Protein AF-A0A1G5I834-F1 (afdb_monomer_lite)

Structure (mmCIF, N/CA/C/O backbone):
data_AF-A0A1G5I834-F1
#
_entry.id   AF-A0A1G5I834-F1
#
loop_
_atom_site.group_PDB
_atom_site.id
_atom_site.type_symbol
_atom_site.label_atom_id
_atom_site.label_alt_id
_atom_site.label_comp_id
_atom_site.label_asym_id
_atom_site.label_entity_id
_atom_site.label_seq_id
_atom_site.pdbx_PDB_ins_code
_atom_site.Cartn_x
_atom_site.Cartn_y
_atom_site.Cartn_z
_atom_site.occupancy
_atom_site.B_iso_or_equiv
_atom_site.auth_seq_id
_atom_site.auth_comp_id
_atom_site.auth_asym_id
_atom_site.auth_atom_id
_atom_site.pdbx_PDB_model_num
ATOM 1 N N . MET A 1 1 ? -66.384 -10.050 40.646 1.00 33.97 1 MET A N 1
ATOM 2 C CA . MET A 1 1 ? -67.419 -9.965 39.583 1.00 33.97 1 MET A CA 1
ATOM 3 C C . MET A 1 1 ? -66.739 -10.241 38.240 1.00 33.97 1 MET A C 1
ATOM 5 O O . MET A 1 1 ? -65.561 -9.945 38.132 1.00 33.97 1 MET A O 1
ATOM 9 N N . ARG A 1 2 ? -67.432 -10.873 37.278 1.00 36.56 2 ARG A N 1
ATOM 10 C CA . ARG A 1 2 ? -66.995 -11.178 35.883 1.00 36.56 2 ARG A CA 1
ATOM 11 C C . ARG A 1 2 ? -66.266 -9.987 35.192 1.00 36.56 2 ARG A C 1
ATOM 13 O O . ARG A 1 2 ? -66.644 -8.865 35.503 1.00 36.56 2 ARG A O 1
ATOM 20 N N . LEU A 1 3 ? -65.305 -10.119 34.252 1.00 37.06 3 LEU A N 1
ATOM 21 C CA . LEU A 1 3 ? -64.959 -11.167 33.249 1.00 37.06 3 LEU A CA 1
ATOM 22 C C . LEU A 1 3 ? -63.459 -11.134 32.812 1.00 37.06 3 LEU A C 1
ATOM 24 O O . LEU A 1 3 ? -62.866 -10.069 32.875 1.00 37.06 3 LEU A O 1
ATOM 28 N N . LEU A 1 4 ? -62.979 -12.257 32.229 1.00 36.84 4 LEU A N 1
ATOM 29 C CA . LEU A 1 4 ? -61.903 -12.463 31.207 1.00 36.84 4 LEU A CA 1
ATOM 30 C C . LEU A 1 4 ? -60.473 -11.914 31.476 1.00 36.84 4 LEU A C 1
ATOM 32 O O . LEU A 1 4 ? -60.314 -10.754 31.817 1.00 36.84 4 LEU A O 1
ATOM 36 N N . LEU A 1 5 ? -59.367 -12.677 31.393 1.00 44.56 5 LEU A N 1
ATOM 37 C CA . LEU A 1 5 ? -58.826 -13.614 30.370 1.00 44.56 5 LEU A CA 1
ATOM 38 C C . LEU A 1 5 ? -58.410 -12.980 29.030 1.00 44.56 5 LEU A C 1
ATOM 40 O O . LEU A 1 5 ? -59.248 -12.750 28.163 1.00 44.56 5 LEU A O 1
ATOM 44 N N . CYS A 1 6 ? -57.093 -12.869 28.825 1.00 33.28 6 CYS A N 1
ATOM 45 C CA . CYS A 1 6 ? -56.439 -12.882 27.514 1.00 33.28 6 CYS A CA 1
ATOM 46 C C . CYS A 1 6 ? -55.027 -13.481 27.670 1.00 33.28 6 CYS A C 1
ATOM 48 O O . CYS A 1 6 ? -54.285 -13.051 28.547 1.00 33.28 6 CYS A O 1
ATOM 50 N N . TYR A 1 7 ? -54.678 -14.490 26.867 1.00 38.97 7 TYR A N 1
ATOM 51 C CA . TYR A 1 7 ? -53.416 -15.243 26.958 1.00 38.97 7 TYR A CA 1
ATOM 52 C C . TYR A 1 7 ? -53.030 -15.693 25.535 1.00 38.97 7 TYR A C 1
ATOM 54 O O . TYR A 1 7 ? -53.827 -16.402 24.912 1.00 38.97 7 TYR A O 1
ATOM 62 N N . PRO A 1 8 ? -51.880 -15.283 24.970 1.00 45.34 8 PRO A N 1
ATOM 63 C CA . PRO A 1 8 ? -51.456 -15.732 23.648 1.00 45.34 8 PRO A CA 1
ATOM 64 C C . PRO A 1 8 ? -50.644 -17.032 23.747 1.00 45.34 8 PRO A C 1
ATOM 66 O O . PRO A 1 8 ? -49.523 -17.045 24.246 1.00 45.34 8 PRO A O 1
ATOM 69 N N . PHE A 1 9 ? -51.196 -18.133 23.234 1.00 31.31 9 PHE A N 1
ATOM 70 C CA . PHE A 1 9 ? -50.416 -19.343 22.951 1.00 31.31 9 PHE A CA 1
ATOM 71 C C . PHE A 1 9 ? -49.480 -19.081 21.762 1.00 31.31 9 PHE A C 1
ATOM 73 O O . PHE A 1 9 ? -49.949 -18.700 20.689 1.00 31.31 9 PHE A O 1
ATOM 80 N N . VAL A 1 10 ? -48.179 -19.345 21.914 1.00 34.44 10 VAL A N 1
ATOM 81 C CA . VAL A 1 10 ? -47.251 -19.394 20.774 1.00 34.44 10 VAL A CA 1
ATOM 82 C C . VAL A 1 10 ? -47.422 -20.737 20.064 1.00 34.44 10 VAL A C 1
ATOM 84 O O . VAL A 1 10 ? -47.140 -21.794 20.626 1.00 34.44 10 VAL A O 1
ATOM 87 N N . THR A 1 11 ? -47.900 -20.712 18.821 1.00 32.03 11 THR A N 1
ATOM 88 C CA . THR A 1 11 ? -48.044 -21.912 17.987 1.00 32.03 11 THR A CA 1
ATOM 89 C C . THR A 1 11 ? -46.772 -22.183 17.188 1.00 32.03 11 THR A C 1
ATOM 91 O O . THR A 1 11 ? -46.457 -21.438 16.260 1.00 32.03 11 THR A O 1
ATOM 94 N N . LEU A 1 12 ? -46.083 -23.283 17.503 1.00 34.56 12 LEU A N 1
ATOM 95 C CA . LEU A 1 12 ? -44.971 -23.820 16.711 1.00 34.56 12 LEU A CA 1
ATOM 96 C C . LEU A 1 12 ? -45.446 -24.206 15.299 1.00 34.56 12 LEU A C 1
ATOM 98 O O . LEU A 1 12 ? -46.155 -25.195 15.112 1.00 34.56 12 LEU A O 1
ATOM 102 N N . ALA A 1 13 ? -45.046 -23.418 14.301 1.00 30.34 13 ALA A N 1
ATOM 103 C CA . ALA A 1 13 ? -45.332 -23.671 12.894 1.00 30.34 13 ALA A CA 1
ATOM 104 C C . ALA A 1 13 ? -44.241 -24.561 12.279 1.00 30.34 13 ALA A C 1
ATOM 106 O O . ALA A 1 13 ? -43.139 -24.105 11.980 1.00 30.34 13 ALA A O 1
ATOM 107 N N . THR A 1 14 ? -44.548 -25.840 12.065 1.00 39.75 14 THR A N 1
ATOM 108 C CA . THR A 1 14 ? -43.634 -26.792 11.420 1.00 39.75 14 THR A CA 1
ATOM 109 C C . THR A 1 14 ? -43.481 -26.485 9.927 1.00 39.75 14 THR A C 1
ATOM 111 O O . THR A 1 14 ? -44.330 -26.876 9.121 1.00 39.75 14 THR A O 1
ATOM 114 N N . VAL A 1 15 ? -42.392 -25.823 9.531 1.00 34.94 15 VAL A N 1
ATOM 115 C CA . VAL A 1 15 ? -42.058 -25.623 8.112 1.00 34.94 15 VAL A CA 1
ATOM 116 C C . VAL A 1 15 ? -41.335 -26.856 7.572 1.00 34.94 15 VAL A C 1
ATOM 118 O O . VAL A 1 15 ? -40.139 -27.039 7.767 1.00 34.94 15 VAL A O 1
ATOM 121 N N . SER A 1 16 ? -42.072 -27.706 6.859 1.00 39.41 16 SER A N 1
ATOM 122 C CA . SER A 1 16 ? -41.476 -28.676 5.933 1.00 39.41 16 SER A CA 1
ATOM 123 C C . SER A 1 16 ? -41.200 -27.985 4.600 1.00 39.41 16 SER A C 1
ATOM 125 O O . SER A 1 16 ? -42.124 -27.410 4.025 1.00 39.41 16 SER A O 1
ATOM 127 N N . PHE A 1 17 ? -39.979 -28.084 4.071 1.00 32.28 17 PHE A N 1
ATOM 128 C CA . PHE A 1 17 ? -39.684 -27.657 2.702 1.00 32.28 17 PHE A CA 1
ATOM 129 C C . PHE A 1 17 ? -38.989 -28.777 1.924 1.00 32.28 17 PHE A C 1
ATOM 131 O O . PHE A 1 17 ? -37.921 -29.249 2.307 1.00 32.28 17 PHE A O 1
ATOM 138 N N . LEU A 1 18 ? -39.619 -29.227 0.836 1.00 33.47 18 LEU A N 1
ATOM 139 C CA . LEU A 1 18 ? -39.003 -30.151 -0.115 1.00 33.47 18 LEU A CA 1
ATOM 140 C C . LEU A 1 18 ? -38.001 -29.372 -0.977 1.00 33.47 18 LEU A C 1
ATOM 142 O O . LEU A 1 18 ? -38.302 -28.273 -1.437 1.00 33.47 18 LEU A O 1
ATOM 146 N N . GLY A 1 19 ? -36.822 -29.945 -1.215 1.00 35.25 19 GLY A N 1
ATOM 147 C CA . GLY A 1 19 ? -35.804 -29.322 -2.063 1.00 35.25 19 GLY A CA 1
ATOM 148 C C . GLY A 1 19 ? -36.106 -29.429 -3.562 1.00 35.25 19 GLY A C 1
ATOM 149 O O . GLY A 1 19 ? -36.874 -30.289 -3.998 1.00 35.25 19 GLY A O 1
ATOM 150 N N . MET A 1 20 ? -35.436 -28.599 -4.369 1.00 31.72 20 MET A N 1
ATOM 151 C CA . MET A 1 20 ? -35.349 -28.804 -5.816 1.00 31.72 20 MET A CA 1
ATOM 152 C C . MET A 1 20 ? -34.072 -28.196 -6.422 1.00 31.72 20 MET A C 1
ATOM 154 O O . MET A 1 20 ? -33.700 -27.078 -6.092 1.00 31.72 20 MET A O 1
ATOM 158 N N . ASN A 1 21 ? -33.468 -28.948 -7.346 1.00 35.19 21 ASN A N 1
ATOM 159 C CA . ASN A 1 21 ? -32.558 -28.543 -8.429 1.00 35.19 21 ASN A CA 1
ATOM 160 C C . ASN A 1 21 ? -31.399 -27.564 -8.142 1.00 35.19 21 ASN A C 1
ATOM 162 O O . ASN A 1 21 ? -31.560 -26.347 -8.178 1.00 35.19 21 ASN A O 1
ATOM 166 N N . ALA A 1 22 ? -30.180 -28.112 -8.130 1.00 34.78 22 ALA A N 1
ATOM 167 C CA . ALA A 1 22 ? -29.007 -27.395 -8.630 1.00 34.78 22 ALA A CA 1
ATOM 168 C C . ALA A 1 22 ? -28.972 -27.433 -10.179 1.00 34.78 22 ALA A C 1
ATOM 170 O O . ALA A 1 22 ? -29.269 -28.484 -10.757 1.00 34.78 22 ALA A O 1
ATOM 171 N N . PRO A 1 23 ? -28.578 -26.347 -10.868 1.00 45.09 23 PRO A N 1
ATOM 172 C CA . PRO A 1 23 ? -28.177 -26.384 -12.272 1.00 45.09 23 PRO A CA 1
ATOM 173 C C . PRO A 1 23 ? -26.673 -26.681 -12.398 1.00 45.09 23 PRO A C 1
ATOM 175 O O . PRO A 1 23 ? -25.858 -26.133 -11.659 1.00 45.09 23 PRO A O 1
ATOM 178 N N . ALA A 1 24 ? -26.285 -27.519 -13.362 1.00 39.34 24 ALA A N 1
ATOM 179 C CA . ALA A 1 24 ? -24.877 -27.742 -13.684 1.00 39.34 24 ALA A CA 1
ATOM 180 C C . ALA A 1 24 ? -24.384 -26.705 -14.708 1.00 39.34 24 ALA A C 1
ATOM 182 O O . ALA A 1 24 ? -24.921 -26.625 -15.812 1.00 39.34 24 ALA A O 1
ATOM 183 N N . GLY A 1 25 ? -23.335 -25.958 -14.359 1.00 37.91 25 GLY A N 1
ATOM 184 C CA . GLY A 1 25 ? -22.545 -25.135 -15.276 1.00 37.91 25 GLY A CA 1
ATOM 185 C C . GLY A 1 25 ? -21.070 -25.485 -15.104 1.00 37.91 25 GLY A C 1
ATOM 186 O O . GLY A 1 25 ? -20.575 -25.474 -13.982 1.00 37.91 25 GLY A O 1
ATOM 187 N N . ALA A 1 26 ? -20.386 -25.856 -16.188 1.00 41.50 26 ALA A N 1
ATOM 188 C CA . ALA A 1 26 ? -19.002 -26.327 -16.149 1.00 41.50 26 ALA A CA 1
ATOM 189 C C . ALA A 1 26 ? -18.095 -25.420 -16.990 1.00 41.50 26 ALA A C 1
ATOM 191 O O . ALA A 1 26 ? -18.305 -25.303 -18.197 1.00 41.50 26 ALA A O 1
ATOM 192 N N . GLN A 1 27 ? -17.082 -24.818 -16.360 1.00 40.75 27 GLN A N 1
ATOM 193 C CA . GLN A 1 27 ? -16.018 -24.032 -16.998 1.00 40.75 27 GLN A CA 1
ATOM 194 C C . GLN A 1 27 ? -14.759 -23.989 -16.099 1.00 40.75 27 GLN A C 1
ATOM 196 O O . GLN A 1 27 ? -14.842 -24.330 -14.923 1.00 40.75 27 GLN A O 1
ATOM 201 N N . SER A 1 28 ? -13.607 -23.676 -16.713 1.00 40.47 28 SER A N 1
ATOM 202 C CA . SER A 1 28 ? -12.261 -23.450 -16.125 1.00 40.47 28 SER A CA 1
ATOM 203 C C . SER A 1 28 ? -11.835 -24.305 -14.911 1.00 40.47 28 SER A C 1
ATOM 205 O O . SER A 1 28 ? -11.997 -23.948 -13.749 1.00 40.47 28 SER A O 1
ATOM 207 N N . ALA A 1 29 ? -11.131 -25.410 -15.180 1.00 47.50 29 ALA A N 1
ATOM 208 C CA . ALA A 1 29 ? -10.561 -26.295 -14.156 1.00 47.50 29 ALA A CA 1
ATOM 209 C C . ALA A 1 29 ? -9.201 -25.818 -13.578 1.00 47.50 29 ALA A C 1
ATOM 211 O O . ALA A 1 29 ? -8.308 -26.641 -13.382 1.00 47.50 29 ALA A O 1
ATOM 212 N N . GLN A 1 30 ? -9.019 -24.511 -13.334 1.00 50.19 30 GLN A N 1
ATOM 213 C CA . GLN A 1 30 ? -7.764 -23.953 -12.786 1.00 50.19 30 GLN A CA 1
ATOM 214 C C . GLN A 1 30 ? -7.947 -23.089 -11.525 1.00 50.19 30 GLN A C 1
ATOM 216 O O . GLN A 1 30 ? -7.085 -23.145 -10.654 1.00 50.19 30 GLN A O 1
ATOM 221 N N . ASP A 1 31 ? -9.092 -22.424 -11.333 1.00 49.66 31 ASP A N 1
ATOM 222 C CA . ASP A 1 31 ? -9.385 -21.622 -10.121 1.00 49.66 31 ASP A CA 1
ATOM 223 C C . ASP A 1 31 ? -9.882 -22.466 -8.928 1.00 49.66 31 ASP A C 1
ATOM 225 O O . ASP A 1 31 ? -10.008 -21.999 -7.793 1.00 49.66 31 ASP A O 1
ATOM 229 N N . VAL A 1 32 ? -10.148 -23.751 -9.188 1.00 55.78 32 VAL A N 1
ATOM 230 C CA . VAL A 1 32 ? -10.702 -24.733 -8.246 1.00 55.78 32 VAL A CA 1
ATOM 231 C C . VAL A 1 32 ? -10.001 -24.762 -6.875 1.00 55.78 32 VAL A C 1
ATOM 233 O O . VAL A 1 32 ? -10.731 -24.739 -5.885 1.00 55.78 32 VAL A O 1
ATOM 236 N N . PRO A 1 33 ? -8.655 -24.796 -6.738 1.00 58.50 33 PRO A N 1
ATOM 237 C CA . PRO A 1 33 ? -8.023 -24.865 -5.419 1.00 58.50 33 PRO A CA 1
ATOM 238 C C . PRO A 1 33 ? -8.185 -23.572 -4.605 1.00 58.50 33 PRO A C 1
ATOM 240 O O . PRO A 1 33 ? -8.359 -23.655 -3.393 1.00 58.50 33 PRO A O 1
ATOM 243 N N . ALA A 1 34 ? -8.192 -22.394 -5.239 1.00 56.44 34 ALA A N 1
ATOM 244 C CA . ALA A 1 34 ? -8.372 -21.118 -4.543 1.00 56.44 34 ALA A CA 1
ATOM 245 C C . ALA A 1 34 ? -9.820 -20.950 -4.053 1.00 56.44 34 ALA A C 1
ATOM 247 O O . ALA A 1 34 ? -10.054 -20.642 -2.883 1.00 56.44 34 ALA A O 1
ATOM 248 N N . ALA A 1 35 ? -10.795 -21.259 -4.915 1.00 58.06 35 ALA A N 1
ATOM 249 C CA . ALA A 1 35 ? -12.208 -21.272 -4.544 1.00 58.06 35 ALA A CA 1
ATOM 250 C C . ALA A 1 35 ? -12.518 -22.339 -3.475 1.00 58.06 35 ALA A C 1
ATOM 252 O O . ALA A 1 35 ? -13.317 -22.095 -2.571 1.00 58.06 35 ALA A O 1
ATOM 253 N N . GLN A 1 36 ? -11.866 -23.509 -3.526 1.00 66.81 36 GLN A N 1
ATOM 254 C CA . GLN A 1 36 ? -11.986 -24.531 -2.482 1.00 66.81 36 GLN A CA 1
ATOM 255 C C . GLN A 1 36 ? -11.338 -24.103 -1.164 1.00 66.81 36 GLN A C 1
ATOM 257 O O . GLN A 1 36 ? -11.940 -24.350 -0.123 1.00 66.81 36 GLN A O 1
ATOM 262 N N . ALA A 1 37 ? -10.180 -23.438 -1.185 1.00 69.25 37 ALA A N 1
ATOM 263 C CA . ALA A 1 37 ? -9.544 -22.906 0.019 1.00 69.25 37 ALA A CA 1
ATOM 264 C C . ALA A 1 37 ? -10.435 -21.851 0.693 1.00 69.25 37 ALA A C 1
ATOM 266 O O . ALA A 1 37 ? -10.784 -22.010 1.858 1.00 69.25 37 ALA A O 1
ATOM 267 N N . GLN A 1 38 ? -10.914 -20.845 -0.049 1.00 73.75 38 GLN A N 1
ATOM 268 C CA . GLN A 1 38 ? -11.837 -19.837 0.491 1.00 73.75 38 GLN A CA 1
ATOM 269 C C . GLN A 1 38 ? -13.145 -20.463 1.003 1.00 73.75 38 GLN A C 1
ATOM 271 O O . GLN A 1 38 ? -13.623 -20.100 2.077 1.00 73.75 38 GLN A O 1
ATOM 276 N N . ALA A 1 39 ? -13.704 -21.451 0.294 1.00 72.31 39 AL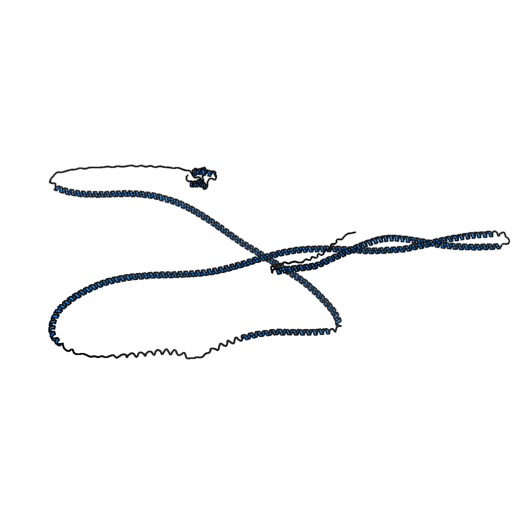A A N 1
ATOM 277 C CA . ALA A 1 39 ? -14.881 -22.185 0.758 1.00 72.31 39 ALA A CA 1
ATOM 278 C C . ALA A 1 39 ? -14.603 -23.073 1.987 1.00 72.31 39 ALA A C 1
ATOM 280 O O . ALA A 1 39 ? -15.524 -23.327 2.760 1.00 72.31 39 ALA A O 1
ATOM 281 N N . GLN A 1 40 ? -13.370 -23.547 2.192 1.00 76.81 40 GLN A N 1
ATOM 282 C CA . GLN A 1 40 ? -12.958 -24.248 3.412 1.00 76.81 40 GLN A CA 1
ATOM 283 C C . GLN A 1 40 ? -12.801 -23.270 4.579 1.00 76.81 40 GLN A C 1
ATOM 285 O O . GLN A 1 40 ? -13.387 -23.520 5.626 1.00 76.81 40 GLN A O 1
ATOM 290 N N . THR A 1 41 ? -12.132 -22.128 4.391 1.00 79.19 41 THR A N 1
ATOM 291 C CA . THR A 1 41 ? -11.995 -21.094 5.431 1.00 79.19 41 THR A CA 1
ATOM 292 C C . THR A 1 41 ? -13.355 -20.537 5.853 1.00 79.19 41 THR A C 1
ATOM 294 O O . THR A 1 41 ? -13.636 -20.456 7.043 1.00 79.19 41 THR A O 1
ATOM 297 N N . LEU A 1 42 ? -14.250 -20.238 4.903 1.00 78.38 42 LEU A N 1
ATOM 298 C CA . LEU A 1 42 ? -15.617 -19.809 5.217 1.00 78.38 42 LEU A CA 1
ATOM 299 C C . LEU A 1 42 ? -16.416 -20.898 5.946 1.00 78.38 42 LEU A C 1
ATOM 301 O O . LEU A 1 42 ? -17.183 -20.575 6.843 1.00 78.38 42 LEU A O 1
ATOM 305 N N . ARG A 1 43 ? -16.221 -22.184 5.622 1.00 80.19 43 ARG A N 1
ATOM 306 C CA . ARG A 1 43 ? -16.838 -23.291 6.377 1.00 80.19 43 ARG A CA 1
ATOM 307 C C . ARG A 1 43 ? -16.246 -23.467 7.771 1.00 80.19 43 ARG A C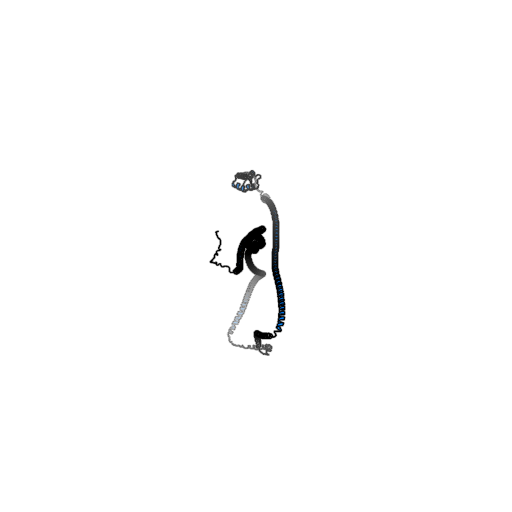 1
ATOM 309 O O . ARG A 1 43 ? -16.986 -23.871 8.654 1.00 80.19 43 ARG A O 1
ATOM 316 N N . GLN A 1 44 ? -14.960 -23.180 7.975 1.00 80.62 44 GLN A N 1
ATOM 317 C CA . GLN A 1 44 ? -14.358 -23.173 9.309 1.00 80.62 44 GLN A CA 1
ATOM 318 C C . GLN A 1 44 ? -14.932 -22.031 10.146 1.00 80.62 44 GLN A C 1
ATOM 320 O O . GLN A 1 44 ? -15.446 -22.307 11.217 1.00 80.62 44 GLN A O 1
ATOM 325 N N . ILE A 1 45 ? -14.967 -20.802 9.618 1.00 81.31 45 ILE A N 1
ATOM 326 C CA . ILE A 1 45 ? -15.561 -19.644 10.307 1.00 81.31 45 ILE A CA 1
ATOM 327 C C . ILE A 1 45 ? -17.047 -19.887 10.612 1.00 81.31 45 ILE A C 1
ATOM 329 O O . ILE A 1 45 ? -17.491 -19.620 11.721 1.00 81.31 45 ILE A O 1
ATOM 333 N N . ILE A 1 46 ? -17.819 -20.440 9.667 1.00 80.38 46 ILE A N 1
ATOM 334 C CA . ILE A 1 46 ? -19.228 -20.791 9.909 1.00 80.38 46 ILE A CA 1
ATOM 335 C C . ILE A 1 46 ? -19.348 -21.886 10.975 1.00 80.38 46 ILE A C 1
ATOM 337 O O . ILE A 1 46 ? -20.166 -21.736 11.868 1.00 80.38 46 ILE A O 1
ATOM 341 N N . ALA A 1 47 ? -18.530 -22.943 10.939 1.00 80.44 47 ALA A N 1
ATOM 342 C CA . ALA A 1 47 ? -18.564 -23.997 11.956 1.00 80.44 47 ALA A CA 1
ATOM 343 C C . ALA A 1 47 ? -18.129 -23.497 13.348 1.00 80.44 47 ALA A C 1
ATOM 345 O O . ALA A 1 47 ? -18.663 -23.947 14.354 1.00 80.44 47 ALA A O 1
ATOM 346 N N . GLU A 1 48 ? -17.183 -22.562 13.411 1.00 82.50 48 GLU A N 1
ATOM 347 C CA . GLU A 1 48 ? -16.706 -21.930 14.644 1.00 82.50 48 GLU A CA 1
ATOM 348 C C . GLU A 1 48 ? -17.786 -21.001 15.225 1.00 82.50 48 GLU A C 1
ATOM 350 O O . GLU A 1 48 ? -18.133 -21.131 16.395 1.00 82.50 48 GLU A O 1
ATOM 355 N N . MET A 1 49 ? -18.449 -20.193 14.388 1.00 80.56 49 MET A N 1
ATOM 356 C CA . MET A 1 49 ? -19.635 -19.415 14.776 1.00 80.56 49 MET A CA 1
ATOM 357 C C . MET A 1 49 ? -20.851 -20.291 15.133 1.00 80.56 49 MET A C 1
ATOM 359 O O . MET A 1 49 ? -21.641 -19.910 15.993 1.00 80.56 49 MET A O 1
ATOM 363 N N . GLU A 1 50 ? -21.033 -21.454 14.498 1.00 82.56 50 GLU A N 1
ATOM 364 C CA . GLU A 1 50 ? -22.071 -22.434 14.859 1.00 82.56 50 GLU A CA 1
ATOM 365 C C . GLU A 1 50 ? -21.774 -23.086 16.220 1.00 82.56 50 GLU A C 1
ATOM 367 O O . GLU A 1 50 ? -22.707 -23.337 16.982 1.00 82.56 50 GLU A O 1
ATOM 372 N N . ILE A 1 51 ? -20.497 -23.302 16.565 1.00 82.25 51 ILE A N 1
ATOM 373 C CA . ILE A 1 51 ? -20.068 -23.755 17.897 1.00 82.25 51 ILE A CA 1
ATOM 374 C C . ILE A 1 51 ? -20.286 -22.648 18.937 1.00 82.25 51 ILE A C 1
ATOM 376 O O . ILE A 1 51 ? -20.946 -22.905 19.940 1.00 82.25 51 ILE A O 1
ATOM 380 N N . GLU A 1 52 ? -19.831 -21.414 18.693 1.00 79.81 52 GLU A N 1
ATOM 381 C CA . GLU A 1 52 ? -20.070 -20.280 19.602 1.00 79.81 52 GLU A CA 1
ATOM 382 C C . GLU A 1 52 ? -21.573 -20.036 19.824 1.00 79.81 52 GLU A C 1
ATOM 384 O O . GLU A 1 52 ? -22.016 -19.845 20.957 1.00 79.81 52 GLU A O 1
ATOM 389 N N . ALA A 1 53 ? -22.393 -20.110 18.770 1.00 74.19 53 ALA A N 1
ATOM 390 C CA . ALA A 1 53 ? -23.846 -20.011 18.887 1.00 74.19 53 ALA A CA 1
ATOM 391 C C . ALA A 1 53 ? -24.440 -21.163 19.719 1.00 74.19 53 ALA A C 1
ATOM 393 O O . ALA A 1 53 ? -25.296 -20.915 20.571 1.00 74.19 53 ALA A O 1
ATOM 394 N N . ALA A 1 54 ? -23.963 -22.397 19.526 1.00 77.81 54 ALA A N 1
ATOM 395 C CA . ALA A 1 54 ? -24.386 -23.567 20.297 1.00 77.81 54 ALA A CA 1
ATOM 396 C C . ALA A 1 54 ? -23.887 -23.566 21.757 1.00 77.81 54 ALA A C 1
ATOM 398 O O . ALA A 1 54 ? -24.483 -24.242 22.596 1.00 77.81 54 ALA A O 1
ATOM 399 N N . GLU A 1 55 ? -22.842 -22.804 22.091 1.00 79.31 55 GLU A N 1
ATOM 400 C CA . GLU A 1 55 ? -22.423 -22.548 23.477 1.00 79.31 55 GLU A CA 1
ATOM 401 C C . GLU A 1 55 ? -23.186 -21.376 24.116 1.00 79.31 55 GLU A C 1
ATOM 403 O O . GLU A 1 55 ? -23.457 -21.404 25.320 1.00 79.31 55 GLU A O 1
ATOM 408 N N . LEU A 1 56 ? -23.576 -20.361 23.338 1.00 80.31 56 LEU A N 1
ATOM 409 C CA . LEU A 1 56 ? -24.340 -19.202 23.815 1.00 80.31 56 LEU A CA 1
ATOM 410 C C . LEU A 1 56 ? -25.836 -19.501 24.003 1.00 80.31 56 LEU A C 1
ATOM 412 O O . LEU A 1 56 ? -26.438 -18.997 24.951 1.00 80.31 56 LEU A O 1
ATOM 416 N N . GLU A 1 57 ? -26.449 -20.329 23.155 1.00 83.38 57 GLU A N 1
ATOM 417 C CA . GLU A 1 57 ? -27.864 -20.714 23.271 1.00 83.38 57 GLU A CA 1
ATOM 418 C C . GLU A 1 57 ? -28.224 -21.326 24.648 1.00 83.38 57 GLU A C 1
ATOM 420 O O . GLU A 1 57 ? -29.121 -20.785 25.306 1.00 83.38 57 GLU A O 1
ATOM 425 N N . PRO A 1 58 ? -27.510 -22.344 25.182 1.00 83.69 58 PRO A N 1
ATOM 426 C CA . PRO A 1 58 ? -27.780 -22.874 26.519 1.00 83.69 58 PRO A CA 1
ATOM 427 C C . PRO A 1 58 ? -27.435 -21.887 27.644 1.00 83.69 58 PRO A C 1
ATOM 429 O O . PRO A 1 58 ? -28.061 -21.945 28.702 1.00 83.69 58 PRO A O 1
ATOM 432 N N . GLN A 1 59 ? -26.498 -20.950 27.444 1.00 77.38 59 GLN A N 1
ATOM 433 C CA . GLN A 1 59 ? -26.235 -19.877 28.414 1.00 77.38 59 GLN A CA 1
ATOM 434 C C . GLN A 1 59 ? -27.405 -18.884 28.483 1.00 77.38 59 GLN A C 1
ATOM 436 O O . GLN A 1 59 ? -27.813 -18.479 29.572 1.00 77.38 59 GLN A O 1
ATOM 441 N N . VAL A 1 60 ? -28.001 -18.535 27.338 1.00 79.44 60 VAL A N 1
ATOM 442 C CA . VAL A 1 60 ? -29.192 -17.676 27.265 1.00 79.44 60 VAL A CA 1
ATOM 443 C C . VAL A 1 60 ? -30.431 -18.391 27.815 1.00 79.44 60 VAL A C 1
ATOM 445 O O . VAL A 1 60 ? -31.227 -17.758 28.512 1.00 79.44 60 VAL A O 1
ATOM 448 N N . GLU A 1 61 ? -30.600 -19.695 27.575 1.00 82.81 61 GLU A N 1
ATOM 449 C CA . GLU A 1 61 ? -31.657 -20.478 28.231 1.00 82.81 61 GLU A CA 1
ATOM 450 C C . GLU A 1 61 ? -31.450 -20.567 29.749 1.00 82.81 61 GLU A C 1
ATOM 452 O O . GLU A 1 61 ? -32.396 -20.321 30.498 1.00 82.81 61 GLU A O 1
ATOM 457 N N . ALA A 1 62 ? -30.226 -20.819 30.226 1.00 80.38 62 ALA A N 1
ATOM 458 C CA . ALA A 1 62 ? -29.912 -20.844 31.655 1.00 80.38 62 ALA A CA 1
ATOM 459 C C . ALA A 1 62 ? -30.165 -19.483 32.329 1.00 80.38 62 ALA A C 1
ATOM 461 O O . ALA A 1 62 ? -30.776 -19.433 33.397 1.00 80.38 62 ALA A O 1
ATOM 462 N N . ALA A 1 63 ? -29.780 -18.374 31.690 1.00 74.50 63 ALA A N 1
ATOM 463 C CA . ALA A 1 63 ? -30.056 -17.025 32.183 1.00 74.50 63 ALA A CA 1
ATOM 464 C C . ALA A 1 63 ? -31.564 -16.710 32.215 1.00 74.50 63 ALA A C 1
ATOM 466 O O . ALA A 1 63 ? -32.053 -16.115 33.176 1.00 74.50 63 ALA A O 1
ATOM 467 N N . ARG A 1 64 ? -32.331 -17.148 31.206 1.00 81.50 64 ARG A N 1
ATOM 468 C CA . ARG A 1 64 ? -33.801 -17.019 31.187 1.00 81.50 64 ARG A CA 1
ATOM 469 C C . ARG A 1 64 ? -34.473 -17.877 32.256 1.00 81.50 64 ARG A C 1
ATOM 471 O O . ARG A 1 64 ? -35.406 -17.403 32.899 1.00 81.50 64 ARG A O 1
ATOM 478 N N . ALA A 1 65 ? -33.998 -19.102 32.473 1.00 80.25 65 ALA A N 1
ATOM 479 C CA . ALA A 1 65 ? -34.483 -19.980 33.533 1.00 80.25 65 ALA A CA 1
ATOM 480 C C . ALA A 1 65 ? -34.200 -19.379 34.918 1.00 80.25 65 ALA A C 1
ATOM 482 O O . ALA A 1 65 ? -35.110 -19.298 35.738 1.00 80.25 65 ALA A O 1
ATOM 483 N N . ALA A 1 66 ? -32.985 -18.867 35.144 1.00 80.81 66 ALA A N 1
ATOM 484 C CA . ALA A 1 66 ? -32.613 -18.177 36.376 1.00 80.81 66 ALA A CA 1
ATOM 485 C C . ALA A 1 66 ? -33.469 -16.922 36.620 1.00 80.81 66 ALA A C 1
ATOM 487 O O . ALA A 1 66 ? -33.987 -16.753 37.718 1.00 80.81 66 ALA A O 1
ATOM 488 N N . LEU A 1 67 ? -33.693 -16.079 35.603 1.00 78.75 67 LEU A N 1
ATOM 489 C CA . LEU A 1 67 ? -34.586 -14.916 35.709 1.00 78.75 67 LEU A CA 1
ATOM 490 C C . LEU A 1 67 ? -36.046 -15.313 35.977 1.00 78.75 67 LEU A C 1
ATOM 492 O O . LEU A 1 67 ? -36.730 -14.638 36.748 1.00 78.75 67 LEU A O 1
ATOM 496 N N . SER A 1 68 ? -36.529 -16.403 35.375 1.00 83.00 68 SER A N 1
ATOM 497 C CA . SER A 1 68 ? -37.872 -16.927 35.636 1.00 83.00 68 SER A CA 1
ATOM 498 C C . SER A 1 68 ? -38.010 -17.435 37.072 1.00 83.00 68 SER A C 1
ATOM 500 O O . SER A 1 68 ? -39.017 -17.149 37.715 1.00 83.00 68 SER A O 1
ATOM 502 N N . ASP A 1 69 ? -37.013 -18.156 37.585 1.00 84.19 69 ASP A N 1
ATOM 503 C CA . ASP A 1 69 ? -37.027 -18.667 38.957 1.00 84.19 69 ASP A CA 1
ATOM 504 C C . ASP A 1 69 ? -36.904 -17.521 39.971 1.00 84.19 69 ASP A C 1
ATOM 506 O O . ASP A 1 69 ? -37.701 -17.443 40.902 1.00 84.19 69 ASP A O 1
ATOM 510 N N . LEU A 1 70 ? -36.025 -16.540 39.723 1.00 80.56 70 LEU A N 1
ATOM 511 C CA . LEU A 1 70 ? -35.922 -15.320 40.532 1.00 80.56 70 LEU A CA 1
ATOM 512 C C . LEU A 1 70 ? -37.242 -14.528 40.547 1.00 80.56 70 LEU A C 1
ATOM 514 O O . LEU A 1 70 ? -37.639 -14.008 41.586 1.00 80.56 70 LEU A O 1
ATOM 518 N N . THR A 1 71 ? -37.959 -14.475 39.419 1.00 79.88 71 THR A N 1
ATOM 519 C CA . THR A 1 71 ? -39.285 -13.837 39.338 1.00 79.88 71 THR A CA 1
ATOM 520 C C . THR A 1 71 ? -40.308 -14.582 40.198 1.00 79.88 71 THR A C 1
ATOM 522 O O . THR A 1 71 ? -41.011 -13.951 40.983 1.00 79.88 71 THR A O 1
ATOM 525 N N . VAL A 1 72 ? -40.352 -15.918 40.130 1.00 84.12 72 VAL A N 1
ATOM 526 C CA . VAL A 1 72 ? -41.237 -16.746 40.973 1.00 84.12 72 VAL A CA 1
ATOM 527 C C . VAL A 1 72 ? -40.872 -16.631 42.459 1.00 84.12 72 VAL A C 1
ATOM 529 O O . VAL A 1 72 ? -41.768 -16.581 43.306 1.00 84.12 72 VAL A O 1
ATOM 532 N N . GLN A 1 73 ? -39.584 -16.531 42.797 1.00 82.50 73 GLN A N 1
ATOM 533 C CA . GLN A 1 73 ? -39.120 -16.270 44.162 1.00 82.50 73 GLN A CA 1
ATOM 534 C C . GLN A 1 73 ? -39.579 -14.886 44.654 1.00 82.50 73 GLN A C 1
ATOM 536 O O . GLN A 1 73 ? -40.113 -14.791 45.757 1.00 82.50 73 GLN A O 1
ATOM 541 N N . ILE A 1 74 ? -39.467 -13.833 43.832 1.00 79.19 74 ILE A N 1
ATOM 542 C CA . ILE A 1 74 ? -39.943 -12.475 44.156 1.00 79.19 74 ILE A CA 1
ATOM 543 C C . ILE A 1 74 ? -41.471 -12.432 44.302 1.00 79.19 74 ILE A C 1
ATOM 545 O O . ILE A 1 74 ? -41.968 -11.843 45.264 1.00 79.19 74 ILE A O 1
ATOM 549 N N . GLU A 1 75 ? -42.236 -13.075 43.416 1.00 82.50 75 GLU A N 1
ATOM 550 C CA . GLU A 1 75 ? -43.699 -13.178 43.545 1.00 82.50 75 GLU A CA 1
ATOM 551 C C . GLU A 1 75 ? -44.099 -13.933 44.823 1.00 82.50 75 GLU A C 1
ATOM 553 O O . GLU A 1 75 ? -44.984 -13.489 45.558 1.00 82.50 75 GLU A O 1
ATOM 558 N N . THR A 1 76 ? -43.399 -15.026 45.144 1.00 84.81 76 THR A N 1
ATOM 559 C CA . THR A 1 76 ? -43.631 -15.822 46.361 1.00 84.81 76 THR A CA 1
ATOM 560 C C . THR A 1 76 ? -43.303 -15.025 47.625 1.00 84.81 76 THR A C 1
ATOM 562 O O . THR A 1 76 ? -44.118 -14.982 48.548 1.00 84.81 76 THR A O 1
ATOM 565 N N . ALA A 1 77 ? -42.156 -14.342 47.662 1.00 74.06 77 ALA A N 1
ATOM 566 C CA . ALA A 1 77 ? -41.761 -13.474 48.768 1.00 74.06 77 ALA A CA 1
ATOM 567 C C . ALA A 1 77 ? -42.728 -12.290 48.930 1.00 74.06 77 ALA A C 1
ATOM 569 O O . ALA A 1 77 ? -43.100 -11.947 50.048 1.00 74.06 77 ALA A O 1
ATOM 570 N N . THR A 1 78 ? -43.216 -11.711 47.828 1.00 77.06 78 THR A N 1
ATOM 571 C CA . THR A 1 78 ? -44.215 -10.628 47.847 1.00 77.06 78 THR A CA 1
ATOM 572 C C . THR A 1 78 ? -45.555 -11.111 48.408 1.00 77.06 78 THR A C 1
ATOM 574 O O . THR A 1 78 ? -46.155 -10.423 49.234 1.00 77.06 78 THR A O 1
ATOM 577 N N . ALA A 1 79 ? -46.011 -12.308 48.024 1.00 78.62 79 ALA A N 1
ATOM 578 C CA . ALA A 1 79 ? -47.228 -12.912 48.564 1.00 78.62 79 ALA A CA 1
ATOM 579 C C . ALA A 1 79 ? -47.098 -13.236 50.065 1.00 78.62 79 ALA A C 1
ATOM 581 O O . ALA A 1 79 ? -48.015 -12.954 50.835 1.00 78.62 79 ALA A O 1
ATOM 582 N N . GLN A 1 80 ? -45.944 -13.753 50.503 1.00 80.69 80 GLN A N 1
ATOM 583 C CA . GLN A 1 80 ? -45.642 -13.973 51.924 1.00 80.69 80 GLN A CA 1
ATOM 584 C C . GLN A 1 80 ? -45.584 -12.650 52.706 1.00 80.69 80 GLN A C 1
ATOM 586 O O . GLN A 1 80 ? -46.156 -12.551 53.790 1.00 80.69 80 GLN A O 1
ATOM 591 N N . LEU A 1 81 ? -44.971 -11.607 52.137 1.00 79.94 81 LEU A N 1
ATOM 592 C CA . LEU A 1 81 ? -44.907 -10.272 52.733 1.00 79.94 81 LEU A CA 1
ATOM 593 C C . LEU A 1 81 ? -46.304 -9.644 52.873 1.00 79.94 81 LEU A C 1
ATOM 595 O O . LEU A 1 81 ? -46.572 -8.985 53.875 1.00 79.94 81 LEU A O 1
ATOM 599 N N . GLN A 1 82 ? -47.203 -9.850 51.903 1.00 79.75 82 GLN A N 1
ATOM 600 C CA . GLN A 1 82 ? -48.607 -9.437 52.010 1.00 79.75 82 GLN A CA 1
ATOM 601 C C . GLN A 1 82 ? -49.349 -10.239 53.084 1.00 79.75 82 GLN A C 1
ATOM 603 O O . GLN A 1 82 ? -49.995 -9.638 53.940 1.00 79.75 82 GLN A O 1
ATOM 608 N N . GLN A 1 83 ? -49.201 -11.567 53.101 1.00 83.25 83 GLN A N 1
ATOM 609 C CA . GLN A 1 83 ? -49.832 -12.435 54.097 1.00 83.25 83 GLN A CA 1
ATOM 610 C C . GLN A 1 83 ? -49.419 -12.064 55.530 1.00 83.25 83 GLN A C 1
ATOM 612 O O . GLN A 1 83 ? -50.277 -11.945 56.403 1.00 83.25 83 GLN A O 1
ATOM 617 N N . GLU A 1 84 ? -48.131 -11.826 55.785 1.00 78.00 84 GLU A N 1
ATOM 618 C CA . GLU A 1 84 ? -47.645 -11.421 57.110 1.00 78.00 84 GLU A CA 1
ATOM 619 C C . GLU A 1 84 ? -47.954 -9.946 57.441 1.00 78.00 84 GLU A C 1
ATOM 621 O O . GLU A 1 84 ? -48.108 -9.602 58.613 1.00 78.00 84 GLU A O 1
ATOM 626 N N . GLN A 1 85 ? -48.162 -9.071 56.446 1.00 79.25 85 GLN A N 1
ATOM 627 C CA . GLN A 1 85 ? -48.724 -7.730 56.678 1.00 79.25 85 GLN A CA 1
ATOM 628 C C . GLN A 1 85 ? -50.207 -7.776 57.073 1.00 79.25 85 GLN A C 1
ATOM 630 O O . GLN A 1 85 ? -50.596 -7.082 58.011 1.00 79.25 85 GLN A O 1
ATOM 635 N N . GLU A 1 86 ? -51.029 -8.607 56.424 1.00 81.56 86 GLU A N 1
ATOM 636 C CA . GLU A 1 86 ? -52.422 -8.838 56.834 1.00 81.56 86 GLU A CA 1
ATOM 637 C C . GLU A 1 86 ? -52.489 -9.491 58.223 1.00 81.56 86 GLU A C 1
ATOM 639 O O . GLU A 1 86 ? -53.282 -9.078 59.073 1.00 81.56 86 GLU A O 1
ATOM 644 N N . ARG A 1 87 ? -51.597 -10.450 58.500 1.00 82.06 87 ARG A N 1
ATOM 645 C CA . ARG A 1 87 ? -51.472 -11.102 59.809 1.00 82.06 87 ARG A CA 1
ATOM 646 C C . ARG A 1 87 ? -51.081 -10.116 60.907 1.00 82.06 87 ARG A C 1
ATOM 648 O O . ARG A 1 87 ? -51.717 -10.114 61.957 1.00 82.06 87 ARG A O 1
ATOM 655 N N . LEU A 1 88 ? -50.103 -9.238 60.667 1.00 77.69 88 LEU A N 1
ATOM 656 C CA . LEU A 1 88 ? -49.767 -8.155 61.595 1.00 77.69 88 LEU A CA 1
ATOM 657 C C . LEU A 1 88 ? -50.888 -7.123 61.735 1.00 77.69 88 LEU A C 1
ATOM 659 O O . LEU A 1 88 ? -51.052 -6.577 62.821 1.00 77.69 88 LEU A O 1
ATOM 663 N N . ALA A 1 89 ? -51.671 -6.847 60.690 1.00 74.06 89 ALA A N 1
ATOM 664 C CA . ALA A 1 89 ? -52.828 -5.962 60.800 1.00 74.06 89 ALA A CA 1
ATOM 665 C C . ALA A 1 89 ? -53.920 -6.570 61.702 1.00 74.06 89 ALA A C 1
ATOM 667 O O . ALA A 1 89 ? -54.478 -5.852 62.535 1.00 74.06 89 ALA A O 1
ATOM 668 N N . SER A 1 90 ? -54.165 -7.885 61.599 1.00 75.69 90 SER A N 1
ATOM 669 C CA . SER A 1 90 ? -55.043 -8.628 62.517 1.00 75.69 90 SER A CA 1
ATOM 670 C C . SER A 1 90 ? -54.485 -8.605 63.940 1.00 75.69 90 SER A C 1
ATOM 672 O O . SER A 1 90 ? -55.125 -8.051 64.830 1.00 75.69 90 SER A O 1
ATOM 674 N N . LEU A 1 91 ? -53.239 -9.055 64.138 1.00 77.19 91 LEU A N 1
ATOM 675 C CA . LEU A 1 91 ? -52.578 -9.095 65.447 1.00 77.19 91 LEU A CA 1
ATOM 676 C C . LEU A 1 91 ? -52.482 -7.716 66.115 1.00 77.19 91 LEU A C 1
ATOM 678 O O . LEU A 1 91 ? -52.628 -7.627 67.325 1.00 77.19 91 LEU A O 1
ATOM 682 N N . ASN A 1 92 ? -52.290 -6.630 65.362 1.00 72.62 92 ASN A N 1
ATOM 683 C CA . ASN A 1 92 ? -52.275 -5.271 65.909 1.00 72.62 92 ASN A CA 1
ATOM 684 C C . ASN A 1 92 ? -53.689 -4.749 66.236 1.00 72.62 92 ASN A C 1
ATOM 686 O O . ASN A 1 92 ? -53.853 -3.942 67.150 1.00 72.62 92 ASN A O 1
ATOM 690 N N . SER A 1 93 ? -54.725 -5.209 65.524 1.00 75.12 93 SER A N 1
ATOM 691 C CA . SER A 1 93 ? -56.122 -4.944 65.895 1.00 75.12 93 SER A CA 1
ATOM 692 C C . SER A 1 93 ? -56.512 -5.718 67.155 1.00 75.12 93 SER A C 1
ATOM 694 O O . SER A 1 93 ? -57.098 -5.145 68.070 1.00 75.12 93 SER A O 1
ATOM 696 N N . GLU A 1 94 ? -56.119 -6.989 67.235 1.00 76.12 94 GLU A N 1
ATOM 697 C CA . GLU A 1 94 ? -56.298 -7.867 68.391 1.00 76.12 94 GLU A CA 1
ATOM 698 C C . GLU A 1 94 ? -55.521 -7.343 69.606 1.00 76.12 94 GLU A C 1
ATOM 700 O O . GLU A 1 94 ? -56.105 -7.209 70.672 1.00 76.12 94 GLU A O 1
ATOM 705 N N . ALA A 1 95 ? -54.259 -6.929 69.454 1.00 69.12 95 ALA A N 1
ATOM 706 C CA . ALA A 1 95 ? -53.471 -6.289 70.509 1.00 69.12 95 ALA A CA 1
ATOM 707 C C . ALA A 1 95 ? -54.045 -4.923 70.923 1.00 69.12 95 ALA A C 1
ATOM 709 O O . ALA A 1 95 ? -54.029 -4.582 72.103 1.00 69.12 95 ALA A O 1
ATOM 710 N N . GLY A 1 96 ? -54.610 -4.150 69.989 1.00 73.31 96 GLY A N 1
ATOM 711 C CA . GLY A 1 96 ? -55.333 -2.914 70.301 1.00 73.31 96 GLY A CA 1
ATOM 712 C C . GLY A 1 96 ? -56.598 -3.162 71.130 1.00 73.31 96 GLY A C 1
ATOM 713 O O . GLY A 1 96 ? -56.839 -2.461 72.114 1.00 73.31 96 GLY A O 1
ATOM 714 N N . GLN A 1 97 ? -57.373 -4.193 70.780 1.00 75.12 97 GLN A N 1
ATOM 715 C CA . GLN A 1 97 ? -58.548 -4.636 71.538 1.00 75.12 97 GLN A CA 1
ATOM 716 C C . GLN A 1 97 ? -58.147 -5.206 72.905 1.00 75.12 97 GLN A C 1
ATOM 718 O O . GLN A 1 97 ? -58.709 -4.799 73.917 1.00 75.12 97 GLN A O 1
ATOM 723 N N . LEU A 1 98 ? -57.131 -6.072 72.963 1.00 74.19 98 LEU A N 1
ATOM 724 C CA . LEU A 1 98 ? -56.578 -6.623 74.201 1.00 74.19 98 LEU A CA 1
ATOM 725 C C . LEU A 1 98 ? -55.998 -5.531 75.101 1.00 74.19 98 LEU A C 1
ATOM 727 O O . LEU A 1 98 ? -56.169 -5.614 76.305 1.00 74.19 98 LEU A O 1
ATOM 731 N N . SER A 1 99 ? -55.379 -4.482 74.557 1.00 73.44 99 SER A N 1
ATOM 732 C CA . SER A 1 99 ? -54.885 -3.341 75.337 1.00 73.44 99 SER A CA 1
ATOM 733 C C . SER A 1 99 ? -56.032 -2.516 75.936 1.00 73.44 99 SER A C 1
ATOM 735 O O . SER A 1 99 ? -55.992 -2.178 77.118 1.00 73.44 99 SER A O 1
ATOM 737 N N . GLN A 1 100 ? -57.109 -2.271 75.177 1.00 73.94 100 GLN A N 1
ATOM 738 C CA . GLN A 1 100 ? -58.333 -1.659 75.720 1.00 73.94 100 GLN A CA 1
ATOM 739 C C . GLN A 1 100 ? -58.988 -2.541 76.792 1.00 73.94 100 GLN A C 1
ATOM 741 O O . GLN A 1 100 ? -59.425 -2.026 77.820 1.00 73.94 100 GLN A O 1
ATOM 746 N N . VAL A 1 101 ? -59.001 -3.862 76.591 1.00 74.88 101 VAL A N 1
ATOM 747 C CA . VAL A 1 101 ? -59.460 -4.833 77.591 1.00 74.88 101 VAL A CA 1
ATOM 748 C C . VAL A 1 101 ? -58.556 -4.805 78.825 1.00 74.88 101 VAL A C 1
ATOM 750 O O . VAL A 1 101 ? -59.085 -4.660 79.912 1.00 74.88 101 VAL A O 1
ATOM 753 N N . ILE A 1 102 ? -57.225 -4.830 78.706 1.00 74.12 102 ILE A N 1
ATOM 754 C CA . ILE A 1 102 ? -56.285 -4.716 79.838 1.00 74.12 102 ILE A CA 1
ATOM 755 C C . ILE A 1 102 ? -56.522 -3.427 80.632 1.00 74.12 102 ILE A C 1
ATOM 757 O O . ILE A 1 102 ? -56.487 -3.465 81.857 1.00 74.12 102 ILE A O 1
ATOM 761 N N . VAL A 1 103 ? -56.755 -2.288 79.970 1.00 76.75 103 VAL A N 1
ATOM 762 C CA . VAL A 1 103 ? -57.051 -1.024 80.666 1.00 76.75 103 VAL A CA 1
ATOM 763 C C . VAL A 1 103 ? -58.379 -1.121 81.418 1.00 76.75 103 VAL A C 1
ATOM 765 O O . VAL A 1 103 ? -58.390 -0.895 82.623 1.00 76.75 103 VAL A O 1
ATOM 768 N N . GLY A 1 104 ? -59.461 -1.553 80.764 1.00 73.56 104 GLY A N 1
ATOM 769 C CA . GLY A 1 104 ? -60.761 -1.727 81.426 1.00 73.56 104 GLY A CA 1
ATOM 770 C C . GLY A 1 104 ? -60.766 -2.815 82.510 1.00 73.56 104 GLY A C 1
ATOM 771 O O . GLY A 1 104 ? -61.495 -2.704 83.490 1.00 73.56 104 GLY A O 1
ATOM 772 N N . LEU A 1 105 ? -59.928 -3.847 82.376 1.00 75.25 105 LEU A N 1
ATOM 773 C CA . LEU A 1 105 ? -59.726 -4.882 83.389 1.00 75.25 105 LEU A CA 1
ATOM 774 C C . LEU A 1 105 ? -58.903 -4.373 84.571 1.00 75.25 105 LEU A C 1
ATOM 776 O O . LEU A 1 105 ? -59.217 -4.767 85.683 1.00 75.25 105 LEU A O 1
ATOM 780 N N . ARG A 1 106 ? -57.923 -3.483 84.363 1.00 76.00 106 ARG A N 1
ATOM 781 C CA . ARG A 1 106 ? -57.180 -2.799 85.440 1.00 76.00 106 ARG A CA 1
ATOM 782 C C . ARG A 1 106 ? -58.035 -1.778 86.184 1.00 76.00 106 ARG A C 1
ATOM 784 O O . ARG A 1 106 ? -57.913 -1.638 87.394 1.00 76.00 106 ARG A O 1
ATOM 791 N N . GLU A 1 107 ? -58.918 -1.078 85.474 1.00 77.56 107 GLU A N 1
ATOM 792 C CA . GLU A 1 107 ? -59.922 -0.201 86.086 1.00 77.56 107 GLU A CA 1
ATOM 793 C C . GLU A 1 107 ? -60.919 -1.023 86.924 1.00 77.56 107 GLU A C 1
ATOM 795 O O . GLU A 1 107 ? -61.171 -0.684 88.078 1.00 77.56 107 GLU A O 1
ATOM 800 N N . LEU A 1 108 ? -61.402 -2.158 86.398 1.00 75.00 108 LEU A N 1
ATOM 801 C CA . LEU A 1 108 ? -62.267 -3.100 87.121 1.00 75.00 108 LEU A CA 1
ATOM 802 C C . LEU A 1 108 ? -61.552 -3.793 88.298 1.00 75.00 108 LEU A C 1
ATOM 804 O O . LEU A 1 108 ? -62.176 -4.045 89.325 1.00 75.00 108 LEU A O 1
ATOM 808 N N . GLU A 1 109 ? -60.267 -4.114 88.152 1.00 73.62 109 GLU A N 1
ATOM 809 C CA . GLU A 1 109 ? -59.378 -4.671 89.180 1.00 73.62 109 GLU A CA 1
ATOM 810 C C . GLU A 1 109 ? -59.178 -3.677 90.321 1.00 73.62 109 GLU A C 1
ATOM 812 O O . GLU A 1 109 ? -59.405 -4.047 91.468 1.00 73.62 109 GLU A O 1
ATOM 817 N N . GLN A 1 110 ? -58.867 -2.409 90.030 1.00 75.00 110 GLN A N 1
ATOM 818 C CA . GLN A 1 110 ? -58.801 -1.366 91.056 1.00 75.00 110 GLN A CA 1
ATOM 819 C C . GLN A 1 110 ? -60.165 -1.168 91.733 1.00 75.00 110 GLN A C 1
ATOM 821 O O . GLN A 1 110 ? -60.218 -1.079 92.955 1.00 75.00 110 GLN A O 1
ATOM 826 N N . GLU A 1 111 ? -61.272 -1.187 90.981 1.00 77.56 111 GLU A N 1
ATOM 827 C CA . GLU A 1 111 ? -62.628 -1.148 91.550 1.00 77.56 111 GLU A CA 1
ATOM 828 C C . GLU A 1 111 ? -62.911 -2.371 92.448 1.00 77.56 111 GLU A C 1
ATOM 830 O O . GLU A 1 111 ? -63.535 -2.224 93.499 1.00 77.56 111 GLU A O 1
ATOM 835 N N . GLN A 1 112 ? -62.421 -3.569 92.098 1.00 75.81 112 GLN A N 1
ATOM 836 C CA . GLN A 1 112 ? -62.566 -4.758 92.948 1.00 75.81 112 GLN A CA 1
ATOM 837 C C . GLN A 1 112 ? -61.643 -4.701 94.172 1.00 75.81 112 GLN A C 1
ATOM 839 O O . GLN A 1 112 ? -62.057 -5.156 95.229 1.00 75.81 112 GLN A O 1
ATOM 844 N N . VAL A 1 113 ? -60.435 -4.139 94.070 1.00 78.00 113 VAL A N 1
ATOM 845 C CA . VAL A 1 113 ? -59.502 -3.955 95.198 1.00 78.00 113 VAL A CA 1
ATOM 846 C C . VAL A 1 113 ? -60.034 -2.912 96.181 1.00 78.00 113 VAL A C 1
ATOM 848 O O . VAL A 1 113 ? -60.060 -3.168 97.384 1.00 78.00 113 VAL A O 1
ATOM 851 N N . ASP A 1 114 ? -60.533 -1.779 95.686 1.00 77.50 114 ASP A N 1
ATOM 852 C CA . ASP A 1 114 ? -61.172 -0.750 96.510 1.00 77.50 114 ASP A CA 1
ATOM 853 C C . ASP A 1 114 ? -62.435 -1.313 97.189 1.00 77.50 114 ASP A C 1
ATOM 855 O O . ASP A 1 114 ? -62.655 -1.090 98.383 1.00 77.50 114 ASP A O 1
ATOM 859 N N . ARG A 1 115 ? -63.234 -2.118 96.467 1.00 78.00 115 ARG A N 1
ATOM 860 C CA . ARG A 1 115 ? -64.417 -2.789 97.029 1.00 78.00 115 ARG A CA 1
ATOM 861 C C . ARG A 1 115 ? -64.062 -3.922 97.996 1.00 78.00 115 ARG A C 1
ATOM 863 O O . ARG A 1 115 ? -64.783 -4.103 98.970 1.00 78.00 115 ARG A O 1
ATOM 870 N N . LEU A 1 116 ? -62.973 -4.660 97.778 1.00 77.81 116 LEU A N 1
ATOM 871 C CA . LEU A 1 116 ? -62.457 -5.655 98.725 1.00 77.81 116 LEU A CA 1
ATOM 872 C C . LEU A 1 116 ? -62.016 -4.977 100.022 1.00 77.81 116 LEU A C 1
ATOM 874 O O . LEU A 1 116 ? -62.458 -5.392 101.085 1.00 77.81 116 LEU A O 1
ATOM 878 N N . ALA A 1 117 ? -61.263 -3.876 99.952 1.00 76.56 117 ALA A N 1
ATOM 879 C CA . ALA A 1 117 ? -60.885 -3.099 101.133 1.00 76.56 117 ALA A CA 1
ATOM 880 C C . ALA A 1 117 ? -62.109 -2.526 101.885 1.00 76.56 117 ALA A C 1
ATOM 882 O O . ALA A 1 117 ? -62.107 -2.445 103.115 1.00 76.56 117 ALA A O 1
ATOM 883 N N . GLU A 1 118 ? -63.179 -2.162 101.170 1.00 78.19 118 GLU A N 1
ATOM 884 C CA . GLU A 1 118 ? -64.462 -1.766 101.767 1.00 78.19 118 GLU A CA 1
ATOM 885 C C . GLU A 1 118 ? -65.177 -2.950 102.453 1.00 78.19 118 GLU A C 1
ATOM 887 O O . GLU A 1 118 ? -65.653 -2.809 103.581 1.00 78.19 118 GLU A O 1
ATOM 892 N N . LEU A 1 119 ? -65.206 -4.129 101.821 1.00 76.94 119 LEU A N 1
ATOM 893 C CA . LEU A 1 119 ? -65.794 -5.357 102.373 1.00 76.94 119 LEU A CA 1
ATOM 894 C C . LEU A 1 119 ? -64.996 -5.892 103.575 1.00 76.94 119 LEU A C 1
ATOM 896 O O . LEU A 1 119 ? -65.603 -6.269 104.574 1.00 76.94 119 LEU A O 1
ATOM 900 N N . GLU A 1 120 ? -63.662 -5.853 103.539 1.00 77.69 120 GLU A N 1
ATOM 901 C CA . GLU A 1 120 ? -62.774 -6.136 104.676 1.00 77.69 120 GLU A CA 1
ATOM 902 C C . GLU A 1 120 ? -63.044 -5.171 105.842 1.00 77.69 120 GLU A C 1
ATOM 904 O O . GLU A 1 120 ? -63.091 -5.583 107.006 1.00 77.69 120 GLU A O 1
ATOM 909 N N . ALA A 1 121 ? -63.267 -3.884 105.553 1.00 78.56 121 ALA A N 1
ATOM 910 C CA . ALA A 1 121 ? -63.604 -2.886 106.564 1.00 78.56 121 ALA A CA 1
ATOM 911 C C . ALA A 1 121 ? -65.013 -3.092 107.153 1.00 78.56 121 ALA A C 1
ATOM 913 O O . ALA A 1 121 ? -65.183 -2.928 108.366 1.00 78.56 121 ALA A O 1
ATOM 914 N N . GLU A 1 122 ? -66.008 -3.481 106.346 1.00 78.25 122 GLU A N 1
ATOM 915 C CA . GLU A 1 122 ? -67.329 -3.913 106.827 1.00 78.25 122 GLU A CA 1
ATOM 916 C C . GLU A 1 122 ? -67.232 -5.191 107.675 1.00 78.25 122 GLU A C 1
ATOM 918 O O . GLU A 1 122 ? -67.819 -5.254 108.755 1.00 78.25 122 GLU A O 1
ATOM 923 N N . LEU A 1 123 ? -66.463 -6.190 107.233 1.00 79.88 123 LEU A N 1
ATOM 924 C CA . LEU A 1 123 ? -66.236 -7.463 107.924 1.00 79.88 123 LEU A CA 1
ATOM 925 C C . LEU A 1 123 ? -65.551 -7.245 109.281 1.00 79.88 123 LEU A C 1
ATOM 927 O O . LEU A 1 123 ? -65.976 -7.802 110.297 1.00 79.88 123 LEU A O 1
ATOM 931 N N . SER A 1 124 ? -64.531 -6.386 109.308 1.00 78.50 124 SER A N 1
ATOM 932 C CA . SER A 1 124 ? -63.836 -5.930 110.512 1.00 78.50 124 SER A CA 1
ATOM 933 C C . SER A 1 124 ? -64.813 -5.282 111.496 1.00 78.50 124 SER A C 1
ATOM 935 O O . SER A 1 124 ? -64.956 -5.763 112.623 1.00 78.50 124 SER A O 1
ATOM 937 N N . GLN A 1 125 ? -65.580 -4.279 111.054 1.00 78.62 125 GLN A N 1
ATOM 938 C CA . GLN A 1 125 ? -66.576 -3.593 111.886 1.00 78.62 125 GLN A CA 1
ATOM 939 C C . GLN A 1 125 ? -67.684 -4.534 112.381 1.00 78.62 125 GLN A C 1
ATOM 941 O O . GLN A 1 125 ? -68.030 -4.497 113.560 1.00 78.62 125 GLN A O 1
ATOM 946 N N . ALA A 1 126 ? -68.208 -5.412 111.523 1.00 76.19 126 ALA A N 1
ATOM 947 C CA . ALA A 1 126 ? -69.237 -6.385 111.884 1.00 76.19 126 ALA A CA 1
ATOM 948 C C . ALA A 1 126 ? -68.723 -7.428 112.889 1.00 76.19 126 ALA A C 1
ATOM 950 O O . ALA A 1 126 ? -69.460 -7.812 113.797 1.00 76.19 126 ALA A O 1
ATOM 951 N N . SER A 1 127 ? -67.462 -7.858 112.771 1.00 78.12 127 SER A N 1
ATOM 952 C CA . SER A 1 127 ? -66.842 -8.776 113.733 1.00 78.12 127 SER A CA 1
ATOM 953 C C . SER A 1 127 ? -66.595 -8.113 115.092 1.00 78.12 127 SER A C 1
ATOM 955 O O . SER A 1 127 ? -66.977 -8.681 116.112 1.00 78.12 127 SER A O 1
ATOM 957 N N . ALA A 1 128 ? -66.081 -6.878 115.116 1.00 79.44 128 ALA A N 1
ATOM 958 C CA . ALA A 1 128 ? -65.897 -6.111 116.346 1.00 79.44 128 ALA A CA 1
ATOM 959 C C . ALA A 1 128 ? -67.237 -5.814 117.043 1.00 79.44 128 ALA A C 1
ATOM 961 O O . ALA A 1 128 ? -67.355 -6.002 118.251 1.00 79.44 128 ALA A O 1
ATOM 962 N N . ALA A 1 129 ? -68.268 -5.431 116.281 1.00 78.06 129 ALA A N 1
ATOM 963 C CA . ALA A 1 129 ? -69.615 -5.220 116.803 1.00 78.06 129 ALA A CA 1
ATOM 964 C C . ALA A 1 129 ? -70.231 -6.519 117.347 1.00 78.06 129 ALA A C 1
ATOM 966 O O . ALA A 1 129 ? -70.821 -6.507 118.423 1.00 78.06 129 ALA A O 1
ATOM 967 N N . ARG A 1 130 ? -70.068 -7.657 116.656 1.00 80.69 130 ARG A N 1
ATOM 968 C CA . ARG A 1 130 ? -70.489 -8.974 117.167 1.00 80.69 130 ARG A CA 1
ATOM 969 C C . ARG A 1 130 ? -69.795 -9.298 118.492 1.00 80.69 130 ARG A C 1
ATOM 971 O O . ARG A 1 130 ? -70.457 -9.775 119.407 1.00 80.69 130 ARG A O 1
ATOM 978 N N . ASP A 1 131 ? -68.499 -9.032 118.607 1.00 77.81 131 ASP A N 1
ATOM 979 C CA . ASP A 1 131 ? -67.717 -9.381 119.798 1.00 77.81 131 ASP A CA 1
ATOM 980 C C . ASP A 1 131 ? -68.040 -8.461 120.990 1.00 77.81 131 ASP A C 1
ATOM 982 O O . ASP A 1 131 ? -68.140 -8.937 122.120 1.00 77.81 131 ASP A O 1
ATOM 986 N N . GLU A 1 132 ? -68.335 -7.179 120.743 1.00 80.50 132 GLU A N 1
ATOM 987 C CA . GLU A 1 132 ? -68.914 -6.267 121.741 1.00 80.50 132 GLU A CA 1
ATOM 988 C C . GLU A 1 132 ? -70.313 -6.729 122.195 1.00 80.50 132 GLU A C 1
ATOM 990 O O . GLU A 1 132 ? -70.612 -6.724 123.392 1.00 80.50 132 GLU A O 1
ATOM 995 N N . GLN A 1 133 ? -71.162 -7.195 121.269 1.00 80.19 133 GLN A N 1
ATOM 996 C CA . GLN A 1 133 ? -72.479 -7.748 121.608 1.00 80.19 133 GLN A CA 1
ATOM 997 C C . GLN A 1 133 ? -72.379 -9.049 122.416 1.00 80.19 133 GLN A C 1
ATOM 999 O O . GLN A 1 133 ? -73.134 -9.219 123.371 1.00 80.19 133 GLN A O 1
ATOM 1004 N N . LEU A 1 134 ? -71.439 -9.942 122.087 1.00 79.12 134 LEU A N 1
ATOM 1005 C CA . LEU A 1 134 ? -71.188 -11.174 122.842 1.00 79.12 134 LEU A CA 1
ATOM 1006 C C . LEU A 1 134 ? -70.713 -10.866 124.269 1.00 79.12 134 LEU A C 1
ATOM 1008 O O . LEU A 1 134 ? -71.285 -11.397 125.219 1.00 79.12 134 LEU A O 1
ATOM 1012 N N . ALA A 1 135 ? -69.757 -9.947 124.442 1.00 78.88 135 ALA A N 1
ATOM 1013 C CA . ALA A 1 135 ? -69.320 -9.506 125.769 1.00 78.88 135 ALA A CA 1
ATOM 1014 C C . ALA A 1 135 ? -70.479 -8.892 126.583 1.00 78.88 135 ALA A C 1
ATOM 1016 O O . ALA A 1 135 ? -70.670 -9.225 127.753 1.00 78.88 135 ALA A O 1
ATOM 1017 N N . ALA A 1 136 ? -71.318 -8.063 125.951 1.00 78.12 136 ALA A N 1
ATOM 1018 C CA . ALA A 1 136 ? -72.513 -7.509 126.587 1.00 78.12 136 ALA A CA 1
ATOM 1019 C C . ALA A 1 136 ? -73.558 -8.585 126.954 1.00 78.12 136 ALA A C 1
ATOM 1021 O O . ALA A 1 136 ? -74.267 -8.434 127.951 1.00 78.12 136 ALA A O 1
ATOM 1022 N N . GLN A 1 137 ? -73.658 -9.680 126.190 1.00 77.06 137 GLN A N 1
ATOM 1023 C CA . GLN A 1 137 ? -74.492 -10.830 126.551 1.00 77.06 137 GLN A CA 1
ATOM 1024 C C . GLN A 1 137 ? -73.923 -11.610 127.742 1.00 77.06 137 GLN A C 1
ATOM 1026 O O . GLN A 1 137 ? -74.702 -12.003 128.608 1.00 77.06 137 GLN A O 1
ATOM 1031 N N . GLU A 1 138 ? -72.606 -11.821 127.822 1.00 79.88 138 GLU A N 1
ATOM 1032 C CA . GLU A 1 138 ? -71.964 -12.487 128.966 1.00 79.88 138 GLU A CA 1
ATOM 1033 C C . GLU A 1 138 ? -72.168 -11.687 130.267 1.00 79.88 138 GLU A C 1
ATOM 1035 O O . GLU A 1 138 ? -72.622 -12.246 131.271 1.00 79.88 138 GLU A O 1
ATOM 1040 N N . ASP A 1 139 ? -71.969 -10.364 130.230 1.00 76.88 139 ASP A N 1
ATOM 1041 C CA . ASP A 1 139 ? -72.255 -9.464 131.359 1.00 76.88 139 ASP A CA 1
ATOM 1042 C C . ASP A 1 139 ? -73.743 -9.483 131.763 1.00 76.88 139 ASP A C 1
ATOM 1044 O O . ASP A 1 139 ? -74.075 -9.470 132.955 1.00 76.88 139 ASP A O 1
ATOM 1048 N N . MET A 1 140 ? -74.667 -9.529 130.796 1.00 76.94 140 MET A N 1
ATOM 1049 C CA . MET A 1 140 ? -76.106 -9.575 131.081 1.00 76.94 140 MET A CA 1
ATOM 1050 C C . MET A 1 140 ? -76.549 -10.944 131.629 1.00 76.94 140 MET A C 1
ATOM 1052 O O . MET A 1 140 ? -77.412 -11.018 132.508 1.00 76.94 140 MET A O 1
ATOM 1056 N N . GLN A 1 141 ? -75.925 -12.039 131.182 1.00 78.75 141 GLN A N 1
ATOM 1057 C CA . GLN A 1 141 ? -76.121 -13.373 131.757 1.00 78.75 141 GLN A CA 1
ATOM 1058 C C . GLN A 1 141 ? -75.619 -13.430 133.206 1.00 78.75 141 GLN A C 1
ATOM 1060 O O . GLN A 1 141 ? -76.340 -13.921 134.077 1.00 78.75 141 GLN A O 1
ATOM 1065 N N . ALA A 1 142 ? -74.447 -12.858 133.500 1.00 78.31 142 ALA A N 1
ATOM 1066 C CA . ALA A 1 142 ? -73.923 -12.766 134.863 1.00 78.31 142 ALA A CA 1
ATOM 1067 C C . ALA A 1 142 ? -74.849 -11.953 135.793 1.00 78.31 142 ALA A C 1
ATOM 1069 O O . ALA A 1 142 ? -75.094 -12.357 136.936 1.00 78.31 142 ALA A O 1
ATOM 1070 N N . GLN A 1 143 ? -75.430 -10.853 135.295 1.00 78.44 143 GLN A N 1
ATOM 1071 C CA . GLN A 1 143 ? -76.449 -10.074 136.012 1.00 78.44 143 GLN A CA 1
ATOM 1072 C C . GLN A 1 143 ? -77.732 -10.881 136.263 1.00 78.44 143 GLN A C 1
ATOM 1074 O O . GLN A 1 143 ? -78.245 -10.878 137.384 1.00 78.44 143 GLN A O 1
ATOM 1079 N N . LEU A 1 144 ? -78.223 -11.631 135.272 1.00 79.69 144 LEU A N 1
ATOM 1080 C CA . LEU A 1 144 ? -79.367 -12.532 135.445 1.00 79.69 144 LEU A CA 1
ATOM 1081 C C . LEU A 1 144 ? -79.105 -13.634 136.474 1.00 79.69 144 LEU A C 1
ATOM 1083 O O . LEU A 1 144 ? -79.991 -13.944 137.271 1.00 79.69 144 LEU A O 1
ATOM 1087 N N . GLU A 1 145 ? -77.913 -14.231 136.492 1.00 78.75 145 GLU A N 1
ATOM 1088 C CA . GLU A 1 145 ? -77.563 -15.207 137.523 1.00 78.75 145 GLU A CA 1
ATOM 1089 C C . GLU A 1 145 ? -77.510 -14.579 138.921 1.00 78.75 145 GLU A C 1
ATOM 1091 O O . GLU A 1 145 ? -77.967 -15.198 139.882 1.00 78.75 145 GLU A O 1
ATOM 1096 N N . ALA A 1 146 ? -76.981 -13.358 139.056 1.00 78.44 146 ALA A N 1
ATOM 1097 C CA . ALA A 1 146 ? -76.987 -12.626 140.321 1.00 78.44 146 ALA A CA 1
ATOM 1098 C C . ALA A 1 146 ? -78.423 -12.342 140.800 1.00 78.44 146 ALA A C 1
ATOM 1100 O O . ALA A 1 146 ? -78.776 -12.715 141.917 1.00 78.44 146 ALA A O 1
ATOM 1101 N N . LEU A 1 147 ? -79.285 -11.807 139.929 1.00 78.56 147 LEU A N 1
ATOM 1102 C CA . LEU A 1 147 ? -80.700 -11.563 140.229 1.00 78.56 147 LEU A CA 1
ATOM 1103 C C . LEU A 1 147 ? -81.446 -12.852 140.611 1.00 78.56 147 LEU A C 1
ATOM 1105 O O . LEU A 1 147 ? -82.244 -12.849 141.547 1.00 78.56 147 LEU A O 1
ATOM 1109 N N . ARG A 1 148 ? -81.165 -13.979 139.941 1.00 81.31 148 ARG A N 1
ATOM 1110 C CA . ARG A 1 148 ? -81.742 -15.293 140.285 1.00 81.31 148 ARG A CA 1
ATOM 1111 C C . ARG A 1 148 ? -81.282 -15.788 141.664 1.00 81.31 148 ARG A C 1
ATOM 1113 O O . ARG A 1 148 ? -82.102 -16.337 142.399 1.00 81.31 148 ARG A O 1
ATOM 1120 N N . ARG A 1 149 ? -80.016 -15.564 142.047 1.00 79.12 149 ARG A N 1
ATOM 1121 C CA . ARG A 1 149 ? -79.499 -15.861 143.402 1.00 79.12 149 ARG A CA 1
ATOM 1122 C C . ARG A 1 149 ? -80.171 -14.984 144.463 1.00 79.12 149 ARG A C 1
ATOM 1124 O O . ARG A 1 149 ? -80.596 -15.511 145.487 1.00 79.12 149 ARG A O 1
ATOM 1131 N N . ASP A 1 150 ? -80.326 -13.688 144.200 1.00 76.06 150 ASP A N 1
ATOM 1132 C CA . ASP A 1 150 ? -80.988 -12.749 145.114 1.00 76.06 150 ASP A CA 1
ATOM 1133 C C . ASP A 1 150 ? -82.476 -13.085 145.302 1.00 76.06 150 ASP A C 1
ATOM 1135 O O . ASP A 1 150 ? -82.973 -13.093 146.428 1.00 76.06 150 ASP A O 1
ATOM 1139 N N . VAL A 1 151 ? -83.190 -13.434 144.225 1.00 77.19 151 VAL A N 1
ATOM 1140 C CA . VAL A 1 151 ? -84.588 -13.892 144.304 1.00 77.19 151 VAL A CA 1
ATOM 1141 C C . VAL A 1 151 ? -84.703 -15.195 145.098 1.00 77.19 151 VAL A C 1
ATOM 1143 O O . VAL A 1 151 ? -85.593 -15.293 145.941 1.00 77.19 151 VAL A O 1
ATOM 1146 N N . ALA A 1 152 ? -83.802 -16.164 144.904 1.00 76.94 152 ALA A N 1
ATOM 1147 C CA . ALA A 1 152 ? -83.780 -17.387 145.710 1.00 76.94 152 ALA A CA 1
ATOM 1148 C C . ALA A 1 152 ? -83.527 -17.086 147.201 1.00 76.94 152 ALA A C 1
ATOM 1150 O O . ALA A 1 152 ? -84.271 -17.554 148.060 1.00 76.94 152 ALA A O 1
ATOM 1151 N N . ALA A 1 153 ? -82.559 -16.219 147.517 1.00 76.25 153 ALA A N 1
ATOM 1152 C CA . ALA A 1 153 ? -82.269 -15.813 148.893 1.00 76.25 153 ALA A CA 1
ATOM 1153 C C . ALA A 1 153 ? -83.444 -15.067 149.561 1.00 76.25 153 ALA A C 1
ATOM 1155 O O . ALA A 1 153 ? -83.694 -15.255 150.752 1.00 76.25 153 ALA A O 1
ATOM 1156 N N . LEU A 1 154 ? -84.194 -14.249 148.812 1.00 75.12 154 LEU A N 1
ATOM 1157 C CA . LEU A 1 154 ? -85.426 -13.611 149.294 1.00 75.12 154 LEU A CA 1
ATOM 1158 C C . LEU A 1 154 ? -86.568 -14.627 149.476 1.00 75.12 154 LEU A C 1
ATOM 1160 O O . LEU A 1 154 ? -87.336 -14.516 150.430 1.00 75.12 154 LEU A O 1
ATOM 1164 N N . GLN A 1 155 ? -86.672 -15.647 148.618 1.00 76.19 155 GLN A N 1
ATOM 1165 C CA . GLN A 1 155 ? -87.643 -16.737 148.780 1.00 76.19 155 GLN A CA 1
ATOM 1166 C C . GLN A 1 155 ? -87.354 -17.578 150.035 1.00 76.19 155 GLN A C 1
ATOM 1168 O O . GLN A 1 155 ? -88.290 -17.862 150.788 1.00 76.19 155 GLN A O 1
ATOM 1173 N N . ASP A 1 156 ? -86.085 -17.891 150.313 1.00 73.06 156 ASP A N 1
ATOM 1174 C CA . ASP A 1 156 ? -85.654 -18.573 151.542 1.00 73.06 156 ASP A CA 1
ATOM 1175 C C . ASP A 1 156 ? -85.913 -17.714 152.793 1.00 73.06 156 ASP A C 1
ATOM 1177 O O . ASP A 1 156 ? -86.457 -18.204 153.786 1.00 73.06 156 ASP A O 1
ATOM 1181 N N . GLN A 1 157 ? -85.606 -16.410 152.745 1.00 73.12 157 GLN A N 1
ATOM 1182 C CA . GLN A 1 157 ? -85.936 -15.471 153.827 1.00 73.12 157 GLN A CA 1
ATOM 1183 C C . GLN A 1 157 ? -87.447 -15.386 154.072 1.00 73.12 157 GLN A C 1
ATOM 1185 O O . GLN A 1 157 ? -87.884 -15.408 155.225 1.00 73.12 157 GLN A O 1
ATOM 1190 N N . ARG A 1 158 ? -88.261 -15.345 153.008 1.00 74.19 158 ARG A N 1
ATOM 1191 C CA . ARG A 1 158 ? -89.726 -15.365 153.110 1.00 74.19 158 ARG A CA 1
ATOM 1192 C C . ARG A 1 158 ? -90.218 -16.663 153.752 1.00 74.19 158 ARG A C 1
ATOM 1194 O O . ARG A 1 158 ? -91.064 -16.605 154.641 1.00 74.19 158 ARG A O 1
ATOM 1201 N N . ALA A 1 159 ? -89.678 -17.816 153.353 1.00 72.12 159 ALA A N 1
ATOM 1202 C CA . ALA A 1 159 ? -90.028 -19.109 153.940 1.00 72.12 159 ALA A CA 1
ATOM 1203 C C . ALA A 1 159 ? -89.664 -19.178 155.436 1.00 72.12 159 ALA A C 1
ATOM 1205 O O . ALA A 1 159 ? -90.470 -19.639 156.245 1.00 72.12 159 ALA A O 1
ATOM 1206 N N . ALA A 1 160 ? -88.499 -18.650 155.826 1.00 70.25 160 ALA A N 1
ATOM 1207 C CA . ALA A 1 160 ? -88.091 -18.547 157.227 1.00 70.25 160 ALA A CA 1
ATOM 1208 C C . ALA A 1 160 ? -89.004 -17.606 158.041 1.00 70.25 160 ALA A C 1
ATOM 1210 O O . ALA A 1 160 ? -89.412 -17.957 159.149 1.00 70.25 160 ALA A O 1
ATOM 1211 N N . ALA A 1 161 ? -89.386 -16.450 157.488 1.00 65.69 161 ALA A N 1
ATOM 1212 C CA . ALA A 1 161 ? -90.311 -15.513 158.133 1.00 65.69 161 ALA A CA 1
ATOM 1213 C C . ALA A 1 161 ? -91.723 -16.108 158.304 1.00 65.69 161 ALA A C 1
ATOM 1215 O O . ALA A 1 161 ? -92.318 -15.999 159.377 1.00 65.69 161 ALA A O 1
ATOM 1216 N N . GLN A 1 162 ? -92.236 -16.804 157.282 1.00 66.50 162 GLN A N 1
ATOM 1217 C CA . GLN A 1 162 ? -93.508 -17.533 157.350 1.00 66.50 162 GLN A CA 1
ATOM 1218 C C . GLN A 1 162 ? -93.465 -18.658 158.399 1.00 66.50 162 GLN A C 1
ATOM 1220 O O . GLN A 1 162 ? -94.428 -18.837 159.145 1.00 66.50 162 GLN A O 1
ATOM 1225 N N . ALA A 1 163 ? -92.343 -19.378 158.514 1.00 64.88 163 ALA A N 1
ATOM 1226 C CA . ALA A 1 163 ? -92.148 -20.396 159.545 1.00 64.88 163 ALA A CA 1
ATOM 1227 C C . ALA A 1 163 ? -92.084 -19.805 160.968 1.00 64.88 163 ALA A C 1
ATOM 1229 O O . ALA A 1 163 ? -92.616 -20.417 161.893 1.00 64.88 163 ALA A O 1
ATOM 1230 N N . GLY A 1 164 ? -91.488 -18.620 161.146 1.00 61.84 164 GLY A N 1
ATOM 1231 C CA . GLY A 1 164 ? -91.481 -17.895 162.424 1.00 61.84 164 GLY A CA 1
ATOM 1232 C C . GLY A 1 164 ? -92.886 -17.478 162.868 1.00 61.84 164 GLY A C 1
ATOM 1233 O O . GLY A 1 164 ? -93.328 -17.855 163.952 1.00 61.84 164 GLY A O 1
ATOM 1234 N N . LEU A 1 165 ? -93.640 -16.813 161.983 1.00 60.59 165 LEU A N 1
ATOM 1235 C CA . LEU A 1 165 ? -95.035 -16.420 162.239 1.00 60.59 165 LEU A CA 1
ATOM 1236 C C . LEU A 1 165 ? -95.936 -17.623 162.583 1.00 60.59 165 LEU A C 1
ATOM 1238 O O . LEU A 1 165 ? -96.839 -17.510 163.413 1.00 60.59 165 LEU A O 1
ATOM 1242 N N . ALA A 1 166 ? -95.675 -18.790 161.984 1.00 60.03 166 ALA A N 1
ATOM 1243 C CA . ALA A 1 166 ? -96.387 -20.028 162.295 1.00 60.03 166 ALA A CA 1
ATOM 1244 C C . ALA A 1 166 ? -96.045 -20.619 163.680 1.00 60.03 166 ALA A C 1
ATOM 1246 O O . ALA A 1 166 ? -96.867 -21.348 164.235 1.00 60.03 166 ALA A O 1
ATOM 1247 N N . GLN A 1 167 ? -94.869 -20.318 164.247 1.00 57.22 167 GLN A N 1
ATOM 1248 C CA . GLN A 1 167 ? -94.482 -20.740 165.600 1.00 57.22 167 GLN A CA 1
ATOM 1249 C C . GLN A 1 167 ? -95.066 -19.810 166.671 1.00 57.22 167 GLN A C 1
ATOM 1251 O O . GLN A 1 167 ? -95.665 -20.299 167.631 1.00 57.22 167 GLN A O 1
ATOM 1256 N N . ASP A 1 168 ? -94.987 -18.489 166.480 1.00 55.88 168 ASP A N 1
ATOM 1257 C CA . ASP A 1 168 ? -95.572 -17.511 167.414 1.00 55.88 168 ASP A CA 1
ATOM 1258 C C . ASP A 1 168 ? -97.092 -17.705 167.565 1.00 55.88 168 ASP A C 1
ATOM 1260 O O . ASP A 1 168 ? -97.632 -17.648 168.674 1.00 55.88 168 ASP A O 1
ATOM 1264 N N . GLY A 1 169 ? -97.779 -18.042 166.466 1.00 57.03 169 GLY A N 1
ATOM 1265 C CA . GLY A 1 169 ? -99.212 -18.351 166.451 1.00 57.03 169 GLY A CA 1
ATOM 1266 C C . GLY A 1 169 ? -99.636 -19.596 167.247 1.00 57.03 169 GLY A C 1
ATOM 1267 O O . GLY A 1 169 ? -100.833 -19.798 167.438 1.00 57.03 169 GLY A O 1
ATOM 1268 N N . GLN A 1 170 ? -98.701 -20.428 167.726 1.00 54.22 170 GLN A N 1
ATOM 1269 C CA . GLN A 1 170 ? -98.995 -21.605 168.560 1.00 54.22 170 GLN A CA 1
ATOM 1270 C C . GLN A 1 170 ? -98.744 -21.382 170.062 1.00 54.22 170 GLN A C 1
ATOM 1272 O O . GLN A 1 170 ? -99.104 -22.236 170.871 1.00 54.22 170 GLN A O 1
ATOM 1277 N N . ALA A 1 171 ? -98.146 -20.253 170.456 1.00 50.19 171 ALA A N 1
ATOM 1278 C CA . ALA A 1 171 ? -97.710 -20.011 171.834 1.00 50.19 171 ALA A CA 1
ATOM 1279 C C . ALA A 1 171 ? -98.741 -19.281 172.725 1.00 50.19 171 ALA A C 1
ATOM 1281 O O . ALA A 1 171 ? -98.504 -19.129 173.925 1.00 50.19 171 ALA A O 1
ATOM 1282 N N . GLN A 1 172 ? -99.863 -18.808 172.168 1.00 47.44 172 GLN A N 1
ATOM 1283 C CA . GLN A 1 172 ? -100.775 -17.870 172.840 1.00 47.44 172 GLN A CA 1
ATOM 1284 C C . GLN A 1 172 ? -102.207 -18.414 172.989 1.00 47.44 172 GLN A C 1
ATOM 1286 O O . GLN A 1 172 ? -103.044 -18.217 172.115 1.00 47.44 172 GLN A O 1
ATOM 1291 N N . ASP A 1 173 ? -102.512 -19.017 174.143 1.00 46.16 173 ASP A N 1
ATOM 1292 C CA . ASP A 1 173 ? -103.896 -19.307 174.577 1.00 46.16 173 ASP A CA 1
ATOM 1293 C C . ASP A 1 173 ? -104.119 -18.911 176.055 1.00 46.16 173 ASP A C 1
ATOM 1295 O O . ASP A 1 173 ? -104.692 -19.628 176.875 1.00 46.16 173 ASP A O 1
ATOM 1299 N N . GLY A 1 174 ? -103.577 -17.747 176.433 1.00 44.00 174 GLY A N 1
ATOM 1300 C CA . GLY A 1 174 ? -103.698 -17.190 177.779 1.00 44.00 174 GLY A CA 1
ATOM 1301 C C . GLY A 1 174 ? -103.161 -15.762 177.882 1.00 44.00 174 GLY A C 1
ATOM 1302 O O . GLY A 1 174 ? -101.977 -15.538 177.676 1.00 44.00 174 GLY A O 1
ATOM 1303 N N . GLN A 1 175 ? -104.033 -14.823 178.274 1.00 43.47 175 GLN A N 1
ATOM 1304 C CA . GLN A 1 175 ? -103.752 -13.387 178.489 1.00 43.47 175 GLN A CA 1
ATOM 1305 C C . GLN A 1 175 ? -103.420 -12.583 177.213 1.00 43.47 175 GLN A C 1
ATOM 1307 O O . GLN A 1 175 ? -102.283 -12.198 176.967 1.00 43.47 175 GLN A O 1
ATOM 1312 N N . ALA A 1 176 ? -104.454 -12.260 176.429 1.00 48.53 176 ALA A N 1
ATOM 1313 C CA . ALA A 1 176 ? -104.339 -11.433 175.228 1.00 48.53 176 ALA A CA 1
ATOM 1314 C C . ALA A 1 176 ? -104.789 -9.976 175.457 1.00 48.53 176 ALA A C 1
ATOM 1316 O O . ALA A 1 176 ? -105.940 -9.746 175.831 1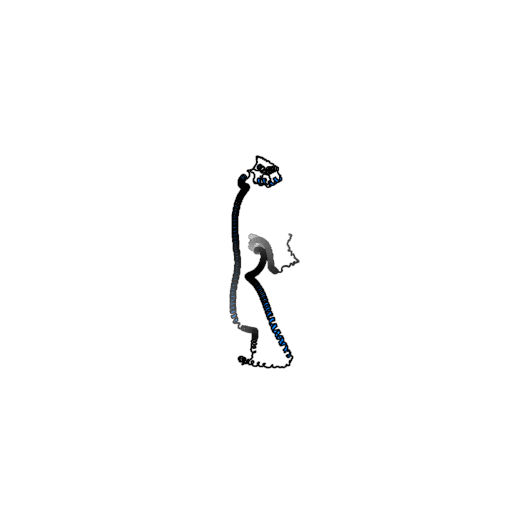.00 48.53 176 ALA A O 1
ATOM 1317 N N . GLN A 1 177 ? -103.919 -9.009 175.134 1.00 49.16 177 GLN A N 1
ATOM 1318 C CA . GLN A 1 177 ? -104.334 -7.719 174.549 1.00 49.16 177 GLN A CA 1
ATOM 1319 C C . GLN A 1 177 ? -103.206 -6.979 173.797 1.00 49.16 177 GLN A C 1
ATOM 1321 O O . GLN A 1 177 ? -103.496 -6.360 172.779 1.00 49.16 177 GLN A O 1
ATOM 1326 N N . ASP A 1 178 ? -101.933 -7.124 174.188 1.00 51.88 178 ASP A N 1
ATOM 1327 C CA . ASP A 1 178 ? -100.807 -6.456 173.495 1.00 51.88 178 ASP A CA 1
ATOM 1328 C C . ASP A 1 178 ? -100.379 -7.130 172.168 1.00 51.88 178 ASP A C 1
ATOM 1330 O O . ASP A 1 178 ? -99.763 -6.497 171.309 1.00 51.88 178 ASP A O 1
ATOM 1334 N N . GLY A 1 179 ? -100.726 -8.406 171.954 1.00 51.84 179 GLY A N 1
ATOM 1335 C CA . GLY A 1 179 ? -100.220 -9.214 170.830 1.00 51.84 179 GLY A CA 1
ATOM 1336 C C . GLY A 1 179 ? -100.667 -8.792 169.420 1.00 51.84 179 GLY A C 1
ATOM 1337 O O . GLY A 1 179 ? -100.115 -9.280 168.437 1.00 51.84 179 GLY A O 1
ATOM 1338 N N . GLN A 1 180 ? -101.645 -7.888 169.279 1.00 52.75 180 GLN A N 1
ATOM 1339 C CA . GLN A 1 180 ? -102.185 -7.512 167.962 1.00 52.75 180 GLN A CA 1
ATOM 1340 C C . GLN A 1 180 ? -101.298 -6.543 167.162 1.00 52.75 180 GLN A C 1
ATOM 1342 O O . GLN A 1 180 ? -101.465 -6.450 165.948 1.00 52.75 180 GLN A O 1
ATOM 1347 N N . ALA A 1 181 ? -100.351 -5.840 167.796 1.00 53.53 181 ALA A N 1
ATOM 1348 C CA . ALA A 1 181 ? -99.489 -4.882 167.096 1.00 53.53 181 ALA A CA 1
ATOM 1349 C C . ALA A 1 181 ? -98.409 -5.571 166.236 1.00 53.53 181 ALA A C 1
ATOM 1351 O O . ALA A 1 181 ? -98.252 -5.259 165.057 1.00 53.53 181 ALA A O 1
ATOM 1352 N N . GLN A 1 182 ? -97.695 -6.546 166.809 1.00 53.59 182 GLN A N 1
ATOM 1353 C CA . GLN A 1 182 ? -96.511 -7.157 166.184 1.00 53.59 182 GLN A CA 1
ATOM 1354 C C . GLN A 1 182 ? -96.854 -8.022 164.960 1.00 53.59 182 GLN A C 1
ATOM 1356 O O . GLN A 1 182 ? -96.105 -8.040 163.983 1.00 53.59 182 GLN A O 1
ATOM 1361 N N . ALA A 1 183 ? -98.025 -8.670 164.957 1.00 53.50 183 ALA A N 1
ATOM 1362 C CA . ALA A 1 183 ? -98.512 -9.422 163.798 1.00 53.50 183 ALA A CA 1
ATOM 1363 C C . ALA A 1 183 ? -98.745 -8.528 162.559 1.00 53.50 183 ALA A C 1
ATOM 1365 O O . ALA A 1 183 ? -98.553 -8.981 161.430 1.00 53.50 183 ALA A O 1
ATOM 1366 N N . GLY A 1 184 ? -99.118 -7.256 162.758 1.00 58.03 184 GLY A N 1
ATOM 1367 C CA . GLY A 1 184 ? -99.303 -6.292 161.669 1.00 58.03 184 GLY A CA 1
ATOM 1368 C C . GLY A 1 184 ? -97.986 -5.885 161.002 1.00 58.03 184 GLY A C 1
ATOM 1369 O O . GLY A 1 184 ? -97.906 -5.836 159.775 1.00 58.03 184 GLY A O 1
ATOM 1370 N N . GLU A 1 185 ? -96.935 -5.654 161.794 1.00 58.41 185 GLU A N 1
ATOM 1371 C CA . GLU A 1 185 ? -95.604 -5.316 161.269 1.00 58.41 185 GLU A CA 1
ATOM 1372 C C . GLU A 1 185 ? -94.978 -6.492 160.504 1.00 58.41 185 GLU A C 1
ATOM 1374 O O . GLU A 1 185 ? -94.439 -6.298 159.412 1.00 58.41 185 GLU A O 1
ATOM 1379 N N . GLY A 1 186 ? -95.113 -7.720 161.023 1.00 58.53 186 GLY A N 1
ATOM 1380 C CA . GLY A 1 186 ? -94.638 -8.933 160.347 1.00 58.53 186 GLY A CA 1
ATOM 1381 C C . GLY A 1 186 ? -95.329 -9.187 159.001 1.00 58.53 186 GLY A C 1
ATOM 1382 O O . GLY A 1 186 ? -94.661 -9.517 158.022 1.00 58.53 186 GLY A O 1
ATOM 1383 N N . ALA A 1 187 ? -96.646 -8.970 158.919 1.00 60.44 187 ALA A N 1
ATOM 1384 C CA . ALA A 1 187 ? -97.397 -9.100 157.669 1.00 60.44 187 ALA A CA 1
ATOM 1385 C C . ALA A 1 187 ? -96.976 -8.052 156.619 1.00 60.44 187 ALA A C 1
ATOM 1387 O O . ALA A 1 187 ? -96.718 -8.407 155.468 1.00 60.44 187 ALA A O 1
ATOM 1388 N N . GLY A 1 188 ? -96.830 -6.781 157.018 1.00 61.41 188 GLY A N 1
ATOM 1389 C CA . GLY A 1 188 ? -96.421 -5.703 156.108 1.00 61.41 188 GLY A CA 1
ATOM 1390 C C . GLY A 1 188 ? -95.007 -5.877 155.539 1.00 61.41 188 GLY A C 1
ATOM 1391 O O . GLY A 1 188 ? -94.759 -5.550 154.378 1.00 61.41 188 GLY A O 1
ATOM 1392 N N . GLN A 1 189 ? -94.079 -6.452 156.313 1.00 62.06 189 GLN A N 1
ATOM 1393 C CA . GLN A 1 189 ? -92.749 -6.818 155.804 1.00 62.06 189 GLN A CA 1
ATOM 1394 C C . GLN A 1 189 ? -92.816 -7.938 154.754 1.00 62.06 189 GLN A C 1
ATOM 1396 O O . GLN A 1 189 ? -92.034 -7.933 153.804 1.00 62.06 189 GLN A O 1
ATOM 1401 N N . LEU A 1 190 ? -93.757 -8.873 154.897 1.00 63.44 190 LEU A N 1
ATOM 1402 C CA . LEU A 1 190 ? -93.954 -9.995 153.979 1.00 63.44 190 LEU A CA 1
ATOM 1403 C C . LEU A 1 190 ? -94.546 -9.538 152.634 1.00 63.44 190 LEU A C 1
ATOM 1405 O O . LEU A 1 190 ? -94.045 -9.929 151.584 1.00 63.44 190 LEU A O 1
ATOM 1409 N N . GLU A 1 191 ? -95.525 -8.633 152.651 1.00 68.62 191 GLU A N 1
ATOM 1410 C CA . GLU A 1 191 ? -96.095 -8.020 151.439 1.00 68.62 191 GLU A CA 1
ATOM 1411 C C . GLU A 1 191 ? -95.061 -7.148 150.688 1.00 68.62 191 GLU A C 1
ATOM 1413 O O . GLU A 1 191 ? -94.972 -7.174 149.455 1.00 68.62 191 GLU A O 1
ATOM 1418 N N . ALA A 1 192 ? -94.193 -6.442 151.424 1.00 68.44 192 ALA A N 1
ATOM 1419 C CA . ALA A 1 192 ? -93.058 -5.705 150.859 1.00 68.44 192 ALA A CA 1
ATOM 1420 C C . ALA A 1 192 ? -91.965 -6.627 150.267 1.00 68.44 192 ALA A C 1
ATOM 1422 O O . ALA A 1 192 ? -91.336 -6.285 149.263 1.00 68.44 192 ALA A O 1
ATOM 1423 N N . GLN A 1 193 ? -91.742 -7.807 150.857 1.00 67.56 193 GLN A N 1
ATOM 1424 C CA . GLN A 1 193 ? -90.854 -8.841 150.307 1.00 67.56 193 GLN A CA 1
ATOM 1425 C C . GLN A 1 193 ? -91.434 -9.445 149.017 1.00 67.56 193 GLN A C 1
ATOM 1427 O O . GLN A 1 193 ? -90.711 -9.591 148.032 1.00 67.56 193 GLN A O 1
ATOM 1432 N N . GLU A 1 194 ? -92.735 -9.750 148.979 1.00 69.12 194 GLU A N 1
ATOM 1433 C CA . GLU A 1 194 ? -93.384 -10.351 147.805 1.00 69.12 194 GLU A CA 1
ATOM 1434 C C . GLU A 1 194 ? -93.477 -9.386 146.619 1.00 69.12 194 GLU A C 1
ATOM 1436 O O . GLU A 1 194 ? -93.150 -9.772 145.496 1.00 69.12 194 GLU A O 1
ATOM 1441 N N . THR A 1 195 ? -93.811 -8.112 146.849 1.00 74.75 195 THR A N 1
ATOM 1442 C CA . THR A 1 195 ? -93.756 -7.084 145.791 1.00 74.75 195 THR A CA 1
ATOM 1443 C C . THR A 1 195 ? -92.335 -6.877 145.257 1.00 74.75 195 THR A C 1
ATOM 1445 O O . THR A 1 195 ? -92.157 -6.723 144.047 1.00 74.75 195 THR A O 1
ATOM 1448 N N . ARG A 1 196 ? -91.303 -6.959 146.110 1.00 74.44 196 ARG A N 1
ATOM 1449 C CA . ARG A 1 196 ? -89.897 -6.912 145.672 1.00 74.44 196 ARG A CA 1
ATOM 1450 C C . ARG A 1 196 ? -89.487 -8.150 144.865 1.00 74.44 196 ARG A C 1
ATOM 1452 O O . ARG A 1 196 ? -88.843 -8.000 143.830 1.00 74.44 196 ARG A O 1
ATOM 1459 N N . ALA A 1 197 ? -89.873 -9.352 145.293 1.00 70.12 197 ALA A N 1
ATOM 1460 C CA . ALA A 1 197 ? -89.595 -10.596 144.572 1.00 70.12 197 ALA A CA 1
ATOM 1461 C C . ALA A 1 197 ? -90.313 -10.652 143.212 1.00 70.12 197 ALA A C 1
ATOM 1463 O O . ALA A 1 197 ? -89.721 -11.089 142.224 1.00 70.12 197 ALA A O 1
ATOM 1464 N N . ALA A 1 198 ? -91.549 -10.151 143.130 1.00 71.50 198 ALA A N 1
ATOM 1465 C CA . ALA A 1 198 ? -92.280 -10.011 141.873 1.00 71.50 198 ALA A CA 1
ATOM 1466 C C . ALA A 1 198 ? -91.596 -9.005 140.929 1.00 71.50 198 ALA A C 1
ATOM 1468 O O . ALA A 1 198 ? -91.400 -9.309 139.755 1.00 71.50 198 ALA A O 1
ATOM 1469 N N . ALA A 1 199 ? -91.154 -7.848 141.441 1.00 73.94 199 ALA A N 1
ATOM 1470 C CA . ALA A 1 199 ? -90.434 -6.852 140.644 1.00 73.94 199 ALA A CA 1
ATOM 1471 C C . ALA A 1 199 ? -89.103 -7.389 140.083 1.00 73.94 199 ALA A C 1
ATOM 1473 O O . ALA A 1 199 ? -88.814 -7.200 138.903 1.00 73.94 199 ALA A O 1
ATOM 1474 N N . LEU A 1 200 ? -88.324 -8.109 140.899 1.00 73.25 200 LEU A N 1
ATOM 1475 C CA . LEU A 1 200 ? -87.091 -8.774 140.458 1.00 73.25 200 LEU A CA 1
ATOM 1476 C C . LEU A 1 200 ? -87.369 -9.909 139.456 1.00 73.25 200 LEU A C 1
ATOM 1478 O O . LEU A 1 200 ? -86.594 -10.106 138.525 1.00 73.25 200 LEU A O 1
ATOM 1482 N N . SER A 1 201 ? -88.489 -10.627 139.594 1.00 69.75 201 SER A N 1
ATOM 1483 C CA . SER A 1 201 ? -88.890 -11.669 138.633 1.00 69.75 201 SER A CA 1
ATOM 1484 C C . SER A 1 201 ? -89.268 -11.068 137.274 1.00 69.75 201 SER A C 1
ATOM 1486 O O . SER A 1 201 ? -88.798 -11.550 136.249 1.00 69.75 201 SER A O 1
ATOM 1488 N N . ALA A 1 202 ? -90.014 -9.958 137.255 1.00 75.31 202 ALA A N 1
ATOM 1489 C CA . ALA A 1 202 ? -90.323 -9.223 136.026 1.00 75.31 202 ALA A CA 1
ATOM 1490 C C . ALA A 1 202 ? -89.063 -8.637 135.355 1.00 75.31 202 ALA A C 1
ATOM 1492 O O . ALA A 1 202 ? -88.967 -8.606 134.127 1.00 75.31 202 ALA A O 1
ATOM 1493 N N . GLN A 1 203 ? -88.064 -8.217 136.141 1.00 76.00 203 GLN A N 1
ATOM 1494 C CA . GLN A 1 203 ? -86.747 -7.845 135.611 1.00 76.00 203 GLN A CA 1
ATOM 1495 C C . GLN A 1 203 ? -86.017 -9.051 135.000 1.00 76.00 203 GLN A C 1
ATOM 1497 O O . GLN A 1 203 ? -85.469 -8.925 133.909 1.00 76.00 203 GLN A O 1
ATOM 1502 N N . ILE A 1 204 ? -86.061 -10.227 135.637 1.00 75.00 204 ILE A N 1
ATOM 1503 C CA . ILE A 1 204 ? -85.483 -11.464 135.083 1.00 75.00 204 ILE A CA 1
ATOM 1504 C C . ILE A 1 204 ? -86.155 -11.856 133.758 1.00 75.00 204 ILE A C 1
ATOM 1506 O O . ILE A 1 204 ? -85.453 -12.226 132.819 1.00 75.00 204 ILE A O 1
ATOM 1510 N N . GLU A 1 205 ? -87.481 -11.754 133.646 1.00 77.94 205 GLU A N 1
ATOM 1511 C CA . GLU A 1 205 ? -88.203 -12.008 132.388 1.00 77.94 205 GLU A CA 1
ATOM 1512 C C . GLU A 1 205 ? -87.818 -10.995 131.297 1.00 77.94 205 GLU A C 1
ATOM 1514 O O . GLU A 1 205 ? -87.484 -11.397 130.183 1.00 77.94 205 GLU A O 1
ATOM 1519 N N . THR A 1 206 ? -87.762 -9.700 131.635 1.00 79.75 206 THR A N 1
ATOM 1520 C CA . THR A 1 206 ? -87.367 -8.625 130.703 1.00 79.75 206 THR A CA 1
ATOM 1521 C C . THR A 1 206 ? -85.947 -8.839 130.165 1.00 79.75 206 THR A C 1
ATOM 1523 O O . THR A 1 206 ? -85.751 -8.898 128.954 1.00 79.75 206 THR A O 1
ATOM 1526 N N . LEU A 1 207 ? -84.964 -9.048 131.047 1.00 74.75 207 LEU A N 1
ATOM 1527 C CA . LEU A 1 207 ? -83.568 -9.280 130.655 1.00 74.75 207 LEU A CA 1
ATOM 1528 C C . LEU A 1 207 ? -83.370 -10.615 129.914 1.00 74.75 207 LEU A C 1
ATOM 1530 O O . LEU A 1 207 ? -82.452 -10.738 129.105 1.00 74.75 207 LEU A O 1
ATOM 1534 N N . THR A 1 208 ? -84.228 -11.616 130.148 1.00 75.50 208 THR A N 1
ATOM 1535 C CA . THR A 1 208 ? -84.205 -12.866 129.367 1.00 75.50 208 THR A CA 1
ATOM 1536 C C . THR A 1 208 ? -84.683 -12.615 127.930 1.00 75.50 208 THR A C 1
ATOM 1538 O O . THR A 1 208 ? -84.025 -13.060 126.993 1.00 75.50 208 THR A O 1
ATOM 1541 N N . ALA A 1 209 ? -85.753 -11.836 127.734 1.00 75.56 209 ALA A N 1
ATOM 1542 C CA . ALA A 1 209 ? -86.232 -11.458 126.400 1.00 75.56 209 ALA A CA 1
ATOM 1543 C C . ALA A 1 209 ? -85.243 -10.542 125.645 1.00 75.56 209 ALA A C 1
ATOM 1545 O O . ALA A 1 209 ? -85.068 -10.678 124.431 1.00 75.56 209 ALA A O 1
ATOM 1546 N N . GLU A 1 210 ? -84.549 -9.642 126.349 1.00 77.44 210 GLU A N 1
ATOM 1547 C CA . GLU A 1 210 ? -83.466 -8.834 125.769 1.00 77.44 210 GLU A CA 1
ATOM 1548 C C . GLU A 1 210 ? -82.281 -9.705 125.318 1.00 77.44 210 GLU A C 1
ATOM 1550 O O . GLU A 1 210 ? -81.758 -9.500 124.222 1.00 77.44 210 GLU A O 1
ATOM 1555 N N . LEU A 1 211 ? -81.898 -10.727 126.096 1.00 73.62 211 LEU A N 1
ATOM 1556 C CA . LEU A 1 211 ? -80.870 -11.696 125.696 1.00 73.62 211 LEU A CA 1
ATOM 1557 C C . LEU A 1 211 ? -81.268 -12.536 124.478 1.00 73.62 211 LEU A C 1
ATOM 1559 O O . LEU A 1 211 ? -80.431 -12.736 123.597 1.00 73.62 211 LEU A O 1
ATOM 1563 N N . GLU A 1 212 ? -82.513 -13.016 124.407 1.00 77.31 212 GLU A N 1
ATOM 1564 C CA . GLU A 1 212 ? -83.021 -13.755 123.241 1.00 77.31 212 GLU A CA 1
ATOM 1565 C C . GLU A 1 212 ? -83.018 -12.877 121.979 1.00 77.31 212 GLU A C 1
ATOM 1567 O O . GLU A 1 212 ? -82.593 -13.327 120.913 1.00 77.31 212 GLU A O 1
ATOM 1572 N N . THR A 1 213 ? -83.392 -11.600 122.115 1.00 81.19 213 THR A N 1
ATOM 1573 C CA . THR A 1 213 ? -83.350 -10.610 121.025 1.00 81.19 213 THR A CA 1
ATOM 1574 C C . THR A 1 213 ? -81.912 -10.373 120.548 1.00 81.19 213 THR A C 1
ATOM 1576 O O . THR A 1 213 ? -81.617 -10.558 119.368 1.00 81.19 213 THR A O 1
ATOM 1579 N N . ARG A 1 214 ? -80.983 -10.087 121.473 1.00 76.12 214 ARG A N 1
ATOM 1580 C CA . ARG A 1 214 ? -79.541 -9.950 121.184 1.00 76.12 214 ARG A CA 1
ATOM 1581 C C . ARG A 1 214 ? -78.942 -11.217 120.564 1.00 76.12 214 ARG A C 1
ATOM 1583 O O . ARG A 1 214 ? -78.041 -11.136 119.735 1.00 76.12 214 ARG A O 1
ATOM 1590 N N . GLY A 1 215 ? -79.451 -12.396 120.929 1.00 74.06 215 GLY A N 1
ATOM 1591 C CA . GLY A 1 215 ? -79.025 -13.683 120.370 1.00 74.06 215 GLY A CA 1
ATOM 1592 C C . GLY A 1 215 ? -79.429 -13.861 118.905 1.00 74.06 215 GLY A C 1
ATOM 1593 O O . GLY A 1 215 ? -78.656 -14.407 118.117 1.00 74.06 215 GLY A O 1
ATOM 1594 N N . ALA A 1 216 ? -80.601 -13.352 118.516 1.00 77.56 216 ALA A N 1
ATOM 1595 C CA . ALA A 1 216 ? -81.000 -13.285 117.113 1.00 77.56 216 ALA A CA 1
ATOM 1596 C C . ALA A 1 216 ? -80.111 -12.307 116.322 1.00 77.56 216 ALA A C 1
ATOM 1598 O O . ALA A 1 216 ? -79.609 -12.677 115.261 1.00 77.56 216 ALA A O 1
ATOM 1599 N N . GLU A 1 217 ? -79.846 -11.116 116.870 1.00 77.81 217 GLU A N 1
ATOM 1600 C CA . GLU A 1 217 ? -78.984 -10.088 116.261 1.00 77.81 217 GLU A CA 1
ATOM 1601 C C . GLU A 1 217 ? -77.539 -10.588 116.051 1.00 77.81 217 GLU A C 1
ATOM 1603 O O . GLU A 1 217 ? -76.993 -10.480 114.952 1.00 77.81 217 GLU A O 1
ATOM 1608 N N . ALA A 1 218 ? -76.932 -11.227 117.058 1.00 73.50 218 ALA A N 1
ATOM 1609 C CA . ALA A 1 218 ? -75.602 -11.835 116.944 1.00 73.50 218 ALA A CA 1
ATOM 1610 C C . ALA A 1 218 ? -75.564 -12.992 115.921 1.00 73.50 218 ALA A C 1
ATOM 1612 O O . ALA A 1 218 ? -74.571 -13.172 115.205 1.00 73.50 218 ALA A O 1
ATOM 1613 N N . GLY A 1 219 ? -76.657 -13.754 115.804 1.00 76.31 219 GLY A N 1
ATOM 1614 C CA . GLY A 1 219 ? -76.827 -14.787 114.780 1.00 76.31 219 GLY A CA 1
ATOM 1615 C C . GLY A 1 219 ? -76.979 -14.229 113.359 1.00 76.31 219 GLY A C 1
ATOM 1616 O O . GLY A 1 219 ? -76.545 -14.869 112.403 1.00 76.31 219 GLY A O 1
ATOM 1617 N N . GLU A 1 220 ? -77.557 -13.038 113.196 1.00 79.94 220 GLU A N 1
ATOM 1618 C CA . GLU A 1 220 ? -77.638 -12.339 111.908 1.00 79.94 220 GLU A CA 1
ATOM 1619 C C . GLU A 1 220 ? -76.286 -11.732 111.507 1.00 79.94 220 GLU A C 1
ATOM 1621 O O . GLU A 1 220 ? -75.822 -11.966 110.389 1.00 79.94 220 GLU A O 1
ATOM 1626 N N . LEU A 1 221 ? -75.593 -11.063 112.438 1.00 77.31 221 LEU A N 1
ATOM 1627 C CA . LEU A 1 221 ? -74.229 -10.560 112.226 1.00 77.31 221 LEU A CA 1
ATOM 1628 C C . LEU A 1 221 ? -73.254 -11.681 111.844 1.00 77.31 221 LEU A C 1
ATOM 1630 O O . LEU A 1 221 ? -72.447 -11.505 110.935 1.00 77.31 221 LEU A O 1
ATOM 1634 N N . THR A 1 222 ? -73.356 -12.852 112.482 1.00 78.38 222 THR A N 1
ATOM 1635 C CA . THR A 1 222 ? -72.504 -14.008 112.155 1.00 78.38 222 THR A CA 1
ATOM 1636 C C . THR A 1 222 ? -72.734 -14.492 110.721 1.00 78.38 222 THR A C 1
ATOM 1638 O O . THR A 1 222 ? -71.763 -14.684 109.995 1.00 78.38 222 THR A O 1
ATOM 1641 N N . ARG A 1 223 ? -73.991 -14.583 110.261 1.00 81.38 223 ARG A N 1
ATOM 1642 C CA . ARG A 1 223 ? -74.289 -14.921 108.856 1.00 81.38 223 ARG A CA 1
ATOM 1643 C C . ARG A 1 223 ? -73.785 -13.858 107.883 1.00 81.38 223 ARG A C 1
ATOM 1645 O O . ARG A 1 223 ? -73.284 -14.212 106.825 1.00 81.38 223 ARG A O 1
ATOM 1652 N N . ARG A 1 224 ? -73.872 -12.566 108.225 1.00 83.69 224 ARG A N 1
ATOM 1653 C CA . ARG A 1 224 ? -73.313 -11.492 107.382 1.00 83.69 224 ARG A CA 1
ATOM 1654 C C . ARG A 1 224 ? -71.788 -11.598 107.271 1.00 83.69 224 ARG A C 1
ATOM 1656 O O . ARG A 1 224 ? -71.262 -11.445 106.177 1.00 83.69 224 ARG A O 1
ATOM 1663 N N . VAL A 1 225 ? -71.099 -11.925 108.365 1.00 80.62 225 VAL A N 1
ATOM 1664 C CA . VAL A 1 225 ? -69.651 -12.213 108.393 1.00 80.62 225 VAL A CA 1
ATOM 1665 C C . VAL A 1 225 ? -69.287 -13.438 107.537 1.00 80.62 225 VAL A C 1
ATOM 1667 O O . VAL A 1 225 ? -68.230 -13.450 106.913 1.00 80.62 225 VAL A O 1
ATOM 1670 N N . GLU A 1 226 ? -70.146 -14.458 107.473 1.00 79.56 226 GLU A N 1
ATOM 1671 C CA . GLU A 1 226 ? -69.965 -15.622 106.591 1.00 79.56 226 GLU A CA 1
ATOM 1672 C C . GLU A 1 226 ? -70.205 -15.276 105.110 1.00 79.56 226 GLU A C 1
ATOM 1674 O O . GLU A 1 226 ? -69.390 -15.644 104.267 1.00 79.56 226 GLU A O 1
ATOM 1679 N N . THR A 1 227 ? -71.260 -14.516 104.786 1.00 82.50 227 THR A N 1
ATOM 1680 C CA . THR A 1 227 ? -71.544 -14.063 103.411 1.00 82.50 227 THR A CA 1
ATOM 1681 C C . THR A 1 227 ? -70.435 -13.165 102.862 1.00 82.50 227 THR A C 1
ATOM 1683 O O . THR A 1 227 ? -69.954 -13.411 101.762 1.00 82.50 227 THR A O 1
ATOM 1686 N N . LEU A 1 228 ? -69.987 -12.167 103.634 1.00 79.25 228 LEU A N 1
ATOM 1687 C CA . LEU A 1 228 ? -68.934 -11.231 103.216 1.00 79.25 228 LEU A CA 1
ATOM 1688 C C . LEU A 1 228 ? -67.622 -11.955 102.859 1.00 79.25 228 LEU A C 1
ATOM 1690 O O . LEU A 1 228 ? -66.973 -11.585 101.889 1.00 79.25 228 LEU A O 1
ATOM 1694 N N . ARG A 1 229 ? -67.269 -13.029 103.578 1.00 78.25 229 ARG A N 1
ATOM 1695 C CA . ARG A 1 229 ? -66.087 -13.858 103.269 1.00 78.25 229 ARG A CA 1
ATOM 1696 C C . ARG A 1 229 ? -66.240 -14.692 101.999 1.00 78.25 229 ARG A C 1
ATOM 1698 O O . ARG A 1 229 ? -65.266 -14.894 101.285 1.00 78.25 229 ARG A O 1
ATOM 1705 N N . ALA A 1 230 ? -67.447 -15.169 101.702 1.00 78.69 230 ALA A N 1
ATOM 1706 C CA . ALA A 1 230 ? -67.716 -15.854 100.438 1.00 78.69 230 ALA A CA 1
ATOM 1707 C C . ALA A 1 230 ? -67.680 -14.879 99.241 1.00 78.69 230 ALA A C 1
ATOM 1709 O O . ALA A 1 230 ? -67.296 -15.267 98.139 1.00 78.69 230 ALA A O 1
ATOM 1710 N N . GLU A 1 231 ? -68.049 -13.612 99.455 1.00 78.12 231 GLU A N 1
ATOM 1711 C CA . GLU A 1 231 ? -67.896 -12.535 98.467 1.00 78.12 231 GLU A CA 1
ATOM 1712 C C . GLU A 1 231 ? -66.417 -12.133 98.280 1.00 78.12 231 GLU A C 1
ATOM 1714 O O . GLU A 1 231 ? -65.982 -11.936 97.147 1.00 78.12 231 GLU A O 1
ATOM 1719 N N . GLU A 1 232 ? -65.631 -12.087 99.361 1.00 78.75 232 GLU A N 1
ATOM 1720 C CA . GLU A 1 232 ? -64.173 -11.871 99.370 1.00 78.75 232 GLU A CA 1
ATOM 1721 C C . GLU A 1 232 ? -63.428 -12.960 98.567 1.00 78.75 232 GLU A C 1
ATOM 1723 O O . GLU A 1 232 ? -62.717 -12.656 97.606 1.00 78.75 232 GLU A O 1
ATOM 1728 N N . GLU A 1 233 ? -63.657 -14.239 98.889 1.00 80.00 233 GLU A N 1
ATOM 1729 C CA . GLU A 1 233 ? -63.022 -15.395 98.234 1.00 80.00 233 GLU A CA 1
ATOM 1730 C C . GLU A 1 233 ? -63.332 -15.450 96.724 1.00 80.00 233 GLU A C 1
ATOM 1732 O O . GLU A 1 233 ? -62.429 -15.632 95.902 1.00 80.00 233 GLU A O 1
ATOM 1737 N N . ALA A 1 234 ? -64.584 -15.183 96.332 1.00 80.12 234 ALA A N 1
ATOM 1738 C CA . ALA A 1 234 ? -65.002 -15.161 94.928 1.00 80.12 234 ALA A CA 1
ATOM 1739 C C . ALA A 1 234 ? -64.371 -14.018 94.104 1.00 80.12 234 ALA A C 1
ATOM 1741 O O . ALA A 1 234 ? -64.205 -14.149 92.887 1.00 80.12 234 ALA A O 1
ATOM 1742 N N . GLN A 1 235 ? -64.011 -12.895 94.733 1.00 79.75 235 GLN A N 1
ATOM 1743 C CA . GLN A 1 235 ? -63.331 -11.788 94.050 1.00 79.75 235 GLN A CA 1
ATOM 1744 C C . GLN A 1 235 ? -61.822 -12.035 93.924 1.00 79.75 235 GLN A C 1
ATOM 1746 O O . GLN A 1 235 ? -61.233 -11.657 92.911 1.00 79.75 235 GLN A O 1
ATOM 1751 N N . LEU A 1 236 ? -61.204 -12.738 94.880 1.00 78.19 236 LEU A N 1
ATOM 1752 C CA . LEU A 1 236 ? -59.805 -13.172 94.778 1.00 78.19 236 LEU A CA 1
ATOM 1753 C C . LEU A 1 236 ? -59.595 -14.171 93.624 1.00 78.19 236 LEU A C 1
ATOM 1755 O O . LEU A 1 236 ? -58.658 -14.003 92.841 1.00 78.19 236 LEU A O 1
ATOM 1759 N N . GLU A 1 237 ? -60.497 -15.146 93.437 1.00 80.06 237 GLU A N 1
ATOM 1760 C CA . GLU A 1 237 ? -60.474 -16.019 92.246 1.00 80.06 237 GLU A CA 1
ATOM 1761 C C . GLU A 1 237 ? -60.603 -15.215 90.941 1.00 80.06 237 GLU A C 1
ATOM 1763 O O . GLU A 1 237 ? -59.949 -15.514 89.936 1.00 80.06 237 GLU A O 1
ATOM 1768 N N . ARG A 1 238 ? -61.435 -14.166 90.952 1.00 79.44 238 ARG A N 1
ATOM 1769 C CA . ARG A 1 238 ? -61.660 -13.310 89.786 1.00 79.44 238 ARG A CA 1
ATOM 1770 C C . ARG A 1 238 ? -60.427 -12.481 89.432 1.00 79.44 238 ARG A C 1
ATOM 1772 O O . ARG A 1 238 ? -60.101 -12.410 88.251 1.00 79.44 238 ARG A O 1
ATOM 1779 N N . LEU A 1 239 ? -59.735 -11.906 90.418 1.00 77.44 239 LEU A N 1
ATOM 1780 C CA . LEU A 1 239 ? -58.489 -11.156 90.216 1.00 77.44 239 LEU A CA 1
ATOM 1781 C C . LEU A 1 239 ? -57.398 -12.037 89.590 1.00 77.44 239 LEU A C 1
ATOM 1783 O O . LEU A 1 239 ? -56.853 -11.673 88.548 1.00 77.44 239 LEU A O 1
ATOM 1787 N N . ALA A 1 240 ? -57.176 -13.245 90.117 1.00 76.00 240 ALA A N 1
ATOM 1788 C CA . ALA A 1 240 ? -56.217 -14.198 89.546 1.00 76.00 240 ALA A CA 1
ATOM 1789 C C . ALA A 1 240 ? -56.532 -14.560 88.073 1.00 76.00 240 ALA A C 1
ATOM 1791 O O . ALA A 1 240 ? -55.631 -14.770 87.255 1.00 76.00 240 ALA A O 1
ATOM 1792 N N . ALA A 1 241 ? -57.817 -14.589 87.698 1.00 77.62 241 ALA A N 1
ATOM 1793 C CA . ALA A 1 241 ? -58.242 -14.790 86.313 1.00 77.62 241 ALA A CA 1
ATOM 1794 C C . ALA A 1 241 ? -58.019 -13.561 85.402 1.00 77.62 241 ALA A C 1
ATOM 1796 O O . ALA A 1 241 ? -57.941 -13.731 84.181 1.00 77.62 241 ALA A O 1
ATOM 1797 N N . LEU A 1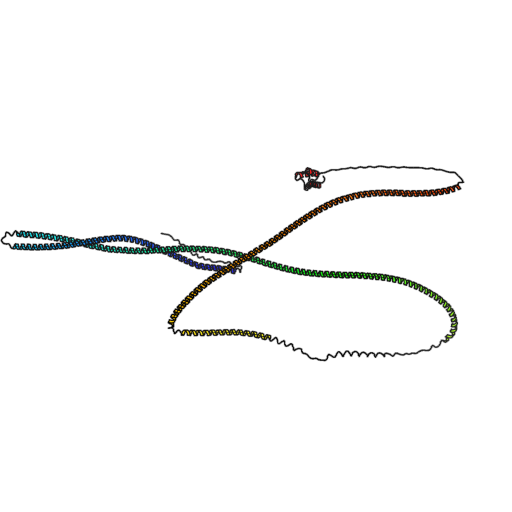 242 ? -57.911 -12.344 85.954 1.00 74.56 242 LEU A N 1
ATOM 1798 C CA . LEU A 1 242 ? -57.539 -11.133 85.208 1.00 74.56 242 LEU A CA 1
ATOM 1799 C C . LEU A 1 242 ? -56.020 -11.043 85.014 1.00 74.56 242 LEU A C 1
ATOM 1801 O O . LEU A 1 242 ? -55.573 -10.814 83.889 1.00 74.56 242 LEU A O 1
ATOM 1805 N N . GLU A 1 243 ? -55.226 -11.319 86.054 1.00 74.19 243 GLU A N 1
ATOM 1806 C CA . GLU A 1 243 ? -53.757 -11.386 85.963 1.00 74.19 243 GLU A CA 1
ATOM 1807 C C . GLU A 1 243 ? -53.304 -12.348 84.848 1.00 74.19 243 GLU A C 1
ATOM 1809 O O . GLU A 1 243 ? -52.450 -12.011 84.023 1.00 74.19 243 GLU A O 1
ATOM 1814 N N . ALA A 1 244 ? -53.944 -13.520 84.752 1.00 75.19 244 ALA A N 1
ATOM 1815 C CA . ALA A 1 244 ? -53.678 -14.506 83.705 1.00 75.19 244 ALA A CA 1
ATOM 1816 C C . ALA A 1 244 ? -53.979 -13.993 82.278 1.00 75.19 244 ALA A C 1
ATOM 1818 O O . ALA A 1 244 ? -53.265 -14.341 81.334 1.00 75.19 244 ALA A O 1
ATOM 1819 N N . GLN A 1 245 ? -55.000 -13.145 82.102 1.00 74.88 245 GLN A N 1
ATOM 1820 C CA . GLN A 1 245 ? -55.322 -12.526 80.807 1.00 74.88 245 GLN A CA 1
ATOM 1821 C C . GLN A 1 245 ? -54.316 -11.427 80.441 1.00 74.88 245 GLN A C 1
ATOM 1823 O O . GLN A 1 245 ? -53.892 -11.338 79.287 1.00 74.88 245 GLN A O 1
ATOM 1828 N N . ILE A 1 246 ? -53.875 -10.633 81.424 1.00 74.25 246 ILE A N 1
ATOM 1829 C CA . ILE A 1 246 ? -52.824 -9.620 81.245 1.00 74.25 246 ILE A CA 1
ATOM 1830 C C . ILE A 1 246 ? -51.503 -10.289 80.825 1.00 74.25 246 ILE A C 1
ATOM 1832 O O . ILE A 1 246 ? -50.825 -9.792 79.921 1.00 74.25 246 ILE A O 1
ATOM 1836 N N . ALA A 1 247 ? -51.161 -11.443 81.408 1.00 73.31 247 ALA A N 1
ATOM 1837 C CA . ALA A 1 247 ? -49.993 -12.229 81.007 1.00 73.31 247 ALA A CA 1
ATOM 1838 C C . ALA A 1 247 ? -50.082 -12.704 79.542 1.00 73.31 247 ALA A C 1
ATOM 1840 O O . ALA A 1 247 ? -49.176 -12.428 78.756 1.00 73.31 247 ALA A O 1
ATOM 1841 N N . GLN A 1 248 ? -51.198 -13.327 79.135 1.00 75.00 248 GLN A N 1
ATOM 1842 C CA . GLN A 1 248 ? -51.388 -13.800 77.752 1.00 75.00 248 GLN A CA 1
ATOM 1843 C C . GLN A 1 248 ? -51.318 -12.671 76.713 1.00 75.00 248 GLN A C 1
ATOM 1845 O O . GLN A 1 248 ? -50.704 -12.832 75.657 1.00 75.00 248 GLN A O 1
ATOM 1850 N N . ALA A 1 249 ? -51.908 -11.511 77.009 1.00 71.00 249 ALA A N 1
ATOM 1851 C CA . ALA A 1 249 ? -51.834 -10.349 76.128 1.00 71.00 249 ALA A CA 1
ATOM 1852 C C . ALA A 1 249 ? -50.406 -9.768 76.032 1.00 71.00 249 ALA A C 1
ATOM 1854 O O . ALA A 1 249 ? -50.013 -9.276 74.973 1.00 71.00 249 ALA A O 1
ATOM 1855 N N . THR A 1 250 ? -49.604 -9.882 77.097 1.00 72.69 250 THR A N 1
ATOM 1856 C CA . THR A 1 250 ? -48.188 -9.475 77.099 1.00 72.69 250 THR A CA 1
ATOM 1857 C C . THR A 1 250 ? -47.338 -10.390 76.205 1.00 72.69 250 THR A C 1
ATOM 1859 O O . THR A 1 250 ? -46.549 -9.892 75.399 1.00 72.69 250 THR A O 1
ATOM 1862 N N . ASP A 1 251 ? -47.551 -11.710 76.261 1.00 73.62 251 ASP A N 1
ATOM 1863 C CA . ASP A 1 251 ? -46.897 -12.669 75.354 1.00 73.62 251 ASP A CA 1
ATOM 1864 C C . ASP A 1 251 ? -47.293 -12.435 73.884 1.00 73.62 251 ASP A C 1
ATOM 1866 O O . ASP A 1 251 ? -46.444 -12.483 72.989 1.00 73.62 251 ASP A O 1
ATOM 1870 N N . GLY A 1 252 ? -48.567 -12.119 73.618 1.00 70.69 252 GLY A N 1
ATOM 1871 C CA . GLY A 1 252 ? -49.041 -11.745 72.280 1.00 70.69 252 GLY A CA 1
ATOM 1872 C C . GLY A 1 252 ? -48.345 -10.494 71.729 1.00 70.69 252 GLY A C 1
ATOM 1873 O O . GLY A 1 252 ? -47.917 -10.474 70.573 1.00 70.69 252 GLY A O 1
ATOM 1874 N N . GLN A 1 253 ? -48.142 -9.475 72.571 1.00 73.62 253 GLN A N 1
ATOM 1875 C CA . GLN A 1 253 ? -47.410 -8.262 72.196 1.00 73.62 253 GLN A CA 1
ATOM 1876 C C . GLN A 1 253 ? -45.928 -8.550 71.875 1.00 73.62 253 GLN A C 1
ATOM 1878 O O . GLN A 1 253 ? -45.379 -7.967 70.937 1.00 73.62 253 GLN A O 1
ATOM 1883 N N . ALA A 1 254 ? -45.282 -9.476 72.593 1.00 71.75 254 ALA A N 1
ATOM 1884 C CA . ALA A 1 254 ? -43.913 -9.903 72.288 1.00 71.75 254 ALA A CA 1
ATOM 1885 C C . ALA A 1 254 ? -43.817 -10.635 70.933 1.00 71.75 254 ALA A C 1
ATOM 1887 O O . ALA A 1 254 ? -42.893 -10.386 70.154 1.00 71.75 254 ALA A O 1
ATOM 1888 N N . GLN A 1 255 ? -44.799 -11.483 70.603 1.00 74.75 255 GLN A N 1
ATOM 1889 C CA . GLN A 1 255 ? -44.882 -12.142 69.291 1.00 74.75 255 GLN A CA 1
ATOM 1890 C C . GLN A 1 255 ? -45.092 -11.131 68.151 1.00 74.75 255 GLN A C 1
ATOM 1892 O O . GLN A 1 255 ? -44.449 -11.243 67.106 1.00 74.75 255 GLN A O 1
ATOM 1897 N N . GLN A 1 256 ? -45.922 -10.103 68.363 1.00 75.19 256 GLN A N 1
ATOM 1898 C CA . GLN A 1 256 ? -46.121 -9.024 67.392 1.00 75.19 256 GLN A CA 1
ATOM 1899 C C . GLN A 1 256 ? -44.815 -8.261 67.101 1.00 75.19 256 GLN A C 1
ATOM 1901 O O . GLN A 1 256 ? -44.520 -7.981 65.939 1.00 75.19 256 GLN A O 1
ATOM 1906 N N . GLN A 1 257 ? -44.010 -7.959 68.126 1.00 77.19 257 GLN A N 1
ATOM 1907 C CA . GLN A 1 257 ? -42.713 -7.290 67.951 1.00 77.19 257 GLN A CA 1
ATOM 1908 C C . GLN A 1 257 ? -41.709 -8.156 67.173 1.00 77.19 257 GLN A C 1
ATOM 1910 O O . GLN A 1 257 ? -40.999 -7.643 66.307 1.00 77.19 257 GLN A O 1
ATOM 1915 N N . ALA A 1 258 ? -41.684 -9.472 67.416 1.00 75.94 258 ALA A N 1
ATOM 1916 C CA . ALA A 1 258 ? -40.845 -10.397 66.654 1.00 75.94 258 ALA A CA 1
ATOM 1917 C C . ALA A 1 258 ? -41.237 -10.450 65.163 1.00 75.94 258 ALA A C 1
ATOM 1919 O O . ALA A 1 258 ? -40.368 -10.375 64.294 1.00 75.94 258 ALA A O 1
ATOM 1920 N N . ALA A 1 259 ? -42.538 -10.504 64.858 1.00 72.56 259 ALA A N 1
ATOM 1921 C CA . ALA A 1 259 ? -43.040 -10.478 63.482 1.00 72.56 259 ALA A CA 1
ATOM 1922 C C . ALA A 1 259 ? -42.813 -9.117 62.785 1.00 72.56 259 ALA A C 1
ATOM 1924 O O . ALA A 1 259 ? -42.525 -9.073 61.589 1.00 72.56 259 ALA A O 1
ATOM 1925 N N . GLN A 1 260 ? -42.861 -7.998 63.520 1.00 76.88 260 GLN A N 1
ATOM 1926 C CA . GLN A 1 260 ? -42.474 -6.682 62.990 1.00 76.88 260 GLN A CA 1
ATOM 1927 C C . GLN A 1 260 ? -40.992 -6.636 62.594 1.00 76.88 260 GLN A C 1
ATOM 1929 O O . GLN A 1 260 ? -40.685 -6.229 61.474 1.00 76.88 260 GLN A O 1
ATOM 1934 N N . ALA A 1 261 ? -40.088 -7.128 63.449 1.00 76.69 261 ALA A N 1
ATOM 1935 C CA . ALA A 1 261 ? -38.661 -7.209 63.130 1.00 76.69 261 ALA A CA 1
ATOM 1936 C C . ALA A 1 261 ? -38.379 -8.109 61.908 1.00 76.69 261 ALA A C 1
ATOM 1938 O O . ALA A 1 261 ? -37.520 -7.788 61.087 1.00 76.69 261 ALA A O 1
ATOM 1939 N N . GLN A 1 262 ? -39.136 -9.200 61.740 1.00 80.50 262 GLN A N 1
ATOM 1940 C CA . GLN A 1 262 ? -39.053 -10.057 60.551 1.00 80.50 262 GLN A CA 1
ATOM 1941 C C . GLN A 1 262 ? -39.519 -9.341 59.273 1.00 80.50 262 GLN A C 1
ATOM 1943 O O . GLN A 1 262 ? -38.851 -9.455 58.247 1.00 80.50 262 GLN A O 1
ATOM 1948 N N . LEU A 1 263 ? -40.599 -8.550 59.315 1.00 77.00 263 LEU A N 1
ATOM 1949 C CA . LEU A 1 263 ? -40.997 -7.732 58.160 1.00 77.00 263 LEU A CA 1
ATOM 1950 C C . LEU A 1 263 ? -39.989 -6.627 57.823 1.00 77.00 263 LEU A C 1
ATOM 1952 O O . LEU A 1 263 ? -39.854 -6.275 56.653 1.00 77.00 263 LEU A O 1
ATOM 1956 N N . GLU A 1 264 ? -39.311 -6.044 58.811 1.00 78.38 264 GLU A N 1
ATOM 1957 C CA . GLU A 1 264 ? -38.269 -5.042 58.561 1.00 78.38 264 GLU A CA 1
ATOM 1958 C C . GLU A 1 264 ? -37.019 -5.672 57.931 1.00 78.38 264 GLU A C 1
ATOM 1960 O O . GLU A 1 264 ? -36.488 -5.113 56.971 1.00 78.38 264 GLU A O 1
ATOM 1965 N N . ALA A 1 265 ? -36.624 -6.874 58.368 1.00 79.88 265 ALA A N 1
ATOM 1966 C CA . ALA A 1 265 ? -35.575 -7.658 57.716 1.00 79.88 265 ALA A CA 1
ATOM 1967 C C . ALA A 1 265 ? -35.937 -8.010 56.259 1.00 79.88 265 ALA A C 1
ATOM 1969 O O . ALA A 1 265 ? -35.183 -7.673 55.348 1.00 79.88 265 ALA A O 1
ATOM 1970 N N . LEU A 1 266 ? -37.128 -8.577 56.020 1.00 78.19 266 LEU A N 1
ATOM 1971 C CA . LEU A 1 266 ? -37.610 -8.922 54.674 1.00 78.19 266 LEU A CA 1
ATOM 1972 C C . LEU A 1 266 ? -37.713 -7.698 53.746 1.00 78.19 266 LEU A C 1
ATOM 1974 O O . LEU A 1 266 ? -37.450 -7.803 52.552 1.00 78.19 266 LEU A O 1
ATOM 1978 N N . ARG A 1 267 ? -38.058 -6.514 54.270 1.00 80.56 267 ARG A N 1
ATOM 1979 C CA . ARG A 1 267 ? -38.031 -5.260 53.492 1.00 80.56 267 ARG A CA 1
ATOM 1980 C C . ARG A 1 267 ? -36.612 -4.826 53.129 1.00 80.56 267 ARG A C 1
ATOM 1982 O O . ARG A 1 267 ? -36.418 -4.303 52.036 1.00 80.56 267 ARG A O 1
ATOM 1989 N N . GLY A 1 268 ? -35.638 -5.048 54.012 1.00 79.62 268 GLY A N 1
ATOM 1990 C CA . GLY A 1 268 ? -34.219 -4.840 53.715 1.00 79.62 268 GLY A CA 1
ATOM 1991 C C . GLY A 1 268 ? -33.707 -5.789 52.628 1.00 79.62 268 GLY A C 1
ATOM 1992 O O . GLY A 1 268 ? -33.032 -5.347 51.703 1.00 79.62 268 GLY A O 1
ATOM 1993 N N . GLU A 1 269 ? -34.089 -7.067 52.694 1.00 84.12 269 GLU A N 1
ATOM 1994 C CA . GLU A 1 269 ? -33.759 -8.072 51.674 1.00 84.12 269 GLU A CA 1
ATOM 1995 C C . GLU A 1 269 ? -34.387 -7.735 50.314 1.00 84.12 269 GLU A C 1
ATOM 1997 O O . GLU A 1 269 ? -33.685 -7.740 49.305 1.00 84.12 269 GLU A O 1
ATOM 2002 N N . VAL A 1 270 ? -35.671 -7.353 50.275 1.00 79.44 270 VAL A N 1
ATOM 2003 C CA . VAL A 1 270 ? -36.328 -6.893 49.038 1.00 79.44 270 VAL A CA 1
ATOM 2004 C C . VAL A 1 270 ? -35.619 -5.666 48.459 1.00 79.44 270 VAL A C 1
ATOM 2006 O O . VAL A 1 270 ? -35.299 -5.674 47.276 1.00 79.44 270 VAL A O 1
ATOM 2009 N N . ALA A 1 271 ? -35.299 -4.650 49.268 1.00 79.56 271 ALA A N 1
ATOM 2010 C CA . ALA A 1 271 ? -34.592 -3.461 48.786 1.00 79.56 271 ALA A CA 1
ATOM 2011 C C . ALA A 1 271 ? -33.200 -3.790 48.207 1.00 79.56 271 ALA A C 1
ATOM 2013 O O . ALA A 1 271 ? -32.827 -3.254 47.165 1.00 79.56 271 ALA A O 1
ATOM 2014 N N . ALA A 1 272 ? -32.458 -4.710 48.833 1.00 77.75 272 ALA A N 1
ATOM 2015 C CA . ALA A 1 272 ? -31.171 -5.180 48.320 1.00 77.75 272 ALA A CA 1
ATOM 2016 C C . ALA A 1 272 ? -31.313 -5.982 47.010 1.00 77.75 272 ALA A C 1
ATOM 2018 O O . ALA A 1 272 ? -30.478 -5.850 46.116 1.00 77.75 272 ALA A O 1
ATOM 2019 N N . LEU A 1 273 ? -32.376 -6.780 46.864 1.00 80.69 273 LEU A N 1
ATOM 2020 C CA . LEU A 1 273 ? -32.690 -7.495 45.621 1.00 80.69 273 LEU A CA 1
ATOM 2021 C C . LEU A 1 273 ? -33.133 -6.543 44.497 1.00 80.69 273 LEU A C 1
ATOM 2023 O O . LEU A 1 273 ? -32.814 -6.791 43.335 1.00 80.69 273 LEU A O 1
ATOM 2027 N N . GLU A 1 274 ? -33.818 -5.440 44.813 1.00 77.25 274 GLU A N 1
ATOM 2028 C CA . GLU A 1 274 ? -34.131 -4.389 43.836 1.00 77.25 274 GLU A CA 1
ATOM 2029 C C . GLU A 1 274 ? -32.872 -3.635 43.376 1.00 77.25 274 GLU A C 1
ATOM 2031 O O . GLU A 1 274 ? -32.703 -3.421 42.176 1.00 77.25 274 GLU A O 1
ATOM 2036 N N . GLU A 1 275 ? -31.948 -3.307 44.285 1.00 82.19 275 GLU A N 1
ATOM 2037 C CA . GLU A 1 275 ? -30.660 -2.691 43.929 1.00 82.19 275 GLU A CA 1
ATOM 2038 C C . GLU A 1 275 ? -29.793 -3.637 43.072 1.00 82.19 275 GLU A C 1
ATOM 2040 O O . GLU A 1 275 ? -29.220 -3.216 42.066 1.00 82.19 275 GLU A O 1
ATOM 2045 N N . GLN A 1 276 ? -29.768 -4.938 43.392 1.00 83.56 276 GLN A N 1
ATOM 2046 C CA . GLN A 1 276 ? -29.111 -5.960 42.565 1.00 83.56 276 GLN A CA 1
ATOM 2047 C C . GLN A 1 276 ? -29.765 -6.106 41.183 1.00 83.56 276 GLN A C 1
ATOM 2049 O O . GLN A 1 276 ? -29.056 -6.169 40.179 1.00 83.56 276 GLN A O 1
ATOM 2054 N N . ARG A 1 277 ? -31.103 -6.121 41.104 1.00 82.31 277 ARG A N 1
ATOM 2055 C CA . ARG A 1 277 ? -31.849 -6.138 39.834 1.00 82.31 277 ARG A CA 1
ATOM 2056 C C . ARG A 1 277 ? -31.468 -4.943 38.962 1.00 82.31 277 ARG A C 1
ATOM 2058 O O . ARG A 1 277 ? -31.209 -5.125 37.774 1.00 82.31 277 ARG A O 1
ATOM 2065 N N . ASP A 1 278 ? -31.431 -3.745 39.533 1.00 84.81 278 ASP A N 1
ATOM 2066 C CA . ASP A 1 278 ? -31.176 -2.515 38.780 1.00 84.81 278 ASP A CA 1
ATOM 2067 C C . ASP A 1 278 ? -29.702 -2.415 38.344 1.00 84.81 278 ASP A C 1
ATOM 2069 O O . ASP A 1 278 ? -29.421 -1.983 37.224 1.00 84.81 278 ASP A O 1
ATOM 2073 N N . ALA A 1 279 ? -28.766 -2.927 39.153 1.00 80.50 279 ALA A N 1
ATOM 2074 C CA . ALA A 1 279 ? -27.371 -3.117 38.753 1.00 80.50 279 ALA A CA 1
ATOM 2075 C C . ALA A 1 279 ? -27.233 -4.108 37.579 1.00 80.50 279 ALA A C 1
ATOM 2077 O O . ALA A 1 279 ? -26.608 -3.779 36.570 1.00 80.50 279 ALA A O 1
ATOM 2078 N N . VAL A 1 280 ? -27.878 -5.279 37.650 1.00 80.25 280 VAL A N 1
ATOM 2079 C CA . VAL A 1 280 ? -27.873 -6.283 36.568 1.00 80.25 280 VAL A CA 1
ATOM 2080 C C . VAL A 1 280 ? -28.531 -5.744 35.291 1.00 80.25 280 VAL A C 1
ATOM 2082 O O . VAL A 1 280 ? -28.049 -6.011 34.191 1.00 80.25 280 VAL A O 1
ATOM 2085 N N . GLN A 1 281 ? -29.589 -4.932 35.395 1.00 80.81 281 GLN A N 1
ATOM 2086 C CA . GLN A 1 281 ? -30.177 -4.250 34.235 1.00 80.81 281 GLN A CA 1
ATOM 2087 C C . GLN A 1 281 ? -29.221 -3.215 33.620 1.00 80.81 281 GLN A C 1
ATOM 2089 O O . GLN A 1 281 ? -29.153 -3.107 32.394 1.00 80.81 281 GLN A O 1
ATOM 2094 N N . ALA A 1 282 ? -28.450 -2.488 34.435 1.00 80.88 282 ALA A N 1
ATOM 2095 C CA . ALA A 1 282 ? -27.430 -1.563 33.947 1.00 80.88 282 ALA A CA 1
ATOM 2096 C C . ALA A 1 282 ? -26.259 -2.292 33.259 1.00 80.88 282 ALA A C 1
ATOM 2098 O O . ALA A 1 282 ? -25.790 -1.839 32.212 1.00 80.88 282 ALA A O 1
ATOM 2099 N N . GLU A 1 283 ? -25.817 -3.438 33.786 1.00 85.06 283 GLU A N 1
ATOM 2100 C CA . GLU A 1 283 ? -24.809 -4.286 33.134 1.00 85.06 283 GLU A CA 1
ATOM 2101 C C . GLU A 1 283 ? -25.325 -4.884 31.820 1.00 85.06 283 GLU A C 1
ATOM 2103 O O . GLU A 1 283 ? -24.624 -4.822 30.809 1.00 85.06 283 GLU A O 1
ATOM 2108 N N . LEU A 1 284 ? -26.569 -5.374 31.786 1.00 81.69 284 LEU A N 1
ATOM 2109 C CA . LEU A 1 284 ? -27.207 -5.885 30.569 1.00 81.69 284 LEU A CA 1
ATOM 2110 C C . LEU A 1 284 ? -27.333 -4.793 29.490 1.00 81.69 284 LEU A C 1
ATOM 2112 O O . LEU A 1 284 ? -27.075 -5.051 28.314 1.00 81.69 284 LEU A O 1
ATOM 2116 N N . ALA A 1 285 ? -27.666 -3.560 29.884 1.00 82.38 285 ALA A N 1
ATOM 2117 C CA . ALA A 1 285 ? -27.697 -2.412 28.979 1.00 82.38 285 ALA A CA 1
ATOM 2118 C C . ALA A 1 285 ? -26.298 -2.048 28.445 1.00 82.38 285 ALA A C 1
ATOM 2120 O O . ALA A 1 285 ? -26.157 -1.747 27.259 1.00 82.38 285 ALA A O 1
ATOM 2121 N N . GLN A 1 286 ? -25.249 -2.126 29.276 1.00 85.25 286 GLN A N 1
ATOM 2122 C CA . GLN A 1 286 ? -23.867 -1.954 28.812 1.00 85.25 286 GLN A CA 1
ATOM 2123 C C . GLN A 1 286 ? -23.418 -3.084 27.878 1.00 85.25 286 GLN A C 1
ATOM 2125 O O . GLN A 1 286 ? -22.746 -2.810 26.887 1.00 85.25 286 GLN A O 1
ATOM 2130 N N . ALA A 1 287 ? -23.786 -4.336 28.158 1.00 79.12 287 ALA A N 1
ATOM 2131 C CA . ALA A 1 287 ? -23.474 -5.475 27.300 1.00 79.12 287 ALA A CA 1
ATOM 2132 C C . ALA A 1 287 ? -24.130 -5.325 25.917 1.00 79.12 287 ALA A C 1
ATOM 2134 O O . ALA A 1 287 ? -23.449 -5.449 24.902 1.00 79.12 287 ALA A O 1
ATOM 2135 N N . ALA A 1 288 ? -25.413 -4.950 25.871 1.00 80.56 288 ALA A N 1
ATOM 2136 C CA . ALA A 1 288 ? -26.123 -4.666 24.625 1.00 80.56 288 ALA A CA 1
ATOM 2137 C C . ALA A 1 288 ? -25.509 -3.485 23.844 1.00 80.56 288 ALA A C 1
ATOM 2139 O O . ALA A 1 288 ? -25.409 -3.544 22.619 1.00 80.56 288 ALA A O 1
ATOM 2140 N N . ALA A 1 289 ? -25.051 -2.433 24.534 1.00 84.44 289 ALA A N 1
ATOM 2141 C CA . ALA A 1 289 ? -24.357 -1.310 23.900 1.00 84.44 289 ALA A CA 1
ATOM 2142 C C . ALA A 1 289 ? -23.010 -1.734 23.283 1.00 84.44 289 ALA A C 1
ATOM 2144 O O . ALA A 1 289 ? -22.754 -1.431 22.118 1.00 84.44 289 ALA A O 1
ATOM 2145 N N . ARG A 1 290 ? -22.189 -2.500 24.019 1.00 85.94 290 ARG A N 1
ATOM 2146 C CA . ARG A 1 290 ? -20.923 -3.063 23.510 1.00 85.94 290 ARG A CA 1
ATOM 2147 C C . ARG A 1 290 ? -21.162 -3.993 22.319 1.00 85.94 290 ARG A C 1
ATOM 2149 O O . ARG A 1 290 ? -20.432 -3.912 21.340 1.00 85.94 290 ARG A O 1
ATOM 2156 N N . GLN A 1 291 ? -22.210 -4.819 22.358 1.00 87.00 291 GLN A N 1
ATOM 2157 C CA . GLN A 1 291 ? -22.572 -5.701 21.245 1.00 87.00 291 GLN A CA 1
ATOM 2158 C C . GLN A 1 291 ? -22.988 -4.911 19.991 1.00 87.00 291 GLN A C 1
ATOM 2160 O O . GLN A 1 291 ? -22.621 -5.288 18.880 1.00 87.00 291 GLN A O 1
ATOM 2165 N N . ALA A 1 292 ? -23.708 -3.794 20.143 1.00 82.81 292 ALA A N 1
ATOM 2166 C CA . ALA A 1 292 ? -24.046 -2.912 19.024 1.00 82.81 292 ALA A CA 1
ATOM 2167 C C . ALA A 1 292 ? -22.804 -2.220 18.424 1.00 82.81 292 ALA A C 1
ATOM 2169 O O . ALA A 1 292 ? -22.686 -2.112 17.204 1.00 82.81 292 ALA A O 1
ATOM 2170 N N . GLU A 1 293 ? -21.852 -1.804 19.262 1.00 86.50 293 GLU A N 1
ATOM 2171 C CA . GLU A 1 293 ? -20.571 -1.212 18.847 1.00 86.50 293 GLU A CA 1
ATOM 2172 C C . GLU A 1 293 ? -19.646 -2.243 18.163 1.00 86.50 293 GLU A C 1
ATOM 2174 O O . GLU A 1 293 ? -19.012 -1.951 17.144 1.00 86.50 293 GLU A O 1
ATOM 2179 N N . GLN A 1 294 ? -19.644 -3.493 18.642 1.00 86.44 294 GLN A N 1
ATOM 2180 C CA . GLN A 1 294 ? -18.989 -4.630 17.984 1.00 86.44 294 GLN A CA 1
ATOM 2181 C C . GLN A 1 294 ? -19.627 -4.961 16.627 1.00 86.44 294 GLN A C 1
ATOM 2183 O O . GLN A 1 294 ? -18.908 -5.181 15.657 1.00 86.44 294 GLN A O 1
ATOM 2188 N N . LEU A 1 295 ? -20.959 -4.944 16.516 1.00 88.69 295 LEU A N 1
ATOM 2189 C CA . LEU A 1 295 ? -21.648 -5.151 15.236 1.00 88.69 295 LEU A CA 1
ATOM 2190 C C . LEU A 1 295 ? -21.368 -4.021 14.234 1.00 88.69 295 LEU A C 1
ATOM 2192 O O . LEU A 1 295 ? -21.184 -4.304 13.052 1.00 88.69 295 LEU A O 1
ATOM 2196 N N . SER A 1 296 ? -21.281 -2.764 14.687 1.00 87.00 296 SER A N 1
ATOM 2197 C CA . SER A 1 296 ? -20.875 -1.640 13.829 1.00 87.00 296 SER A CA 1
ATOM 2198 C C . SER A 1 296 ? -19.444 -1.823 13.324 1.00 87.00 296 SER A C 1
ATOM 2200 O O . SER A 1 296 ? -19.215 -1.814 12.120 1.00 87.00 296 SER A O 1
ATOM 2202 N N . SER A 1 297 ? -18.490 -2.083 14.222 1.00 83.94 297 SER A N 1
ATOM 2203 C CA . SER A 1 297 ? -17.082 -2.261 13.840 1.00 83.94 297 SER A CA 1
ATOM 2204 C C . SER A 1 297 ? -16.835 -3.515 12.987 1.00 83.94 297 SER A C 1
ATOM 2206 O O . SER A 1 297 ? -15.966 -3.490 12.116 1.00 83.94 297 SER A O 1
ATOM 2208 N N . GLN A 1 298 ? -17.633 -4.580 13.139 1.00 88.44 298 GLN A N 1
ATOM 2209 C CA . GLN A 1 298 ? -17.647 -5.707 12.198 1.00 88.44 298 GLN A CA 1
ATOM 2210 C C . GLN A 1 298 ? -18.162 -5.307 10.806 1.00 88.44 298 GLN A C 1
ATOM 2212 O O . GLN A 1 298 ? -17.591 -5.749 9.811 1.00 88.44 298 GLN A O 1
ATOM 2217 N N . GLN A 1 299 ? -19.200 -4.469 10.708 1.00 88.69 299 GLN A N 1
ATOM 2218 C CA . GLN A 1 299 ? -19.702 -3.967 9.420 1.00 88.69 299 GLN A CA 1
ATOM 2219 C C . GLN A 1 299 ? -18.694 -3.024 8.745 1.00 88.69 299 GLN A C 1
ATOM 2221 O O . GLN A 1 299 ? -18.433 -3.171 7.551 1.00 88.69 299 GLN A O 1
ATOM 2226 N N . ASP A 1 300 ? -18.057 -2.131 9.507 1.00 88.44 300 ASP A N 1
ATOM 2227 C CA . ASP A 1 300 ? -16.985 -1.260 9.012 1.00 88.44 300 ASP A CA 1
ATOM 2228 C C . ASP A 1 300 ? -15.782 -2.082 8.506 1.00 88.44 300 ASP A C 1
ATOM 2230 O O . ASP A 1 300 ? -15.257 -1.822 7.422 1.00 88.44 300 ASP A O 1
ATOM 2234 N N . ALA A 1 301 ? -15.381 -3.128 9.238 1.00 84.25 301 ALA A N 1
ATOM 2235 C CA . ALA A 1 301 ? -14.319 -4.045 8.819 1.00 84.25 301 ALA A CA 1
ATOM 2236 C C . ALA A 1 301 ? -14.704 -4.880 7.581 1.00 84.25 301 ALA A C 1
ATOM 2238 O O . ALA A 1 301 ? -13.864 -5.111 6.712 1.00 84.25 301 ALA A O 1
ATOM 2239 N N . GLN A 1 302 ? -15.966 -5.306 7.452 1.00 86.56 302 GLN A N 1
ATOM 2240 C CA . GLN A 1 302 ? -16.461 -5.985 6.248 1.00 86.56 302 GLN A CA 1
ATOM 2241 C C . GLN A 1 302 ? -16.430 -5.061 5.024 1.00 86.56 302 GLN A C 1
ATOM 2243 O O . GLN A 1 302 ? -15.953 -5.483 3.970 1.00 86.56 302 GLN A O 1
ATOM 2248 N N . ALA A 1 303 ? -16.846 -3.799 5.167 1.00 86.12 303 ALA A N 1
ATOM 2249 C CA . ALA A 1 303 ? -16.772 -2.805 4.096 1.00 86.12 303 ALA A CA 1
ATOM 2250 C C . ALA A 1 303 ? -15.318 -2.507 3.677 1.00 86.12 303 ALA A C 1
ATOM 2252 O O . ALA A 1 303 ? -15.023 -2.414 2.485 1.00 86.12 303 ALA A O 1
ATOM 2253 N N . GLN A 1 304 ? -14.385 -2.429 4.635 1.00 89.25 304 GLN A N 1
ATOM 2254 C CA . GLN A 1 304 ? -12.950 -2.299 4.347 1.00 89.25 304 GLN A CA 1
ATOM 2255 C C . GLN A 1 304 ? -12.398 -3.528 3.610 1.00 89.25 304 GLN A C 1
ATOM 2257 O O . GLN A 1 304 ? -11.685 -3.375 2.621 1.00 89.25 304 GLN A O 1
ATOM 2262 N N . LEU A 1 305 ? -12.760 -4.746 4.028 1.00 88.31 305 LEU A N 1
ATOM 2263 C CA . LEU A 1 305 ? -12.367 -5.980 3.336 1.00 88.31 305 LEU A CA 1
ATOM 2264 C C . LEU A 1 305 ? -12.950 -6.077 1.919 1.00 88.31 305 LEU A C 1
ATOM 2266 O O . LEU A 1 305 ? -12.311 -6.657 1.042 1.00 88.31 305 LEU A O 1
ATOM 2270 N N . GLU A 1 306 ? -14.141 -5.531 1.671 1.00 88.94 306 GLU A N 1
ATOM 2271 C CA . GLU A 1 306 ? -14.735 -5.485 0.332 1.00 88.94 306 GLU A CA 1
ATOM 2272 C C . GLU A 1 306 ? -14.060 -4.428 -0.565 1.00 88.94 306 GLU A C 1
ATOM 2274 O O . GLU A 1 306 ? -13.760 -4.736 -1.719 1.00 88.94 306 GLU A O 1
ATOM 2279 N N . SER A 1 307 ? -13.689 -3.256 -0.022 1.00 89.75 307 SER A N 1
ATOM 2280 C CA . SER A 1 307 ? -12.835 -2.271 -0.719 1.00 89.75 307 SER A CA 1
ATOM 2281 C C . SER A 1 307 ? -11.484 -2.875 -1.102 1.00 89.75 307 SER A C 1
ATOM 2283 O O . SER A 1 307 ? -11.128 -2.895 -2.279 1.00 89.75 307 SER A O 1
ATOM 2285 N N . LEU A 1 308 ? -10.780 -3.476 -0.137 1.00 88.38 308 LEU A N 1
ATOM 2286 C CA . LEU A 1 308 ? -9.466 -4.087 -0.351 1.00 88.38 308 LEU A CA 1
ATOM 2287 C C . LEU A 1 308 ? -9.514 -5.244 -1.362 1.00 88.38 308 LEU A C 1
ATOM 2289 O O . LEU A 1 308 ? -8.571 -5.423 -2.127 1.00 88.38 308 LEU A O 1
ATOM 2293 N N . ARG A 1 309 ? -10.612 -6.011 -1.430 1.00 90.00 309 ARG A N 1
ATOM 2294 C CA . ARG A 1 309 ? -10.817 -7.018 -2.491 1.00 90.00 309 ARG A CA 1
ATOM 2295 C C . ARG A 1 309 ? -10.988 -6.380 -3.870 1.00 90.00 309 ARG A C 1
ATOM 2297 O O . ARG A 1 309 ? -10.452 -6.913 -4.838 1.00 90.00 309 ARG A O 1
ATOM 2304 N N . GLY A 1 310 ? -11.699 -5.256 -3.965 1.00 87.25 310 GLY A N 1
ATOM 2305 C CA . GLY A 1 310 ? -11.811 -4.476 -5.201 1.00 87.25 310 GLY A CA 1
ATOM 2306 C C . GLY A 1 310 ? -10.470 -3.883 -5.646 1.00 87.25 310 GLY A C 1
ATOM 2307 O O . GLY A 1 310 ? -10.121 -3.962 -6.822 1.00 87.25 310 GLY A O 1
ATOM 2308 N N . GLU A 1 311 ? -9.689 -3.357 -4.702 1.00 90.81 311 GLU A N 1
ATOM 2309 C CA . GLU A 1 311 ? -8.339 -2.831 -4.935 1.00 90.81 311 GLU A CA 1
ATOM 2310 C C . GLU A 1 311 ? -7.372 -3.933 -5.391 1.00 90.81 311 GLU A C 1
ATOM 2312 O O . GLU A 1 311 ? -6.667 -3.747 -6.381 1.00 90.81 311 GLU A O 1
ATOM 2317 N N . VAL A 1 312 ? -7.389 -5.107 -4.747 1.00 88.94 312 VAL A N 1
ATOM 2318 C CA . VAL A 1 312 ? -6.610 -6.277 -5.187 1.00 88.94 312 VAL A CA 1
ATOM 2319 C C . VAL A 1 312 ? -7.012 -6.696 -6.600 1.00 88.94 312 VAL A C 1
ATOM 2321 O O . VAL A 1 312 ? -6.135 -6.801 -7.450 1.00 88.94 312 VAL A O 1
ATOM 2324 N N . ALA A 1 313 ? -8.305 -6.856 -6.898 1.00 87.56 313 ALA A N 1
ATOM 2325 C CA . ALA A 1 313 ? -8.757 -7.242 -8.239 1.00 87.56 313 ALA A CA 1
ATOM 2326 C C . ALA A 1 313 ? -8.320 -6.237 -9.326 1.00 87.56 313 ALA A C 1
ATOM 2328 O O . ALA A 1 313 ? -7.889 -6.642 -10.405 1.00 87.56 313 ALA A O 1
ATOM 2329 N N . ALA A 1 314 ? -8.360 -4.932 -9.032 1.00 85.31 314 ALA A N 1
ATOM 2330 C CA . ALA A 1 314 ? -7.873 -3.893 -9.940 1.00 85.31 314 ALA A CA 1
ATOM 2331 C C . ALA A 1 314 ? -6.340 -3.924 -10.118 1.00 85.31 314 ALA A C 1
ATOM 2333 O O . ALA A 1 314 ? -5.843 -3.674 -11.217 1.00 85.31 314 ALA A O 1
ATOM 2334 N N . LEU A 1 315 ? -5.582 -4.252 -9.067 1.00 88.06 315 LEU A N 1
ATOM 2335 C CA . LEU A 1 315 ? -4.130 -4.451 -9.144 1.00 88.06 315 LEU A CA 1
ATOM 2336 C C . LEU A 1 315 ? -3.759 -5.732 -9.908 1.00 88.06 315 LEU A C 1
ATOM 2338 O O . LEU A 1 315 ? -2.740 -5.749 -10.596 1.00 88.06 315 LEU A O 1
ATOM 2342 N N . GLU A 1 316 ? -4.578 -6.783 -9.842 1.00 87.50 316 GLU A N 1
ATOM 2343 C CA . GLU A 1 316 ? -4.408 -7.990 -10.659 1.00 87.50 316 GLU A CA 1
ATOM 2344 C C . GLU A 1 316 ? -4.690 -7.719 -12.146 1.00 87.50 316 GLU A C 1
ATOM 2346 O O . GLU A 1 316 ? -3.886 -8.111 -12.991 1.00 87.50 316 GLU A O 1
ATOM 2351 N N . GLU A 1 317 ? -5.744 -6.964 -12.479 1.00 87.31 317 GLU A N 1
ATOM 2352 C CA . GLU A 1 317 ? -6.009 -6.530 -13.861 1.00 87.31 317 GLU A CA 1
ATOM 2353 C C . GLU A 1 317 ? -4.870 -5.644 -14.408 1.00 87.31 317 GLU A C 1
ATOM 2355 O O . GLU A 1 317 ? -4.410 -5.842 -15.534 1.00 87.31 317 GLU A O 1
ATOM 2360 N N . GLN A 1 318 ? -4.340 -4.719 -13.596 1.00 90.38 318 GLN A N 1
ATOM 2361 C CA . GLN A 1 318 ? -3.170 -3.905 -13.960 1.00 90.38 318 GLN A CA 1
ATOM 2362 C C . GLN A 1 318 ? -1.900 -4.748 -14.143 1.00 90.38 318 GLN A C 1
ATOM 2364 O O . GLN A 1 318 ? -1.166 -4.544 -15.112 1.00 90.38 318 GLN A O 1
ATOM 2369 N N . ARG A 1 319 ? -1.640 -5.712 -13.251 1.00 90.12 319 ARG A N 1
ATOM 2370 C CA . ARG A 1 319 ? -0.524 -6.665 -13.366 1.00 90.12 319 ARG A CA 1
ATOM 2371 C C . ARG A 1 319 ? -0.601 -7.431 -14.684 1.00 90.12 319 ARG A C 1
ATOM 2373 O O . ARG A 1 319 ? 0.408 -7.534 -15.379 1.00 90.12 319 ARG A O 1
ATOM 2380 N N . ASP A 1 320 ? -1.774 -7.950 -15.030 1.00 90.31 320 ASP A N 1
ATOM 2381 C CA . ASP A 1 320 ? -1.954 -8.795 -16.211 1.00 90.31 320 ASP A CA 1
ATOM 2382 C C . ASP A 1 320 ? -1.887 -7.971 -17.509 1.00 90.31 320 ASP A C 1
ATOM 2384 O O . ASP A 1 320 ? -1.298 -8.421 -18.495 1.00 90.31 320 ASP A O 1
ATOM 2388 N N . ALA A 1 321 ? -2.361 -6.719 -17.488 1.00 86.31 321 ALA A N 1
ATOM 2389 C CA . ALA A 1 321 ? -2.137 -5.755 -18.566 1.00 86.31 321 ALA A CA 1
ATOM 2390 C C . ALA A 1 321 ? -0.639 -5.445 -18.767 1.00 86.31 321 ALA A C 1
ATOM 2392 O O . ALA A 1 321 ? -0.138 -5.546 -19.888 1.00 86.31 321 ALA A O 1
ATOM 2393 N N . VAL A 1 322 ? 0.107 -5.155 -17.693 1.00 86.00 322 VAL A N 1
ATOM 2394 C CA . VAL A 1 322 ? 1.560 -4.897 -17.758 1.00 86.00 322 VAL A CA 1
ATOM 2395 C C . VAL A 1 322 ? 2.338 -6.141 -18.208 1.00 86.00 322 VAL A C 1
ATOM 2397 O O . VAL A 1 322 ? 3.309 -6.020 -18.955 1.00 86.00 322 VAL A O 1
ATOM 2400 N N . GLN A 1 323 ? 1.912 -7.351 -17.832 1.00 87.06 323 GLN A N 1
ATOM 2401 C CA . GLN A 1 323 ? 2.496 -8.591 -18.359 1.00 87.06 323 GLN A CA 1
ATOM 2402 C C . GLN A 1 323 ? 2.225 -8.768 -19.861 1.00 87.06 323 GLN A C 1
ATOM 2404 O O . GLN A 1 323 ? 3.121 -9.199 -20.590 1.00 87.06 323 GLN A O 1
ATOM 2409 N N . ALA A 1 324 ? 1.036 -8.399 -20.348 1.00 85.00 324 ALA A N 1
ATOM 2410 C CA . ALA A 1 324 ? 0.722 -8.418 -21.775 1.00 85.00 324 ALA A CA 1
ATOM 2411 C C . ALA A 1 324 ? 1.544 -7.381 -22.567 1.00 85.00 324 ALA A C 1
ATOM 2413 O O . ALA A 1 324 ? 2.067 -7.710 -23.634 1.00 85.00 324 ALA A O 1
ATOM 2414 N N . GLU A 1 325 ? 1.726 -6.166 -22.041 1.00 88.75 325 GLU A N 1
ATOM 2415 C CA . GLU A 1 325 ? 2.616 -5.153 -22.628 1.00 88.75 325 GLU A CA 1
ATOM 2416 C C . GLU A 1 325 ? 4.080 -5.616 -22.637 1.00 88.75 325 GLU A C 1
ATOM 2418 O O . GLU A 1 325 ? 4.760 -5.497 -23.657 1.00 88.75 325 GLU A O 1
ATOM 2423 N N . LEU A 1 326 ? 4.562 -6.222 -21.545 1.00 87.00 326 LEU A N 1
ATOM 2424 C CA . LEU A 1 326 ? 5.915 -6.777 -21.460 1.00 87.00 326 LEU A CA 1
ATOM 2425 C C . LEU A 1 326 ? 6.133 -7.916 -22.471 1.00 87.00 326 LEU A C 1
ATOM 2427 O O . LEU A 1 326 ? 7.196 -7.988 -23.089 1.00 87.00 326 LEU A O 1
ATOM 2431 N N . ALA A 1 327 ? 5.130 -8.773 -22.682 1.00 86.81 327 ALA A N 1
ATOM 2432 C CA . ALA A 1 327 ? 5.170 -9.831 -23.690 1.00 86.81 327 ALA A CA 1
ATOM 2433 C C . ALA A 1 327 ? 5.192 -9.269 -25.125 1.00 86.81 327 ALA A C 1
ATOM 2435 O O . ALA A 1 327 ? 5.960 -9.752 -25.958 1.00 86.81 327 ALA A O 1
ATOM 2436 N N . GLN A 1 328 ? 4.421 -8.212 -25.412 1.00 87.19 328 GLN A N 1
ATOM 2437 C CA . GLN A 1 328 ? 4.484 -7.507 -26.700 1.00 87.19 328 GLN A CA 1
ATOM 2438 C C . GLN A 1 328 ? 5.841 -6.818 -26.909 1.00 87.19 328 GLN A C 1
ATOM 2440 O O . GLN A 1 328 ? 6.422 -6.918 -27.987 1.00 87.19 328 GLN A O 1
ATOM 2445 N N . ALA A 1 329 ? 6.393 -6.178 -25.875 1.00 84.75 329 ALA A N 1
ATOM 2446 C CA . ALA A 1 329 ? 7.713 -5.549 -25.920 1.00 84.75 329 ALA A CA 1
ATOM 2447 C C . ALA A 1 329 ? 8.861 -6.570 -26.050 1.00 84.75 329 ALA A C 1
ATOM 2449 O O . ALA A 1 329 ? 9.907 -6.250 -26.616 1.00 84.75 329 ALA A O 1
ATOM 2450 N N . ALA A 1 330 ? 8.683 -7.797 -25.550 1.00 85.12 330 ALA A N 1
ATOM 2451 C CA . ALA A 1 330 ? 9.595 -8.910 -25.798 1.00 85.12 330 ALA A CA 1
ATOM 2452 C C . ALA A 1 330 ? 9.524 -9.372 -27.261 1.00 85.12 330 ALA A C 1
ATOM 2454 O O . ALA A 1 330 ? 10.540 -9.318 -27.948 1.00 85.12 330 ALA A O 1
ATOM 2455 N N . ALA A 1 331 ? 8.330 -9.699 -27.767 1.00 86.12 331 ALA A N 1
ATOM 2456 C CA . ALA A 1 331 ? 8.142 -10.120 -29.157 1.00 86.12 331 ALA A CA 1
ATOM 2457 C C . ALA A 1 331 ? 8.642 -9.066 -30.166 1.00 86.12 331 ALA A C 1
ATOM 2459 O O . ALA A 1 331 ? 9.358 -9.397 -31.106 1.00 86.12 331 ALA A O 1
ATOM 2460 N N . GLY A 1 332 ? 8.352 -7.782 -29.928 1.00 87.81 332 GLY A N 1
ATOM 2461 C CA . GLY A 1 332 ? 8.860 -6.684 -30.752 1.00 87.81 332 GLY A CA 1
ATOM 2462 C C . GLY A 1 332 ? 10.385 -6.530 -30.692 1.00 87.81 332 GLY A C 1
ATOM 2463 O O . GLY A 1 332 ? 11.000 -6.167 -31.693 1.00 87.81 332 GLY A O 1
ATOM 2464 N N . ARG A 1 333 ? 11.030 -6.844 -29.558 1.00 87.50 333 ARG A N 1
ATOM 2465 C CA . ARG A 1 333 ? 12.501 -6.890 -29.468 1.00 87.50 333 ARG A CA 1
ATOM 2466 C C . ARG A 1 333 ? 13.068 -8.054 -30.279 1.00 87.50 333 ARG A C 1
ATOM 2468 O O . ARG A 1 333 ? 14.062 -7.857 -30.971 1.00 87.50 333 ARG A O 1
ATOM 2475 N N . ASP A 1 334 ? 12.433 -9.220 -30.226 1.00 87.88 334 ASP A N 1
ATOM 2476 C CA . ASP A 1 334 ? 12.865 -10.408 -30.967 1.00 87.88 334 ASP A CA 1
ATOM 2477 C C . ASP A 1 334 ? 12.719 -10.204 -32.489 1.00 87.88 334 ASP A C 1
ATOM 2479 O O . ASP A 1 334 ? 13.636 -10.531 -33.245 1.00 87.88 334 ASP A O 1
ATOM 2483 N N . GLU A 1 335 ? 11.636 -9.561 -32.949 1.00 85.94 335 GLU A N 1
ATOM 2484 C CA . GLU A 1 335 ? 11.475 -9.133 -34.349 1.00 85.94 335 GLU A CA 1
ATOM 2485 C C . GLU A 1 335 ? 12.568 -8.140 -34.780 1.00 85.94 335 GLU A C 1
ATOM 2487 O O . GLU A 1 335 ? 13.188 -8.322 -35.831 1.00 85.94 335 GLU A O 1
ATOM 2492 N N . GLN A 1 336 ? 12.856 -7.115 -33.966 1.00 84.81 336 GLN A N 1
ATOM 2493 C CA . GLN A 1 336 ? 13.939 -6.162 -34.248 1.00 84.81 336 GLN A CA 1
ATOM 2494 C C . GLN A 1 336 ? 15.317 -6.842 -34.259 1.00 84.81 336 GLN A C 1
ATOM 2496 O O . GLN A 1 336 ? 16.158 -6.501 -35.089 1.00 84.81 336 GLN A O 1
ATOM 2501 N N . GLN A 1 337 ? 15.551 -7.828 -33.387 1.00 89.88 337 GLN A N 1
ATOM 2502 C CA . GLN A 1 337 ? 16.796 -8.594 -33.360 1.00 89.88 337 GLN A CA 1
ATOM 2503 C C . GLN A 1 337 ? 16.941 -9.489 -34.601 1.00 89.88 337 GLN A C 1
ATOM 2505 O O . GLN A 1 337 ? 18.031 -9.543 -35.171 1.00 89.88 337 GLN A O 1
ATOM 2510 N N . SER A 1 338 ? 15.864 -10.133 -35.066 1.00 86.06 338 SER A N 1
ATOM 2511 C CA . SER A 1 338 ? 15.871 -10.880 -36.334 1.00 86.06 338 SER A CA 1
ATOM 2512 C C . SER A 1 338 ? 16.175 -9.951 -37.510 1.00 86.06 338 SER A C 1
ATOM 2514 O O . SER A 1 338 ? 17.108 -10.206 -38.267 1.00 86.06 338 SER A O 1
ATOM 2516 N N . ALA A 1 339 ? 15.478 -8.814 -37.608 1.00 86.69 339 ALA A N 1
ATOM 2517 C CA . ALA A 1 339 ? 15.714 -7.823 -38.658 1.00 86.69 339 ALA A CA 1
ATOM 2518 C C . ALA A 1 339 ? 17.146 -7.249 -38.620 1.00 86.69 339 ALA A C 1
ATOM 2520 O O . ALA A 1 339 ? 17.737 -6.979 -39.667 1.00 86.69 339 ALA A O 1
ATOM 2521 N N . GLN A 1 340 ? 17.738 -7.097 -37.429 1.00 87.75 340 GLN A N 1
ATOM 2522 C CA . GLN A 1 340 ? 19.135 -6.694 -37.273 1.00 87.75 340 GLN A CA 1
ATOM 2523 C C . GLN A 1 340 ? 20.107 -7.779 -37.767 1.00 87.75 340 GLN A C 1
ATOM 2525 O O . GLN A 1 340 ? 21.103 -7.439 -38.406 1.00 87.75 340 GLN A O 1
ATOM 2530 N N . GLN A 1 341 ? 19.831 -9.060 -37.506 1.00 90.19 341 GLN A N 1
ATOM 2531 C CA . GLN A 1 341 ? 20.638 -10.180 -38.007 1.00 90.19 341 GLN A CA 1
ATOM 2532 C C . GLN A 1 341 ? 20.534 -10.312 -39.534 1.00 90.19 341 GLN A C 1
ATOM 2534 O O . GLN A 1 341 ? 21.562 -10.419 -40.203 1.00 90.19 341 GLN A O 1
ATOM 2539 N N . ASP A 1 342 ? 19.330 -10.190 -40.101 1.00 88.44 342 ASP A N 1
ATOM 2540 C CA . ASP A 1 342 ? 19.111 -10.177 -41.553 1.00 88.44 342 ASP A CA 1
ATOM 2541 C C . ASP A 1 342 ? 19.853 -9.008 -42.226 1.00 88.44 342 ASP A C 1
ATOM 2543 O O . ASP A 1 342 ? 20.533 -9.191 -43.238 1.00 88.44 342 ASP A O 1
ATOM 2547 N N . ALA A 1 343 ? 19.795 -7.806 -41.641 1.00 84.12 343 ALA A N 1
ATOM 2548 C CA . ALA A 1 343 ? 20.527 -6.640 -42.135 1.00 84.12 343 ALA A CA 1
ATOM 2549 C C . ALA A 1 343 ? 22.057 -6.799 -42.015 1.00 84.12 343 ALA A C 1
ATOM 2551 O O . ALA A 1 343 ? 22.794 -6.345 -42.892 1.00 84.12 343 ALA A O 1
ATOM 2552 N N . GLN A 1 344 ? 22.555 -7.464 -40.966 1.00 87.44 344 GLN A N 1
ATOM 2553 C CA . GLN A 1 344 ? 23.978 -7.792 -40.829 1.00 87.44 344 GLN A CA 1
ATOM 2554 C C . GLN A 1 344 ? 24.432 -8.795 -41.898 1.00 87.44 344 GLN A C 1
ATOM 2556 O O . GLN A 1 344 ? 25.453 -8.555 -42.542 1.00 87.44 344 GLN A O 1
ATOM 2561 N N . ALA A 1 345 ? 23.651 -9.849 -42.154 1.00 88.56 345 ALA A N 1
ATOM 2562 C CA . ALA A 1 345 ? 23.931 -10.825 -43.207 1.00 88.56 345 ALA A CA 1
ATOM 2563 C C . ALA A 1 345 ? 23.909 -10.189 -44.611 1.00 88.56 345 ALA A C 1
ATOM 2565 O O . ALA A 1 345 ? 24.787 -10.461 -45.431 1.00 88.56 345 ALA A O 1
ATOM 2566 N N . GLN A 1 346 ? 22.967 -9.276 -44.879 1.00 90.94 346 GLN A N 1
ATOM 2567 C CA . GLN A 1 346 ? 22.938 -8.496 -46.124 1.00 90.94 346 GLN A CA 1
ATOM 2568 C C . GLN A 1 346 ? 24.173 -7.592 -46.268 1.00 90.94 346 GLN A C 1
ATOM 2570 O O . GLN A 1 346 ? 24.774 -7.545 -47.339 1.00 90.94 346 GLN A O 1
ATOM 2575 N N . LEU A 1 347 ? 24.600 -6.913 -45.197 1.00 87.94 347 LEU A N 1
ATOM 2576 C CA . LEU A 1 347 ? 25.827 -6.107 -45.205 1.00 87.94 347 LEU A CA 1
ATOM 2577 C C . LEU A 1 347 ? 27.094 -6.954 -45.391 1.00 87.94 347 LEU A C 1
ATOM 2579 O O . LEU A 1 347 ? 28.061 -6.464 -45.971 1.00 87.94 347 LEU A O 1
ATOM 2583 N N . GLU A 1 348 ? 27.118 -8.198 -44.917 1.00 90.50 348 GLU A N 1
ATOM 2584 C CA . GLU A 1 348 ? 28.229 -9.124 -45.149 1.00 90.50 348 GLU A CA 1
ATOM 2585 C C . GLU A 1 348 ? 28.246 -9.651 -46.594 1.00 90.50 348 GLU A C 1
ATOM 2587 O O . GLU A 1 348 ? 29.304 -9.611 -47.226 1.00 90.50 348 GLU A O 1
ATOM 2592 N N . SER A 1 349 ? 27.086 -10.002 -47.171 1.00 90.12 349 SER A N 1
ATOM 2593 C CA . SER A 1 349 ? 26.953 -10.332 -48.605 1.00 90.12 349 SER A CA 1
ATOM 2594 C C . SER A 1 349 ? 27.440 -9.183 -49.487 1.00 90.12 349 SER A C 1
ATOM 2596 O O . SER A 1 349 ? 28.342 -9.371 -50.300 1.00 90.12 349 SER A O 1
ATOM 2598 N N . LEU A 1 350 ? 26.944 -7.963 -49.252 1.00 88.88 350 LEU A N 1
ATOM 2599 C CA . LEU A 1 350 ? 27.322 -6.775 -50.024 1.00 88.88 350 LEU A CA 1
ATOM 2600 C C . LEU A 1 350 ? 28.816 -6.431 -49.896 1.00 88.88 350 LEU A C 1
ATOM 2602 O O . LEU A 1 350 ? 29.402 -5.909 -50.842 1.00 88.88 350 LEU A O 1
ATOM 2606 N N . ARG A 1 351 ? 29.461 -6.739 -48.761 1.00 89.62 351 ARG A N 1
ATOM 2607 C CA . ARG A 1 351 ? 30.925 -6.617 -48.611 1.00 89.62 351 ARG A CA 1
ATOM 2608 C C . ARG A 1 351 ? 31.676 -7.678 -49.413 1.00 89.62 351 ARG A C 1
ATOM 2610 O O . ARG A 1 351 ? 32.691 -7.345 -50.015 1.00 89.62 351 ARG A O 1
ATOM 2617 N N . GLY A 1 352 ? 31.186 -8.918 -49.446 1.00 88.75 352 GLY A N 1
ATOM 2618 C CA . GLY A 1 352 ? 31.747 -9.988 -50.278 1.00 88.75 352 GLY A CA 1
ATOM 2619 C C . GLY A 1 352 ? 31.602 -9.706 -51.777 1.00 88.75 352 GLY A C 1
ATOM 2620 O O . GLY A 1 352 ? 32.562 -9.850 -52.532 1.00 88.75 352 GLY A O 1
ATOM 2621 N N . GLU A 1 353 ? 30.430 -9.227 -52.197 1.00 91.50 353 GLU A N 1
ATOM 2622 C CA . GLU A 1 353 ? 30.157 -8.767 -53.562 1.00 91.50 353 GLU A CA 1
ATOM 2623 C C . GLU A 1 353 ? 31.067 -7.596 -53.947 1.00 91.50 353 GLU A C 1
ATOM 2625 O O . GLU A 1 353 ? 31.694 -7.633 -55.005 1.00 91.50 353 GLU A O 1
ATOM 2630 N N . LEU A 1 354 ? 31.207 -6.589 -53.075 1.00 88.94 354 LEU A N 1
ATOM 2631 C CA . LEU A 1 354 ? 32.100 -5.454 -53.308 1.00 88.94 354 LEU A CA 1
ATOM 2632 C C . LEU A 1 354 ? 33.561 -5.905 -53.419 1.00 88.94 354 LEU A C 1
ATOM 2634 O O . LEU A 1 354 ? 34.217 -5.534 -54.385 1.00 88.94 354 LEU A O 1
ATOM 2638 N N . ALA A 1 355 ? 34.051 -6.757 -52.514 1.00 89.62 355 ALA A N 1
ATOM 2639 C CA . ALA A 1 355 ? 35.412 -7.292 -52.585 1.00 89.62 355 ALA A CA 1
ATOM 2640 C C . ALA A 1 355 ? 35.663 -8.085 -53.883 1.00 89.62 355 ALA A C 1
ATOM 2642 O O . ALA A 1 355 ? 36.713 -7.927 -54.505 1.00 89.62 355 ALA A O 1
ATOM 2643 N N . SER A 1 356 ? 34.688 -8.876 -54.347 1.00 88.31 356 SER A N 1
ATOM 2644 C CA . SER A 1 356 ? 34.790 -9.574 -55.635 1.00 88.31 356 SER A CA 1
ATOM 2645 C C . SER A 1 356 ? 34.765 -8.613 -56.829 1.00 88.31 356 SER A C 1
ATOM 2647 O O . SER A 1 356 ? 35.473 -8.838 -57.807 1.00 88.31 356 SER A O 1
ATOM 2649 N N . LEU A 1 357 ? 33.998 -7.520 -56.763 1.00 89.19 357 LEU A N 1
ATOM 2650 C CA . LEU A 1 357 ? 34.009 -6.470 -57.786 1.00 89.19 357 LEU A CA 1
ATOM 2651 C C . LEU A 1 357 ? 35.322 -5.672 -57.790 1.00 89.19 357 LEU A C 1
ATOM 2653 O O . LEU A 1 357 ? 35.758 -5.242 -58.856 1.00 89.19 357 LEU A O 1
ATOM 2657 N N . GLU A 1 358 ? 35.978 -5.498 -56.640 1.00 87.81 358 GLU A N 1
ATOM 2658 C CA . GLU A 1 358 ? 37.323 -4.916 -56.560 1.00 87.81 358 GLU A CA 1
ATOM 2659 C C . GLU A 1 358 ? 38.389 -5.853 -57.149 1.00 87.81 358 GLU A C 1
ATOM 2661 O O . GLU A 1 358 ? 39.205 -5.405 -57.951 1.00 87.81 358 GLU A O 1
ATOM 2666 N N . GLU A 1 359 ? 38.332 -7.157 -56.858 1.00 89.69 359 GLU A N 1
ATOM 2667 C CA . GLU A 1 359 ? 39.211 -8.159 -57.479 1.00 89.69 359 GLU A CA 1
ATOM 2668 C C . GLU A 1 359 ? 39.006 -8.226 -59.006 1.00 89.69 359 GLU A C 1
ATOM 2670 O O . GLU A 1 359 ? 39.974 -8.202 -59.767 1.00 89.69 359 GLU A O 1
ATOM 2675 N N . GLN A 1 360 ? 37.753 -8.219 -59.476 1.00 90.62 360 GLN A N 1
ATOM 2676 C CA . GLN A 1 360 ? 37.420 -8.162 -60.906 1.00 90.62 360 GLN A CA 1
ATOM 2677 C C . GLN A 1 360 ? 37.912 -6.864 -61.564 1.00 90.62 360 GLN A C 1
ATOM 2679 O O . GLN A 1 360 ? 38.461 -6.903 -62.666 1.00 90.62 360 GLN A O 1
ATOM 2684 N N . ARG A 1 361 ? 37.753 -5.712 -60.897 1.00 90.25 361 ARG A N 1
ATOM 2685 C CA . ARG A 1 361 ? 38.279 -4.416 -61.355 1.00 90.25 361 ARG A CA 1
ATOM 2686 C C . ARG A 1 361 ? 39.795 -4.474 -61.521 1.00 90.25 361 ARG A C 1
ATOM 2688 O O . ARG A 1 361 ? 40.299 -4.023 -62.548 1.00 90.25 361 ARG A O 1
ATOM 2695 N N . ASP A 1 362 ? 40.509 -5.011 -60.539 1.00 91.44 362 ASP A N 1
ATOM 2696 C CA . ASP A 1 362 ? 41.972 -5.019 -60.529 1.00 91.44 362 ASP A CA 1
ATOM 2697 C C . ASP A 1 362 ? 42.537 -6.046 -61.527 1.00 91.44 362 ASP A C 1
ATOM 2699 O O . ASP A 1 362 ? 43.518 -5.758 -62.217 1.00 91.44 362 ASP A O 1
ATOM 2703 N N . ALA A 1 363 ? 41.852 -7.178 -61.723 1.00 88.44 363 ALA A N 1
ATOM 2704 C CA . ALA A 1 363 ? 42.127 -8.115 -62.812 1.00 88.44 363 ALA A CA 1
ATOM 2705 C C . ALA A 1 363 ? 41.938 -7.464 -64.197 1.00 88.44 363 ALA A C 1
ATOM 2707 O O . ALA A 1 363 ? 42.837 -7.529 -65.034 1.00 88.44 363 ALA A O 1
ATOM 2708 N N . VAL A 1 364 ? 40.824 -6.757 -64.428 1.00 87.88 364 VAL A N 1
ATOM 2709 C CA . VAL A 1 364 ? 40.580 -6.031 -65.691 1.00 87.88 364 VAL A CA 1
ATOM 2710 C C . VAL A 1 364 ? 41.591 -4.895 -65.896 1.00 87.88 364 VAL A C 1
ATOM 2712 O O . VAL A 1 364 ? 42.022 -4.657 -67.023 1.00 87.88 364 VAL A O 1
ATOM 2715 N N . GLN A 1 365 ? 42.041 -4.212 -64.838 1.00 88.25 365 GLN A N 1
ATOM 2716 C CA . GLN A 1 365 ? 43.129 -3.230 -64.946 1.00 88.25 365 GLN A CA 1
ATOM 2717 C C . GLN A 1 365 ? 44.460 -3.885 -65.347 1.00 88.25 365 GLN A C 1
ATOM 2719 O O . GLN A 1 365 ? 45.181 -3.322 -66.175 1.00 88.25 365 GLN A O 1
ATOM 2724 N N . ALA A 1 366 ? 44.769 -5.078 -64.831 1.00 87.69 366 ALA A N 1
ATOM 2725 C CA . ALA A 1 366 ? 45.941 -5.846 -65.245 1.00 87.69 366 ALA A CA 1
ATOM 2726 C C . ALA A 1 366 ? 45.844 -6.307 -66.714 1.00 87.69 366 ALA A C 1
ATOM 2728 O O . ALA A 1 366 ? 46.810 -6.146 -67.463 1.00 87.69 366 ALA A O 1
ATOM 2729 N N . GLU A 1 367 ? 44.678 -6.787 -67.165 1.00 89.81 367 GLU A N 1
ATOM 2730 C CA . GLU A 1 367 ? 44.431 -7.117 -68.578 1.00 89.81 367 GLU A CA 1
ATOM 2731 C C . GLU A 1 367 ? 44.579 -5.889 -69.491 1.00 89.81 367 GLU A C 1
ATOM 2733 O O . GLU A 1 367 ? 45.219 -5.969 -70.540 1.00 89.81 367 GLU A O 1
ATOM 2738 N N . VAL A 1 368 ? 44.054 -4.726 -69.087 1.00 89.19 368 VAL A N 1
ATOM 2739 C CA . VAL A 1 368 ? 44.199 -3.463 -69.833 1.00 89.19 368 VAL A CA 1
ATOM 2740 C C . VAL A 1 368 ? 45.663 -3.018 -69.906 1.00 89.19 368 VAL A C 1
ATOM 2742 O O . VAL A 1 368 ? 46.109 -2.579 -70.968 1.00 89.19 368 VAL A O 1
ATOM 2745 N N . ALA A 1 369 ? 46.434 -3.169 -68.825 1.00 89.56 369 ALA A N 1
ATOM 2746 C CA . ALA A 1 369 ? 47.868 -2.880 -68.819 1.00 89.56 369 ALA A CA 1
ATOM 2747 C C . ALA A 1 369 ? 48.656 -3.844 -69.729 1.00 89.56 369 ALA A C 1
ATOM 2749 O O . ALA A 1 369 ? 49.510 -3.404 -70.501 1.00 89.56 369 ALA A O 1
ATOM 2750 N N . GLN A 1 370 ? 48.328 -5.139 -69.711 1.00 88.44 370 GLN A N 1
ATOM 2751 C CA . GLN A 1 370 ? 48.926 -6.141 -70.599 1.00 88.44 370 GLN A CA 1
ATOM 2752 C C . GLN A 1 370 ? 48.572 -5.884 -72.074 1.00 88.44 370 GLN A C 1
ATOM 2754 O O . GLN A 1 370 ? 49.438 -5.971 -72.946 1.00 88.44 370 GLN A O 1
ATOM 2759 N N . ALA A 1 371 ? 47.323 -5.513 -72.367 1.00 87.25 371 ALA A N 1
ATOM 2760 C CA . ALA A 1 371 ? 46.874 -5.155 -73.710 1.00 87.25 371 ALA A CA 1
ATOM 2761 C C . ALA A 1 371 ? 47.514 -3.849 -74.218 1.00 87.25 371 ALA A C 1
ATOM 2763 O O . ALA A 1 371 ? 47.768 -3.718 -75.416 1.00 87.25 371 ALA A O 1
ATOM 2764 N N . ALA A 1 372 ? 47.809 -2.895 -73.327 1.00 88.44 372 ALA A N 1
ATOM 2765 C CA . ALA A 1 372 ? 48.588 -1.706 -73.663 1.00 88.44 372 ALA A CA 1
ATOM 2766 C C . ALA A 1 372 ? 50.041 -2.070 -74.008 1.00 88.44 372 ALA A C 1
ATOM 2768 O O . ALA A 1 372 ? 50.493 -1.734 -75.098 1.00 88.44 372 ALA A O 1
ATOM 2769 N N . ALA A 1 373 ? 50.725 -2.843 -73.158 1.00 89.12 373 ALA A N 1
ATOM 2770 C CA . ALA A 1 373 ? 52.090 -3.299 -73.424 1.00 89.12 373 ALA A CA 1
ATOM 2771 C C . ALA A 1 373 ? 52.195 -4.093 -74.742 1.00 89.12 373 ALA A C 1
ATOM 2773 O O . ALA A 1 373 ? 53.072 -3.823 -75.558 1.00 89.12 373 ALA A O 1
ATOM 2774 N N . SER A 1 374 ? 51.252 -5.004 -75.008 1.00 87.94 374 SER A N 1
ATOM 2775 C CA . SER A 1 374 ? 51.224 -5.765 -76.264 1.00 87.94 374 SER A CA 1
ATOM 2776 C C . SER A 1 374 ? 50.931 -4.887 -77.491 1.00 87.94 374 SER A C 1
ATOM 2778 O O . SER A 1 374 ? 51.461 -5.149 -78.572 1.00 87.94 374 SER A O 1
ATOM 2780 N N . ARG A 1 375 ? 50.143 -3.807 -77.349 1.00 89.25 375 ARG A N 1
ATOM 2781 C CA . ARG A 1 375 ? 49.983 -2.798 -78.412 1.00 89.25 375 ARG A CA 1
ATOM 2782 C C . ARG A 1 375 ? 51.301 -2.077 -78.684 1.00 89.25 375 ARG A C 1
ATOM 2784 O O . ARG A 1 375 ? 51.650 -1.911 -79.848 1.00 89.25 375 ARG A O 1
ATOM 2791 N N . ASP A 1 376 ? 52.021 -1.671 -77.645 1.00 90.50 376 ASP A N 1
ATOM 2792 C CA . ASP A 1 376 ? 53.278 -0.931 -77.787 1.00 90.50 376 ASP A CA 1
ATOM 2793 C C . ASP A 1 376 ? 54.380 -1.817 -78.405 1.00 90.50 376 ASP A C 1
ATOM 2795 O O . ASP A 1 376 ? 55.109 -1.372 -79.294 1.00 90.50 376 ASP A O 1
ATOM 2799 N N . GLU A 1 377 ? 54.431 -3.105 -78.041 1.00 89.06 377 GLU A N 1
ATOM 2800 C CA . GLU A 1 377 ? 55.253 -4.123 -78.714 1.00 89.06 377 GLU A CA 1
ATOM 2801 C C . GLU A 1 377 ? 54.879 -4.285 -80.196 1.00 89.06 377 GLU A C 1
ATOM 2803 O O . GLU A 1 377 ? 55.759 -4.259 -81.060 1.00 89.06 377 GLU A O 1
ATOM 2808 N N . GLN A 1 378 ? 53.584 -4.408 -80.520 1.00 87.69 378 GLN A N 1
ATOM 2809 C CA . GLN A 1 378 ? 53.116 -4.500 -81.909 1.00 87.69 378 GLN A CA 1
ATOM 2810 C C . GLN A 1 378 ? 53.409 -3.226 -82.709 1.00 87.69 378 GLN A C 1
ATOM 2812 O O . GLN A 1 378 ? 53.777 -3.319 -83.878 1.00 87.69 378 GLN A O 1
ATOM 2817 N N . GLN A 1 379 ? 53.296 -2.046 -82.098 1.00 92.12 379 GLN A N 1
ATOM 2818 C CA . GLN A 1 379 ? 53.608 -0.768 -82.733 1.00 92.12 379 GLN A CA 1
ATOM 2819 C C . GLN A 1 379 ? 55.113 -0.633 -83.001 1.00 92.12 379 GLN A C 1
ATOM 2821 O O . GLN A 1 379 ? 55.499 -0.203 -84.088 1.00 92.12 379 GLN A O 1
ATOM 2826 N N . SER A 1 380 ? 55.959 -1.057 -82.059 1.00 88.88 380 SER A N 1
ATOM 2827 C CA . SER A 1 380 ? 57.410 -1.141 -82.253 1.00 88.88 380 SER A CA 1
ATOM 2828 C C . SER A 1 380 ? 57.756 -2.103 -83.397 1.00 88.88 380 SER A C 1
ATOM 2830 O O . SER A 1 380 ? 58.421 -1.715 -84.355 1.00 88.88 380 SER A O 1
ATOM 2832 N N . ALA A 1 381 ? 57.192 -3.316 -83.393 1.00 89.19 381 ALA A N 1
ATOM 2833 C CA . ALA A 1 381 ? 57.368 -4.293 -84.469 1.00 89.19 381 ALA A CA 1
ATOM 2834 C C . ALA A 1 381 ? 56.837 -3.799 -85.832 1.00 89.19 381 ALA A C 1
ATOM 2836 O O . ALA A 1 381 ? 57.411 -4.126 -86.873 1.00 89.19 381 ALA A O 1
ATOM 2837 N N . GLN A 1 382 ? 55.773 -2.988 -85.849 1.00 88.88 382 GLN A N 1
ATOM 2838 C CA . GLN A 1 382 ? 55.249 -2.353 -87.059 1.00 88.88 382 GLN A CA 1
ATOM 2839 C C . GLN A 1 382 ? 56.203 -1.278 -87.599 1.00 88.88 382 GLN A C 1
ATOM 2841 O O . GLN A 1 382 ? 56.406 -1.222 -88.812 1.00 88.88 382 GLN A O 1
ATOM 2846 N N . GLN A 1 383 ? 56.808 -0.460 -86.733 1.00 91.31 383 GLN A N 1
ATOM 2847 C CA . GLN A 1 383 ? 57.826 0.524 -87.124 1.00 91.31 383 GLN A CA 1
ATOM 2848 C C . GLN A 1 383 ? 59.084 -0.171 -87.665 1.00 91.31 383 GLN A C 1
ATOM 2850 O O . GLN A 1 383 ? 59.576 0.188 -88.734 1.00 91.31 383 GLN A O 1
ATOM 2855 N N . ASP A 1 384 ? 59.533 -1.239 -87.004 1.00 89.12 384 ASP A N 1
ATOM 2856 C CA . ASP A 1 384 ? 60.634 -2.099 -87.453 1.00 89.12 384 ASP A CA 1
ATOM 2857 C C . ASP A 1 384 ? 60.347 -2.721 -88.834 1.00 89.12 384 ASP A C 1
ATOM 2859 O O . ASP A 1 384 ? 61.200 -2.730 -89.725 1.00 89.12 384 ASP A O 1
ATOM 2863 N N . ALA A 1 385 ? 59.121 -3.211 -89.051 1.00 85.31 385 ALA A N 1
ATOM 2864 C CA . ALA A 1 385 ? 58.686 -3.760 -90.333 1.00 85.31 385 ALA A CA 1
ATOM 2865 C C . ALA A 1 385 ? 58.572 -2.686 -91.431 1.00 85.31 385 ALA A C 1
ATOM 2867 O O . ALA A 1 385 ? 58.903 -2.961 -92.585 1.00 85.31 385 ALA A O 1
ATOM 2868 N N . GLN A 1 386 ? 58.149 -1.464 -91.093 1.00 90.31 386 GLN A N 1
ATOM 2869 C CA . GLN A 1 386 ? 58.127 -0.325 -92.017 1.00 90.31 386 GLN A CA 1
ATOM 2870 C C . GLN A 1 386 ? 59.545 0.078 -92.435 1.00 90.31 386 GLN A C 1
ATOM 2872 O O . GLN A 1 386 ? 59.813 0.147 -93.633 1.00 90.31 386 GLN A O 1
ATOM 2877 N N . ALA A 1 387 ? 60.473 0.224 -91.485 1.00 89.56 387 ALA A N 1
ATOM 2878 C CA . ALA A 1 387 ? 61.875 0.528 -91.769 1.00 89.56 387 ALA A CA 1
ATOM 2879 C C . ALA A 1 387 ? 62.538 -0.552 -92.647 1.00 89.56 387 ALA A C 1
ATOM 2881 O O . ALA A 1 387 ? 63.246 -0.233 -93.601 1.00 89.56 387 ALA A O 1
ATOM 2882 N N . ARG A 1 388 ? 62.251 -1.840 -92.397 1.00 91.38 388 ARG A N 1
ATOM 2883 C CA . ARG A 1 388 ? 62.712 -2.950 -93.256 1.00 91.38 388 ARG A CA 1
ATOM 2884 C C . ARG A 1 388 ? 62.093 -2.908 -94.655 1.00 91.38 388 ARG A C 1
ATOM 2886 O O . ARG A 1 388 ? 62.795 -3.165 -95.627 1.00 91.38 388 ARG A O 1
ATOM 2893 N N . LEU A 1 389 ? 60.809 -2.567 -94.786 1.00 89.31 389 LEU A N 1
ATOM 2894 C CA . LEU A 1 389 ? 60.163 -2.392 -96.094 1.00 89.31 389 LEU A CA 1
ATOM 2895 C C . LEU A 1 389 ? 60.733 -1.199 -96.870 1.00 89.31 389 LEU A C 1
ATOM 2897 O O . LEU A 1 389 ? 60.803 -1.257 -98.094 1.00 89.31 389 LEU A O 1
ATOM 2901 N N . GLU A 1 390 ? 61.146 -0.130 -96.194 1.00 90.31 390 GLU A N 1
ATOM 2902 C CA . GLU A 1 390 ? 61.818 1.013 -96.820 1.00 90.31 390 GLU A CA 1
ATOM 2903 C C . GLU A 1 390 ? 63.255 0.677 -97.233 1.00 90.31 390 GLU A C 1
ATOM 2905 O O . GLU A 1 390 ? 63.632 0.983 -98.364 1.00 90.31 390 GLU A O 1
ATOM 2910 N N . ALA A 1 391 ? 64.008 -0.055 -96.406 1.00 88.94 391 ALA A N 1
ATOM 2911 C CA . ALA A 1 391 ? 65.321 -0.586 -96.775 1.00 88.94 391 ALA A CA 1
ATOM 2912 C C . ALA A 1 391 ? 65.244 -1.499 -98.014 1.00 88.94 391 ALA A C 1
ATOM 2914 O O . ALA A 1 391 ? 65.930 -1.246 -99.000 1.00 88.94 391 ALA A O 1
ATOM 2915 N N . VAL A 1 392 ? 64.330 -2.479 -98.028 1.00 87.25 392 VAL A N 1
ATOM 2916 C CA . VAL A 1 392 ? 64.128 -3.391 -99.173 1.00 87.25 392 VAL A CA 1
ATOM 2917 C C . VAL A 1 392 ? 63.622 -2.654 -100.424 1.00 87.25 392 VAL A C 1
ATOM 2919 O O . VAL A 1 392 ? 63.930 -3.058 -101.542 1.00 87.25 392 VAL A O 1
ATOM 2922 N N . ARG A 1 393 ? 62.882 -1.543 -100.285 1.00 90.44 393 ARG A N 1
ATOM 2923 C CA . ARG A 1 393 ? 62.552 -0.661 -101.425 1.00 90.44 393 ARG A CA 1
ATOM 2924 C C . ARG A 1 393 ? 63.781 0.080 -101.952 1.00 90.44 393 ARG A C 1
ATOM 2926 O O . ARG A 1 393 ? 63.884 0.242 -103.164 1.00 90.44 393 ARG A O 1
ATOM 2933 N N . GLY A 1 394 ? 64.692 0.500 -101.074 1.00 88.81 394 GLY A N 1
ATOM 2934 C CA . GLY A 1 394 ? 65.989 1.070 -101.441 1.00 88.81 394 GLY A CA 1
ATOM 2935 C C . GLY A 1 394 ? 66.858 0.065 -102.198 1.00 88.81 394 GLY A C 1
ATOM 2936 O O . GLY A 1 394 ? 67.265 0.346 -103.320 1.00 88.81 394 GLY A O 1
ATOM 2937 N N . GLU A 1 395 ? 67.038 -1.138 -101.647 1.00 90.56 395 GLU A N 1
ATOM 2938 C CA . GLU A 1 395 ? 67.734 -2.256 -102.306 1.00 90.56 395 GLU A CA 1
ATOM 2939 C C . GLU A 1 395 ? 67.103 -2.596 -103.666 1.00 90.56 395 GLU A C 1
ATOM 2941 O O . GLU A 1 395 ? 67.806 -2.795 -104.653 1.00 90.56 395 GLU A O 1
ATOM 2946 N N . LEU A 1 396 ? 65.768 -2.622 -103.757 1.00 88.06 396 LEU A N 1
ATOM 2947 C CA . LEU A 1 396 ? 65.056 -2.887 -105.008 1.00 88.06 396 LEU A CA 1
ATOM 2948 C C . LEU A 1 396 ? 65.226 -1.763 -106.042 1.00 88.06 396 LEU A C 1
ATOM 2950 O O . LEU A 1 396 ? 65.235 -2.055 -107.238 1.00 88.06 396 LEU A O 1
ATOM 2954 N N . ALA A 1 397 ? 65.343 -0.504 -105.613 1.00 88.44 397 ALA A N 1
ATOM 2955 C CA . ALA A 1 397 ? 65.652 0.621 -106.493 1.00 88.44 397 ALA A CA 1
ATOM 2956 C C . ALA A 1 397 ? 67.108 0.552 -106.980 1.00 88.44 397 ALA A C 1
ATOM 2958 O O . ALA A 1 397 ? 67.348 0.645 -108.180 1.00 88.44 397 ALA A O 1
ATOM 2959 N N . GLU A 1 398 ? 68.062 0.262 -106.092 1.00 88.06 398 GLU A N 1
ATOM 2960 C CA . GLU A 1 398 ? 69.466 0.077 -106.471 1.00 88.06 398 GLU A CA 1
ATOM 2961 C C . GLU A 1 398 ? 69.634 -1.103 -107.444 1.00 88.06 398 GLU A C 1
ATOM 2963 O O . GLU A 1 398 ? 70.287 -0.970 -108.474 1.00 88.06 398 GLU A O 1
ATOM 2968 N N . LEU A 1 399 ? 68.957 -2.232 -107.206 1.00 87.25 399 LEU A N 1
ATOM 2969 C CA . LEU A 1 399 ? 68.919 -3.373 -108.130 1.00 87.25 399 LEU A CA 1
ATOM 2970 C C . LEU A 1 399 ? 68.199 -3.059 -109.455 1.00 87.25 399 LEU A C 1
ATOM 2972 O O . LEU A 1 399 ? 68.463 -3.715 -110.465 1.00 87.25 399 LEU A O 1
ATOM 2976 N N . GLN A 1 400 ? 67.288 -2.081 -109.487 1.00 89.50 400 GLN A N 1
ATOM 2977 C CA . GLN A 1 400 ? 66.709 -1.578 -110.736 1.00 89.50 400 GLN A CA 1
ATOM 2978 C C . GLN A 1 400 ? 67.719 -0.722 -111.501 1.00 89.50 400 GLN A C 1
ATOM 2980 O O . GLN A 1 400 ? 67.900 -0.963 -112.691 1.00 89.50 400 GLN A O 1
ATOM 2985 N N . ASP A 1 401 ? 68.427 0.189 -110.837 1.00 89.94 401 ASP A N 1
ATOM 2986 C CA . ASP A 1 401 ? 69.451 1.028 -111.465 1.00 89.94 401 ASP A CA 1
ATOM 2987 C C . ASP A 1 401 ? 70.662 0.211 -111.938 1.00 89.94 401 ASP A C 1
ATOM 2989 O O . ASP A 1 401 ? 71.100 0.375 -113.077 1.00 89.94 401 ASP A O 1
ATOM 2993 N N . GLN A 1 402 ? 71.135 -0.754 -111.141 1.00 89.25 402 GLN A N 1
ATOM 2994 C CA . GLN A 1 402 ? 72.157 -1.727 -111.548 1.00 89.25 402 GLN A CA 1
ATOM 2995 C C . GLN A 1 402 ? 71.706 -2.531 -112.780 1.00 89.25 402 GLN A C 1
ATOM 2997 O O . GLN A 1 402 ? 72.468 -2.688 -113.732 1.00 89.25 402 GLN A O 1
ATOM 3002 N N . ARG A 1 403 ? 70.451 -3.004 -112.816 1.00 89.56 403 ARG A N 1
ATOM 3003 C CA . ARG A 1 403 ? 69.895 -3.717 -113.980 1.00 89.56 403 ARG A CA 1
ATOM 3004 C C . ARG A 1 403 ? 69.764 -2.810 -115.207 1.00 89.56 403 ARG A C 1
ATOM 3006 O O . ARG A 1 403 ? 70.041 -3.265 -116.312 1.00 89.56 403 ARG A O 1
ATOM 3013 N N . ASN A 1 404 ? 69.372 -1.549 -115.031 1.00 90.44 404 ASN A N 1
ATOM 3014 C CA . ASN A 1 404 ? 69.300 -0.571 -116.116 1.00 90.44 404 ASN A CA 1
ATOM 3015 C C . ASN A 1 404 ? 70.702 -0.290 -116.688 1.00 90.44 404 ASN A C 1
ATOM 3017 O O . ASN A 1 404 ? 70.870 -0.289 -117.905 1.00 90.44 404 ASN A O 1
ATOM 3021 N N . ALA A 1 405 ? 71.718 -0.140 -115.830 1.00 87.75 405 ALA A N 1
ATOM 3022 C CA . ALA A 1 405 ? 73.113 0.016 -116.241 1.00 87.75 405 ALA A CA 1
ATOM 3023 C C . ALA A 1 405 ? 73.625 -1.212 -117.015 1.00 87.75 405 ALA A C 1
ATOM 3025 O O . ALA A 1 405 ? 74.104 -1.066 -118.136 1.00 87.75 405 ALA A O 1
ATOM 3026 N N . VAL A 1 406 ? 73.427 -2.425 -116.484 1.00 85.06 406 VAL A N 1
ATOM 3027 C CA . VAL A 1 406 ? 73.793 -3.684 -117.165 1.00 85.06 406 VAL A CA 1
ATOM 3028 C C . VAL A 1 406 ? 73.033 -3.867 -118.486 1.00 85.06 406 VAL A C 1
ATOM 3030 O O . VAL A 1 406 ? 73.572 -4.440 -119.430 1.00 85.06 406 VAL A O 1
ATOM 3033 N N . GLN A 1 407 ? 71.798 -3.367 -118.607 1.00 88.56 407 GLN A N 1
ATOM 3034 C CA . GLN A 1 407 ? 71.081 -3.386 -119.883 1.00 88.56 407 GLN A CA 1
ATOM 3035 C C . GLN A 1 407 ? 71.695 -2.413 -120.905 1.00 88.56 407 GLN A C 1
ATOM 3037 O O . GLN A 1 407 ? 71.824 -2.785 -122.070 1.00 88.56 407 GLN A O 1
ATOM 3042 N N . VAL A 1 408 ? 72.137 -1.222 -120.486 1.00 88.62 408 VAL A N 1
ATOM 3043 C CA . VAL A 1 408 ? 72.882 -0.292 -121.355 1.00 88.62 408 VAL A CA 1
ATOM 3044 C C . VAL A 1 408 ? 74.233 -0.888 -121.773 1.00 88.62 408 VAL A C 1
ATOM 3046 O O . VAL A 1 408 ? 74.581 -0.822 -122.949 1.00 88.62 408 VAL A O 1
ATOM 3049 N N . GLU A 1 409 ? 74.963 -1.541 -120.863 1.00 85.75 409 GLU A N 1
ATOM 3050 C CA . GLU A 1 409 ? 76.194 -2.279 -121.196 1.00 85.75 409 GLU A CA 1
ATOM 3051 C C . GLU A 1 409 ? 75.926 -3.423 -122.192 1.00 85.75 409 GLU A C 1
ATOM 3053 O O . GLU A 1 409 ? 76.698 -3.629 -123.128 1.00 85.75 409 GLU A O 1
ATOM 3058 N N . LEU A 1 410 ? 74.809 -4.145 -122.045 1.00 85.00 410 LEU A N 1
ATOM 3059 C CA . LEU A 1 410 ? 74.394 -5.209 -122.966 1.00 85.00 410 LEU A CA 1
ATOM 3060 C C . LEU A 1 410 ? 74.003 -4.670 -124.352 1.00 85.00 410 LEU A C 1
ATOM 3062 O O . LEU A 1 410 ? 74.234 -5.340 -125.358 1.00 85.00 410 LEU A O 1
ATOM 3066 N N . GLU A 1 411 ? 73.400 -3.485 -124.421 1.00 83.75 411 GLU A N 1
ATOM 3067 C CA . GLU A 1 411 ? 73.059 -2.815 -125.678 1.00 83.75 411 GLU A CA 1
ATOM 3068 C C . GLU A 1 411 ? 74.329 -2.303 -126.382 1.00 83.75 411 GLU A C 1
ATOM 3070 O O . GLU A 1 411 ? 74.537 -2.641 -127.547 1.00 83.75 411 GLU A O 1
ATOM 3075 N N . GLN A 1 412 ? 75.263 -1.674 -125.661 1.00 83.94 412 GLN A N 1
ATOM 3076 C CA . GLN A 1 412 ? 76.594 -1.312 -126.182 1.00 83.94 412 GLN A CA 1
ATOM 3077 C C . GLN A 1 412 ? 77.394 -2.538 -126.661 1.00 83.94 412 GLN A C 1
ATOM 3079 O O . GLN A 1 412 ? 78.019 -2.509 -127.722 1.00 83.94 412 GLN A O 1
ATOM 3084 N N . ALA A 1 413 ? 77.347 -3.652 -125.922 1.00 76.69 413 ALA A N 1
ATOM 3085 C CA . ALA A 1 413 ? 78.000 -4.899 -126.319 1.00 76.69 413 ALA A CA 1
ATOM 3086 C C . ALA A 1 413 ? 77.384 -5.520 -127.588 1.00 76.69 413 ALA A C 1
ATOM 3088 O O . ALA A 1 413 ? 78.089 -6.185 -128.348 1.00 76.69 413 ALA A O 1
ATOM 3089 N N . ARG A 1 414 ? 76.087 -5.297 -127.850 1.00 82.69 414 ARG A N 1
ATOM 3090 C CA . ARG A 1 414 ? 75.420 -5.708 -129.098 1.00 82.69 414 ARG A CA 1
ATOM 3091 C C . ARG A 1 414 ? 75.783 -4.805 -130.272 1.00 82.69 414 ARG A C 1
ATOM 3093 O O . ARG A 1 414 ? 76.001 -5.325 -131.361 1.00 82.69 414 ARG A O 1
ATOM 3100 N N . GLU A 1 415 ? 75.882 -3.495 -130.059 1.00 79.56 415 GLU A N 1
ATOM 3101 C CA . GLU A 1 415 ? 76.359 -2.558 -131.085 1.00 79.56 415 GLU A CA 1
ATOM 3102 C C . GLU A 1 415 ? 77.797 -2.907 -131.503 1.00 79.56 415 GLU A C 1
ATOM 3104 O O . GLU A 1 415 ? 78.052 -3.139 -132.684 1.00 79.56 415 GLU A O 1
ATOM 3109 N N . GLY A 1 416 ? 78.703 -3.103 -130.536 1.00 73.88 416 GLY A N 1
ATOM 3110 C CA . GLY A 1 416 ? 80.073 -3.559 -130.800 1.00 73.88 416 GLY A CA 1
ATOM 3111 C C . GLY A 1 416 ? 80.157 -4.951 -131.447 1.00 73.88 416 GLY A C 1
ATOM 3112 O O . GLY A 1 416 ? 81.031 -5.191 -132.279 1.00 73.88 416 GLY A O 1
ATOM 3113 N N . ALA A 1 417 ? 79.233 -5.868 -131.139 1.00 71.56 417 ALA A N 1
ATOM 3114 C CA . ALA A 1 417 ? 79.138 -7.148 -131.846 1.00 71.56 417 ALA A CA 1
ATOM 3115 C C . ALA A 1 417 ? 78.724 -6.969 -133.321 1.00 71.56 417 ALA A C 1
ATOM 3117 O O . ALA A 1 417 ? 79.267 -7.655 -134.186 1.00 71.56 417 ALA A O 1
ATOM 3118 N N . GLY A 1 418 ? 77.831 -6.019 -133.619 1.00 77.94 418 GLY A N 1
ATOM 3119 C CA . GLY A 1 418 ? 77.468 -5.643 -134.989 1.00 77.94 418 GLY A CA 1
ATOM 3120 C C . GLY A 1 418 ? 78.630 -5.016 -135.769 1.00 77.94 418 GLY A C 1
ATOM 3121 O O . GLY A 1 418 ? 78.838 -5.355 -136.933 1.00 77.94 418 GLY A O 1
ATOM 3122 N N . GLU A 1 419 ? 79.448 -4.173 -135.128 1.00 75.38 419 GLU A N 1
ATOM 3123 C CA . GLU A 1 419 ? 80.686 -3.651 -135.736 1.00 75.38 419 GLU A CA 1
ATOM 3124 C C . GLU A 1 419 ? 81.686 -4.774 -136.068 1.00 75.38 419 GLU A C 1
ATOM 3126 O O . GLU A 1 419 ? 82.328 -4.754 -137.123 1.00 75.38 419 GLU A O 1
ATOM 3131 N N . ILE A 1 420 ? 81.808 -5.779 -135.192 1.00 75.81 420 ILE A N 1
ATOM 3132 C CA . ILE A 1 420 ? 82.642 -6.969 -135.426 1.00 75.81 420 ILE A CA 1
ATOM 3133 C C . ILE A 1 420 ? 82.083 -7.812 -136.583 1.00 75.81 420 ILE A C 1
ATOM 3135 O O . ILE A 1 420 ? 82.861 -8.297 -137.406 1.00 75.81 420 ILE A O 1
ATOM 3139 N N . GLU A 1 421 ? 80.762 -7.963 -136.691 1.00 76.62 421 GLU A N 1
ATOM 3140 C CA . GLU A 1 421 ? 80.119 -8.698 -137.787 1.00 76.62 421 GLU A CA 1
ATOM 3141 C C . GLU A 1 421 ? 80.298 -7.983 -139.143 1.00 76.62 421 GLU A C 1
ATOM 3143 O O . GLU A 1 421 ? 80.603 -8.635 -140.146 1.00 76.62 421 GLU A O 1
ATOM 3148 N N . GLU A 1 422 ? 80.256 -6.643 -139.182 1.00 76.38 422 GLU A N 1
ATOM 3149 C CA . GLU A 1 422 ? 80.598 -5.883 -140.394 1.00 76.38 422 GLU A CA 1
ATOM 3150 C C . GLU A 1 422 ? 82.078 -6.061 -140.783 1.00 76.38 422 GLU A C 1
ATOM 3152 O O . GLU A 1 422 ? 82.405 -6.251 -141.959 1.00 76.38 422 GLU A O 1
ATOM 3157 N N . GLN A 1 423 ? 82.996 -6.060 -139.808 1.00 72.81 423 GLN A N 1
ATOM 3158 C CA . GLN A 1 423 ? 84.414 -6.331 -140.069 1.00 72.81 423 GLN A CA 1
ATOM 3159 C C . GLN A 1 423 ? 84.658 -7.772 -140.543 1.00 72.81 423 GLN A C 1
ATOM 3161 O O . GLN A 1 423 ? 85.480 -7.980 -141.438 1.00 72.81 423 GLN A O 1
ATOM 3166 N N . ALA A 1 424 ? 83.917 -8.756 -140.024 1.00 74.00 424 ALA A N 1
ATOM 3167 C CA . ALA A 1 424 ? 83.968 -10.138 -140.498 1.00 74.00 424 ALA A CA 1
ATOM 3168 C C . ALA A 1 424 ? 83.477 -10.263 -141.953 1.00 74.00 424 ALA A C 1
ATOM 3170 O O . ALA A 1 424 ? 84.127 -10.926 -142.763 1.00 74.00 424 ALA A O 1
ATOM 3171 N N . ALA A 1 425 ? 82.399 -9.564 -142.323 1.00 78.00 425 ALA A N 1
ATOM 3172 C CA . ALA A 1 425 ? 81.918 -9.509 -143.705 1.00 78.00 425 ALA A CA 1
ATOM 3173 C C . ALA A 1 425 ? 82.947 -8.866 -144.658 1.00 78.00 425 ALA A C 1
ATOM 3175 O O . ALA A 1 425 ? 83.200 -9.388 -145.747 1.00 78.00 425 ALA A O 1
ATOM 3176 N N . ARG A 1 426 ? 83.615 -7.781 -144.234 1.00 80.56 426 ARG A N 1
ATOM 3177 C CA . ARG A 1 426 ? 84.728 -7.173 -144.992 1.00 80.56 426 ARG A CA 1
ATOM 3178 C C . ARG A 1 426 ? 85.922 -8.127 -145.136 1.00 80.56 426 ARG A C 1
ATOM 3180 O O . ARG A 1 426 ? 86.528 -8.174 -146.205 1.00 80.56 426 ARG A O 1
ATOM 3187 N N . ALA A 1 427 ? 86.251 -8.897 -144.098 1.00 75.19 427 ALA A N 1
ATOM 3188 C CA . ALA A 1 427 ? 87.324 -9.891 -144.145 1.00 75.19 427 ALA A CA 1
ATOM 3189 C C . ALA A 1 427 ? 87.005 -11.051 -145.107 1.00 75.19 427 ALA A C 1
ATOM 3191 O O . ALA A 1 427 ? 87.881 -11.469 -145.864 1.00 75.19 427 ALA A O 1
ATOM 3192 N N . ALA A 1 428 ? 85.753 -11.520 -145.144 1.00 75.12 428 ALA A N 1
ATOM 3193 C CA . ALA A 1 428 ? 85.306 -12.538 -146.097 1.00 75.12 428 ALA A CA 1
ATOM 3194 C C . ALA A 1 428 ? 85.432 -12.058 -147.556 1.00 75.12 428 ALA A C 1
ATOM 3196 O O . ALA A 1 428 ? 86.014 -12.760 -148.380 1.00 75.12 428 ALA A O 1
ATOM 3197 N N . ALA A 1 429 ? 84.991 -10.831 -147.860 1.00 75.56 429 ALA A N 1
ATOM 3198 C CA . ALA A 1 429 ? 85.120 -10.244 -149.199 1.00 75.56 429 ALA A CA 1
ATOM 3199 C C . ALA A 1 429 ? 86.589 -10.041 -149.637 1.00 75.56 429 ALA A C 1
ATOM 3201 O O . ALA A 1 429 ? 86.920 -10.181 -150.814 1.00 75.56 429 ALA A O 1
ATOM 3202 N N . LEU A 1 430 ? 87.495 -9.747 -148.695 1.00 73.50 430 LEU A N 1
ATOM 3203 C CA . LEU A 1 430 ? 88.939 -9.718 -148.963 1.00 73.50 430 LEU A CA 1
ATOM 3204 C C . LEU A 1 430 ? 89.513 -11.124 -149.212 1.00 73.50 430 LEU A C 1
ATOM 3206 O O . LEU A 1 430 ? 90.411 -11.268 -150.039 1.00 73.50 430 LEU A O 1
ATOM 3210 N N . SER A 1 431 ? 88.986 -12.159 -148.551 1.00 71.19 431 SER A N 1
ATOM 3211 C CA . SER A 1 431 ? 89.368 -13.554 -148.813 1.00 71.19 431 SER A CA 1
ATOM 3212 C C . SER A 1 431 ? 88.937 -14.007 -150.213 1.00 71.19 431 SER A C 1
ATOM 3214 O O . SER A 1 431 ? 89.738 -14.604 -150.925 1.00 71.19 431 SER A O 1
ATOM 3216 N N . GLU A 1 432 ? 87.727 -13.649 -150.652 1.00 78.19 432 GLU A N 1
ATOM 3217 C CA . GLU A 1 432 ? 87.226 -13.930 -152.009 1.00 78.19 432 GLU A CA 1
ATOM 3218 C C . GLU A 1 432 ? 88.115 -13.283 -153.094 1.00 78.19 432 GLU A C 1
ATOM 3220 O O . GLU A 1 432 ? 88.429 -13.909 -154.108 1.00 78.19 432 GLU A O 1
ATOM 3225 N N . GLN A 1 433 ? 88.621 -12.063 -152.858 1.00 72.69 433 GLN A N 1
ATOM 3226 C CA . GLN A 1 433 ? 89.614 -11.439 -153.746 1.00 72.69 433 GLN A CA 1
ATOM 3227 C C . GLN A 1 433 ? 90.942 -12.214 -153.803 1.00 72.69 433 GLN A C 1
ATOM 3229 O O . GLN A 1 433 ? 91.551 -12.301 -154.871 1.00 72.69 433 GLN A O 1
ATOM 3234 N N . VAL A 1 434 ? 91.399 -12.785 -152.683 1.00 74.56 434 VAL A N 1
ATOM 3235 C CA . VAL A 1 434 ? 92.623 -13.605 -152.639 1.00 74.56 434 VAL A CA 1
ATOM 3236 C C . VAL A 1 434 ? 92.421 -14.947 -153.348 1.00 74.56 434 VAL A C 1
ATOM 3238 O O . VAL A 1 434 ? 93.315 -15.377 -154.079 1.00 74.56 434 VAL A O 1
ATOM 3241 N N . GLU A 1 435 ? 91.257 -15.584 -153.212 1.00 75.81 435 GLU A N 1
ATOM 3242 C CA . GLU A 1 435 ? 90.918 -16.804 -153.958 1.00 75.81 435 GLU A CA 1
ATOM 3243 C C . GLU A 1 435 ? 90.855 -16.540 -155.471 1.00 75.81 435 GLU A C 1
ATOM 3245 O O . GLU A 1 435 ? 91.462 -17.281 -156.246 1.00 75.81 435 GLU A O 1
ATOM 3250 N N . GLY A 1 436 ? 90.239 -15.432 -155.902 1.00 75.19 436 GLY A N 1
ATOM 3251 C CA . GLY A 1 436 ? 90.219 -15.021 -157.311 1.00 75.19 436 GLY A CA 1
ATOM 3252 C C . GLY A 1 436 ? 91.620 -14.810 -157.904 1.00 75.19 436 GLY A C 1
ATOM 3253 O O . GLY A 1 436 ? 91.930 -15.340 -158.972 1.00 75.19 436 GLY A O 1
ATOM 3254 N N . LEU A 1 437 ? 92.504 -14.110 -157.183 1.00 71.19 437 LEU A N 1
ATOM 3255 C CA . LEU A 1 437 ? 93.912 -13.934 -157.577 1.00 71.19 437 LEU A CA 1
ATOM 3256 C C . LEU A 1 437 ? 94.705 -15.254 -157.561 1.00 71.19 437 LEU A C 1
ATOM 3258 O O . LEU A 1 437 ? 95.645 -15.423 -158.340 1.00 71.19 437 LEU A O 1
ATOM 3262 N N . THR A 1 438 ? 94.328 -16.201 -156.700 1.00 74.88 438 THR A N 1
ATOM 3263 C CA . THR A 1 438 ? 94.939 -17.538 -156.649 1.00 74.88 438 THR A CA 1
ATOM 3264 C C . THR A 1 438 ? 94.536 -18.368 -157.870 1.00 74.88 438 THR A C 1
ATOM 3266 O O . THR A 1 438 ? 95.400 -18.986 -158.488 1.00 74.88 438 THR A O 1
ATOM 3269 N N . ALA A 1 439 ? 93.272 -18.305 -158.298 1.00 75.00 439 ALA A N 1
ATOM 3270 C CA . ALA A 1 439 ? 92.797 -18.977 -159.509 1.00 75.00 439 ALA A CA 1
ATOM 3271 C C . ALA A 1 439 ? 93.466 -18.443 -160.796 1.00 75.00 439 ALA A C 1
ATOM 3273 O O . ALA A 1 439 ? 93.789 -19.225 -161.693 1.00 75.00 439 ALA A O 1
ATOM 3274 N N . GLU A 1 440 ? 93.754 -17.135 -160.886 1.00 72.69 440 GLU A N 1
ATOM 3275 C CA . GLU A 1 440 ? 94.579 -16.590 -161.981 1.00 72.69 440 GLU A CA 1
ATOM 3276 C C . GLU A 1 440 ? 96.005 -17.174 -161.975 1.00 72.69 440 GLU A C 1
ATOM 3278 O O . GLU A 1 440 ? 96.574 -17.452 -163.034 1.00 72.69 440 GLU A O 1
ATOM 3283 N N . LEU A 1 441 ? 96.579 -17.400 -160.789 1.00 71.69 441 LEU A N 1
ATOM 3284 C CA . LEU A 1 441 ? 97.895 -18.019 -160.609 1.00 71.69 441 LEU A CA 1
ATOM 3285 C C . LEU A 1 441 ? 97.899 -19.508 -160.999 1.00 71.69 441 LEU A C 1
ATOM 3287 O O . LEU A 1 441 ? 98.824 -19.960 -161.676 1.00 71.69 441 LEU A O 1
ATOM 3291 N N . GLU A 1 442 ? 96.857 -20.259 -160.642 1.00 73.50 442 GLU A N 1
ATOM 3292 C CA . GLU A 1 442 ? 96.693 -21.661 -161.049 1.00 73.50 442 GLU A CA 1
ATOM 3293 C C . GLU A 1 442 ? 96.483 -21.803 -162.563 1.00 73.50 442 GLU A C 1
ATOM 3295 O O . GLU A 1 442 ? 97.075 -22.689 -163.181 1.00 73.50 442 GLU A O 1
ATOM 3300 N N . ALA A 1 443 ? 95.743 -20.887 -163.199 1.00 75.44 443 ALA A N 1
ATOM 3301 C CA . ALA A 1 443 ? 95.598 -20.854 -164.656 1.00 75.44 443 ALA A CA 1
ATOM 3302 C C . ALA A 1 443 ? 96.952 -20.656 -165.372 1.00 75.44 443 ALA A C 1
ATOM 3304 O O . ALA A 1 443 ? 97.232 -21.325 -166.369 1.00 75.44 443 ALA A O 1
ATOM 3305 N N . ARG A 1 444 ? 97.841 -19.809 -164.828 1.00 68.44 444 ARG A N 1
ATOM 3306 C CA . ARG A 1 444 ? 99.237 -19.688 -165.300 1.00 68.44 444 ARG A CA 1
ATOM 3307 C C . ARG A 1 444 ? 100.058 -20.954 -165.051 1.00 68.44 444 ARG A C 1
ATOM 3309 O O . ARG A 1 444 ? 100.906 -21.306 -165.870 1.00 68.44 444 ARG A O 1
ATOM 3316 N N . GLY A 1 445 ? 99.798 -21.652 -163.946 1.00 70.56 445 GLY A N 1
ATOM 3317 C CA . GLY A 1 445 ? 100.362 -22.973 -163.668 1.00 70.56 445 GLY A CA 1
ATOM 3318 C C . GLY A 1 445 ? 99.952 -24.017 -164.712 1.00 70.56 445 GLY A C 1
ATOM 3319 O O . GLY A 1 445 ? 100.795 -24.789 -165.166 1.00 70.56 445 GLY A O 1
ATOM 3320 N N . ALA A 1 446 ? 98.696 -23.996 -165.162 1.00 71.62 446 ALA A N 1
ATOM 3321 C CA . ALA A 1 446 ? 98.185 -24.902 -166.190 1.00 71.62 446 ALA A CA 1
ATOM 3322 C C . ALA A 1 446 ? 98.835 -24.676 -167.573 1.00 71.62 446 ALA A C 1
ATOM 3324 O O . ALA A 1 446 ? 99.171 -25.657 -168.240 1.00 71.62 446 ALA A O 1
ATOM 3325 N N . GLU A 1 447 ? 99.111 -23.424 -167.976 1.00 67.75 447 GLU A N 1
ATOM 3326 C CA . GLU A 1 447 ? 99.894 -23.126 -169.197 1.00 67.75 447 GLU A CA 1
ATOM 3327 C C . GLU A 1 447 ? 101.300 -23.768 -169.144 1.00 67.75 447 GLU A C 1
ATOM 3329 O O . GLU A 1 447 ? 101.780 -24.332 -170.131 1.00 67.75 447 GLU A O 1
ATOM 3334 N N . ALA A 1 448 ? 101.963 -23.733 -167.981 1.00 65.38 448 ALA A N 1
ATOM 3335 C CA . ALA A 1 448 ? 103.250 -24.405 -167.770 1.00 65.38 448 ALA A CA 1
ATOM 3336 C C . ALA A 1 448 ? 103.115 -25.944 -167.704 1.00 65.38 448 ALA A C 1
ATOM 3338 O O . ALA A 1 448 ? 104.023 -26.674 -168.121 1.00 65.38 448 ALA A O 1
ATOM 3339 N N . GLY A 1 449 ? 101.965 -26.435 -167.234 1.00 69.94 449 GLY A N 1
ATOM 3340 C CA . GLY A 1 449 ? 101.571 -27.841 -167.255 1.00 69.94 449 GLY A CA 1
ATOM 3341 C C . GLY A 1 449 ? 101.496 -28.409 -168.673 1.00 69.94 449 GLY A C 1
ATOM 3342 O O . GLY A 1 449 ? 102.183 -29.387 -168.955 1.00 69.94 449 GLY A O 1
ATOM 3343 N N . GLU A 1 450 ? 100.768 -27.771 -169.600 1.00 71.56 450 GLU A N 1
ATOM 3344 C CA . GLU A 1 450 ? 100.682 -28.222 -171.007 1.00 71.56 450 GLU A CA 1
ATOM 3345 C C . GLU A 1 450 ? 102.060 -28.338 -171.683 1.00 71.56 450 GLU A C 1
ATOM 3347 O O . GLU A 1 450 ? 102.326 -29.285 -172.432 1.00 71.56 450 GLU A O 1
ATOM 3352 N N . LEU A 1 451 ? 102.956 -27.380 -171.422 1.00 58.72 451 LEU A N 1
ATOM 3353 C CA . LEU A 1 451 ? 104.323 -27.396 -171.953 1.00 58.72 451 LEU A CA 1
ATOM 3354 C C . LEU A 1 451 ? 105.153 -28.563 -171.396 1.00 58.72 451 LEU A C 1
ATOM 3356 O O . LEU A 1 451 ? 106.031 -29.073 -172.094 1.00 58.72 451 LEU A O 1
ATOM 3360 N N . THR A 1 452 ? 104.852 -29.006 -170.175 1.00 69.44 452 THR A N 1
ATOM 3361 C CA . THR A 1 452 ? 105.489 -30.163 -169.532 1.00 69.44 452 THR A CA 1
ATOM 3362 C C . THR A 1 452 ? 104.879 -31.476 -170.030 1.00 69.44 452 THR A C 1
ATOM 3364 O O . THR A 1 452 ? 105.621 -32.374 -170.418 1.00 69.44 452 THR A O 1
ATOM 3367 N N . GLN A 1 453 ? 103.549 -31.554 -170.149 1.00 67.25 453 GLN A N 1
ATOM 3368 C CA . GLN A 1 453 ? 102.819 -32.704 -170.697 1.00 67.25 453 GLN A CA 1
ATOM 3369 C C . GLN A 1 453 ? 103.344 -33.086 -172.093 1.00 67.25 453 GLN A C 1
ATOM 3371 O O . GLN A 1 453 ? 103.670 -34.244 -172.346 1.00 67.25 453 GLN A O 1
ATOM 3376 N N . ARG A 1 454 ? 103.574 -32.089 -172.963 1.00 67.06 454 ARG A N 1
ATOM 3377 C CA . ARG A 1 454 ? 104.172 -32.278 -174.302 1.00 67.06 454 ARG A CA 1
ATOM 3378 C C . ARG A 1 454 ? 105.595 -32.853 -174.299 1.00 67.06 454 ARG A C 1
ATOM 3380 O O . ARG A 1 454 ? 106.017 -33.405 -175.314 1.00 67.06 454 ARG A O 1
ATOM 3387 N N . LEU A 1 455 ? 106.348 -32.718 -173.205 1.00 63.16 455 LEU A N 1
ATOM 3388 C CA . LEU A 1 455 ? 107.659 -33.358 -173.032 1.00 63.16 455 LEU A CA 1
ATOM 3389 C C . LEU A 1 455 ? 107.540 -34.790 -172.491 1.00 63.16 455 LEU A C 1
ATOM 3391 O O . LEU A 1 455 ? 108.457 -35.589 -172.688 1.00 63.16 455 LEU A O 1
ATOM 3395 N N . GLU A 1 456 ? 106.434 -35.127 -171.827 1.00 64.81 456 GLU A N 1
ATOM 3396 C CA . GLU A 1 456 ? 106.178 -36.457 -171.269 1.00 64.81 456 GLU A CA 1
ATOM 3397 C C . GLU A 1 456 ? 105.474 -37.391 -172.257 1.00 64.81 456 GLU A C 1
ATOM 3399 O O . GLU A 1 456 ? 105.847 -38.560 -172.324 1.00 64.81 456 GLU A O 1
ATOM 3404 N N . ASP A 1 457 ? 104.588 -36.888 -173.122 1.00 70.81 457 ASP A N 1
ATOM 3405 C CA . ASP A 1 457 ? 104.005 -37.664 -174.233 1.00 70.81 457 ASP A CA 1
ATOM 3406 C C . ASP A 1 457 ? 105.099 -38.267 -175.141 1.00 70.81 457 ASP A C 1
ATOM 3408 O O . ASP A 1 457 ? 105.017 -39.418 -175.578 1.00 70.81 457 ASP A O 1
ATOM 3412 N N . LEU A 1 458 ? 106.182 -37.508 -175.363 1.00 54.41 458 LEU A N 1
ATOM 3413 C CA . LEU A 1 458 ? 107.368 -37.946 -176.108 1.00 54.41 458 LEU A CA 1
ATOM 3414 C C . LEU A 1 458 ? 108.162 -39.061 -175.400 1.00 54.41 458 LEU A C 1
ATOM 3416 O O . LEU A 1 458 ? 108.873 -39.803 -176.074 1.00 54.41 458 LEU A O 1
ATOM 3420 N N . ARG A 1 459 ? 108.042 -39.198 -174.071 1.00 64.75 459 ARG A N 1
ATOM 3421 C CA . ARG A 1 459 ? 108.656 -40.278 -173.271 1.00 64.75 459 ARG A CA 1
ATOM 3422 C C . ARG A 1 459 ? 107.733 -41.489 -173.140 1.00 64.75 459 ARG A C 1
ATOM 3424 O O . ARG A 1 459 ? 108.190 -42.624 -173.243 1.00 64.75 459 ARG A O 1
ATOM 3431 N N . ALA A 1 460 ? 106.430 -41.274 -172.965 1.00 60.00 460 ALA A N 1
ATOM 3432 C CA . ALA A 1 460 ? 105.446 -42.351 -172.846 1.00 60.00 460 ALA A CA 1
ATOM 3433 C C . ALA A 1 460 ? 105.440 -43.268 -174.088 1.00 60.00 460 ALA A C 1
ATOM 3435 O O . ALA A 1 460 ? 105.333 -44.490 -173.964 1.00 60.00 460 ALA A O 1
ATOM 3436 N N . ALA A 1 461 ? 105.655 -42.689 -175.276 1.00 62.62 461 ALA A N 1
ATOM 3437 C CA . ALA A 1 461 ? 105.809 -43.420 -176.536 1.00 62.62 461 ALA A CA 1
ATOM 3438 C C . ALA A 1 461 ? 107.026 -44.376 -176.578 1.00 62.62 461 ALA A C 1
ATOM 3440 O O . ALA A 1 461 ? 107.006 -45.360 -177.319 1.00 62.62 461 ALA A O 1
ATOM 3441 N N . GLU A 1 462 ? 108.075 -44.117 -175.789 1.00 50.91 462 GLU A N 1
ATOM 3442 C CA . GLU A 1 462 ? 109.245 -44.996 -175.643 1.00 50.91 462 GLU A CA 1
ATOM 3443 C C . GLU A 1 462 ? 108.939 -46.158 -174.680 1.00 50.91 462 GLU A C 1
ATOM 3445 O O . GLU A 1 462 ? 109.233 -47.323 -174.961 1.00 50.91 462 GLU A O 1
ATOM 3450 N N . GLN A 1 463 ? 108.283 -45.851 -173.558 1.00 57.41 463 GLN A N 1
ATOM 3451 C CA . GLN A 1 463 ? 108.099 -46.772 -172.435 1.00 57.41 463 GLN A CA 1
ATOM 3452 C C . GLN A 1 463 ? 107.045 -47.869 -172.698 1.00 57.41 463 GLN A C 1
ATOM 3454 O O . GLN A 1 463 ? 107.188 -48.995 -172.210 1.00 57.41 463 GLN A O 1
ATOM 3459 N N . GLN A 1 464 ? 106.049 -47.597 -173.554 1.00 57.78 464 GLN A N 1
ATOM 3460 C CA . GLN A 1 464 ? 104.976 -48.538 -173.928 1.00 57.78 464 GLN A CA 1
ATOM 3461 C C . GLN A 1 464 ? 105.478 -49.856 -174.570 1.00 57.78 464 GLN A C 1
ATOM 3463 O O . GLN A 1 464 ? 104.733 -50.831 -174.661 1.00 57.78 464 GLN A O 1
ATOM 3468 N N . GLN A 1 465 ? 106.741 -49.928 -175.007 1.00 48.81 465 GLN A N 1
ATOM 3469 C CA . GLN A 1 465 ? 107.322 -51.147 -175.586 1.00 48.81 465 GLN A CA 1
ATOM 3470 C C . GLN A 1 465 ? 107.599 -52.265 -174.560 1.00 48.81 465 GLN A C 1
ATOM 3472 O O . GLN A 1 465 ? 107.684 -53.430 -174.954 1.00 48.81 465 GLN A O 1
ATOM 3477 N N . VAL A 1 466 ? 107.767 -51.946 -173.266 1.00 52.66 466 VAL A N 1
ATOM 3478 C CA . VAL A 1 466 ? 108.450 -52.851 -172.310 1.00 52.66 466 VAL A CA 1
ATOM 3479 C C . VAL A 1 466 ? 107.524 -53.523 -171.287 1.00 52.66 466 VAL A C 1
ATOM 3481 O O . VAL A 1 466 ? 107.755 -54.682 -170.941 1.00 52.66 466 VAL A O 1
ATOM 3484 N N . GLU A 1 467 ? 106.437 -52.877 -170.848 1.00 56.62 467 GLU A N 1
ATOM 3485 C CA . GLU A 1 467 ? 105.528 -53.428 -169.812 1.00 56.62 467 GLU A CA 1
ATOM 3486 C C . GLU A 1 467 ? 104.845 -54.751 -170.208 1.00 56.62 467 GLU A C 1
ATOM 3488 O O . GLU A 1 467 ? 104.367 -55.504 -169.360 1.00 56.62 467 GLU A O 1
ATOM 3493 N N . ARG A 1 468 ? 104.906 -55.103 -171.496 1.00 53.34 468 ARG A N 1
ATOM 3494 C CA . ARG A 1 468 ? 104.512 -56.398 -172.069 1.00 53.34 468 ARG A CA 1
ATOM 3495 C C . ARG A 1 468 ? 105.214 -57.619 -171.434 1.00 53.34 468 ARG A C 1
ATOM 3497 O O . ARG A 1 468 ? 104.823 -58.746 -171.727 1.00 53.34 468 ARG A O 1
ATOM 3504 N N . LEU A 1 469 ? 106.227 -57.414 -170.586 1.00 49.81 469 LEU A N 1
ATOM 3505 C CA . LEU A 1 469 ? 106.929 -58.450 -169.816 1.00 49.81 469 LEU A CA 1
ATOM 3506 C C . LEU A 1 469 ? 106.368 -58.713 -168.403 1.00 49.81 469 LEU A C 1
ATOM 3508 O O . LEU A 1 469 ? 106.721 -59.730 -167.815 1.00 49.81 469 LEU A O 1
ATOM 3512 N N . ALA A 1 470 ? 105.500 -57.860 -167.849 1.00 47.97 470 ALA A N 1
ATOM 3513 C CA . ALA A 1 470 ? 105.053 -57.968 -166.449 1.00 47.97 470 ALA A CA 1
ATOM 3514 C C . ALA A 1 470 ? 104.046 -59.113 -166.164 1.00 47.97 470 ALA A C 1
ATOM 3516 O O . ALA A 1 470 ? 103.626 -59.307 -165.026 1.00 47.97 470 ALA A O 1
ATOM 3517 N N . ALA A 1 471 ? 103.638 -59.872 -167.184 1.00 52.34 471 ALA A N 1
ATOM 3518 C CA . ALA A 1 471 ? 102.511 -60.809 -167.145 1.00 52.34 471 ALA A CA 1
ATOM 3519 C C . ALA A 1 471 ? 102.848 -62.219 -166.593 1.00 52.34 471 ALA A C 1
ATOM 3521 O O . ALA A 1 471 ? 102.420 -63.217 -167.175 1.00 52.34 471 ALA A O 1
ATOM 3522 N N . LEU A 1 472 ? 103.631 -62.309 -165.510 1.00 44.19 472 LEU A N 1
ATOM 3523 C CA . LEU A 1 472 ? 104.058 -63.582 -164.900 1.00 44.19 472 LEU A CA 1
ATOM 3524 C C . LEU A 1 472 ? 103.627 -63.729 -163.422 1.00 44.19 472 LEU A C 1
ATOM 3526 O O . LEU A 1 472 ? 102.441 -63.596 -163.136 1.00 44.19 472 LEU A O 1
ATOM 3530 N N . GLU A 1 473 ? 104.517 -64.125 -162.506 1.00 36.22 473 GLU A N 1
ATOM 3531 C CA . GLU A 1 473 ? 104.151 -64.900 -161.304 1.00 36.22 473 GLU A CA 1
ATOM 3532 C C . GLU A 1 473 ? 104.188 -64.070 -159.999 1.00 36.22 473 GLU A C 1
ATOM 3534 O O . GLU A 1 473 ? 105.255 -63.675 -159.550 1.00 36.22 473 GLU A O 1
ATOM 3539 N N . ALA A 1 474 ? 103.099 -63.736 -159.292 1.00 53.00 474 ALA A N 1
ATOM 3540 C CA . ALA A 1 474 ? 101.772 -64.356 -159.133 1.00 53.00 474 ALA A CA 1
ATOM 3541 C C . ALA A 1 474 ? 101.738 -65.703 -158.369 1.00 53.00 474 ALA A C 1
ATOM 3543 O O . ALA A 1 474 ? 100.807 -66.486 -158.553 1.00 53.00 474 ALA A O 1
ATOM 3544 N N . GLN A 1 475 ? 102.712 -65.974 -157.484 1.00 34.03 475 GLN A N 1
ATOM 3545 C CA . GLN A 1 475 ? 102.734 -67.193 -156.653 1.00 34.03 475 GLN A CA 1
ATOM 3546 C C . GLN A 1 475 ? 103.124 -66.966 -155.171 1.00 34.03 475 GLN A C 1
ATOM 3548 O O . GLN A 1 475 ? 104.272 -66.649 -154.891 1.00 34.03 475 GLN A O 1
ATOM 3553 N N . VAL A 1 476 ? 102.177 -67.293 -154.266 1.00 43.09 476 VAL A N 1
ATOM 3554 C CA . VAL A 1 476 ? 102.358 -67.947 -152.934 1.00 43.09 476 VAL A CA 1
ATOM 3555 C C . VAL A 1 476 ? 103.048 -67.153 -151.781 1.00 43.09 476 VAL A C 1
ATOM 3557 O O . VAL A 1 476 ? 104.009 -66.439 -152.023 1.00 43.09 476 VAL A O 1
ATOM 3560 N N . ALA A 1 477 ? 102.770 -67.354 -150.473 1.00 46.50 477 ALA A N 1
ATOM 3561 C CA . ALA A 1 477 ? 101.545 -67.406 -149.624 1.00 46.50 477 ALA A CA 1
ATOM 3562 C C . ALA A 1 477 ? 101.814 -68.121 -148.250 1.00 46.50 477 ALA A C 1
ATOM 3564 O O . ALA A 1 477 ? 102.789 -68.854 -148.132 1.00 46.50 477 ALA A O 1
ATOM 3565 N N . GLU A 1 478 ? 100.898 -67.953 -147.271 1.00 48.38 478 GLU A N 1
ATOM 3566 C CA . GLU A 1 478 ? 100.622 -68.792 -146.056 1.00 48.38 478 GLU A CA 1
ATOM 3567 C C . GLU A 1 478 ? 101.559 -68.814 -144.796 1.00 48.38 478 GLU A C 1
ATOM 3569 O O . GLU A 1 478 ? 102.700 -68.366 -144.835 1.00 48.38 478 GLU A O 1
ATOM 3574 N N . ALA A 1 479 ? 101.011 -69.352 -143.672 1.00 40.88 479 ALA A N 1
ATOM 3575 C CA . ALA A 1 479 ? 101.431 -69.375 -142.231 1.00 40.88 479 ALA A CA 1
ATOM 3576 C C . ALA A 1 479 ? 101.130 -68.092 -141.385 1.00 40.88 479 ALA A C 1
ATOM 3578 O O . ALA A 1 479 ? 101.147 -67.006 -141.953 1.00 40.88 479 ALA A O 1
ATOM 3579 N N . THR A 1 480 ? 100.751 -68.036 -140.078 1.00 48.38 480 THR A N 1
ATOM 3580 C CA . THR A 1 480 ? 100.627 -68.908 -138.848 1.00 48.38 480 THR A CA 1
ATOM 3581 C C . THR A 1 480 ? 101.873 -69.055 -137.936 1.00 48.38 480 THR A C 1
ATOM 3583 O O . THR A 1 480 ? 102.968 -69.178 -138.467 1.00 48.38 480 THR A O 1
ATOM 3586 N N . GLU A 1 481 ? 101.820 -69.105 -136.583 1.00 45.31 481 GLU A N 1
ATOM 3587 C CA . GLU A 1 481 ? 100.697 -69.225 -135.600 1.00 45.31 481 GLU A CA 1
ATOM 3588 C C . GLU A 1 481 ? 100.872 -68.350 -134.298 1.00 45.31 481 GLU A C 1
ATOM 3590 O O . GLU A 1 481 ? 101.183 -67.172 -134.451 1.00 45.31 481 GLU A O 1
ATOM 3595 N N . GLY A 1 482 ? 100.607 -68.839 -133.057 1.00 44.34 482 GLY A N 1
ATOM 3596 C CA . GLY A 1 482 ? 100.396 -68.036 -131.818 1.00 44.34 482 GLY A CA 1
ATOM 3597 C C . GLY A 1 482 ? 101.235 -68.360 -130.544 1.00 44.34 482 GLY A C 1
ATOM 3598 O O . GLY A 1 482 ? 102.441 -68.557 -130.636 1.00 44.34 482 GLY A O 1
ATOM 3599 N N . GLN A 1 483 ? 100.586 -68.379 -129.353 1.00 34.38 483 GLN A N 1
ATOM 3600 C CA . GLN A 1 483 ? 101.100 -68.175 -127.955 1.00 34.38 483 GLN A CA 1
ATOM 3601 C C . GLN A 1 483 ? 101.168 -66.682 -127.506 1.00 34.38 483 GLN A C 1
ATOM 3603 O O . GLN A 1 483 ? 101.346 -65.808 -128.342 1.00 34.38 483 GLN A O 1
ATOM 3608 N N . ALA A 1 484 ? 101.012 -66.280 -126.227 1.00 40.41 484 ALA A N 1
ATOM 3609 C CA . ALA A 1 484 ? 100.847 -67.015 -124.958 1.00 40.41 484 ALA A CA 1
ATOM 3610 C C . ALA A 1 484 ? 99.874 -66.315 -123.964 1.00 40.41 484 ALA A C 1
ATOM 3612 O O . ALA A 1 484 ? 99.767 -65.092 -123.940 1.00 40.41 484 ALA A O 1
ATOM 3613 N N . GLN A 1 485 ? 99.252 -67.092 -123.067 1.00 47.12 485 GLN A N 1
ATOM 3614 C CA . GLN A 1 485 ? 98.575 -66.641 -121.837 1.00 47.12 485 GLN A CA 1
ATOM 3615 C C . GLN A 1 485 ? 99.094 -67.513 -120.681 1.00 47.12 485 GLN A C 1
ATOM 3617 O O . GLN A 1 485 ? 98.997 -68.733 -120.815 1.00 47.12 485 GLN A O 1
ATOM 3622 N N . GLN A 1 486 ? 99.622 -66.966 -119.567 1.00 32.19 486 GLN A N 1
ATOM 3623 C CA . GLN A 1 486 ? 99.912 -67.835 -118.404 1.00 32.19 486 GLN A CA 1
ATOM 3624 C C . GLN A 1 486 ? 100.088 -67.208 -117.003 1.00 32.19 486 GLN A C 1
ATOM 3626 O O . GLN A 1 486 ? 99.627 -67.819 -116.047 1.00 32.19 486 GLN A O 1
ATOM 3631 N N . GLN A 1 487 ? 100.827 -66.103 -116.831 1.00 44.53 487 GLN A N 1
ATOM 3632 C CA . GLN A 1 487 ? 101.709 -66.011 -115.647 1.00 44.53 487 GLN A CA 1
ATOM 3633 C C . GLN A 1 487 ? 101.117 -65.571 -114.281 1.00 44.53 487 GLN A C 1
ATOM 3635 O O . GLN A 1 487 ? 100.912 -66.424 -113.419 1.00 44.53 487 GLN A O 1
ATOM 3640 N N . GLU A 1 488 ? 100.934 -64.277 -113.992 1.00 41.16 488 GLU A N 1
ATOM 3641 C CA . GLU A 1 488 ? 101.014 -63.810 -112.587 1.00 41.16 488 GLU A CA 1
ATOM 3642 C C . GLU A 1 488 ? 99.688 -63.630 -111.825 1.00 41.16 488 GLU A C 1
ATOM 3644 O O . GLU A 1 488 ? 99.205 -62.526 -111.588 1.00 41.16 488 GLU A O 1
ATOM 3649 N N . ALA A 1 489 ? 99.173 -64.748 -111.306 1.00 38.19 489 ALA A N 1
ATOM 3650 C CA . ALA A 1 489 ? 98.155 -64.793 -110.245 1.00 38.19 489 ALA A CA 1
ATOM 3651 C C . ALA A 1 489 ? 98.759 -65.037 -108.835 1.00 38.19 489 ALA A C 1
ATOM 3653 O O . ALA A 1 489 ? 98.110 -65.617 -107.967 1.00 38.19 489 ALA A O 1
ATOM 3654 N N . GLN A 1 490 ? 100.031 -64.676 -108.607 1.00 35.00 490 GLN A N 1
ATOM 3655 C CA . GLN A 1 490 ? 100.887 -65.377 -107.629 1.00 35.00 490 GLN A CA 1
ATOM 3656 C C . GLN A 1 490 ? 101.261 -64.595 -106.342 1.00 35.00 490 GLN A C 1
ATOM 3658 O O . GLN A 1 490 ? 101.984 -65.126 -105.504 1.00 35.00 490 GLN A O 1
ATOM 3663 N N . ALA A 1 491 ? 100.771 -63.363 -106.141 1.00 48.34 491 ALA A N 1
ATOM 3664 C CA . ALA A 1 491 ? 101.325 -62.421 -105.144 1.00 48.34 491 ALA A CA 1
ATOM 3665 C C . ALA A 1 491 ? 100.487 -62.149 -103.862 1.00 48.34 491 ALA A C 1
ATOM 3667 O O . ALA A 1 491 ? 100.843 -61.274 -103.078 1.00 48.34 491 ALA A O 1
ATOM 3668 N N . GLN A 1 492 ? 99.364 -62.839 -103.620 1.00 41.72 492 GLN A N 1
ATOM 3669 C CA . GLN A 1 492 ? 98.328 -62.373 -102.665 1.00 41.72 492 GLN A CA 1
ATOM 3670 C C . GLN A 1 492 ? 98.414 -62.867 -101.193 1.00 41.72 492 GLN A C 1
ATOM 3672 O O . GLN A 1 492 ? 97.457 -62.666 -100.449 1.00 41.72 492 GLN A O 1
ATOM 3677 N N . LEU A 1 493 ? 99.493 -63.522 -100.733 1.00 45.44 493 LEU A N 1
ATOM 3678 C CA . LEU A 1 493 ? 99.406 -64.420 -99.554 1.00 45.44 493 LEU A CA 1
ATOM 3679 C C . LEU A 1 493 ? 100.062 -64.009 -98.211 1.00 45.44 493 LEU A C 1
ATOM 3681 O O . LEU A 1 493 ? 99.818 -64.699 -97.223 1.00 45.44 493 LEU A O 1
ATOM 3685 N N . GLU A 1 494 ? 100.869 -62.944 -98.108 1.00 52.50 494 GLU A N 1
ATOM 3686 C CA . GLU A 1 494 ? 101.728 -62.754 -96.908 1.00 52.50 494 GLU A CA 1
ATOM 3687 C C . GLU A 1 494 ? 101.254 -61.749 -95.837 1.00 52.50 494 GLU A C 1
ATOM 3689 O O . GLU A 1 494 ? 101.691 -61.843 -94.690 1.00 52.50 494 GLU A O 1
ATOM 3694 N N . ALA A 1 495 ? 100.346 -60.814 -96.141 1.00 48.91 495 ALA A N 1
ATOM 3695 C CA . ALA A 1 495 ? 100.032 -59.692 -95.236 1.00 48.91 495 ALA A CA 1
ATOM 3696 C C . ALA A 1 495 ? 99.228 -60.061 -93.962 1.00 48.91 495 ALA A C 1
ATOM 3698 O O . ALA A 1 495 ? 99.186 -59.294 -93.002 1.00 48.91 495 ALA A O 1
ATOM 3699 N N . LEU A 1 496 ? 98.592 -61.235 -93.926 1.00 48.78 496 LEU A N 1
ATOM 3700 C CA . LEU A 1 496 ? 97.543 -61.613 -92.961 1.00 48.78 496 LEU A CA 1
ATOM 3701 C C . LEU A 1 496 ? 98.061 -62.164 -91.607 1.00 48.78 496 LEU A C 1
ATOM 3703 O O . LEU A 1 496 ? 97.439 -63.033 -91.002 1.00 48.78 496 LEU A O 1
ATOM 3707 N N . ARG A 1 497 ? 99.229 -61.703 -91.131 1.00 46.84 497 ARG A N 1
ATOM 3708 C CA . ARG A 1 497 ? 99.929 -62.265 -89.947 1.00 46.84 497 ARG A CA 1
ATOM 3709 C C . ARG A 1 497 ? 100.202 -61.293 -88.787 1.00 46.84 497 ARG A C 1
ATOM 3711 O O . ARG A 1 497 ? 100.824 -61.699 -87.810 1.00 46.84 497 ARG A O 1
ATOM 3718 N N . ALA A 1 498 ? 99.757 -60.038 -88.864 1.00 47.84 498 ALA A N 1
ATOM 3719 C CA . ALA A 1 498 ? 100.184 -58.977 -87.938 1.00 47.84 498 ALA A CA 1
ATOM 3720 C C . ALA A 1 498 ? 99.252 -58.694 -86.733 1.00 47.84 498 ALA A C 1
ATOM 3722 O O . ALA A 1 498 ? 99.602 -57.887 -85.878 1.00 47.84 498 ALA A O 1
ATOM 3723 N N . GLU A 1 499 ? 98.074 -59.319 -86.646 1.00 49.69 499 GLU A N 1
ATOM 3724 C CA . GLU A 1 499 ? 96.959 -58.815 -85.813 1.00 49.69 499 GLU A CA 1
ATOM 3725 C C . GLU A 1 499 ? 96.910 -59.346 -84.359 1.00 49.69 499 GLU A C 1
ATOM 3727 O O . GLU A 1 499 ? 96.220 -58.790 -83.511 1.00 49.69 499 GLU A O 1
ATOM 3732 N N . VAL A 1 500 ? 97.651 -60.411 -84.030 1.00 56.00 500 VAL A N 1
ATOM 3733 C CA . VAL A 1 500 ? 97.416 -61.199 -82.796 1.00 56.00 500 VAL A CA 1
ATOM 3734 C C . VAL A 1 500 ? 98.020 -60.584 -81.518 1.00 56.00 500 VAL A C 1
ATOM 3736 O O . VAL A 1 500 ? 97.495 -60.793 -80.428 1.00 56.00 500 VAL A O 1
ATOM 3739 N N . ALA A 1 501 ? 99.104 -59.808 -81.616 1.00 51.06 501 ALA A N 1
ATOM 3740 C CA . ALA A 1 501 ? 99.940 -59.457 -80.456 1.00 51.06 501 ALA A CA 1
ATOM 3741 C C . ALA A 1 501 ? 99.382 -58.359 -79.519 1.00 51.06 501 ALA A C 1
ATOM 3743 O O . ALA A 1 501 ? 99.971 -58.101 -78.471 1.00 51.06 501 ALA A O 1
ATOM 3744 N N . ALA A 1 502 ? 98.288 -57.680 -79.882 1.00 51.09 502 ALA A N 1
ATOM 3745 C CA . ALA A 1 502 ? 97.818 -56.480 -79.174 1.00 51.09 502 ALA A CA 1
ATOM 3746 C C . ALA A 1 502 ? 96.727 -56.729 -78.111 1.00 51.09 502 ALA A C 1
ATOM 3748 O O . ALA A 1 502 ? 96.463 -55.850 -77.294 1.00 51.09 502 ALA A O 1
ATOM 3749 N N . LEU A 1 503 ? 96.077 -57.901 -78.113 1.00 56.84 503 LEU A N 1
ATOM 3750 C CA . LEU A 1 503 ? 94.862 -58.151 -77.317 1.00 56.84 503 LEU A CA 1
ATOM 3751 C C . LEU A 1 503 ? 95.096 -58.896 -75.992 1.00 56.84 503 LEU A C 1
ATOM 3753 O O . LEU A 1 503 ? 94.176 -59.010 -75.185 1.00 56.84 503 LEU A O 1
ATOM 3757 N N . GLU A 1 504 ? 96.309 -59.383 -75.724 1.00 51.78 504 GLU A N 1
ATOM 3758 C CA . GLU A 1 504 ? 96.579 -60.183 -74.519 1.00 51.78 504 GLU A CA 1
ATOM 3759 C C . GLU A 1 504 ? 96.758 -59.334 -73.245 1.00 51.78 504 GLU A C 1
ATOM 3761 O O . GLU A 1 504 ? 96.499 -59.816 -72.145 1.00 51.78 504 GLU A O 1
ATOM 3766 N N . GLN A 1 505 ? 97.138 -58.056 -73.370 1.00 53.56 505 GLN A N 1
ATOM 3767 C CA . GLN A 1 505 ? 97.601 -57.239 -72.236 1.00 53.56 505 GLN A CA 1
ATOM 3768 C C . GLN A 1 505 ? 96.484 -56.681 -71.325 1.00 53.56 505 GLN A C 1
ATOM 3770 O O . GLN A 1 505 ? 96.765 -56.294 -70.194 1.00 53.56 505 GLN A O 1
ATOM 3775 N N . GLN A 1 506 ? 95.221 -56.628 -71.773 1.00 49.28 506 GLN A N 1
ATOM 3776 C CA . GLN A 1 506 ? 94.111 -56.067 -70.975 1.00 49.28 506 GLN A CA 1
ATOM 3777 C C . GLN A 1 506 ? 93.367 -57.089 -70.098 1.00 49.28 506 GLN A C 1
ATOM 3779 O O . GLN A 1 506 ? 92.671 -56.695 -69.165 1.00 49.28 506 GLN A O 1
ATOM 3784 N N . ARG A 1 507 ? 93.502 -58.393 -70.369 1.00 57.22 507 ARG A N 1
ATOM 3785 C CA . ARG A 1 507 ? 92.761 -59.454 -69.661 1.00 57.22 507 ARG A CA 1
ATOM 3786 C C . ARG A 1 507 ? 93.230 -59.633 -68.212 1.00 57.22 507 ARG A C 1
ATOM 3788 O O . ARG A 1 507 ? 92.416 -59.813 -67.308 1.00 57.22 507 ARG A O 1
ATOM 3795 N N . ASP A 1 508 ? 94.539 -59.566 -67.994 1.00 49.91 508 ASP A N 1
ATOM 3796 C CA . ASP A 1 508 ? 95.175 -60.083 -66.776 1.00 49.91 508 ASP A CA 1
ATOM 3797 C C . ASP A 1 508 ? 95.006 -59.166 -65.544 1.00 49.91 508 ASP A C 1
ATOM 3799 O O . ASP A 1 508 ? 95.350 -59.552 -64.430 1.00 49.91 508 ASP A O 1
ATOM 3803 N N . ALA A 1 509 ? 94.420 -57.974 -65.715 1.00 48.00 509 ALA A N 1
ATOM 3804 C CA . ALA A 1 509 ? 94.120 -57.034 -64.630 1.00 48.00 509 ALA A CA 1
ATOM 3805 C C . ALA A 1 509 ? 92.739 -57.244 -63.968 1.00 48.00 509 ALA A C 1
ATOM 3807 O O . ALA A 1 509 ? 92.484 -56.680 -62.907 1.00 48.00 509 ALA A O 1
ATOM 3808 N N . GLY A 1 510 ? 91.832 -58.018 -64.582 1.00 47.75 510 GLY A N 1
ATOM 3809 C CA . GLY A 1 510 ? 90.410 -58.055 -64.196 1.00 47.75 510 GLY A CA 1
ATOM 3810 C C . GLY A 1 510 ? 89.939 -59.266 -63.381 1.00 47.75 510 GLY A C 1
ATOM 3811 O O . GLY A 1 510 ? 88.762 -59.327 -63.039 1.00 47.75 510 GLY A O 1
ATOM 3812 N N . GLN A 1 511 ? 90.799 -60.254 -63.103 1.00 43.12 511 GLN A N 1
ATOM 3813 C CA . GLN A 1 511 ? 90.373 -61.571 -62.583 1.00 43.12 511 GLN A CA 1
ATOM 3814 C C . GLN A 1 511 ? 91.012 -61.980 -61.238 1.00 43.12 511 GLN A C 1
ATOM 3816 O O . GLN A 1 511 ? 91.001 -63.159 -60.890 1.00 43.12 511 GLN A O 1
ATOM 3821 N N . ALA A 1 512 ? 91.560 -61.029 -60.472 1.00 44.72 512 ALA A N 1
ATOM 3822 C CA . ALA A 1 512 ? 92.260 -61.309 -59.210 1.00 44.72 512 ALA A CA 1
ATOM 3823 C C . ALA A 1 512 ? 91.393 -61.182 -57.934 1.00 44.72 512 ALA A C 1
ATOM 3825 O O . ALA A 1 512 ? 91.662 -61.869 -56.951 1.00 44.72 512 ALA A O 1
ATOM 3826 N N . GLU A 1 513 ? 90.349 -60.345 -57.928 1.00 40.19 513 GLU A N 1
ATOM 3827 C CA . GLU A 1 513 ? 89.606 -59.969 -56.706 1.00 40.19 513 GLU A CA 1
ATOM 3828 C C . GLU A 1 513 ? 88.207 -60.609 -56.597 1.00 40.19 513 GLU A C 1
ATOM 3830 O O . GLU A 1 513 ? 87.220 -59.952 -56.277 1.00 40.19 513 GLU A O 1
ATOM 3835 N N . LEU A 1 514 ? 88.102 -61.920 -56.851 1.00 40.19 514 LEU A N 1
ATOM 3836 C CA . LEU A 1 514 ? 86.856 -62.677 -56.633 1.00 40.19 514 LEU A CA 1
ATOM 3837 C C . LEU A 1 514 ? 87.122 -64.099 -56.096 1.00 40.19 514 LEU A C 1
ATOM 3839 O O . LEU A 1 514 ? 86.617 -65.089 -56.622 1.00 40.19 514 LEU A O 1
ATOM 3843 N N . ALA A 1 515 ? 87.961 -64.211 -55.055 1.00 35.62 515 ALA A N 1
ATOM 3844 C CA . ALA A 1 515 ? 88.405 -65.504 -54.519 1.00 35.62 515 ALA A CA 1
ATOM 3845 C C . ALA A 1 515 ? 88.735 -65.530 -53.002 1.00 35.62 515 ALA A C 1
ATOM 3847 O O . ALA A 1 515 ? 89.825 -65.963 -52.617 1.00 35.62 515 ALA A O 1
ATOM 3848 N N . GLN A 1 516 ? 87.801 -65.125 -52.123 1.00 35.56 516 GLN A N 1
ATOM 3849 C CA . GLN A 1 516 ? 87.796 -65.563 -50.708 1.00 35.56 516 GLN A CA 1
ATOM 3850 C C . GLN A 1 516 ? 86.455 -65.310 -49.978 1.00 35.56 516 GLN A C 1
ATOM 3852 O O . GLN A 1 516 ? 86.061 -64.162 -49.844 1.00 35.56 516 GLN A O 1
ATOM 3857 N N . ALA A 1 517 ? 85.825 -66.400 -49.499 1.00 36.06 517 ALA A N 1
ATOM 3858 C CA . ALA A 1 517 ? 84.757 -66.551 -48.478 1.00 36.06 517 ALA A CA 1
ATOM 3859 C C . ALA A 1 517 ? 83.529 -65.586 -48.449 1.00 36.06 517 ALA A C 1
ATOM 3861 O O . ALA A 1 517 ? 83.659 -64.373 -48.471 1.00 36.06 517 ALA A O 1
ATOM 3862 N N . GLY A 1 518 ? 82.277 -66.038 -48.281 1.00 36.81 518 GLY A N 1
ATOM 3863 C CA . GLY A 1 518 ? 81.746 -67.409 -48.331 1.00 36.81 518 GLY A CA 1
ATOM 3864 C C . GLY A 1 518 ? 81.409 -68.099 -46.997 1.00 36.81 518 GLY A C 1
ATOM 3865 O O . GLY A 1 518 ? 81.860 -69.217 -46.814 1.00 36.81 518 GLY A O 1
ATOM 3866 N N . GLU A 1 519 ? 80.614 -67.472 -46.118 1.00 35.16 519 GLU A N 1
ATOM 3867 C CA . GLU A 1 519 ? 79.828 -68.060 -44.996 1.00 35.16 519 GLU A CA 1
ATOM 3868 C C . GLU A 1 519 ? 79.007 -66.910 -44.350 1.00 35.16 519 GLU A C 1
ATOM 3870 O O . GLU A 1 519 ? 79.489 -65.781 -44.330 1.00 35.16 519 GLU A O 1
ATOM 3875 N N . GLY A 1 520 ? 77.774 -67.033 -43.836 1.00 34.69 520 GLY A N 1
ATOM 3876 C CA . GLY A 1 520 ? 76.771 -68.109 -43.817 1.00 34.69 520 GLY A CA 1
ATOM 3877 C C . GLY A 1 520 ? 75.371 -67.519 -43.489 1.00 34.69 520 GLY A C 1
ATOM 3878 O O . GLY A 1 520 ? 75.267 -66.351 -43.119 1.00 34.69 520 GLY A O 1
ATOM 3879 N N . ALA A 1 521 ? 74.278 -68.275 -43.664 1.00 36.75 521 ALA A N 1
ATOM 3880 C CA . ALA A 1 521 ? 72.899 -67.755 -43.545 1.00 36.75 521 ALA A CA 1
ATOM 3881 C C . ALA A 1 521 ? 72.320 -67.806 -42.110 1.00 36.75 521 ALA A C 1
ATOM 3883 O O . ALA A 1 521 ? 72.686 -68.682 -41.331 1.00 36.75 521 ALA A O 1
ATOM 3884 N N . GLY A 1 522 ? 71.367 -66.916 -41.775 1.00 34.56 522 GLY A N 1
ATOM 3885 C CA . GLY A 1 522 ? 70.765 -66.881 -40.429 1.00 34.56 522 GLY A CA 1
ATOM 3886 C C . GLY A 1 522 ? 69.678 -65.824 -40.172 1.00 34.56 522 GLY A C 1
ATOM 3887 O O . GLY A 1 522 ? 69.816 -65.012 -39.261 1.00 34.56 522 GLY A O 1
ATOM 3888 N N . GLN A 1 523 ? 68.584 -65.824 -40.941 1.00 45.97 523 GLN A N 1
ATOM 3889 C CA . GLN A 1 523 ? 67.323 -65.197 -40.498 1.00 45.97 523 GLN A CA 1
ATOM 3890 C C . GLN A 1 523 ? 66.476 -66.223 -39.711 1.00 45.97 523 GLN A C 1
ATOM 3892 O O . GLN A 1 523 ? 66.728 -67.419 -39.811 1.00 45.97 523 GLN A O 1
ATOM 3897 N N . ILE A 1 524 ? 65.448 -65.761 -38.982 1.00 47.56 524 ILE A N 1
ATOM 3898 C CA . ILE A 1 524 ? 64.537 -66.571 -38.133 1.00 47.56 524 ILE A CA 1
ATOM 3899 C C . ILE A 1 524 ? 65.169 -67.052 -36.802 1.00 47.56 524 ILE A C 1
ATOM 3901 O O . ILE A 1 524 ? 65.331 -68.242 -36.557 1.00 47.56 524 ILE A O 1
ATOM 3905 N N . ALA A 1 525 ? 65.484 -66.105 -35.906 1.00 40.69 525 ALA A N 1
ATOM 3906 C CA . ALA A 1 525 ? 65.761 -66.380 -34.480 1.00 40.69 525 ALA A CA 1
ATOM 3907 C C . ALA A 1 525 ? 65.427 -65.202 -33.524 1.00 40.69 525 ALA A C 1
ATOM 3909 O O . ALA A 1 525 ? 65.835 -65.202 -32.368 1.00 40.69 525 ALA A O 1
ATOM 3910 N N . ALA A 1 526 ? 64.729 -64.160 -34.002 1.00 46.53 526 ALA A N 1
ATOM 3911 C CA . ALA A 1 526 ? 64.629 -62.861 -33.311 1.00 46.53 526 ALA A CA 1
ATOM 3912 C C . ALA A 1 526 ? 63.213 -62.238 -33.305 1.00 46.53 526 ALA A C 1
ATOM 3914 O O . ALA A 1 526 ? 63.075 -61.024 -33.181 1.00 46.53 526 ALA A O 1
ATOM 3915 N N . GLN A 1 527 ? 62.159 -63.049 -33.469 1.00 49.22 527 GLN A N 1
ATOM 3916 C CA . GLN A 1 527 ? 60.757 -62.582 -33.516 1.00 49.22 527 GLN A CA 1
ATOM 3917 C C . GLN A 1 527 ? 59.808 -63.292 -32.528 1.00 49.22 527 GLN A C 1
ATOM 3919 O O . GLN A 1 527 ? 58.639 -62.935 -32.450 1.00 49.22 527 GLN A O 1
ATOM 3924 N N . GLU A 1 528 ? 60.288 -64.244 -31.720 1.00 46.78 528 GLU A N 1
ATOM 3925 C CA . GLU A 1 528 ? 59.441 -64.966 -30.746 1.00 46.78 528 GLU A CA 1
ATOM 3926 C C . GLU A 1 528 ? 59.469 -64.344 -29.335 1.00 46.78 528 GLU A C 1
ATOM 3928 O O . GLU A 1 528 ? 58.521 -64.482 -28.565 1.00 46.78 528 GLU A O 1
ATOM 3933 N N . ALA A 1 529 ? 60.493 -63.543 -29.013 1.00 47.78 529 ALA A N 1
ATOM 3934 C CA . ALA A 1 529 ? 60.664 -62.906 -27.700 1.00 47.78 529 ALA A CA 1
ATOM 3935 C C . ALA A 1 529 ? 59.639 -61.793 -27.367 1.00 47.78 529 ALA A C 1
ATOM 3937 O O . ALA A 1 529 ? 59.702 -61.205 -26.290 1.00 47.78 529 ALA A O 1
ATOM 3938 N N . ARG A 1 530 ? 58.701 -61.476 -28.273 1.00 53.16 530 ARG A N 1
ATOM 3939 C CA . ARG A 1 530 ? 57.652 -60.454 -28.070 1.00 53.16 530 ARG A CA 1
ATOM 3940 C C . ARG A 1 530 ? 56.255 -61.016 -27.789 1.00 53.16 530 ARG A C 1
ATOM 3942 O O . ARG A 1 530 ? 55.361 -60.236 -27.486 1.00 53.16 530 ARG A O 1
ATOM 3949 N N . ALA A 1 531 ? 56.069 -62.338 -27.823 1.00 51.69 531 ALA A N 1
ATOM 3950 C CA . ALA A 1 531 ? 54.783 -62.972 -27.507 1.00 51.69 531 ALA A CA 1
ATOM 3951 C C . ALA A 1 531 ? 54.570 -63.245 -26.000 1.00 51.69 531 ALA A C 1
ATOM 3953 O O . ALA A 1 531 ? 53.437 -63.430 -25.568 1.00 51.69 531 ALA A O 1
ATOM 3954 N N . ALA A 1 532 ? 55.636 -63.253 -25.190 1.00 49.00 532 ALA A N 1
ATOM 3955 C CA . ALA A 1 532 ? 55.566 -63.629 -23.772 1.00 49.00 532 ALA A CA 1
ATOM 3956 C C . ALA A 1 532 ? 55.099 -62.500 -22.825 1.00 49.00 532 ALA A C 1
ATOM 3958 O O . ALA A 1 532 ? 54.596 -62.777 -21.742 1.00 49.00 532 ALA A O 1
ATOM 3959 N N . ALA A 1 533 ? 55.240 -61.230 -23.221 1.00 53.03 533 ALA A N 1
ATOM 3960 C CA . ALA A 1 533 ? 55.105 -60.073 -22.323 1.00 53.03 533 ALA A CA 1
ATOM 3961 C C . ALA A 1 533 ? 53.672 -59.507 -22.170 1.00 53.03 533 ALA A C 1
ATOM 3963 O O . ALA A 1 533 ? 53.502 -58.425 -21.615 1.00 53.03 533 ALA A O 1
ATOM 3964 N N . LEU A 1 534 ? 52.646 -60.200 -22.682 1.00 53.22 534 LEU A N 1
ATOM 3965 C CA . LEU A 1 534 ? 51.239 -59.754 -22.646 1.00 53.22 534 LEU A CA 1
ATOM 3966 C C . LEU A 1 534 ? 50.282 -60.720 -21.921 1.00 53.22 534 LEU A C 1
ATOM 3968 O O . LEU A 1 534 ? 49.097 -60.423 -21.810 1.00 53.22 534 LEU A O 1
ATOM 3972 N N . ALA A 1 535 ? 50.776 -61.845 -21.394 1.00 49.16 535 ALA A N 1
ATOM 3973 C CA . ALA A 1 535 ? 49.973 -62.758 -20.571 1.00 49.16 535 ALA A CA 1
ATOM 3974 C C . ALA A 1 535 ? 49.923 -62.325 -19.089 1.00 49.16 535 ALA A C 1
ATOM 3976 O O . ALA A 1 535 ? 48.880 -62.404 -18.443 1.00 49.16 535 ALA A O 1
ATOM 3977 N N . GLU A 1 536 ? 51.040 -61.811 -18.570 1.00 56.88 536 GLU A N 1
ATOM 3978 C CA . GLU A 1 536 ? 51.278 -61.550 -17.139 1.00 56.88 536 GLU A CA 1
ATOM 3979 C C . GLU A 1 536 ? 50.408 -60.412 -16.558 1.00 56.88 536 GLU A C 1
ATOM 3981 O O . GLU A 1 536 ? 50.138 -60.368 -15.361 1.00 56.88 536 GLU A O 1
ATOM 3986 N N . GLN A 1 537 ? 49.896 -59.508 -17.405 1.00 54.91 537 GLN A N 1
ATOM 3987 C CA . GLN A 1 537 ? 49.040 -58.391 -16.975 1.00 54.91 537 GLN A CA 1
ATOM 3988 C C . GLN A 1 537 ? 47.572 -58.775 -16.720 1.00 54.91 537 GLN A C 1
ATOM 3990 O O . GLN A 1 537 ? 46.843 -57.991 -16.115 1.00 54.91 537 GLN A O 1
ATOM 3995 N N . ILE A 1 538 ? 47.124 -59.959 -17.154 1.00 57.44 538 ILE A N 1
ATOM 3996 C CA . ILE A 1 538 ? 45.738 -60.414 -16.948 1.00 57.44 538 ILE A CA 1
ATOM 3997 C C . ILE A 1 538 ? 45.576 -61.071 -15.567 1.00 57.44 538 ILE A C 1
ATOM 3999 O O . ILE A 1 538 ? 44.569 -60.856 -14.896 1.00 57.44 538 ILE A O 1
ATOM 4003 N N . GLU A 1 539 ? 46.592 -61.801 -15.102 1.00 53.56 539 GLU A N 1
ATOM 4004 C CA . GLU A 1 539 ? 46.587 -62.511 -13.814 1.00 53.56 539 GLU A CA 1
ATOM 4005 C C . GLU A 1 539 ? 46.555 -61.544 -12.610 1.00 53.56 539 GLU A C 1
ATOM 4007 O O . GLU A 1 539 ? 45.841 -61.768 -11.631 1.00 53.56 539 GLU A O 1
ATOM 4012 N N . ALA A 1 540 ? 47.238 -60.398 -12.722 1.00 54.66 540 ALA A N 1
ATOM 4013 C CA . ALA A 1 540 ? 47.314 -59.377 -11.673 1.00 54.66 540 ALA A CA 1
ATOM 4014 C C . ALA A 1 540 ? 45.975 -58.673 -11.350 1.00 54.66 540 ALA A C 1
ATOM 4016 O O . ALA A 1 540 ? 45.834 -58.100 -10.268 1.00 54.66 540 ALA A O 1
ATOM 4017 N N . LEU A 1 541 ? 44.995 -58.701 -12.263 1.00 55.97 541 LEU A N 1
ATOM 4018 C CA . LEU A 1 541 ? 43.678 -58.082 -12.057 1.00 55.97 541 LEU A CA 1
ATOM 4019 C C . LEU A 1 541 ? 42.661 -59.028 -11.403 1.00 55.97 541 LEU A C 1
ATOM 4021 O O . LEU A 1 541 ? 41.724 -58.556 -10.763 1.00 55.97 541 LEU A O 1
ATOM 4025 N N . THR A 1 542 ? 42.847 -60.349 -11.498 1.00 56.09 542 THR A N 1
ATOM 4026 C CA . THR A 1 542 ? 41.954 -61.324 -10.847 1.00 56.09 542 THR A CA 1
ATOM 4027 C C . THR A 1 542 ? 42.087 -61.273 -9.322 1.00 56.09 542 THR A C 1
ATOM 4029 O O . THR A 1 542 ? 41.080 -61.208 -8.620 1.00 56.09 542 THR A O 1
ATOM 4032 N N . ALA A 1 543 ? 43.318 -61.176 -8.807 1.00 57.47 543 ALA A N 1
ATOM 4033 C CA . ALA A 1 543 ? 43.605 -61.161 -7.367 1.00 57.47 543 ALA A CA 1
ATOM 4034 C C . ALA A 1 543 ? 43.014 -59.957 -6.596 1.00 57.47 543 ALA A C 1
ATOM 4036 O O . ALA A 1 543 ? 42.960 -59.977 -5.367 1.00 57.47 543 ALA A O 1
ATOM 4037 N N . GLN A 1 544 ? 42.566 -58.900 -7.286 1.00 61.25 544 GLN A N 1
ATOM 4038 C CA . GLN A 1 544 ? 41.958 -57.723 -6.648 1.00 61.25 544 GLN A CA 1
ATOM 4039 C C . GLN A 1 544 ? 40.467 -57.907 -6.316 1.00 61.25 544 GLN A C 1
ATOM 4041 O O . GLN A 1 544 ? 39.928 -57.136 -5.522 1.00 61.25 544 GLN A O 1
ATOM 4046 N N . LEU A 1 545 ? 39.798 -58.918 -6.885 1.00 56.38 545 LEU A N 1
ATOM 4047 C CA . LEU A 1 545 ? 38.390 -59.216 -6.592 1.00 56.38 545 LEU A CA 1
ATOM 4048 C C . LEU A 1 545 ? 38.223 -60.065 -5.324 1.00 56.38 545 LEU A C 1
ATOM 4050 O O . LEU A 1 545 ? 37.354 -59.758 -4.507 1.00 56.38 545 LEU A O 1
ATOM 4054 N N . ASP A 1 546 ? 39.089 -61.059 -5.108 1.00 55.22 546 ASP A N 1
ATOM 4055 C CA . ASP A 1 546 ? 39.025 -61.945 -3.933 1.00 55.22 546 ASP A CA 1
ATOM 4056 C C . ASP A 1 546 ? 39.196 -61.180 -2.607 1.00 55.22 546 ASP A C 1
ATOM 4058 O O . ASP A 1 546 ? 38.564 -61.506 -1.599 1.00 55.22 546 ASP A O 1
ATOM 4062 N N . ALA A 1 547 ? 39.989 -60.101 -2.615 1.00 61.44 547 ALA A N 1
ATOM 4063 C CA . ALA A 1 547 ? 40.236 -59.258 -1.446 1.00 61.44 547 ALA A CA 1
ATOM 4064 C C . ALA A 1 547 ? 38.958 -58.632 -0.846 1.00 61.44 547 ALA A C 1
ATOM 4066 O O . ALA A 1 547 ? 38.912 -58.390 0.359 1.00 61.44 547 ALA A O 1
ATOM 4067 N N . ARG A 1 548 ? 37.907 -58.408 -1.652 1.00 63.38 548 ARG A N 1
ATOM 4068 C CA . ARG A 1 548 ? 36.621 -57.858 -1.179 1.00 63.38 548 ARG A CA 1
ATOM 4069 C C . ARG A 1 548 ? 35.646 -58.900 -0.629 1.00 63.38 548 ARG A C 1
ATOM 4071 O O . ARG A 1 548 ? 34.636 -58.517 -0.048 1.00 63.38 548 ARG A O 1
ATOM 4078 N N . GLY A 1 549 ? 35.941 -60.197 -0.745 1.00 63.06 549 GLY A N 1
ATOM 4079 C CA . GLY A 1 549 ? 35.151 -61.234 -0.071 1.00 63.06 549 GLY A CA 1
ATOM 4080 C C . GLY A 1 549 ? 35.294 -61.169 1.455 1.00 63.06 549 GLY A C 1
ATOM 4081 O O . GLY A 1 549 ? 34.303 -61.224 2.180 1.00 63.06 549 GLY A O 1
ATOM 4082 N N . ALA A 1 550 ? 36.524 -60.966 1.940 1.00 58.09 550 ALA A N 1
ATOM 4083 C CA . ALA A 1 550 ? 36.868 -61.035 3.363 1.00 58.09 550 ALA A CA 1
ATOM 4084 C C . ALA A 1 550 ? 36.229 -59.934 4.236 1.00 58.09 550 ALA A C 1
ATOM 4086 O O . ALA A 1 550 ? 36.052 -60.124 5.440 1.00 58.09 550 ALA A O 1
ATOM 4087 N N . GLU A 1 551 ? 35.847 -58.794 3.650 1.00 61.25 551 GLU A N 1
ATOM 4088 C CA . GLU A 1 551 ? 35.147 -57.714 4.366 1.00 61.25 551 GLU A CA 1
ATOM 4089 C C . GLU A 1 551 ? 33.721 -58.132 4.784 1.00 61.25 551 GLU A C 1
ATOM 4091 O O . GLU A 1 551 ? 33.191 -57.624 5.774 1.00 61.25 551 GLU A O 1
ATOM 4096 N N . SER A 1 552 ? 33.113 -59.108 4.093 1.00 55.53 552 SER A N 1
ATOM 4097 C CA . SER A 1 552 ? 31.774 -59.615 4.421 1.00 55.53 552 SER A CA 1
ATOM 4098 C C . SER A 1 552 ? 31.751 -60.503 5.673 1.00 55.53 552 SER A C 1
ATOM 4100 O O . SER A 1 552 ? 30.750 -60.510 6.393 1.00 55.53 552 SER A O 1
ATOM 4102 N N . ASP A 1 553 ? 32.830 -61.235 5.965 1.00 61.78 553 ASP A N 1
ATOM 4103 C CA . ASP A 1 553 ? 32.878 -62.181 7.091 1.00 61.78 553 ASP A CA 1
ATOM 4104 C C . ASP A 1 553 ? 33.018 -61.475 8.452 1.00 61.78 553 ASP A C 1
ATOM 4106 O O . ASP A 1 553 ? 32.514 -61.956 9.472 1.00 61.78 553 ASP A O 1
ATOM 4110 N N . GLN A 1 554 ? 33.638 -60.288 8.484 1.00 64.25 554 GLN A N 1
ATOM 4111 C CA . GLN A 1 554 ? 33.777 -59.494 9.713 1.00 64.25 554 GLN A CA 1
ATOM 4112 C C . GLN A 1 554 ? 32.427 -59.015 10.275 1.00 64.25 554 GLN A C 1
ATOM 4114 O O . GLN A 1 554 ? 32.285 -58.841 11.487 1.00 64.25 554 GLN A O 1
ATOM 4119 N N . LEU A 1 555 ? 31.414 -58.839 9.420 1.00 62.88 555 LEU A N 1
ATOM 4120 C CA . LEU A 1 555 ? 30.068 -58.450 9.851 1.00 62.88 555 LEU A CA 1
ATOM 4121 C C . LEU A 1 555 ? 29.323 -59.591 10.562 1.00 62.88 555 LEU A C 1
ATOM 4123 O O . LEU A 1 555 ? 28.522 -59.318 11.456 1.00 62.88 555 LEU A O 1
ATOM 4127 N N . ALA A 1 556 ? 29.617 -60.856 10.238 1.00 58.97 556 ALA A N 1
ATOM 4128 C CA . ALA A 1 556 ? 28.990 -62.008 10.887 1.00 58.97 556 ALA A CA 1
ATOM 4129 C C . ALA A 1 556 ? 29.424 -62.155 12.358 1.00 58.97 556 ALA A C 1
ATOM 4131 O O . ALA A 1 556 ? 28.587 -62.370 13.235 1.00 58.97 556 ALA A O 1
ATOM 4132 N N . GLN A 1 557 ? 30.715 -61.958 12.650 1.00 64.12 557 GLN A N 1
ATOM 4133 C CA . GLN A 1 557 ? 31.272 -62.076 14.009 1.00 64.12 557 GLN A CA 1
ATOM 4134 C C . GLN A 1 557 ? 30.657 -61.065 14.995 1.00 64.12 557 GLN A C 1
ATOM 4136 O O . GLN A 1 557 ? 30.503 -61.348 16.182 1.00 64.12 557 GLN A O 1
ATOM 4141 N N . ARG A 1 558 ? 30.235 -59.895 14.500 1.00 70.50 558 ARG A N 1
ATOM 4142 C CA . ARG A 1 558 ? 29.642 -58.813 15.303 1.00 70.50 558 ARG A CA 1
ATOM 4143 C C . ARG A 1 558 ? 28.209 -59.098 15.781 1.00 70.50 558 ARG A C 1
ATOM 4145 O O . ARG A 1 558 ? 27.707 -58.390 16.649 1.00 70.50 558 ARG A O 1
ATOM 4152 N N . ILE A 1 559 ? 27.560 -60.137 15.253 1.00 67.25 559 ILE A N 1
ATOM 4153 C CA . ILE A 1 559 ? 26.262 -60.633 15.743 1.00 67.25 559 ILE A CA 1
ATOM 4154 C C . ILE A 1 559 ? 26.457 -61.553 16.962 1.00 67.25 559 ILE A C 1
ATOM 4156 O O . ILE A 1 559 ? 25.572 -61.662 17.810 1.00 67.25 559 ILE A O 1
ATOM 4160 N N . GLU A 1 560 ? 27.619 -62.199 17.089 1.00 66.62 560 GLU A N 1
ATOM 4161 C CA . GLU A 1 560 ? 27.884 -63.167 18.157 1.00 66.62 560 GLU A CA 1
ATOM 4162 C C . GLU A 1 560 ? 28.194 -62.496 19.506 1.00 66.62 560 GLU A C 1
ATOM 4164 O O . GLU A 1 560 ? 27.775 -63.002 20.547 1.00 66.62 560 GLU A O 1
ATOM 4169 N N . SER A 1 561 ? 28.807 -61.305 19.506 1.00 63.91 561 SER A N 1
ATOM 4170 C CA . SER A 1 561 ? 29.061 -60.535 20.736 1.00 63.91 561 SER A CA 1
ATOM 4171 C C . SER A 1 561 ? 27.781 -60.132 21.479 1.00 63.91 561 SER A C 1
ATOM 4173 O O . SER A 1 561 ? 27.770 -60.124 22.706 1.00 63.91 561 SER A O 1
ATOM 4175 N N . LEU A 1 562 ? 26.683 -59.871 20.760 1.00 63.00 562 LEU A N 1
ATOM 4176 C CA . LEU A 1 562 ? 25.399 -59.472 21.356 1.00 63.00 562 LEU A CA 1
ATOM 4177 C C . LEU A 1 562 ? 24.752 -60.594 22.195 1.00 63.00 562 LEU A C 1
ATOM 4179 O O . LEU A 1 562 ? 23.955 -60.317 23.085 1.00 63.00 562 LEU A O 1
ATOM 4183 N N . ARG A 1 563 ? 25.128 -61.865 21.983 1.00 64.88 563 ARG A N 1
ATOM 4184 C CA . ARG A 1 563 ? 24.672 -62.988 22.828 1.00 64.88 563 ARG A CA 1
ATOM 4185 C C . ARG A 1 563 ? 25.407 -63.083 24.169 1.00 64.88 563 ARG A C 1
ATOM 4187 O O . ARG A 1 563 ? 24.917 -63.739 25.084 1.00 64.88 563 ARG A O 1
ATOM 4194 N N . ALA A 1 564 ? 26.560 -62.428 24.319 1.00 58.66 564 ALA A N 1
ATOM 4195 C CA . ALA A 1 564 ? 27.239 -62.340 25.614 1.00 58.66 564 ALA A CA 1
ATOM 4196 C C . ALA A 1 564 ? 26.517 -61.369 26.569 1.00 58.66 564 ALA A C 1
ATOM 4198 O O . ALA A 1 564 ? 26.483 -61.597 27.779 1.00 58.66 564 ALA A O 1
ATOM 4199 N N . GLU A 1 565 ? 25.883 -60.326 26.023 1.00 58.12 565 GLU A N 1
ATOM 4200 C CA . GLU A 1 565 ? 25.098 -59.339 26.778 1.00 58.12 565 GLU A CA 1
ATOM 4201 C C . GLU A 1 565 ? 23.859 -59.981 27.436 1.00 58.12 565 GLU A C 1
ATOM 4203 O O . GLU A 1 565 ? 23.498 -59.634 28.561 1.00 58.12 565 GLU A O 1
ATOM 4208 N N . GLU A 1 566 ? 23.264 -60.990 26.788 1.00 57.72 566 GLU A N 1
ATOM 4209 C CA . GLU A 1 566 ? 22.144 -61.785 27.314 1.00 57.72 566 GLU A CA 1
ATOM 4210 C C . GLU A 1 566 ? 22.535 -62.561 28.590 1.00 57.72 566 GLU A C 1
ATOM 4212 O O . GLU A 1 566 ? 21.829 -62.508 29.601 1.00 57.72 566 GLU A O 1
ATOM 4217 N N . GLN A 1 567 ? 23.709 -63.208 28.604 1.00 58.00 567 GLN A N 1
ATOM 4218 C CA . GLN A 1 567 ? 24.206 -63.918 29.795 1.00 58.00 567 GLN A CA 1
ATOM 4219 C C . GLN A 1 567 ? 24.542 -62.974 30.959 1.00 58.00 567 GLN A C 1
ATOM 4221 O O . GLN A 1 567 ? 24.393 -63.353 32.123 1.00 58.00 567 GLN A O 1
ATOM 4226 N N . GLN A 1 568 ? 24.948 -61.732 30.675 1.00 63.34 568 GLN A N 1
ATOM 4227 C CA . GLN A 1 568 ? 25.257 -60.745 31.712 1.00 63.34 568 GLN A CA 1
ATOM 4228 C C . GLN A 1 568 ? 24.015 -60.331 32.522 1.00 63.34 568 GLN A C 1
ATOM 4230 O O . GLN A 1 568 ? 24.137 -60.007 33.706 1.00 63.34 568 GLN A O 1
ATOM 4235 N N . GLN A 1 569 ? 22.816 -60.366 31.928 1.00 58.84 569 GLN A N 1
ATOM 4236 C CA . GLN A 1 569 ? 21.582 -60.018 32.643 1.00 58.84 569 GLN A CA 1
ATOM 4237 C C . GLN A 1 569 ? 21.128 -61.124 33.606 1.00 58.84 569 GLN A C 1
ATOM 4239 O O . GLN A 1 569 ? 20.694 -60.815 34.717 1.00 58.84 569 GLN A O 1
ATOM 4244 N N . ALA A 1 570 ? 21.323 -62.399 33.252 1.00 54.78 570 ALA A N 1
ATOM 4245 C CA . ALA A 1 570 ? 21.013 -63.529 34.135 1.00 54.78 570 ALA A CA 1
ATOM 4246 C C . ALA A 1 570 ? 21.780 -63.465 35.473 1.00 54.78 570 ALA A C 1
ATOM 4248 O O . ALA A 1 570 ? 21.229 -63.789 36.524 1.00 54.78 570 ALA A O 1
ATOM 4249 N N . ALA A 1 571 ? 23.024 -62.973 35.457 1.00 56.28 571 ALA A N 1
ATOM 4250 C CA . ALA A 1 571 ? 23.841 -62.810 36.661 1.00 56.28 571 ALA A CA 1
ATOM 4251 C C . ALA A 1 571 ? 23.346 -61.703 37.617 1.00 56.28 571 ALA A C 1
ATOM 4253 O O . ALA A 1 571 ? 23.657 -61.747 38.805 1.00 56.28 571 ALA A O 1
ATOM 4254 N N . ARG A 1 572 ? 22.575 -60.715 37.134 1.00 60.16 572 ARG A N 1
ATOM 4255 C CA . ARG A 1 572 ? 22.067 -59.610 37.972 1.00 60.16 572 ARG A CA 1
ATOM 4256 C C . ARG A 1 572 ? 20.866 -60.005 38.831 1.00 60.16 572 ARG A C 1
ATOM 4258 O O . ARG A 1 572 ? 20.716 -59.470 39.923 1.00 60.16 572 ARG A O 1
ATOM 4265 N N . LEU A 1 573 ? 20.044 -60.952 38.376 1.00 55.62 573 LEU A N 1
ATOM 4266 C CA . LEU A 1 573 ? 18.884 -61.426 39.143 1.00 55.62 573 LEU A CA 1
ATOM 4267 C C . LEU A 1 573 ? 19.307 -62.188 40.410 1.00 55.62 573 LEU A C 1
ATOM 4269 O O . LEU A 1 573 ? 18.755 -61.942 41.476 1.00 55.62 573 LEU A O 1
ATOM 4273 N N . ALA A 1 574 ? 20.356 -63.014 40.325 1.00 53.19 574 ALA A N 1
ATOM 4274 C CA . ALA A 1 574 ? 20.891 -63.757 41.472 1.00 53.19 574 ALA A CA 1
ATOM 4275 C C . ALA A 1 574 ? 21.504 -62.861 42.575 1.00 53.19 574 ALA A C 1
ATOM 4277 O O . ALA A 1 574 ? 21.620 -63.287 43.723 1.00 53.19 574 ALA A O 1
ATOM 4278 N N . ALA A 1 575 ? 21.894 -61.621 42.252 1.00 54.25 575 ALA A N 1
ATOM 4279 C CA . ALA A 1 575 ? 22.372 -60.662 43.251 1.00 54.25 575 ALA A CA 1
ATOM 4280 C C . ALA A 1 575 ? 21.217 -60.131 44.122 1.00 54.25 575 ALA A C 1
ATOM 4282 O O . ALA A 1 575 ? 21.323 -60.123 45.348 1.00 54.25 575 ALA A O 1
ATOM 4283 N N . LEU A 1 576 ? 20.089 -59.776 43.493 1.00 53.31 576 LEU A N 1
ATOM 4284 C CA . LEU A 1 576 ? 18.899 -59.229 44.161 1.00 53.31 576 LEU A CA 1
ATOM 4285 C C . LEU A 1 576 ? 18.237 -60.227 45.128 1.00 53.31 576 LEU A C 1
ATOM 4287 O O . LEU A 1 576 ? 17.643 -59.823 46.123 1.00 53.31 576 LEU A O 1
ATOM 4291 N N . GLU A 1 577 ? 18.367 -61.534 44.881 1.00 52.19 577 GLU A N 1
ATOM 4292 C CA . GLU A 1 577 ? 17.879 -62.573 45.803 1.00 52.19 577 GLU A CA 1
ATOM 4293 C C . GLU A 1 577 ? 18.696 -62.660 47.107 1.00 52.19 577 GLU A C 1
ATOM 4295 O O . GLU A 1 577 ? 18.211 -63.215 48.093 1.00 52.19 577 GLU A O 1
ATOM 4300 N N . THR A 1 578 ? 19.915 -62.103 47.145 1.00 54.34 578 THR A N 1
ATOM 4301 C CA . THR A 1 578 ? 20.788 -62.155 48.333 1.00 54.34 578 THR A CA 1
ATOM 4302 C C . THR A 1 578 ? 20.509 -61.007 49.308 1.00 54.34 578 THR A C 1
ATOM 4304 O O . THR A 1 578 ? 20.460 -61.238 50.514 1.00 54.34 578 THR A O 1
ATOM 4307 N N . GLU A 1 579 ? 20.249 -59.792 48.813 1.00 52.47 579 GLU A N 1
ATOM 4308 C CA . GLU A 1 579 ? 19.993 -58.599 49.648 1.00 52.47 579 GLU A CA 1
ATOM 4309 C C . GLU A 1 579 ? 18.723 -58.735 50.515 1.00 52.47 579 GLU A C 1
ATOM 4311 O O . GLU A 1 579 ? 18.634 -58.172 51.604 1.00 52.47 579 GLU A O 1
ATOM 4316 N N . ILE A 1 580 ? 17.756 -59.551 50.084 1.00 54.41 580 ILE A N 1
ATOM 4317 C CA . ILE A 1 580 ? 16.508 -59.819 50.820 1.00 54.41 580 ILE A CA 1
ATOM 4318 C C . ILE A 1 580 ? 16.754 -60.669 52.088 1.00 54.41 580 ILE A C 1
ATOM 4320 O O . ILE A 1 580 ? 15.947 -60.642 53.019 1.00 54.41 580 ILE A O 1
ATOM 4324 N N . ALA A 1 581 ? 17.865 -61.411 52.163 1.00 49.50 581 ALA A N 1
ATOM 4325 C CA . ALA A 1 581 ? 18.151 -62.322 53.273 1.00 49.50 581 ALA A CA 1
ATOM 4326 C C . ALA A 1 581 ? 18.699 -61.631 54.538 1.00 49.50 581 ALA A C 1
ATOM 4328 O O . ALA A 1 581 ? 18.633 -62.217 55.620 1.00 49.50 581 ALA A O 1
ATOM 4329 N N . GLU A 1 582 ? 19.220 -60.403 54.431 1.00 48.50 582 GLU A N 1
ATOM 4330 C CA . GLU A 1 582 ? 19.831 -59.683 55.563 1.00 48.50 582 GLU A CA 1
ATOM 4331 C C . GLU A 1 582 ? 18.820 -58.885 56.409 1.00 48.50 582 GLU A C 1
ATOM 4333 O O . GLU A 1 582 ? 19.166 -58.417 57.490 1.00 48.50 582 GLU A O 1
ATOM 4338 N N . ALA A 1 583 ? 17.541 -58.835 56.010 1.00 49.25 583 ALA A N 1
ATOM 4339 C CA . ALA A 1 583 ? 16.432 -58.169 56.718 1.00 49.25 583 ALA A CA 1
ATOM 4340 C C . ALA A 1 583 ? 16.008 -58.843 58.055 1.00 49.25 583 ALA A C 1
ATOM 4342 O O . ALA A 1 583 ? 14.836 -58.836 58.439 1.00 49.25 583 ALA A O 1
ATOM 4343 N N . ALA A 1 584 ? 16.954 -59.466 58.764 1.00 49.91 584 ALA A N 1
ATOM 4344 C CA . ALA A 1 584 ? 16.759 -60.225 59.999 1.00 49.91 584 ALA A CA 1
ATOM 4345 C C . ALA A 1 584 ? 17.282 -59.508 61.265 1.00 49.91 584 ALA A C 1
ATOM 4347 O O . ALA A 1 584 ? 17.029 -59.978 62.376 1.00 49.91 584 ALA A O 1
ATOM 4348 N N . SER A 1 585 ? 17.961 -58.361 61.134 1.00 52.69 585 SER A N 1
ATOM 4349 C CA . SER A 1 585 ? 18.413 -57.498 62.248 1.00 52.69 585 SER A CA 1
ATOM 4350 C C . SER A 1 585 ? 17.379 -56.438 62.692 1.00 52.69 585 SER A C 1
ATOM 4352 O O . SER A 1 585 ? 17.668 -55.598 63.555 1.00 52.69 585 SER A O 1
ATOM 4354 N N . GLY A 1 586 ? 16.143 -56.563 62.188 1.00 53.03 586 GLY A N 1
ATOM 4355 C CA . GLY A 1 586 ? 14.975 -55.665 62.259 1.00 53.03 586 GLY A CA 1
ATOM 4356 C C . GLY A 1 586 ? 14.441 -55.165 63.614 1.00 53.03 586 GLY A C 1
ATOM 4357 O O . GLY A 1 586 ? 13.280 -54.770 63.684 1.00 53.03 586 GLY A O 1
ATOM 4358 N N . GLN A 1 587 ? 15.224 -55.172 64.697 1.00 52.25 587 GLN A N 1
ATOM 4359 C CA . GLN A 1 587 ? 14.873 -54.515 65.971 1.00 52.25 587 GLN A CA 1
ATOM 4360 C C . GLN A 1 587 ? 15.885 -53.459 66.440 1.00 52.25 587 GLN A C 1
ATOM 4362 O O . GLN A 1 587 ? 15.481 -52.533 67.139 1.00 52.25 587 GLN A O 1
ATOM 4367 N N . ALA A 1 588 ? 17.153 -53.520 66.016 1.00 50.50 588 ALA A N 1
ATOM 4368 C CA . ALA A 1 588 ? 18.043 -52.354 66.107 1.00 50.50 588 ALA A CA 1
ATOM 4369 C C . ALA A 1 588 ? 17.657 -51.334 65.021 1.00 50.50 588 ALA A C 1
ATOM 4371 O O . ALA A 1 588 ? 17.385 -50.166 65.305 1.00 50.50 588 ALA A O 1
ATOM 4372 N N . GLU A 1 589 ? 17.474 -51.846 63.802 1.00 51.09 589 GLU A N 1
ATOM 4373 C CA . GLU A 1 589 ? 16.920 -51.131 62.653 1.00 51.09 589 GLU A CA 1
ATOM 4374 C C . GLU A 1 589 ? 15.560 -50.492 62.936 1.00 51.09 589 GLU A C 1
ATOM 4376 O O . GLU A 1 589 ? 15.234 -49.528 62.274 1.00 51.09 589 GLU A O 1
ATOM 4381 N N . GLN A 1 590 ? 14.747 -50.947 63.897 1.00 49.91 590 GLN A N 1
ATOM 4382 C CA . GLN A 1 590 ? 13.451 -50.294 64.135 1.00 49.91 590 GLN A CA 1
ATOM 4383 C C . GLN A 1 590 ? 13.592 -48.939 64.852 1.00 49.91 590 GLN A C 1
ATOM 4385 O O . GLN A 1 590 ? 12.791 -48.038 64.609 1.00 49.91 590 GLN A O 1
ATOM 4390 N N . GLN A 1 591 ? 14.617 -48.764 65.694 1.00 51.88 591 GLN A N 1
ATOM 4391 C CA . GLN A 1 591 ? 14.941 -47.461 66.286 1.00 51.88 591 GLN A CA 1
ATOM 4392 C C . GLN A 1 591 ? 15.804 -46.624 65.343 1.00 51.88 591 GLN A C 1
ATOM 4394 O O . GLN A 1 591 ? 15.563 -45.424 65.204 1.00 51.88 591 GLN A O 1
ATOM 4399 N N . GLU A 1 592 ? 16.753 -47.249 64.639 1.00 53.75 592 GLU A N 1
ATOM 4400 C CA . GLU A 1 592 ? 17.545 -46.530 63.644 1.00 53.75 592 GLU A CA 1
ATOM 4401 C C . GLU A 1 592 ? 16.680 -46.079 62.462 1.00 53.75 592 GLU A C 1
ATOM 4403 O O . GLU A 1 592 ? 16.776 -44.927 62.077 1.00 53.75 592 GLU A O 1
ATOM 4408 N N . ALA A 1 593 ? 15.732 -46.885 61.977 1.00 53.50 593 ALA A N 1
ATOM 4409 C CA . ALA A 1 593 ? 14.759 -46.482 60.961 1.00 53.50 593 ALA A CA 1
ATOM 4410 C C . ALA A 1 593 ? 13.745 -45.451 61.470 1.00 53.50 593 ALA A C 1
ATOM 4412 O O . ALA A 1 593 ? 13.183 -44.739 60.651 1.00 53.50 593 ALA A O 1
ATOM 4413 N N . GLN A 1 594 ? 13.508 -45.296 62.780 1.00 58.09 594 GLN A N 1
ATOM 4414 C CA . GLN A 1 594 ? 12.770 -44.123 63.273 1.00 58.09 594 GLN A CA 1
ATOM 4415 C C . GLN A 1 594 ? 13.627 -42.856 63.178 1.00 58.09 594 GLN A C 1
ATOM 4417 O O . GLN A 1 594 ? 13.155 -41.859 62.638 1.00 58.09 594 GLN A O 1
ATOM 4422 N N . ALA A 1 595 ? 14.896 -42.909 63.595 1.00 62.66 595 ALA A N 1
ATOM 4423 C CA . ALA A 1 595 ? 15.827 -41.788 63.447 1.00 62.66 595 ALA A CA 1
ATOM 4424 C C . ALA A 1 595 ? 16.133 -41.461 61.970 1.00 62.66 595 ALA A C 1
ATOM 4426 O O . ALA A 1 595 ? 16.225 -40.293 61.608 1.00 62.66 595 ALA A O 1
ATOM 4427 N N . GLN A 1 596 ? 16.222 -42.470 61.102 1.00 60.44 596 GLN A N 1
ATOM 4428 C CA . GLN A 1 596 ? 16.364 -42.334 59.654 1.00 60.44 596 GLN A CA 1
ATOM 4429 C C . GLN A 1 596 ? 15.035 -41.970 58.981 1.00 60.44 596 GLN A C 1
ATOM 4431 O O . GLN A 1 596 ? 15.085 -41.361 57.931 1.00 60.44 596 GLN A O 1
ATOM 4436 N N . LEU A 1 597 ? 13.851 -42.261 59.537 1.00 62.16 597 LEU A N 1
ATOM 4437 C CA . LEU A 1 597 ? 12.584 -41.715 59.019 1.00 62.16 597 LEU A CA 1
ATOM 4438 C C . LEU A 1 597 ? 12.389 -40.256 59.427 1.00 62.16 597 LEU A C 1
ATOM 4440 O O . LEU A 1 597 ? 11.782 -39.506 58.674 1.00 62.16 597 LEU A O 1
ATOM 4444 N N . GLU A 1 598 ? 12.885 -39.829 60.586 1.00 69.88 598 GLU A N 1
ATOM 4445 C CA . GLU A 1 598 ? 12.932 -38.409 60.956 1.00 69.88 598 GLU A CA 1
ATOM 4446 C C . GLU A 1 598 ? 14.022 -37.669 60.167 1.00 69.88 598 GLU A C 1
ATOM 4448 O O . GLU A 1 598 ? 13.756 -36.586 59.652 1.00 69.88 598 GLU A O 1
ATOM 4453 N N . GLY A 1 599 ? 15.181 -38.302 59.955 1.00 74.62 599 GLY A N 1
ATOM 4454 C CA . GLY A 1 599 ? 16.235 -37.861 59.038 1.00 74.62 599 GLY A CA 1
ATOM 4455 C C . GLY A 1 599 ? 15.728 -37.733 57.604 1.00 74.62 599 GLY A C 1
ATOM 4456 O O . GLY A 1 599 ? 15.677 -36.630 57.089 1.00 74.62 599 GLY A O 1
ATOM 4457 N N . LEU A 1 600 ? 15.208 -38.806 57.005 1.00 69.88 600 LEU A N 1
ATOM 4458 C CA . LEU A 1 600 ? 14.621 -38.798 55.661 1.00 69.88 600 LEU A CA 1
ATOM 4459 C C . LEU A 1 600 ? 13.383 -37.901 55.550 1.00 69.88 600 LEU A C 1
ATOM 4461 O O . LEU A 1 600 ? 13.079 -37.465 54.451 1.00 69.88 600 LEU A O 1
ATOM 4465 N N . ARG A 1 601 ? 12.666 -37.576 56.635 1.00 72.19 601 ARG A N 1
ATOM 4466 C CA . ARG A 1 601 ? 11.632 -36.520 56.610 1.00 72.19 601 ARG A CA 1
ATOM 4467 C C . ARG A 1 601 ? 12.234 -35.122 56.616 1.00 72.19 601 ARG A C 1
ATOM 4469 O O . ARG A 1 601 ? 11.672 -34.251 55.967 1.00 72.19 601 ARG A O 1
ATOM 4476 N N . ALA A 1 602 ? 13.345 -34.899 57.314 1.00 71.81 602 ALA A N 1
ATOM 4477 C CA . ALA A 1 602 ? 14.095 -33.650 57.235 1.00 71.81 602 ALA A CA 1
ATOM 4478 C C . ALA A 1 602 ? 14.787 -33.498 55.869 1.00 71.81 602 ALA A C 1
ATOM 4480 O O . ALA A 1 602 ? 14.736 -32.416 55.296 1.00 71.81 602 ALA A O 1
ATOM 4481 N N . ASP A 1 603 ? 15.338 -34.577 55.309 1.00 71.31 603 ASP A N 1
ATOM 4482 C CA . ASP A 1 603 ? 15.938 -34.617 53.976 1.00 71.31 603 ASP A CA 1
ATOM 4483 C C . ASP A 1 603 ? 14.871 -34.501 52.886 1.00 71.31 603 ASP A C 1
ATOM 4485 O O . ASP A 1 603 ? 15.076 -33.756 51.940 1.00 71.31 603 ASP A O 1
ATOM 4489 N N . VAL A 1 604 ? 13.703 -35.146 53.019 1.00 74.62 604 VAL A N 1
ATOM 4490 C CA . VAL A 1 604 ? 12.560 -34.904 52.121 1.00 74.62 604 VAL A CA 1
ATOM 4491 C C . VAL A 1 604 ? 12.086 -33.464 52.263 1.00 74.62 604 VAL A C 1
ATOM 4493 O O . VAL A 1 604 ? 12.002 -32.797 51.249 1.00 74.62 604 VAL A O 1
ATOM 4496 N N . ALA A 1 605 ? 11.886 -32.917 53.465 1.00 72.62 605 ALA A N 1
ATOM 4497 C CA . ALA A 1 605 ? 11.512 -31.508 53.621 1.00 72.62 605 ALA A CA 1
ATOM 4498 C C . ALA A 1 605 ? 12.577 -30.539 53.062 1.00 72.62 605 ALA A C 1
ATOM 4500 O O . ALA A 1 605 ? 12.231 -29.485 52.535 1.00 72.62 605 ALA A O 1
ATOM 4501 N N . ALA A 1 606 ? 13.864 -30.894 53.124 1.00 72.81 606 ALA A N 1
ATOM 4502 C CA . ALA A 1 606 ? 14.955 -30.131 52.522 1.00 72.81 606 ALA A CA 1
ATOM 4503 C C . ALA A 1 606 ? 15.014 -30.291 50.994 1.00 72.81 606 ALA A C 1
ATOM 4505 O O . ALA A 1 606 ? 15.288 -29.317 50.303 1.00 72.81 606 ALA A O 1
ATOM 4506 N N . LEU A 1 607 ? 14.722 -31.478 50.457 1.00 72.81 607 LEU A N 1
ATOM 4507 C CA . LEU A 1 607 ? 14.608 -31.758 49.023 1.00 72.81 607 LEU A CA 1
ATOM 4508 C C . LEU A 1 607 ? 13.319 -31.183 48.428 1.00 72.81 607 LEU A C 1
ATOM 4510 O O . LEU A 1 607 ? 13.309 -30.824 47.259 1.00 72.81 607 LEU A O 1
ATOM 4514 N N . GLU A 1 608 ? 12.254 -31.042 49.215 1.00 73.62 608 GLU A N 1
ATOM 4515 C CA . GLU A 1 608 ? 11.038 -30.316 48.862 1.00 73.62 608 GLU A CA 1
ATOM 4516 C C . GLU A 1 608 ? 11.293 -28.810 48.904 1.00 73.62 608 GLU A C 1
ATOM 4518 O O . GLU A 1 608 ? 10.997 -28.138 47.929 1.00 73.62 608 GLU A O 1
ATOM 4523 N N . ALA A 1 609 ? 11.967 -28.281 49.930 1.00 74.94 609 ALA A N 1
ATOM 4524 C CA . ALA A 1 609 ? 12.408 -26.885 49.933 1.00 74.94 609 ALA A CA 1
ATOM 4525 C C . ALA A 1 609 ? 13.394 -26.573 48.787 1.00 74.94 609 ALA A C 1
ATOM 4527 O O . ALA A 1 609 ? 13.329 -25.494 48.205 1.00 74.94 609 ALA A O 1
ATOM 4528 N N . GLN A 1 610 ? 14.275 -27.511 48.418 1.00 75.38 610 GLN A N 1
ATOM 4529 C CA . GLN A 1 610 ? 15.143 -27.394 47.239 1.00 75.38 610 GLN A CA 1
ATOM 4530 C C . GLN A 1 610 ? 14.365 -27.551 45.930 1.00 75.38 610 GLN A C 1
ATOM 4532 O O . GLN A 1 610 ? 14.636 -26.807 44.999 1.00 75.38 610 GLN A O 1
ATOM 4537 N N . ARG A 1 611 ? 13.383 -28.458 45.841 1.00 78.06 611 ARG A N 1
ATOM 4538 C CA . ARG A 1 611 ? 12.469 -28.575 44.692 1.00 78.06 611 ARG A CA 1
ATOM 4539 C C . ARG A 1 611 ? 11.700 -27.278 44.498 1.00 78.06 611 ARG A C 1
ATOM 4541 O O . ARG A 1 611 ? 11.608 -26.820 43.370 1.00 78.06 611 ARG A O 1
ATOM 4548 N N . ASP A 1 612 ? 11.179 -26.695 45.567 1.00 80.56 612 ASP A N 1
ATOM 4549 C CA . ASP A 1 612 ? 10.349 -25.494 45.531 1.00 80.56 612 ASP A CA 1
ATOM 4550 C C . ASP A 1 612 ? 11.209 -24.252 45.245 1.00 80.56 612 ASP A C 1
ATOM 4552 O O . ASP A 1 612 ? 10.801 -23.393 44.467 1.00 80.56 612 ASP A O 1
ATOM 4556 N N . ALA A 1 613 ? 12.447 -24.201 45.755 1.00 77.19 613 ALA A N 1
ATOM 4557 C CA . ALA A 1 613 ? 13.443 -23.205 45.358 1.00 77.19 613 ALA A CA 1
ATOM 4558 C C . ALA A 1 613 ? 13.856 -23.351 43.882 1.00 77.19 613 ALA A C 1
ATOM 4560 O O . ALA A 1 613 ? 13.845 -22.368 43.154 1.00 77.19 613 ALA A O 1
ATOM 4561 N N . VAL A 1 614 ? 14.136 -24.568 43.404 1.00 75.12 614 VAL A N 1
ATOM 4562 C CA . VAL A 1 614 ? 14.453 -24.842 41.990 1.00 75.12 614 VAL A CA 1
ATOM 4563 C C . VAL A 1 614 ? 13.235 -24.611 41.092 1.00 75.12 614 VAL A C 1
ATOM 4565 O O . VAL A 1 614 ? 13.399 -24.199 39.952 1.00 75.12 614 VAL A O 1
ATOM 4568 N N . GLN A 1 615 ? 12.005 -24.811 41.572 1.00 74.62 615 GLN A N 1
ATOM 4569 C CA . GLN A 1 615 ? 10.784 -24.442 40.852 1.00 74.62 615 GLN A CA 1
ATOM 4570 C C . GLN A 1 615 ? 10.578 -22.926 40.820 1.00 74.62 615 GLN A C 1
ATOM 4572 O O . GLN A 1 615 ? 10.119 -22.425 39.798 1.00 74.62 615 GLN A O 1
ATOM 4577 N N . ALA A 1 616 ? 10.956 -22.193 41.870 1.00 73.94 616 ALA A N 1
ATOM 4578 C CA . ALA A 1 616 ? 10.984 -20.734 41.859 1.00 73.94 616 ALA A CA 1
ATOM 4579 C C . ALA A 1 616 ? 12.068 -20.199 40.906 1.00 73.94 616 ALA A C 1
ATOM 4581 O O . ALA A 1 616 ? 11.771 -19.337 40.085 1.00 73.94 616 ALA A O 1
ATOM 4582 N N . GLU A 1 617 ? 13.281 -20.760 40.922 1.00 77.88 617 GLU A N 1
ATOM 4583 C CA . GLU A 1 617 ? 14.344 -20.449 39.956 1.00 77.88 617 GLU A CA 1
ATOM 4584 C C . GLU A 1 617 ? 13.933 -20.820 38.522 1.00 77.88 617 GLU A C 1
ATOM 4586 O O . GLU A 1 617 ? 14.189 -20.056 37.598 1.00 77.88 617 GLU A O 1
ATOM 4591 N N . LEU A 1 618 ? 13.236 -21.944 38.311 1.00 74.44 618 LEU A N 1
ATOM 4592 C CA . LEU A 1 618 ? 12.715 -22.346 36.999 1.00 74.44 618 LEU A CA 1
ATOM 4593 C C . LEU A 1 618 ? 11.548 -21.456 36.544 1.00 74.44 618 LEU A C 1
ATOM 4595 O O . LEU A 1 618 ? 11.410 -21.209 35.350 1.00 74.44 618 LEU A O 1
ATOM 4599 N N . ALA A 1 619 ? 10.712 -20.969 37.463 1.00 73.69 619 ALA A N 1
ATOM 4600 C CA . ALA A 1 619 ? 9.672 -19.989 37.164 1.00 73.69 619 ALA A CA 1
ATOM 4601 C C . ALA A 1 619 ? 10.293 -18.636 36.792 1.00 73.69 619 ALA A C 1
ATOM 4603 O O . ALA A 1 619 ? 9.922 -18.069 35.774 1.00 73.69 619 ALA A O 1
ATOM 4604 N N . GLN A 1 620 ? 11.302 -18.181 37.535 1.00 74.62 620 GLN A N 1
ATOM 4605 C CA . GLN A 1 620 ? 12.032 -16.943 37.262 1.00 74.62 620 GLN A CA 1
ATOM 4606 C C . GLN A 1 620 ? 12.879 -17.037 35.978 1.00 74.62 620 GLN A C 1
ATOM 4608 O O . GLN A 1 620 ? 13.004 -16.065 35.239 1.00 74.62 620 GLN A O 1
ATOM 4613 N N . ALA A 1 621 ? 13.409 -18.220 35.652 1.00 72.75 621 ALA A N 1
ATOM 4614 C CA . ALA A 1 621 ? 14.078 -18.495 34.381 1.00 72.75 621 ALA A CA 1
ATOM 4615 C C . ALA A 1 621 ? 13.098 -18.619 33.201 1.00 72.75 621 ALA A C 1
ATOM 4617 O O . ALA A 1 621 ? 13.490 -18.346 32.070 1.00 72.75 621 ALA A O 1
ATOM 4618 N N . ARG A 1 622 ? 11.836 -19.008 33.441 1.00 78.94 622 ARG A N 1
ATOM 4619 C CA . ARG A 1 622 ? 10.759 -18.952 32.437 1.00 78.94 622 ARG A CA 1
ATOM 4620 C C . ARG A 1 622 ? 10.292 -17.523 32.213 1.00 78.94 622 ARG A C 1
ATOM 4622 O O . ARG A 1 622 ? 10.299 -17.095 31.076 1.00 78.94 622 ARG A O 1
ATOM 4629 N N . GLU A 1 623 ? 10.021 -16.769 33.273 1.00 76.94 623 GLU A N 1
ATOM 4630 C CA . GLU A 1 623 ? 9.696 -15.340 33.208 1.00 76.94 623 GLU A CA 1
ATOM 4631 C C . GLU A 1 623 ? 10.806 -14.560 32.480 1.00 76.94 623 GLU A C 1
ATOM 4633 O O . GLU A 1 623 ? 10.528 -13.811 31.550 1.00 76.94 623 GLU A O 1
ATOM 4638 N N . GLY A 1 624 ? 12.079 -14.839 32.786 1.00 77.81 624 GLY A N 1
ATOM 4639 C CA . GLY A 1 624 ? 13.223 -14.301 32.045 1.00 77.81 624 GLY A CA 1
ATOM 4640 C C . GLY A 1 624 ? 13.339 -14.800 30.594 1.00 77.81 624 GLY A C 1
ATOM 4641 O O . GLY A 1 624 ? 13.800 -14.053 29.734 1.00 77.81 624 GLY A O 1
ATOM 4642 N N . ALA A 1 625 ? 12.912 -16.028 30.284 1.00 72.81 625 ALA A N 1
ATOM 4643 C CA . ALA A 1 625 ? 12.855 -16.531 28.908 1.00 72.81 625 ALA A CA 1
ATOM 4644 C C . ALA A 1 625 ? 11.692 -15.916 28.111 1.00 72.81 625 ALA A C 1
ATOM 4646 O O . ALA A 1 625 ? 11.862 -15.638 26.928 1.00 72.81 625 ALA A O 1
ATOM 4647 N N . ASP A 1 626 ? 10.559 -15.639 28.754 1.00 75.62 626 ASP A N 1
ATOM 4648 C CA . ASP A 1 626 ? 9.411 -14.935 28.183 1.00 75.62 626 ASP A CA 1
ATOM 4649 C C . ASP A 1 626 ? 9.741 -13.442 27.978 1.00 75.62 626 ASP A C 1
ATOM 4651 O O . ASP A 1 626 ? 9.396 -12.869 26.944 1.00 75.62 626 ASP A O 1
ATOM 4655 N N . GLU A 1 627 ? 10.504 -12.814 28.886 1.00 74.12 627 GLU A N 1
ATOM 4656 C CA . GLU A 1 627 ? 11.091 -11.482 28.676 1.00 74.12 627 GLU A CA 1
ATOM 4657 C C . GLU A 1 627 ? 12.093 -11.463 27.512 1.00 74.12 627 GLU A C 1
ATOM 4659 O O . GLU A 1 627 ? 12.090 -10.513 26.723 1.00 74.12 627 GLU A O 1
ATOM 4664 N N . VAL A 1 628 ? 12.941 -12.490 27.373 1.00 77.75 628 VAL A N 1
ATOM 4665 C CA . VAL A 1 628 ? 13.863 -12.622 26.232 1.00 77.75 628 VAL A CA 1
ATOM 4666 C C . VAL A 1 628 ? 13.087 -12.847 24.936 1.00 77.75 628 VAL A C 1
ATOM 4668 O O . VAL A 1 628 ? 13.343 -12.132 23.974 1.00 77.75 628 VAL A O 1
ATOM 4671 N N . ALA A 1 629 ? 12.081 -13.722 24.908 1.00 78.69 629 ALA A N 1
ATOM 4672 C CA . ALA A 1 629 ? 11.220 -13.928 23.744 1.00 78.69 629 ALA A CA 1
ATOM 4673 C C . ALA A 1 629 ? 10.450 -12.648 23.367 1.00 78.69 629 ALA A C 1
ATOM 4675 O O . ALA A 1 629 ? 10.321 -12.320 22.187 1.00 78.69 629 ALA A O 1
ATOM 4676 N N . ALA A 1 630 ? 10.004 -11.859 24.350 1.00 73.25 630 ALA A N 1
ATOM 4677 C CA . ALA A 1 630 ? 9.409 -10.545 24.116 1.00 73.25 630 ALA A CA 1
ATOM 4678 C C . ALA A 1 630 ? 10.430 -9.513 23.594 1.00 73.25 630 ALA A C 1
ATOM 4680 O O . ALA A 1 630 ? 10.064 -8.634 22.811 1.00 73.25 630 ALA A O 1
ATOM 4681 N N . GLN A 1 631 ? 11.705 -9.603 23.986 1.00 74.56 631 GLN A N 1
ATOM 4682 C CA . GLN A 1 631 ? 12.784 -8.788 23.417 1.00 74.56 631 GLN A CA 1
ATOM 4683 C C . GLN A 1 631 ? 13.174 -9.241 22.004 1.00 74.56 631 GLN A C 1
ATOM 4685 O O . GLN A 1 631 ? 13.385 -8.383 21.152 1.00 74.56 631 GLN A O 1
ATOM 4690 N N . GLU A 1 632 ? 13.190 -10.542 21.712 1.00 76.75 632 GLU A N 1
ATOM 4691 C CA . GLU A 1 632 ? 13.419 -11.092 20.371 1.00 76.75 632 GLU A CA 1
ATOM 4692 C C . GLU A 1 632 ? 12.270 -10.739 19.418 1.00 76.75 632 GLU A C 1
ATOM 4694 O O . GLU A 1 632 ? 12.523 -10.280 18.306 1.00 76.75 632 GLU A O 1
ATOM 4699 N N . ALA A 1 633 ? 11.012 -10.816 19.865 1.00 76.31 633 ALA A N 1
ATOM 4700 C CA . ALA A 1 633 ? 9.854 -10.352 19.099 1.00 76.31 633 ALA A CA 1
ATOM 4701 C C . ALA A 1 633 ? 9.909 -8.837 18.821 1.00 76.31 633 ALA A C 1
ATOM 4703 O O . ALA A 1 633 ? 9.626 -8.394 17.707 1.00 76.31 633 ALA A O 1
ATOM 4704 N N . ARG A 1 634 ? 10.338 -8.025 19.800 1.00 81.44 634 ARG A N 1
ATOM 4705 C CA . ARG A 1 634 ? 10.589 -6.584 19.597 1.00 81.44 634 ARG A CA 1
ATOM 4706 C C . ARG A 1 634 ? 11.763 -6.332 18.650 1.00 81.44 634 ARG A C 1
ATOM 4708 O O . ARG A 1 634 ? 11.686 -5.409 17.846 1.00 81.44 634 ARG A O 1
ATOM 4715 N N . ALA A 1 635 ? 12.824 -7.134 18.711 1.00 77.38 635 ALA A N 1
ATOM 4716 C CA . ALA A 1 635 ? 13.965 -7.036 17.806 1.00 77.38 635 ALA A CA 1
ATOM 4717 C C . ALA A 1 635 ? 13.587 -7.426 16.368 1.00 77.38 635 ALA A C 1
ATOM 4719 O O . ALA A 1 635 ? 14.015 -6.752 15.436 1.00 77.38 635 ALA A O 1
ATOM 4720 N N . ALA A 1 636 ? 12.736 -8.440 16.186 1.00 79.56 636 ALA A N 1
ATOM 4721 C CA . ALA A 1 636 ? 12.175 -8.816 14.892 1.00 79.56 636 ALA A CA 1
ATOM 4722 C C . ALA A 1 636 ? 11.295 -7.695 14.312 1.00 79.56 636 ALA A C 1
ATOM 4724 O O . ALA A 1 636 ? 11.525 -7.271 13.184 1.00 79.56 636 ALA A O 1
ATOM 4725 N N . ALA A 1 637 ? 10.372 -7.136 15.104 1.00 78.56 637 ALA A N 1
ATOM 4726 C CA . ALA A 1 637 ? 9.537 -6.008 14.679 1.00 78.56 637 ALA A CA 1
ATOM 4727 C C . ALA A 1 637 ? 10.358 -4.740 14.360 1.00 78.56 637 ALA A C 1
ATOM 4729 O O . ALA A 1 637 ? 10.047 -4.013 13.418 1.00 78.56 637 ALA A O 1
ATOM 4730 N N . LEU A 1 638 ? 11.441 -4.477 15.103 1.00 81.94 638 LEU A N 1
ATOM 4731 C CA . LEU A 1 638 ? 12.378 -3.391 14.793 1.00 81.94 638 LEU A CA 1
ATOM 4732 C C . LEU A 1 638 ? 13.199 -3.677 13.527 1.00 81.94 638 LEU A C 1
ATOM 4734 O O . LEU A 1 638 ? 13.432 -2.759 12.746 1.00 81.94 638 LEU A O 1
ATOM 4738 N N . ALA A 1 639 ? 13.610 -4.924 13.286 1.00 80.31 639 ALA A N 1
ATOM 4739 C CA . ALA A 1 639 ? 14.291 -5.316 12.053 1.00 80.31 639 ALA A CA 1
ATOM 4740 C C . ALA A 1 639 ? 13.368 -5.194 10.827 1.00 80.31 639 ALA A C 1
ATOM 4742 O O . ALA A 1 639 ? 13.805 -4.720 9.782 1.00 80.31 639 ALA A O 1
ATOM 4743 N N . GLU A 1 640 ? 12.087 -5.539 10.970 1.00 82.88 640 GLU A N 1
ATOM 4744 C CA . GLU A 1 640 ? 11.054 -5.348 9.946 1.00 82.88 640 GLU A CA 1
ATOM 4745 C C . GLU A 1 640 ? 10.794 -3.856 9.674 1.00 82.88 640 GLU A C 1
ATOM 4747 O O . GLU A 1 640 ? 10.783 -3.435 8.517 1.00 82.88 640 GLU A O 1
ATOM 4752 N N . GLN A 1 641 ? 10.706 -3.016 10.716 1.00 82.19 641 GLN A N 1
ATOM 4753 C CA . GLN A 1 641 ? 10.642 -1.557 10.552 1.00 82.19 641 GLN A CA 1
ATOM 4754 C C . GLN A 1 641 ? 11.888 -0.980 9.863 1.00 82.19 641 GLN A C 1
ATOM 4756 O O . GLN A 1 641 ? 11.757 -0.100 9.013 1.00 82.19 641 GLN A O 1
ATOM 4761 N N . ILE A 1 642 ? 13.089 -1.472 10.185 1.00 83.56 642 ILE A N 1
ATOM 4762 C CA . ILE A 1 642 ? 14.340 -1.051 9.532 1.00 83.56 642 ILE A CA 1
ATOM 4763 C C . ILE A 1 642 ? 14.365 -1.491 8.061 1.00 83.56 642 ILE A C 1
ATOM 4765 O O . ILE A 1 642 ? 14.777 -0.709 7.203 1.00 83.56 642 ILE A O 1
ATOM 4769 N N . ALA A 1 643 ? 13.896 -2.701 7.746 1.00 82.88 643 ALA A N 1
ATOM 4770 C CA . ALA A 1 643 ? 13.770 -3.182 6.372 1.00 82.88 643 ALA A CA 1
ATOM 4771 C C . ALA A 1 643 ? 12.774 -2.331 5.566 1.00 82.88 643 ALA A C 1
ATOM 4773 O O . ALA A 1 643 ? 13.108 -1.876 4.474 1.00 82.88 643 ALA A O 1
ATOM 4774 N N . ALA A 1 644 ? 11.602 -2.023 6.133 1.00 82.31 644 ALA A N 1
ATOM 4775 C CA . ALA A 1 644 ? 10.614 -1.141 5.512 1.00 82.31 644 ALA A CA 1
ATOM 4776 C C . ALA A 1 644 ? 11.152 0.288 5.298 1.00 82.31 644 ALA A C 1
ATOM 4778 O O . ALA A 1 644 ? 10.969 0.861 4.227 1.00 82.31 644 ALA A O 1
ATOM 4779 N N . GLN A 1 645 ? 11.875 0.852 6.273 1.00 83.75 645 GLN A N 1
ATOM 4780 C CA . GLN A 1 645 ? 12.523 2.163 6.127 1.00 83.75 645 GLN A CA 1
ATOM 4781 C C . GLN A 1 645 ? 13.668 2.150 5.110 1.00 83.75 645 GLN A C 1
ATOM 4783 O O . GLN A 1 645 ? 13.891 3.153 4.438 1.00 83.75 645 GLN A O 1
ATOM 4788 N N . THR A 1 646 ? 14.378 1.031 4.961 1.00 84.94 646 THR A N 1
ATOM 4789 C CA . THR A 1 646 ? 15.425 0.885 3.942 1.00 84.94 646 THR A CA 1
ATOM 4790 C C . THR A 1 646 ? 14.805 0.806 2.550 1.00 84.94 646 THR A C 1
ATOM 4792 O O . THR A 1 646 ? 15.239 1.539 1.670 1.00 84.94 646 THR A O 1
ATOM 4795 N N . ALA A 1 647 ? 13.726 0.040 2.370 1.00 83.44 647 ALA A N 1
ATOM 4796 C CA . ALA A 1 647 ? 12.983 -0.004 1.111 1.00 83.44 647 ALA A CA 1
ATOM 4797 C C . ALA A 1 647 ? 12.385 1.367 0.725 1.00 83.44 647 ALA A C 1
ATOM 4799 O O . ALA A 1 647 ? 12.455 1.765 -0.436 1.00 83.44 647 ALA A O 1
ATOM 4800 N N . ASP A 1 648 ? 11.855 2.131 1.687 1.00 82.44 648 ASP A N 1
ATOM 4801 C CA . ASP A 1 648 ? 11.348 3.491 1.447 1.00 82.44 648 ASP A CA 1
ATOM 4802 C C . ASP A 1 648 ? 12.480 4.491 1.114 1.00 82.44 648 ASP A C 1
ATOM 4804 O O . ASP A 1 648 ? 12.303 5.389 0.291 1.00 82.44 648 ASP A O 1
ATOM 4808 N N . LEU A 1 649 ? 13.680 4.312 1.681 1.00 81.56 649 LEU A N 1
ATOM 4809 C CA . LEU A 1 649 ? 14.875 5.079 1.304 1.00 81.56 649 LEU A CA 1
ATOM 4810 C C . LEU A 1 649 ? 15.418 4.690 -0.080 1.00 81.56 649 LEU A C 1
ATOM 4812 O O . LEU A 1 649 ? 15.827 5.574 -0.829 1.00 81.56 649 LEU A O 1
ATOM 4816 N N . GLU A 1 650 ? 15.392 3.408 -0.448 1.00 85.56 650 GLU A N 1
ATOM 4817 C CA . GLU A 1 650 ? 15.765 2.927 -1.785 1.00 85.56 650 GLU A CA 1
ATOM 4818 C C . GLU A 1 650 ? 14.775 3.417 -2.853 1.00 85.56 650 GLU A C 1
ATOM 4820 O O . GLU A 1 650 ? 15.198 3.886 -3.910 1.00 85.56 650 GLU A O 1
ATOM 4825 N N . ALA A 1 651 ? 13.470 3.425 -2.554 1.00 84.12 651 ALA A N 1
ATOM 4826 C CA . ALA A 1 651 ? 12.440 3.994 -3.424 1.00 84.12 651 ALA A CA 1
ATOM 4827 C C . ALA A 1 651 ? 12.637 5.505 -3.649 1.00 84.12 651 ALA A C 1
ATOM 4829 O O . ALA A 1 651 ? 12.608 5.969 -4.790 1.00 84.12 651 ALA A O 1
ATOM 4830 N N . ARG A 1 652 ? 12.924 6.275 -2.587 1.00 82.50 652 ARG A N 1
ATOM 4831 C CA . ARG A 1 652 ? 13.286 7.704 -2.692 1.00 82.50 652 ARG A CA 1
ATOM 4832 C C . ARG A 1 652 ? 14.617 7.923 -3.418 1.00 82.50 652 ARG A C 1
ATOM 4834 O O . ARG A 1 652 ? 14.784 8.945 -4.079 1.00 82.50 652 ARG A O 1
ATOM 4841 N N . GLY A 1 653 ? 15.554 6.981 -3.311 1.00 87.56 653 GLY A N 1
ATOM 4842 C CA . GLY A 1 653 ? 16.786 6.955 -4.100 1.00 87.56 653 GLY A CA 1
ATOM 4843 C C . GLY A 1 653 ? 16.478 6.845 -5.592 1.00 87.56 653 GLY A C 1
ATOM 4844 O O . GLY A 1 653 ? 16.867 7.720 -6.361 1.00 87.56 653 GLY A O 1
ATOM 4845 N N . ALA A 1 654 ? 15.676 5.852 -5.981 1.00 83.44 654 ALA A N 1
ATOM 4846 C CA . ALA A 1 654 ? 15.226 5.675 -7.359 1.00 83.44 654 ALA A CA 1
ATOM 4847 C C . ALA A 1 654 ? 14.411 6.875 -7.885 1.00 83.44 654 ALA A C 1
ATOM 4849 O O . ALA A 1 654 ? 14.580 7.265 -9.038 1.00 83.44 654 ALA A O 1
ATOM 4850 N N . GLU A 1 655 ? 13.570 7.508 -7.058 1.00 85.06 655 GLU A N 1
ATOM 4851 C CA . GLU A 1 655 ? 12.868 8.748 -7.427 1.00 85.06 655 GLU A CA 1
ATOM 4852 C C . GLU A 1 655 ? 13.849 9.921 -7.626 1.00 85.06 655 GLU A C 1
ATOM 4854 O O . GLU A 1 655 ? 13.735 10.669 -8.598 1.00 85.06 655 GLU A O 1
ATOM 4859 N N . SER A 1 656 ? 14.861 10.059 -6.763 1.00 82.81 656 SER A N 1
ATOM 4860 C CA . SER A 1 656 ? 15.932 11.057 -6.906 1.00 82.81 656 SER A CA 1
ATOM 4861 C C . SER A 1 656 ? 16.771 10.834 -8.170 1.00 82.81 656 SER A C 1
ATOM 4863 O O . SER A 1 656 ? 17.123 11.800 -8.854 1.00 82.81 656 SER A O 1
ATOM 4865 N N . ASP A 1 657 ? 17.059 9.582 -8.522 1.00 87.56 657 ASP A N 1
ATOM 4866 C CA . ASP A 1 657 ? 17.776 9.225 -9.747 1.00 87.56 657 ASP A CA 1
ATOM 4867 C C . ASP A 1 657 ? 16.916 9.501 -10.990 1.00 87.56 657 ASP A C 1
ATOM 4869 O O . ASP A 1 657 ? 17.396 10.125 -11.937 1.00 87.56 657 ASP A O 1
ATOM 4873 N N . GLN A 1 658 ? 15.619 9.167 -10.969 1.00 84.06 658 GLN A N 1
ATOM 4874 C CA . GLN A 1 658 ? 14.672 9.528 -12.035 1.00 84.06 658 GLN A CA 1
ATOM 4875 C C . GLN A 1 658 ? 14.522 11.047 -12.200 1.00 84.06 658 GLN A C 1
ATOM 4877 O O . GLN A 1 658 ? 14.441 11.545 -13.324 1.00 84.06 658 GLN A O 1
ATOM 4882 N N . LEU A 1 659 ? 14.492 11.812 -11.105 1.00 85.19 659 LEU A N 1
ATOM 4883 C CA . LEU A 1 659 ? 14.464 13.277 -11.152 1.00 85.19 659 LEU A CA 1
ATOM 4884 C C . LEU A 1 659 ? 15.776 13.850 -11.704 1.00 85.19 659 LEU A C 1
ATOM 4886 O O . LEU A 1 659 ? 15.737 14.796 -12.490 1.00 85.19 659 LEU A O 1
ATOM 4890 N N . THR A 1 660 ? 16.919 13.256 -11.355 1.00 85.38 660 THR A N 1
ATOM 4891 C CA . THR A 1 660 ? 18.234 13.635 -11.895 1.00 85.38 660 THR A CA 1
ATOM 4892 C C . THR A 1 660 ? 18.309 13.348 -13.394 1.00 85.38 660 THR A C 1
ATOM 4894 O O . THR A 1 660 ? 18.647 14.241 -14.169 1.00 85.38 660 THR A O 1
ATOM 4897 N N . GLN A 1 661 ? 17.881 12.157 -13.824 1.00 86.06 661 GLN A N 1
ATOM 4898 C CA . GLN A 1 661 ? 17.801 11.781 -15.233 1.00 86.06 661 GLN A CA 1
ATOM 4899 C C . GLN A 1 661 ? 16.881 12.729 -16.013 1.00 86.06 661 GLN A C 1
ATOM 4901 O O . GLN A 1 661 ? 17.300 13.281 -17.024 1.00 86.06 661 GLN A O 1
ATOM 4906 N N . ARG A 1 662 ? 15.683 13.041 -15.495 1.00 85.94 662 ARG A N 1
ATOM 4907 C CA . ARG A 1 662 ? 14.777 14.027 -16.115 1.00 85.94 662 ARG A CA 1
ATOM 4908 C C . ARG A 1 662 ? 15.388 15.427 -16.210 1.00 85.94 662 ARG A C 1
ATOM 4910 O O . ARG A 1 662 ? 15.076 16.150 -17.153 1.00 85.94 662 ARG A O 1
ATOM 4917 N N . VAL A 1 663 ? 16.235 15.836 -15.264 1.00 87.56 663 VAL A N 1
ATOM 4918 C CA . VAL A 1 663 ? 16.962 17.116 -15.334 1.00 87.56 663 VAL A CA 1
ATOM 4919 C C . VAL A 1 663 ? 18.033 17.091 -16.428 1.00 87.56 663 VAL A C 1
ATOM 4921 O O . VAL A 1 663 ? 18.171 18.083 -17.144 1.00 87.56 663 VAL A O 1
ATOM 4924 N N . ASP A 1 664 ? 18.754 15.985 -16.607 1.00 87.50 664 ASP A N 1
ATOM 4925 C CA . ASP A 1 664 ? 19.772 15.858 -17.657 1.00 87.50 664 ASP A CA 1
ATOM 4926 C C . ASP A 1 664 ? 19.174 15.617 -19.057 1.00 87.50 664 ASP A C 1
ATOM 4928 O O . ASP A 1 664 ? 19.687 16.165 -20.037 1.00 87.50 664 ASP A O 1
ATOM 4932 N N . ASP A 1 665 ? 18.025 14.945 -19.160 1.00 86.88 665 ASP A N 1
ATOM 4933 C CA . ASP A 1 665 ? 17.200 14.889 -20.375 1.00 86.88 665 ASP A CA 1
ATOM 4934 C C . ASP A 1 665 ? 16.714 16.296 -20.767 1.00 86.88 665 ASP A C 1
ATOM 4936 O O . ASP A 1 665 ? 16.855 16.715 -21.918 1.00 86.88 665 ASP A O 1
ATOM 4940 N N . LEU A 1 666 ? 16.195 17.071 -19.803 1.00 86.50 666 LEU A N 1
ATOM 4941 C CA . LEU A 1 666 ? 15.755 18.453 -20.029 1.00 86.50 666 LEU A CA 1
ATOM 4942 C C . LEU A 1 666 ? 16.914 19.377 -20.424 1.00 86.50 666 LEU A C 1
ATOM 4944 O O . LEU A 1 666 ? 16.742 20.188 -21.330 1.00 86.50 666 LEU A O 1
ATOM 4948 N N . ARG A 1 667 ? 18.100 19.235 -19.816 1.00 85.88 667 ARG A N 1
ATOM 4949 C CA . ARG A 1 667 ? 19.323 19.956 -20.224 1.00 85.88 667 ARG A CA 1
ATOM 4950 C C . ARG A 1 667 ? 19.774 19.574 -21.631 1.00 85.88 667 ARG A C 1
ATOM 4952 O O . ARG A 1 667 ? 20.220 20.438 -22.381 1.00 85.88 667 ARG A O 1
ATOM 4959 N N . SER A 1 668 ? 19.662 18.300 -21.996 1.00 85.25 668 SER A N 1
ATOM 4960 C CA . SER A 1 668 ? 20.015 17.814 -23.334 1.00 85.25 668 SER A CA 1
ATOM 4961 C C . SER A 1 668 ? 19.055 18.373 -24.387 1.00 85.25 668 SER A C 1
ATOM 4963 O O . SER A 1 668 ? 19.497 18.881 -25.418 1.00 85.25 668 SER A O 1
ATOM 4965 N N . ALA A 1 669 ? 17.753 18.391 -24.089 1.00 82.62 669 ALA A N 1
ATOM 4966 C CA . ALA A 1 669 ? 16.743 19.043 -24.917 1.00 82.62 669 ALA A CA 1
ATOM 4967 C C . ALA A 1 669 ? 16.944 20.570 -24.992 1.00 82.62 669 ALA A C 1
ATOM 4969 O O . ALA A 1 669 ? 16.829 21.143 -26.072 1.00 82.62 669 ALA A O 1
ATOM 4970 N N . GLU A 1 670 ? 17.290 21.240 -23.888 1.00 85.25 670 GLU A N 1
ATOM 4971 C CA . GLU A 1 670 ? 17.617 22.673 -23.863 1.00 85.25 670 GLU A CA 1
ATOM 4972 C C . GLU A 1 670 ? 18.833 22.982 -24.750 1.00 85.25 670 GLU A C 1
ATOM 4974 O O . GLU A 1 670 ? 18.769 23.890 -25.580 1.00 85.25 670 GLU A O 1
ATOM 4979 N N . GLN A 1 671 ? 19.906 22.188 -24.660 1.00 84.25 671 GLN A N 1
ATOM 4980 C CA . GLN A 1 671 ? 21.060 22.310 -25.556 1.00 84.25 671 GLN A CA 1
ATOM 4981 C C . GLN A 1 671 ? 20.680 22.073 -27.021 1.00 84.25 671 GLN A C 1
ATOM 4983 O O . GLN A 1 671 ? 21.165 22.801 -27.889 1.00 84.25 671 GLN A O 1
ATOM 4988 N N . GLU A 1 672 ? 19.794 21.118 -27.318 1.00 86.12 672 GLU A N 1
ATOM 4989 C CA . GLU A 1 672 ? 19.307 20.907 -28.683 1.00 86.12 672 GLU A CA 1
ATOM 4990 C C . GLU A 1 672 ? 18.494 22.112 -29.189 1.00 86.12 672 GLU A C 1
ATOM 4992 O O . GLU A 1 672 ? 18.692 22.552 -30.321 1.00 86.12 672 GLU A O 1
ATOM 4997 N N . GLN A 1 673 ? 17.632 22.711 -28.358 1.00 80.81 673 GLN A N 1
ATOM 4998 C CA . GLN A 1 673 ? 16.902 23.931 -28.724 1.00 80.81 673 GLN A CA 1
ATOM 4999 C C . GLN A 1 673 ? 17.843 25.129 -28.911 1.00 80.81 673 GLN A C 1
ATOM 5001 O O . GLN A 1 673 ? 17.663 25.889 -29.859 1.00 80.81 673 GLN A O 1
ATOM 5006 N N . VAL A 1 674 ? 18.884 25.279 -28.085 1.00 87.38 674 VAL A N 1
ATOM 5007 C CA . VAL A 1 674 ? 19.918 26.314 -28.266 1.00 87.38 674 VAL A CA 1
ATOM 5008 C C . VAL A 1 674 ? 20.694 26.102 -29.572 1.00 87.38 674 VAL A C 1
ATOM 5010 O O . VAL A 1 674 ? 20.925 27.064 -30.302 1.00 87.38 674 VAL A O 1
ATOM 5013 N N . GLN A 1 675 ? 21.036 24.859 -29.929 1.00 85.25 675 GLN A N 1
ATOM 5014 C CA . GLN A 1 675 ? 21.670 24.545 -31.216 1.00 85.25 675 GLN A CA 1
ATOM 5015 C C . GLN A 1 675 ? 20.731 24.809 -32.404 1.00 85.25 675 GLN A C 1
ATOM 5017 O O . GLN A 1 675 ? 21.159 25.388 -33.403 1.00 85.25 675 GLN A O 1
ATOM 5022 N N . ARG A 1 676 ? 19.443 24.455 -32.293 1.00 85.19 676 ARG A N 1
ATOM 5023 C CA . ARG A 1 676 ? 18.412 24.762 -33.301 1.00 85.19 676 ARG A CA 1
ATOM 5024 C C . ARG A 1 676 ? 18.216 26.271 -33.471 1.00 85.19 676 ARG A C 1
ATOM 5026 O O . ARG A 1 676 ? 18.127 26.736 -34.603 1.00 85.19 676 ARG A O 1
ATOM 5033 N N . LEU A 1 677 ? 18.204 27.043 -32.381 1.00 85.62 677 LEU A N 1
ATOM 5034 C CA . LEU A 1 677 ? 18.134 28.507 -32.418 1.00 85.62 677 LEU A CA 1
ATOM 5035 C C . LEU A 1 677 ? 19.379 29.109 -33.077 1.00 85.62 677 LEU A C 1
ATOM 5037 O O . LEU A 1 677 ? 19.230 29.878 -34.020 1.00 85.62 677 LEU A O 1
ATOM 5041 N N . ALA A 1 678 ? 20.586 28.694 -32.687 1.00 84.62 678 ALA A N 1
ATOM 5042 C CA . ALA A 1 678 ? 21.825 29.150 -33.323 1.00 84.62 678 ALA A CA 1
ATOM 5043 C C . ALA A 1 678 ? 21.884 28.791 -34.824 1.00 84.62 678 ALA A C 1
ATOM 5045 O O . ALA A 1 678 ? 22.362 29.581 -35.640 1.00 84.62 678 ALA A O 1
ATOM 5046 N N . ALA A 1 679 ? 21.353 27.628 -35.218 1.00 83.81 679 ALA A N 1
ATOM 5047 C CA . ALA A 1 679 ? 21.227 27.236 -36.620 1.00 83.81 679 ALA A CA 1
ATOM 5048 C C . ALA A 1 679 ? 20.199 28.094 -37.383 1.00 83.81 679 ALA A C 1
ATOM 5050 O O . ALA A 1 679 ? 20.453 28.467 -38.528 1.00 83.81 679 ALA A O 1
ATOM 5051 N N . LEU A 1 680 ? 19.069 28.449 -36.763 1.00 80.94 680 LEU A N 1
ATOM 5052 C CA . LEU A 1 680 ? 18.075 29.363 -37.338 1.00 80.94 680 LEU A CA 1
ATOM 5053 C C . LEU A 1 680 ? 18.614 30.796 -37.451 1.00 80.94 680 LEU A C 1
ATOM 5055 O O . LEU A 1 680 ? 18.434 31.427 -38.487 1.00 80.94 680 LEU A O 1
ATOM 5059 N N . GLU A 1 681 ? 19.337 31.296 -36.448 1.00 84.06 681 GLU A N 1
ATOM 5060 C CA . GLU A 1 681 ? 20.030 32.589 -36.503 1.00 84.06 681 GLU A CA 1
ATOM 5061 C C . GLU A 1 681 ? 21.084 32.611 -37.619 1.00 84.06 681 GLU A C 1
ATOM 5063 O O . GLU A 1 681 ? 21.138 33.564 -38.399 1.00 84.06 681 GLU A O 1
ATOM 5068 N N . ALA A 1 682 ? 21.860 31.533 -37.778 1.00 82.81 682 ALA A N 1
ATOM 5069 C CA . ALA A 1 682 ? 22.805 31.382 -38.883 1.00 82.81 682 ALA A CA 1
ATOM 5070 C C . ALA A 1 682 ? 22.105 31.324 -40.256 1.00 82.81 682 ALA A C 1
ATOM 5072 O O . ALA A 1 682 ? 22.587 31.937 -41.209 1.00 82.81 682 ALA A O 1
ATOM 5073 N N . GLN A 1 683 ? 20.952 30.652 -40.368 1.00 82.50 683 GLN A N 1
ATOM 5074 C CA . GLN A 1 683 ? 20.132 30.648 -41.588 1.00 82.50 683 GLN A CA 1
ATOM 5075 C C . GLN A 1 683 ? 19.553 32.035 -41.899 1.00 82.50 683 GLN A C 1
ATOM 5077 O O . GLN A 1 683 ? 19.594 32.460 -43.051 1.00 82.50 683 GLN A O 1
ATOM 5082 N N . ILE A 1 684 ? 19.074 32.775 -40.894 1.00 78.62 684 ILE A N 1
ATOM 5083 C CA . ILE A 1 684 ? 18.574 34.150 -41.048 1.00 78.62 684 ILE A CA 1
ATOM 5084 C C . ILE A 1 684 ? 19.710 35.087 -41.472 1.00 78.62 684 ILE A C 1
ATOM 5086 O O . ILE A 1 684 ? 19.530 35.887 -42.392 1.00 78.62 684 ILE A O 1
ATOM 5090 N N . ALA A 1 685 ? 20.899 34.961 -40.877 1.00 81.38 685 ALA A N 1
ATOM 5091 C CA . ALA A 1 685 ? 22.080 35.724 -41.273 1.00 81.38 685 ALA A CA 1
ATOM 5092 C C . ALA A 1 685 ? 22.520 35.393 -42.711 1.00 81.38 685 ALA A C 1
ATOM 5094 O O . ALA A 1 685 ? 22.787 36.301 -43.499 1.00 81.38 685 ALA A O 1
ATOM 5095 N N . ALA A 1 686 ? 22.537 34.111 -43.090 1.00 80.81 686 ALA A N 1
ATOM 5096 C CA . ALA A 1 686 ? 22.851 33.670 -44.448 1.00 80.81 686 ALA A CA 1
ATOM 5097 C C . ALA A 1 686 ? 21.819 34.164 -45.477 1.00 80.81 686 ALA A C 1
ATOM 5099 O O . ALA A 1 686 ? 22.207 34.668 -46.529 1.00 80.81 686 ALA A O 1
ATOM 5100 N N . ALA A 1 687 ? 20.523 34.094 -45.161 1.00 75.69 687 ALA A N 1
ATOM 5101 C CA . ALA A 1 687 ? 19.450 34.607 -46.011 1.00 75.69 687 ALA A CA 1
ATOM 5102 C C . ALA A 1 687 ? 19.510 36.136 -46.151 1.00 75.69 687 ALA A C 1
ATOM 5104 O O . ALA A 1 687 ? 19.370 36.651 -47.257 1.00 75.69 687 ALA A O 1
ATOM 5105 N N . THR A 1 688 ? 19.799 36.860 -45.065 1.00 82.06 688 THR A N 1
ATOM 5106 C CA . THR A 1 688 ? 19.959 38.325 -45.079 1.00 82.06 688 THR A CA 1
ATOM 5107 C C . THR A 1 688 ? 21.171 38.740 -45.917 1.00 82.06 688 THR A C 1
ATOM 5109 O O . THR A 1 688 ? 21.067 39.640 -46.748 1.00 82.06 688 THR A O 1
ATOM 5112 N N . ASN A 1 689 ? 22.305 38.047 -45.770 1.00 82.94 689 ASN A N 1
ATOM 5113 C CA . ASN A 1 689 ? 23.495 38.276 -46.592 1.00 82.94 689 ASN A CA 1
ATOM 5114 C C . ASN A 1 689 ? 23.250 37.921 -48.067 1.00 82.94 689 ASN A C 1
ATOM 5116 O O . ASN A 1 689 ? 23.652 38.676 -48.948 1.00 82.94 689 ASN A O 1
ATOM 5120 N N . GLY A 1 690 ? 22.544 36.822 -48.345 1.00 82.50 690 GLY A N 1
ATOM 5121 C CA . GLY A 1 690 ? 22.132 36.437 -49.696 1.00 82.50 690 GLY A CA 1
ATOM 5122 C C . GLY A 1 690 ? 21.186 37.457 -50.335 1.00 82.50 690 GLY A C 1
ATOM 5123 O O . GLY A 1 690 ? 21.365 37.809 -51.497 1.00 82.50 690 GLY A O 1
ATOM 5124 N N . GLN A 1 691 ? 20.236 38.007 -49.574 1.00 79.12 691 GLN A N 1
ATOM 5125 C CA . GLN A 1 691 ? 19.349 39.077 -50.033 1.00 79.12 691 GLN A CA 1
ATOM 5126 C C . GLN A 1 691 ? 20.114 40.387 -50.276 1.00 79.12 691 GLN A C 1
ATOM 5128 O O . GLN A 1 691 ? 19.869 41.057 -51.275 1.00 79.12 691 GLN A O 1
ATOM 5133 N N . ALA A 1 692 ? 21.081 40.738 -49.422 1.00 78.12 692 ALA A N 1
ATOM 5134 C CA . ALA A 1 692 ? 21.954 41.893 -49.637 1.00 78.12 692 ALA A CA 1
ATOM 5135 C C . ALA A 1 692 ? 22.834 41.728 -50.892 1.00 78.12 692 ALA A C 1
ATOM 5137 O O . ALA A 1 692 ? 22.969 42.666 -51.676 1.00 78.12 692 ALA A O 1
ATOM 5138 N N . GLN A 1 693 ? 23.369 40.526 -51.133 1.00 80.69 693 GLN A N 1
ATOM 5139 C CA . GLN A 1 693 ? 24.100 40.190 -52.359 1.00 80.69 693 GLN A CA 1
ATOM 5140 C C . GLN A 1 693 ? 23.195 40.227 -53.598 1.00 80.69 693 GLN A C 1
ATOM 5142 O O . GLN A 1 693 ? 23.602 40.768 -54.621 1.00 80.69 693 GLN A O 1
ATOM 5147 N N . GLN A 1 694 ? 21.958 39.725 -53.512 1.00 78.44 694 GLN A N 1
ATOM 5148 C CA . GLN A 1 694 ? 20.974 39.828 -54.595 1.00 78.44 694 GLN A CA 1
ATOM 5149 C C . GLN A 1 694 ? 20.597 41.282 -54.895 1.00 78.44 694 GLN A C 1
ATOM 5151 O O . GLN A 1 694 ? 20.491 41.637 -56.063 1.00 78.44 694 GLN A O 1
ATOM 5156 N N . LEU A 1 695 ? 20.447 42.135 -53.877 1.00 82.44 695 LEU A N 1
ATOM 5157 C CA . LEU A 1 695 ? 20.191 43.566 -54.059 1.00 82.44 695 LEU A CA 1
ATOM 5158 C C . LEU A 1 695 ? 21.398 44.294 -54.674 1.00 82.44 695 LEU A C 1
ATOM 5160 O O . LEU A 1 695 ? 21.196 45.113 -55.566 1.00 82.44 695 LEU A O 1
ATOM 5164 N N . SER A 1 696 ? 22.636 43.964 -54.279 1.00 79.31 696 SER A N 1
ATOM 5165 C CA . SER A 1 696 ? 23.851 44.483 -54.939 1.00 79.31 696 SER A CA 1
ATOM 5166 C C . SER A 1 696 ? 23.907 44.045 -56.401 1.00 79.31 696 SER A C 1
ATOM 5168 O O . SER A 1 696 ? 24.034 44.879 -57.288 1.00 79.31 696 SER A O 1
ATOM 5170 N N . ALA A 1 697 ? 23.699 42.754 -56.677 1.00 78.94 697 ALA A N 1
ATOM 5171 C CA . ALA A 1 697 ? 23.692 42.212 -58.032 1.00 78.94 697 ALA A CA 1
ATOM 5172 C C . ALA A 1 697 ? 22.552 42.783 -58.897 1.00 78.94 697 ALA A C 1
ATOM 5174 O O . ALA A 1 697 ? 22.737 42.975 -60.096 1.00 78.94 697 ALA A O 1
ATOM 5175 N N . GLN A 1 698 ? 21.391 43.096 -58.311 1.00 79.75 698 GLN A N 1
ATOM 5176 C CA . GLN A 1 698 ? 20.308 43.811 -58.993 1.00 79.75 698 GLN A CA 1
ATOM 5177 C C . GLN A 1 698 ? 20.697 45.259 -59.300 1.00 79.75 698 GLN A C 1
ATOM 5179 O O . GLN A 1 698 ? 20.521 45.684 -60.434 1.00 79.75 698 GLN A O 1
ATOM 5184 N N . GLN A 1 699 ? 21.286 45.994 -58.352 1.00 84.50 699 GLN A N 1
ATOM 5185 C CA . GLN A 1 699 ? 21.763 47.365 -58.579 1.00 84.50 699 GLN A CA 1
ATOM 5186 C C . GLN A 1 699 ? 22.899 47.419 -59.613 1.00 84.50 699 GLN A C 1
ATOM 5188 O O . GLN A 1 699 ? 22.924 48.309 -60.460 1.00 84.50 699 GLN A O 1
ATOM 5193 N N . GLU A 1 700 ? 23.808 46.444 -59.600 1.00 82.25 700 GLU A N 1
ATOM 5194 C CA . GLU A 1 700 ? 24.859 46.279 -60.607 1.00 82.25 700 GLU A CA 1
ATOM 5195 C C . GLU A 1 700 ? 24.275 45.917 -61.979 1.00 82.25 700 GLU A C 1
ATOM 5197 O O . GLU A 1 700 ? 24.689 46.497 -62.981 1.00 82.25 700 GLU A O 1
ATOM 5202 N N . ALA A 1 701 ? 23.281 45.026 -62.048 1.00 77.06 701 ALA A N 1
ATOM 5203 C CA . ALA A 1 701 ? 22.589 44.687 -63.291 1.00 77.06 701 ALA A CA 1
ATOM 5204 C C . ALA A 1 701 ? 21.752 45.857 -63.837 1.00 77.06 701 ALA A C 1
ATOM 5206 O O . ALA A 1 701 ? 21.729 46.077 -65.045 1.00 77.06 701 ALA A O 1
ATOM 5207 N N . GLU A 1 702 ? 21.104 46.650 -62.981 1.00 82.75 702 GLU A N 1
ATOM 5208 C CA . GLU A 1 702 ? 20.406 47.878 -63.375 1.00 82.75 702 GLU A CA 1
ATOM 5209 C C . GLU A 1 702 ? 21.391 48.942 -63.870 1.00 82.75 702 GLU A C 1
ATOM 5211 O O . GLU A 1 702 ? 21.163 49.530 -64.926 1.00 82.75 702 GLU A O 1
ATOM 5216 N N . ALA A 1 703 ? 22.529 49.131 -63.194 1.00 82.19 703 ALA A N 1
ATOM 5217 C CA . ALA A 1 703 ? 23.595 50.022 -63.648 1.00 82.19 703 ALA A CA 1
ATOM 5218 C C . ALA A 1 703 ? 24.212 49.563 -64.983 1.00 82.19 703 ALA A C 1
ATOM 5220 O O . ALA A 1 703 ? 24.469 50.394 -65.856 1.00 82.19 703 ALA A O 1
ATOM 5221 N N . GLN A 1 704 ? 24.392 48.253 -65.186 1.00 82.81 704 GLN A N 1
ATOM 5222 C CA . GLN A 1 704 ? 24.815 47.668 -66.464 1.00 82.81 704 GLN A CA 1
ATOM 5223 C C . GLN A 1 704 ? 23.747 47.837 -67.552 1.00 82.81 704 GLN A C 1
ATOM 5225 O O . GLN A 1 704 ? 24.089 48.155 -68.685 1.00 82.81 704 GLN A O 1
ATOM 5230 N N . LEU A 1 705 ? 22.457 47.698 -67.234 1.00 82.00 705 LEU A N 1
ATOM 5231 C CA . LEU A 1 705 ? 21.363 47.957 -68.176 1.00 82.00 705 LEU A CA 1
ATOM 5232 C C . LEU A 1 705 ? 21.238 49.446 -68.520 1.00 82.00 705 LEU A C 1
ATOM 5234 O O . LEU A 1 705 ? 20.921 49.775 -69.661 1.00 82.00 705 LEU A O 1
ATOM 5238 N N . GLU A 1 706 ? 21.506 50.362 -67.588 1.00 84.19 706 GLU A N 1
ATOM 5239 C CA . GLU A 1 706 ? 21.618 51.784 -67.914 1.00 84.19 706 GLU A CA 1
ATOM 5240 C C . GLU A 1 706 ? 22.864 52.098 -68.750 1.00 84.19 706 GLU A C 1
ATOM 5242 O O . GLU A 1 706 ? 22.774 52.912 -69.667 1.00 84.19 706 GLU A O 1
ATOM 5247 N N . ALA A 1 707 ? 24.011 51.474 -68.462 1.00 83.50 707 ALA A N 1
ATOM 5248 C CA . ALA A 1 707 ? 25.217 51.602 -69.278 1.00 83.50 707 ALA A CA 1
ATOM 5249 C C . ALA A 1 707 ? 24.945 51.111 -70.706 1.00 83.50 707 ALA A C 1
ATOM 5251 O O . ALA A 1 707 ? 25.054 51.896 -71.638 1.00 83.50 707 ALA A O 1
ATOM 5252 N N . LEU A 1 708 ? 24.413 49.897 -70.868 1.00 80.06 708 LEU A N 1
ATOM 5253 C CA . LEU A 1 708 ? 24.008 49.347 -72.163 1.00 80.06 708 LEU A CA 1
ATOM 5254 C C . LEU A 1 708 ? 22.947 50.203 -72.872 1.00 80.06 708 LEU A C 1
ATOM 5256 O O . LEU A 1 708 ? 22.973 50.300 -74.092 1.00 80.06 708 LEU A O 1
ATOM 5260 N N . ARG A 1 709 ? 22.030 50.869 -72.154 1.00 86.19 709 ARG A N 1
ATOM 5261 C CA . ARG A 1 709 ? 21.096 51.842 -72.759 1.00 86.19 709 ARG A CA 1
ATOM 5262 C C . ARG A 1 709 ? 21.806 53.106 -73.254 1.00 86.19 709 ARG A C 1
ATOM 5264 O O . ARG A 1 709 ? 21.428 53.619 -74.304 1.00 86.19 709 ARG A O 1
ATOM 5271 N N . ARG A 1 710 ? 22.816 53.604 -72.531 1.00 85.38 710 ARG A N 1
ATOM 5272 C CA . ARG A 1 710 ? 23.665 54.732 -72.966 1.00 85.38 710 ARG A CA 1
ATOM 5273 C C . ARG A 1 710 ? 24.536 54.333 -74.158 1.00 85.38 710 ARG A C 1
ATOM 5275 O O . ARG A 1 710 ? 24.596 55.086 -75.121 1.00 85.38 710 ARG A O 1
ATOM 5282 N N . ASP A 1 711 ? 25.122 53.140 -74.129 1.00 84.94 711 ASP A N 1
ATOM 5283 C CA . ASP A 1 711 ? 25.941 52.589 -75.209 1.00 84.94 711 ASP A CA 1
ATOM 5284 C C . ASP A 1 711 ? 25.100 52.325 -76.462 1.00 84.94 711 ASP A C 1
ATOM 5286 O O . ASP A 1 711 ? 25.514 52.687 -77.557 1.00 84.94 711 ASP A O 1
ATOM 5290 N N . VAL A 1 712 ? 23.885 51.779 -76.324 1.00 81.19 712 VAL A N 1
ATOM 5291 C CA . VAL A 1 712 ? 22.932 51.652 -77.438 1.00 81.19 712 VAL A CA 1
ATOM 5292 C C . VAL A 1 712 ? 22.562 53.029 -77.982 1.00 81.19 712 VAL A C 1
ATOM 5294 O O . VAL A 1 712 ? 22.657 53.216 -79.187 1.00 81.19 712 VAL A O 1
ATOM 5297 N N . ALA A 1 713 ? 22.220 54.012 -77.144 1.00 81.00 713 ALA A N 1
ATOM 5298 C CA . ALA A 1 713 ? 21.920 55.366 -77.619 1.00 81.00 713 ALA A CA 1
ATOM 5299 C C . ALA A 1 713 ? 23.110 56.005 -78.366 1.00 81.00 713 ALA A C 1
ATOM 5301 O O . ALA A 1 713 ? 22.922 56.583 -79.434 1.00 81.00 713 ALA A O 1
ATOM 5302 N N . ALA A 1 714 ? 24.337 55.831 -77.864 1.00 81.50 714 ALA A N 1
ATOM 5303 C CA . ALA A 1 714 ? 25.560 56.289 -78.521 1.00 81.50 714 ALA A CA 1
ATOM 5304 C C . ALA A 1 714 ? 25.857 55.522 -79.823 1.00 81.50 714 ALA A C 1
ATOM 5306 O O . ALA A 1 714 ? 26.336 56.113 -80.787 1.00 81.50 714 ALA A O 1
ATOM 5307 N N . LEU A 1 715 ? 25.542 54.225 -79.896 1.00 79.38 715 LEU A N 1
ATOM 5308 C CA . LEU A 1 715 ? 25.632 53.425 -81.121 1.00 79.38 715 LEU A CA 1
ATOM 5309 C C . LEU A 1 715 ? 24.538 53.792 -82.133 1.00 79.38 715 LEU A C 1
ATOM 5311 O O . LEU A 1 715 ? 24.782 53.715 -83.333 1.00 79.38 715 LEU A O 1
ATOM 5315 N N . GLU A 1 716 ? 23.353 54.222 -81.695 1.00 80.31 716 GLU A N 1
ATOM 5316 C CA . GLU A 1 716 ? 22.313 54.758 -82.579 1.00 80.31 716 GLU A CA 1
ATOM 5317 C C . GLU A 1 716 ? 22.671 56.160 -83.096 1.00 80.31 716 GLU A C 1
ATOM 5319 O O . GLU A 1 716 ? 22.425 56.444 -84.270 1.00 80.31 716 GLU A O 1
ATOM 5324 N N . GLU A 1 717 ? 23.322 56.996 -82.280 1.00 82.00 717 GLU A N 1
ATOM 5325 C CA . GLU A 1 717 ? 23.911 58.276 -82.696 1.00 82.00 717 GLU A CA 1
ATOM 5326 C C . GLU A 1 717 ? 25.064 58.062 -83.693 1.00 82.00 717 GLU A C 1
ATOM 5328 O O . GLU A 1 717 ? 25.059 58.656 -84.770 1.00 82.00 717 GLU A O 1
ATOM 5333 N N . GLN A 1 718 ? 25.995 57.142 -83.410 1.00 80.56 718 GLN A N 1
ATOM 5334 C CA . GLN A 1 718 ? 27.063 56.752 -84.340 1.00 80.56 718 GLN A CA 1
ATOM 5335 C C . GLN A 1 718 ? 26.509 56.139 -85.631 1.00 80.56 718 GLN A C 1
ATOM 5337 O O . GLN A 1 718 ? 26.995 56.463 -86.710 1.00 80.56 718 GLN A O 1
ATOM 5342 N N . ARG A 1 719 ? 25.467 55.300 -85.560 1.00 80.88 719 ARG A N 1
ATOM 5343 C CA . ARG A 1 719 ? 24.766 54.775 -86.744 1.00 80.88 719 ARG A CA 1
ATOM 5344 C C . ARG A 1 719 ? 24.139 55.909 -87.552 1.00 80.88 719 ARG A C 1
ATOM 5346 O O . ARG A 1 719 ? 24.239 55.887 -88.772 1.00 80.88 719 ARG A O 1
ATOM 5353 N N . GLY A 1 720 ? 23.535 56.900 -86.894 1.00 82.81 720 GLY A N 1
ATOM 5354 C CA . GLY A 1 720 ? 23.017 58.108 -87.538 1.00 82.81 720 GLY A CA 1
ATOM 5355 C C . GLY A 1 720 ? 24.115 58.916 -88.235 1.00 82.81 720 GLY A C 1
ATOM 5356 O O . GLY A 1 720 ? 23.956 59.275 -89.399 1.00 82.81 720 GLY A O 1
ATOM 5357 N N . ALA A 1 721 ? 25.251 59.129 -87.566 1.00 78.31 721 ALA A N 1
ATOM 5358 C CA . ALA A 1 721 ? 26.410 59.820 -88.126 1.00 78.31 721 ALA A CA 1
ATOM 5359 C C . ALA A 1 721 ? 27.005 59.069 -89.330 1.00 78.31 721 ALA A C 1
ATOM 5361 O O . ALA A 1 721 ? 27.138 59.653 -90.399 1.00 78.31 721 ALA A O 1
ATOM 5362 N N . VAL A 1 722 ? 27.271 57.765 -89.204 1.00 77.50 722 VAL A N 1
ATOM 5363 C CA . VAL A 1 722 ? 27.781 56.916 -90.298 1.00 77.50 722 VAL A CA 1
ATOM 5364 C C . VAL A 1 722 ? 26.783 56.831 -91.455 1.00 77.50 722 VAL A C 1
ATOM 5366 O O . VAL A 1 722 ? 27.188 56.785 -92.613 1.00 77.50 722 VAL A O 1
ATOM 5369 N N . GLN A 1 723 ? 25.475 56.836 -91.186 1.00 78.44 723 GLN A N 1
ATOM 5370 C CA . GLN A 1 723 ? 24.467 56.842 -92.244 1.00 78.44 723 GLN A CA 1
ATOM 5371 C C . GLN A 1 723 ? 24.399 58.198 -92.965 1.00 78.44 723 GLN A C 1
ATOM 5373 O O . GLN A 1 723 ? 24.285 58.209 -94.189 1.00 78.44 723 GLN A O 1
ATOM 5378 N N . ALA A 1 724 ? 24.577 59.317 -92.255 1.00 76.06 724 ALA A N 1
ATOM 5379 C CA . ALA A 1 724 ? 24.732 60.641 -92.858 1.00 76.06 724 ALA A CA 1
ATOM 5380 C C . ALA A 1 724 ? 26.050 60.774 -93.651 1.00 76.06 724 ALA A C 1
ATOM 5382 O O . ALA A 1 724 ? 26.045 61.318 -94.753 1.00 76.06 724 ALA A O 1
ATOM 5383 N N . GLU A 1 725 ? 27.164 60.220 -93.160 1.00 76.00 725 GLU A N 1
ATOM 5384 C CA . GLU A 1 725 ? 28.422 60.112 -93.916 1.00 76.00 725 GLU A CA 1
ATOM 5385 C C . GLU A 1 725 ? 28.254 59.252 -95.175 1.00 76.00 725 GLU A C 1
ATOM 5387 O O . GLU A 1 725 ? 28.806 59.577 -96.223 1.00 76.00 725 GLU A O 1
ATOM 5392 N N . LEU A 1 726 ? 27.467 58.175 -95.108 1.00 76.38 726 LEU A N 1
ATOM 5393 C CA . LEU A 1 726 ? 27.207 57.283 -96.238 1.00 76.38 726 LEU A CA 1
ATOM 5394 C C . LEU A 1 726 ? 26.228 57.896 -97.255 1.00 76.38 726 LEU A C 1
ATOM 5396 O O . LEU A 1 726 ? 26.331 57.616 -98.449 1.00 76.38 726 LEU A O 1
ATOM 5400 N N . GLU A 1 727 ? 25.320 58.771 -96.823 1.00 75.12 727 GLU A N 1
ATOM 5401 C CA . GLU A 1 727 ? 24.509 59.616 -97.706 1.00 75.12 727 GLU A CA 1
ATOM 5402 C C . GLU A 1 727 ? 25.363 60.714 -98.360 1.00 75.12 727 GLU A C 1
ATOM 5404 O O . GLU A 1 727 ? 25.364 60.812 -99.587 1.00 75.12 727 GLU A O 1
ATOM 5409 N N . ALA A 1 728 ? 26.215 61.416 -97.609 1.00 74.44 728 ALA A N 1
ATOM 5410 C CA . ALA A 1 728 ? 27.194 62.357 -98.165 1.00 74.44 728 ALA A CA 1
ATOM 5411 C C . ALA A 1 728 ? 28.194 61.676 -99.127 1.00 74.44 728 ALA A C 1
ATOM 5413 O O . ALA A 1 728 ? 28.576 62.248 -100.147 1.00 74.44 728 ALA A O 1
ATOM 5414 N N . ALA A 1 729 ? 28.583 60.424 -98.866 1.00 73.88 729 ALA A N 1
ATOM 5415 C CA . ALA A 1 729 ? 29.416 59.627 -99.765 1.00 73.88 729 ALA A CA 1
ATOM 5416 C C . ALA A 1 729 ? 28.664 59.178 -101.031 1.00 73.88 729 ALA A C 1
ATOM 5418 O O . ALA A 1 729 ? 29.285 59.042 -102.085 1.00 73.88 729 ALA A O 1
ATOM 5419 N N . ARG A 1 730 ? 27.337 58.985 -100.972 1.00 76.25 730 ARG A N 1
ATOM 5420 C CA . ARG A 1 730 ? 26.489 58.760 -102.160 1.00 76.25 730 ARG A CA 1
ATOM 5421 C C . ARG A 1 730 ? 26.333 60.035 -102.986 1.00 76.25 730 ARG A C 1
ATOM 5423 O O . ARG A 1 730 ? 26.440 59.961 -104.207 1.00 76.25 730 ARG A O 1
ATOM 5430 N N . GLU A 1 731 ? 26.152 61.191 -102.351 1.00 73.56 731 GLU A N 1
ATOM 5431 C CA . GLU A 1 731 ? 26.172 62.488 -103.042 1.00 73.56 731 GLU A CA 1
ATOM 5432 C C . GLU A 1 731 ? 27.537 62.736 -103.702 1.00 73.56 731 GLU A C 1
ATOM 5434 O O . GLU A 1 731 ? 27.601 63.051 -104.889 1.00 73.56 731 GLU A O 1
ATOM 5439 N N . GLY A 1 732 ? 28.635 62.486 -102.981 1.00 70.69 732 GLY A N 1
ATOM 5440 C CA . GLY A 1 732 ? 29.999 62.534 -103.513 1.00 70.69 732 GLY A CA 1
ATOM 5441 C C . GLY A 1 732 ? 30.249 61.531 -104.647 1.00 70.69 732 GLY A C 1
ATOM 5442 O O . GLY A 1 732 ? 30.941 61.854 -105.611 1.00 70.69 732 GLY A O 1
ATOM 5443 N N . ALA A 1 733 ? 29.645 60.339 -104.600 1.00 70.44 733 ALA A N 1
ATOM 5444 C CA . ALA A 1 733 ? 29.686 59.379 -105.702 1.00 70.44 733 ALA A CA 1
ATOM 5445 C C . ALA A 1 733 ? 28.913 59.883 -106.933 1.00 70.44 733 ALA A C 1
ATOM 5447 O O . ALA A 1 733 ? 29.423 59.773 -108.046 1.00 70.44 733 ALA A O 1
ATOM 5448 N N . GLY A 1 734 ? 27.744 60.506 -106.748 1.00 73.19 734 GLY A N 1
ATOM 5449 C CA . GLY A 1 734 ? 26.997 61.163 -107.826 1.00 73.19 734 GLY A CA 1
ATOM 5450 C C . GLY A 1 734 ? 27.754 62.349 -108.438 1.00 73.19 734 GLY A C 1
ATOM 5451 O O . GLY A 1 734 ? 27.775 62.515 -109.659 1.00 73.19 734 GLY A O 1
ATOM 5452 N N . GLN A 1 735 ? 28.464 63.127 -107.616 1.00 73.50 735 GLN A N 1
ATOM 5453 C CA . GLN A 1 735 ? 29.377 64.178 -108.079 1.00 73.50 735 GLN A CA 1
ATOM 5454 C C . GLN A 1 735 ? 30.558 63.589 -108.867 1.00 73.50 735 GLN A C 1
ATOM 5456 O O . GLN A 1 735 ? 30.894 64.100 -109.931 1.00 73.50 735 GLN A O 1
ATOM 5461 N N . LEU A 1 736 ? 31.153 62.479 -108.415 1.00 74.06 736 LEU A N 1
ATOM 5462 C CA . LEU A 1 736 ? 32.213 61.771 -109.146 1.00 74.06 736 LEU A CA 1
ATOM 5463 C C . LEU A 1 736 ? 31.723 61.124 -110.451 1.00 74.06 736 LEU A C 1
ATOM 5465 O O . LEU A 1 736 ? 32.487 61.050 -111.412 1.00 74.06 736 LEU A O 1
ATOM 5469 N N . GLU A 1 737 ? 30.475 60.667 -110.519 1.00 73.31 737 GLU A N 1
ATOM 5470 C CA . GLU A 1 737 ? 29.867 60.147 -111.748 1.00 73.31 737 GLU A CA 1
ATOM 5471 C C . GLU A 1 737 ? 29.541 61.279 -112.738 1.00 73.31 737 GLU A C 1
ATOM 5473 O O . GLU A 1 737 ? 29.826 61.156 -113.931 1.00 73.31 737 GLU A O 1
ATOM 5478 N N . THR A 1 738 ? 29.100 62.436 -112.235 1.00 75.62 738 THR A N 1
ATOM 5479 C CA . THR A 1 738 ? 28.975 63.681 -113.014 1.00 75.62 738 THR A CA 1
ATOM 5480 C C . THR A 1 738 ? 30.334 64.109 -113.573 1.00 75.62 738 THR A C 1
ATOM 5482 O O . THR A 1 738 ? 30.480 64.220 -114.788 1.00 75.62 738 THR A O 1
ATOM 5485 N N . LEU A 1 739 ? 31.368 64.213 -112.732 1.00 73.62 739 LEU A N 1
ATOM 5486 C CA . LEU A 1 739 ? 32.741 64.514 -113.155 1.00 73.62 739 LEU A CA 1
ATOM 5487 C C . LEU A 1 739 ? 33.302 63.470 -114.138 1.00 73.62 739 LEU A C 1
ATOM 5489 O O . LEU A 1 739 ? 34.057 63.820 -115.042 1.00 73.62 739 LEU A O 1
ATOM 5493 N N . ARG A 1 740 ? 32.930 62.187 -114.024 1.00 78.44 740 ARG A N 1
ATOM 5494 C CA . ARG A 1 740 ? 33.285 61.161 -115.023 1.00 78.44 740 ARG A CA 1
ATOM 5495 C C . ARG A 1 740 ? 32.598 61.399 -116.363 1.00 78.44 740 ARG A C 1
ATOM 5497 O O . ARG A 1 740 ? 33.247 61.212 -117.389 1.00 78.44 740 ARG A O 1
ATOM 5504 N N . SER A 1 741 ? 31.331 61.815 -116.369 1.00 75.81 741 SER A N 1
ATOM 5505 C CA . SER A 1 741 ? 30.634 62.204 -117.601 1.00 75.81 741 SER A CA 1
ATOM 5506 C C . SER A 1 741 ? 31.288 63.424 -118.258 1.00 75.81 741 SER A C 1
ATOM 5508 O O . SER A 1 741 ? 31.544 63.398 -119.458 1.00 75.81 741 SER A O 1
ATOM 5510 N N . GLU A 1 742 ? 31.695 64.424 -117.471 1.00 77.19 742 GLU A N 1
ATOM 5511 C CA . GLU A 1 742 ? 32.430 65.598 -117.957 1.00 77.19 742 GLU A CA 1
ATOM 5512 C C . GLU A 1 742 ? 33.810 65.211 -118.509 1.00 77.19 742 GLU A C 1
ATOM 5514 O O . GLU A 1 742 ? 34.200 65.669 -119.579 1.00 77.19 742 GLU A O 1
ATOM 5519 N N . VAL A 1 743 ? 34.536 64.306 -117.844 1.00 75.12 743 VAL A N 1
ATOM 5520 C CA . VAL A 1 743 ? 35.825 63.777 -118.327 1.00 75.12 743 VAL A CA 1
ATOM 5521 C C . VAL A 1 743 ? 35.664 62.900 -119.576 1.00 75.12 743 VAL A C 1
ATOM 5523 O O . VAL A 1 743 ? 36.558 62.891 -120.426 1.00 75.12 743 VAL A O 1
ATOM 5526 N N . ALA A 1 744 ? 34.542 62.196 -119.741 1.00 76.19 744 ALA A N 1
ATOM 5527 C CA . ALA A 1 744 ? 34.216 61.473 -120.971 1.00 76.19 744 ALA A CA 1
ATOM 5528 C C . ALA A 1 744 ? 33.879 62.435 -122.126 1.00 76.19 744 ALA A C 1
ATOM 5530 O O . ALA A 1 744 ? 34.331 62.225 -123.251 1.00 76.19 744 ALA A O 1
ATOM 5531 N N . GLU A 1 745 ? 33.164 63.524 -121.843 1.00 74.50 745 GLU A N 1
ATOM 5532 C CA . GLU A 1 745 ? 32.839 64.569 -122.816 1.00 74.50 745 GLU A CA 1
ATOM 5533 C C . GLU A 1 745 ? 34.095 65.355 -123.240 1.00 74.50 745 GLU A C 1
ATOM 5535 O O . GLU A 1 745 ? 34.358 65.521 -124.430 1.00 74.50 745 GLU A O 1
ATOM 5540 N N . LEU A 1 746 ? 34.956 65.728 -122.287 1.00 75.94 746 LEU A N 1
ATOM 5541 C CA . LEU A 1 746 ? 36.287 66.296 -122.543 1.00 75.94 746 LEU A CA 1
ATOM 5542 C C . LEU A 1 746 ? 37.202 65.314 -123.290 1.00 75.94 746 LEU A C 1
ATOM 5544 O O . LEU A 1 746 ? 38.009 65.735 -124.118 1.00 75.94 746 LEU A O 1
ATOM 5548 N N . SER A 1 747 ? 37.073 64.007 -123.039 1.00 76.00 747 SER A N 1
ATOM 5549 C CA . SER A 1 747 ? 37.805 62.982 -123.792 1.00 76.00 747 SER A CA 1
ATOM 5550 C C . SER A 1 747 ? 37.338 62.915 -125.243 1.00 76.00 747 SER A C 1
ATOM 5552 O O . SER A 1 747 ? 38.192 62.921 -126.122 1.00 76.00 747 SER A O 1
ATOM 5554 N N . ARG A 1 748 ? 36.025 62.966 -125.513 1.00 77.06 748 ARG A N 1
ATOM 5555 C CA . ARG A 1 748 ? 35.494 63.103 -126.880 1.00 77.06 748 ARG A CA 1
ATOM 5556 C C . ARG A 1 748 ? 35.98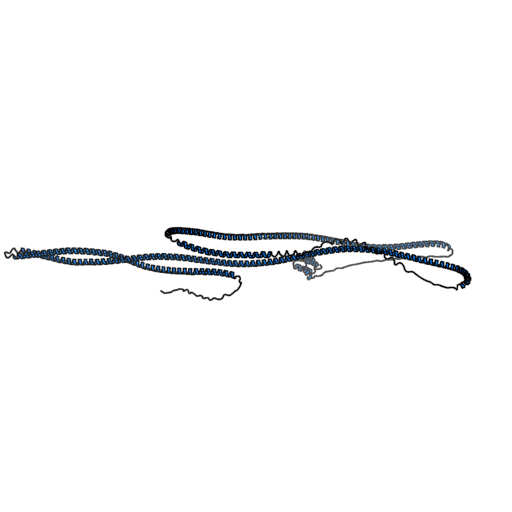2 64.374 -127.563 1.00 77.06 748 ARG A C 1
ATOM 5558 O O . ARG A 1 748 ? 36.450 64.296 -128.689 1.00 77.06 748 ARG A O 1
ATOM 5565 N N . GLN A 1 749 ? 35.929 65.523 -126.885 1.00 77.50 749 GLN A N 1
ATOM 5566 C CA . GLN A 1 749 ? 36.437 66.788 -127.431 1.00 77.50 749 GLN A CA 1
ATOM 5567 C C . GLN A 1 749 ? 37.933 66.703 -127.766 1.00 77.50 749 GLN A C 1
ATOM 5569 O O . GLN A 1 749 ? 38.364 67.202 -128.804 1.00 77.50 749 GLN A O 1
ATOM 5574 N N . ARG A 1 750 ? 38.726 66.039 -126.916 1.00 79.56 750 ARG A N 1
ATOM 5575 C CA . ARG A 1 750 ? 40.148 65.762 -127.157 1.00 79.56 750 ARG A CA 1
ATOM 5576 C C . ARG A 1 750 ? 40.340 64.820 -128.345 1.00 79.56 750 ARG A C 1
ATOM 5578 O O . ARG A 1 750 ? 41.182 65.115 -129.183 1.00 79.56 750 ARG A O 1
ATOM 5585 N N . ASP A 1 751 ? 39.555 63.752 -128.458 1.00 80.19 751 ASP A N 1
ATOM 5586 C CA . ASP A 1 751 ? 39.637 62.784 -129.559 1.00 80.19 751 ASP A CA 1
ATOM 5587 C C . ASP A 1 751 ? 39.221 63.418 -130.908 1.00 80.19 751 ASP A C 1
ATOM 5589 O O . ASP A 1 751 ? 39.943 63.275 -131.895 1.00 80.19 751 ASP A O 1
ATOM 5593 N N . ASP A 1 752 ? 38.145 64.216 -130.946 1.00 78.25 752 ASP A N 1
ATOM 5594 C CA . ASP A 1 752 ? 37.730 65.018 -132.113 1.00 78.25 752 ASP A CA 1
ATOM 5595 C C . ASP A 1 752 ? 38.798 66.052 -132.502 1.00 78.25 752 ASP A C 1
ATOM 5597 O O . ASP A 1 752 ? 39.111 66.230 -133.680 1.00 78.25 752 ASP A O 1
ATOM 5601 N N . MET A 1 753 ? 39.400 66.729 -131.522 1.00 73.19 753 MET A N 1
ATOM 5602 C CA . MET A 1 753 ? 40.491 67.679 -131.749 1.00 73.19 753 MET A CA 1
ATOM 5603 C C . MET A 1 753 ? 41.766 66.979 -132.253 1.00 73.19 753 MET A C 1
ATOM 5605 O O . MET A 1 753 ? 42.513 67.550 -133.045 1.00 73.19 753 MET A O 1
ATOM 5609 N N . GLN A 1 754 ? 41.989 65.718 -131.879 1.00 75.56 754 GLN A N 1
ATOM 5610 C CA . GLN A 1 754 ? 43.100 64.892 -132.357 1.00 75.56 754 GLN A CA 1
ATOM 5611 C C . GLN A 1 754 ? 42.830 64.316 -133.764 1.00 75.56 754 GLN A C 1
ATOM 5613 O O . GLN A 1 754 ? 43.754 64.198 -134.574 1.00 75.56 754 GLN A O 1
ATOM 5618 N N . ALA A 1 755 ? 41.560 64.074 -134.112 1.00 74.69 755 ALA A N 1
ATOM 5619 C CA . ALA A 1 755 ? 41.110 63.815 -135.482 1.00 74.69 755 ALA A CA 1
ATOM 5620 C C . ALA A 1 755 ? 41.226 65.065 -136.380 1.00 74.69 755 ALA A C 1
ATOM 5622 O O . ALA A 1 755 ? 41.605 64.968 -137.547 1.00 74.69 755 ALA A O 1
ATOM 5623 N N . GLN A 1 756 ? 40.974 66.266 -135.844 1.00 75.31 756 GLN A N 1
ATOM 5624 C CA . GLN A 1 756 ? 41.276 67.526 -136.536 1.00 75.31 756 GLN A CA 1
ATOM 5625 C C . GLN A 1 756 ? 42.789 67.723 -136.726 1.00 75.31 756 GLN A C 1
ATOM 5627 O O . GLN A 1 756 ? 43.207 68.197 -137.783 1.00 75.31 756 GLN A O 1
ATOM 5632 N N . LEU A 1 757 ? 43.614 67.316 -135.752 1.00 76.88 757 LEU A N 1
ATOM 5633 C CA . LEU A 1 757 ? 45.074 67.395 -135.850 1.00 76.88 757 LEU A CA 1
ATOM 5634 C C . LEU A 1 757 ? 45.623 66.474 -136.950 1.00 76.88 757 LEU A C 1
ATOM 5636 O O . LEU A 1 757 ? 46.326 66.947 -137.838 1.00 76.88 757 LEU A O 1
ATOM 5640 N N . THR A 1 758 ? 45.226 65.199 -136.968 1.00 76.62 758 THR A N 1
ATOM 5641 C CA . THR A 1 758 ? 45.627 64.255 -138.032 1.00 76.62 758 THR A CA 1
ATOM 5642 C C . THR A 1 758 ? 45.119 64.687 -139.408 1.00 76.62 758 THR A C 1
ATOM 5644 O O . THR A 1 758 ? 45.843 64.574 -140.393 1.00 76.62 758 THR A O 1
ATOM 5647 N N . ARG A 1 759 ? 43.932 65.300 -139.496 1.00 76.00 759 ARG A N 1
ATOM 5648 C CA . ARG A 1 759 ? 43.440 65.917 -140.741 1.00 76.00 759 ARG A CA 1
ATOM 5649 C C . ARG A 1 759 ? 44.266 67.136 -141.177 1.00 76.00 759 ARG A C 1
ATOM 5651 O O . ARG A 1 759 ? 44.392 67.391 -142.373 1.00 76.00 759 ARG A O 1
ATOM 5658 N N . SER A 1 760 ? 44.853 67.874 -140.234 1.00 67.88 760 SER A N 1
ATOM 5659 C CA . SER A 1 760 ? 45.830 68.941 -140.504 1.00 67.88 760 SER A CA 1
ATOM 5660 C C . SER A 1 760 ? 47.168 68.377 -141.005 1.00 67.88 760 SER A C 1
ATOM 5662 O O . SER A 1 760 ? 47.791 68.953 -141.894 1.00 67.88 760 SER A O 1
ATOM 5664 N N . GLU A 1 761 ? 47.587 67.212 -140.504 1.00 76.69 761 GLU A N 1
ATOM 5665 C CA . GLU A 1 761 ? 48.797 66.498 -140.940 1.00 76.69 761 GLU A CA 1
ATOM 5666 C C . GLU A 1 761 ? 48.625 65.831 -142.321 1.00 76.69 761 GLU A C 1
ATOM 5668 O O . GLU A 1 761 ? 49.536 65.869 -143.153 1.00 76.69 761 GLU A O 1
ATOM 5673 N N . GLU A 1 762 ? 47.434 65.317 -142.645 1.00 72.25 762 GLU A N 1
ATOM 5674 C CA . GLU A 1 762 ? 47.079 64.928 -144.019 1.00 72.25 762 GLU A CA 1
ATOM 5675 C C . GLU A 1 762 ? 47.080 66.134 -144.971 1.00 72.25 762 GLU A C 1
ATOM 5677 O O . GLU A 1 762 ? 47.543 66.030 -146.106 1.00 72.25 762 GLU A O 1
ATOM 5682 N N . LEU A 1 763 ? 46.599 67.300 -144.526 1.00 72.00 763 LEU A N 1
ATOM 5683 C CA . LEU A 1 763 ? 46.639 68.524 -145.330 1.00 72.00 763 LEU A CA 1
ATOM 5684 C C . LEU A 1 763 ? 48.072 69.051 -145.512 1.00 72.00 763 LEU A C 1
ATOM 5686 O O . LEU A 1 763 ? 48.418 69.471 -146.615 1.00 72.00 763 LEU A O 1
ATOM 5690 N N . SER A 1 764 ? 48.930 68.993 -144.491 1.00 69.00 764 SER A N 1
ATOM 5691 C CA . SER A 1 764 ? 50.324 69.446 -144.599 1.00 69.00 764 SER A CA 1
ATOM 5692 C C . SER A 1 764 ? 51.170 68.517 -145.478 1.00 69.00 764 SER A C 1
ATOM 5694 O O . SER A 1 764 ? 51.954 68.997 -146.298 1.00 69.00 764 SER A O 1
ATOM 5696 N N . THR A 1 765 ? 50.949 67.200 -145.412 1.00 75.50 765 THR A N 1
ATOM 5697 C CA . THR A 1 765 ? 51.579 66.235 -146.331 1.00 75.50 765 THR A CA 1
ATOM 5698 C C . THR A 1 765 ? 51.049 66.361 -147.764 1.00 75.50 765 THR A C 1
ATOM 5700 O O . THR A 1 765 ? 51.835 66.261 -148.709 1.00 75.50 765 THR A O 1
ATOM 5703 N N . GLN A 1 766 ? 49.764 66.684 -147.961 1.00 69.88 766 GLN A N 1
ATOM 5704 C CA . GLN A 1 766 ? 49.231 67.052 -149.280 1.00 69.88 766 GLN A CA 1
ATOM 5705 C C . GLN A 1 766 ? 49.852 68.350 -149.822 1.00 69.88 766 GLN A C 1
ATOM 5707 O O . GLN A 1 766 ? 50.175 68.405 -151.009 1.00 69.88 766 GLN A O 1
ATOM 5712 N N . ILE A 1 767 ? 50.074 69.368 -148.984 1.00 68.81 767 ILE A N 1
ATOM 5713 C CA . ILE A 1 767 ? 50.762 70.611 -149.374 1.00 68.81 767 ILE A CA 1
ATOM 5714 C C . ILE A 1 767 ? 52.216 70.321 -149.770 1.00 68.81 767 ILE A C 1
ATOM 5716 O O . ILE A 1 767 ? 52.616 70.679 -150.876 1.00 68.81 767 ILE A O 1
ATOM 5720 N N . ALA A 1 768 ? 52.971 69.577 -148.957 1.00 70.88 768 ALA A N 1
ATOM 5721 C CA . ALA A 1 768 ? 54.342 69.177 -149.287 1.00 70.88 768 ALA A CA 1
ATOM 5722 C C . ALA A 1 768 ? 54.421 68.371 -150.603 1.00 70.88 768 ALA A C 1
ATOM 5724 O O . ALA A 1 768 ? 55.346 68.548 -151.398 1.00 70.88 768 ALA A O 1
ATOM 5725 N N . ALA A 1 769 ? 53.419 67.532 -150.894 1.00 67.50 769 ALA A N 1
ATOM 5726 C CA . ALA A 1 769 ? 53.315 66.822 -152.170 1.00 67.50 769 ALA A CA 1
ATOM 5727 C C . ALA A 1 769 ? 52.991 67.746 -153.366 1.00 67.50 769 ALA A C 1
ATOM 5729 O O . ALA A 1 769 ? 53.414 67.457 -154.487 1.00 67.50 769 ALA A O 1
ATOM 5730 N N . GLN A 1 770 ? 52.277 68.859 -153.161 1.00 65.62 770 GLN A N 1
ATOM 5731 C CA . GLN A 1 770 ? 52.067 69.890 -154.190 1.00 65.62 770 GLN A CA 1
ATOM 5732 C C . GLN A 1 770 ? 53.327 70.747 -154.406 1.00 65.62 770 GLN A C 1
ATOM 5734 O O . GLN A 1 770 ? 53.647 71.094 -155.544 1.00 65.62 770 GLN A O 1
ATOM 5739 N N . GLU A 1 771 ? 54.092 71.037 -153.353 1.00 70.62 771 GLU A N 1
ATOM 5740 C CA . GLU A 1 771 ? 55.385 71.733 -153.449 1.00 70.62 771 GLU A CA 1
ATOM 5741 C C . GLU A 1 771 ? 56.436 70.873 -154.175 1.00 70.62 771 GLU A C 1
ATOM 5743 O O . GLU A 1 771 ? 57.120 71.350 -155.082 1.00 70.62 771 GLU A O 1
ATOM 5748 N N . ALA A 1 772 ? 56.488 69.568 -153.887 1.00 69.06 772 ALA A N 1
ATOM 5749 C CA . ALA A 1 772 ? 57.319 68.614 -154.624 1.00 69.06 772 ALA A CA 1
ATOM 5750 C C . ALA A 1 772 ? 56.906 68.464 -156.104 1.00 69.06 772 ALA A C 1
ATOM 5752 O O . ALA A 1 772 ? 57.756 68.260 -156.967 1.00 69.06 772 ALA A O 1
ATOM 5753 N N . ARG A 1 773 ? 55.614 68.594 -156.433 1.00 69.94 773 ARG A N 1
ATOM 5754 C CA . ARG A 1 773 ? 55.144 68.599 -157.832 1.00 69.94 773 ARG A CA 1
ATOM 5755 C C . ARG A 1 773 ? 55.464 69.907 -158.551 1.00 69.94 773 ARG A C 1
ATOM 5757 O O . ARG A 1 773 ? 55.847 69.879 -159.716 1.00 69.94 773 ARG A O 1
ATOM 5764 N N . THR A 1 774 ? 55.330 71.049 -157.880 1.00 65.25 774 THR A N 1
ATOM 5765 C CA . THR A 1 774 ? 55.596 72.360 -158.493 1.00 65.25 774 THR A CA 1
ATOM 5766 C C . THR A 1 774 ? 57.084 72.644 -158.679 1.00 65.25 774 THR A C 1
ATOM 5768 O O . THR A 1 774 ? 57.431 73.315 -159.649 1.00 65.25 774 THR A O 1
ATOM 5771 N N . SER A 1 775 ? 57.976 72.085 -157.853 1.00 66.69 775 SER A N 1
ATOM 5772 C CA . SER A 1 775 ? 59.422 72.128 -158.117 1.00 66.69 775 SER A CA 1
ATOM 5773 C C . SER A 1 775 ? 59.810 71.305 -159.353 1.00 66.69 775 SER A C 1
ATOM 5775 O O . SER A 1 775 ? 60.516 71.826 -160.217 1.00 66.69 775 SER A O 1
ATOM 5777 N N . VAL A 1 776 ? 59.270 70.088 -159.506 1.00 73.44 776 VAL A N 1
ATOM 5778 C CA . VAL A 1 776 ? 59.462 69.257 -160.711 1.00 73.44 776 VAL A CA 1
ATOM 5779 C C . VAL A 1 776 ? 58.933 69.963 -161.965 1.00 73.44 776 VAL A C 1
ATOM 5781 O O . VAL A 1 776 ? 59.685 70.118 -162.926 1.00 73.44 776 VAL A O 1
ATOM 5784 N N . LEU A 1 777 ? 57.701 70.493 -161.946 1.00 66.81 777 LEU A N 1
ATOM 5785 C CA . LEU A 1 777 ? 57.170 71.260 -163.085 1.00 66.81 777 LEU A CA 1
ATOM 5786 C C . LEU A 1 777 ? 57.992 72.528 -163.383 1.00 66.81 777 LEU A C 1
ATOM 5788 O O . LEU A 1 777 ? 58.124 72.912 -164.543 1.00 66.81 777 LEU A O 1
ATOM 5792 N N . ALA A 1 778 ? 58.562 73.197 -162.376 1.00 63.94 778 ALA A N 1
ATOM 5793 C CA . ALA A 1 778 ? 59.420 74.365 -162.595 1.00 63.94 778 ALA A CA 1
ATOM 5794 C C . ALA A 1 778 ? 60.762 74.000 -163.263 1.00 63.94 778 ALA A C 1
ATOM 5796 O O . ALA A 1 778 ? 61.326 74.812 -164.003 1.00 63.94 778 ALA A O 1
ATOM 5797 N N . GLU A 1 779 ? 61.267 72.788 -163.031 1.00 66.31 779 GLU A N 1
ATOM 5798 C CA . GLU A 1 779 ? 62.466 72.259 -163.683 1.00 66.31 779 GLU A CA 1
ATOM 5799 C C . GLU A 1 779 ? 62.168 71.792 -165.121 1.00 66.31 779 GLU A C 1
ATOM 5801 O O . GLU A 1 779 ? 62.908 72.152 -166.040 1.00 66.31 779 GLU A O 1
ATOM 5806 N N . GLU A 1 780 ? 61.020 71.142 -165.354 1.00 64.38 780 GLU A N 1
ATOM 5807 C CA . GLU A 1 780 ? 60.493 70.860 -166.703 1.00 64.38 780 GLU A CA 1
ATOM 5808 C C . GLU A 1 780 ? 60.256 72.145 -167.515 1.00 64.38 780 GLU A C 1
ATOM 5810 O O . GLU A 1 780 ? 60.581 72.210 -168.699 1.00 64.38 780 GLU A O 1
ATOM 5815 N N . ILE A 1 781 ? 59.756 73.221 -166.896 1.00 63.22 781 ILE A N 1
ATOM 5816 C CA . ILE A 1 781 ? 59.597 74.518 -167.572 1.00 63.22 781 ILE A CA 1
ATOM 5817 C C . ILE A 1 781 ? 60.957 75.097 -167.992 1.00 63.22 781 ILE A C 1
ATOM 5819 O O . ILE A 1 781 ? 61.052 75.694 -169.068 1.00 63.22 781 ILE A O 1
ATOM 5823 N N . ARG A 1 782 ? 62.031 74.910 -167.209 1.00 64.94 782 ARG A N 1
ATOM 5824 C CA . ARG A 1 782 ? 63.379 75.368 -167.600 1.00 64.94 782 ARG A CA 1
ATOM 5825 C C . ARG A 1 782 ? 63.928 74.596 -168.796 1.00 64.94 782 ARG A C 1
ATOM 5827 O O . ARG A 1 782 ? 64.453 75.230 -169.712 1.00 64.94 782 ARG A O 1
ATOM 5834 N N . THR A 1 783 ? 63.792 73.270 -168.822 1.00 65.19 783 THR A N 1
ATOM 5835 C CA . THR A 1 783 ? 64.253 72.453 -169.958 1.00 65.19 783 THR A CA 1
ATOM 5836 C C . THR A 1 783 ? 63.422 72.730 -171.212 1.00 65.19 783 THR A C 1
ATOM 5838 O O . THR A 1 783 ? 63.989 73.038 -172.261 1.00 65.19 783 THR A O 1
ATOM 5841 N N . LEU A 1 784 ? 62.091 72.768 -171.099 1.00 58.69 784 LEU A N 1
ATOM 5842 C CA . LEU A 1 784 ? 61.195 73.085 -172.217 1.00 58.69 784 LEU A CA 1
ATOM 5843 C C . LEU A 1 784 ? 61.395 74.508 -172.761 1.00 58.69 784 LEU A C 1
ATOM 5845 O O . LEU A 1 784 ? 61.292 74.711 -173.969 1.00 58.69 784 LEU A O 1
ATOM 5849 N N . THR A 1 785 ? 61.742 75.493 -171.924 1.00 58.97 785 THR A N 1
ATOM 5850 C CA . THR A 1 785 ? 62.066 76.853 -172.404 1.00 58.97 785 THR A CA 1
ATOM 5851 C C . THR A 1 785 ? 63.371 76.874 -173.211 1.00 58.97 785 THR A C 1
ATOM 5853 O O . THR A 1 785 ? 63.460 77.588 -174.212 1.00 58.97 785 THR A O 1
ATOM 5856 N N . ALA A 1 786 ? 64.368 76.065 -172.833 1.00 56.59 786 ALA A N 1
ATOM 5857 C CA . ALA A 1 786 ? 65.603 75.919 -173.603 1.00 56.59 786 ALA A CA 1
ATOM 5858 C C . ALA A 1 786 ? 65.367 75.215 -174.955 1.00 56.59 786 ALA A C 1
ATOM 5860 O O . ALA A 1 786 ? 65.935 75.625 -175.967 1.00 56.59 786 ALA A O 1
ATOM 5861 N N . GLU A 1 787 ? 64.487 74.209 -175.008 1.00 53.50 787 GLU A N 1
ATOM 5862 C CA . GLU A 1 787 ? 64.131 73.529 -176.263 1.00 53.50 787 GLU A CA 1
ATOM 5863 C C . GLU A 1 787 ? 63.203 74.363 -177.167 1.00 53.50 787 GLU A C 1
ATOM 5865 O O . GLU A 1 787 ? 63.339 74.334 -178.395 1.00 53.50 787 GLU A O 1
ATOM 5870 N N . ALA A 1 788 ? 62.297 75.162 -176.593 1.00 50.38 788 ALA A N 1
ATOM 5871 C CA . ALA A 1 788 ? 61.407 76.053 -177.343 1.00 50.38 788 ALA A CA 1
ATOM 5872 C C . ALA A 1 788 ? 62.183 77.100 -178.164 1.00 50.38 788 ALA A C 1
ATOM 5874 O O . ALA A 1 788 ? 61.783 77.428 -179.286 1.00 50.38 788 ALA A O 1
ATOM 5875 N N . ALA A 1 789 ? 63.337 77.553 -177.659 1.00 45.38 789 ALA A N 1
ATOM 5876 C CA . ALA A 1 789 ? 64.248 78.445 -178.378 1.00 45.38 789 ALA A CA 1
ATOM 5877 C C . ALA A 1 789 ? 64.815 77.835 -179.681 1.00 45.38 789 ALA A C 1
ATOM 5879 O O . ALA A 1 789 ? 65.247 78.580 -180.560 1.00 45.38 789 ALA A O 1
ATOM 5880 N N . ALA A 1 790 ? 64.793 76.504 -179.835 1.00 44.66 790 ALA A N 1
ATOM 5881 C CA . ALA A 1 790 ? 65.380 75.797 -180.975 1.00 44.66 790 ALA A CA 1
ATOM 5882 C C . ALA A 1 790 ? 64.378 75.394 -182.078 1.00 44.66 790 ALA A C 1
ATOM 5884 O O . ALA A 1 790 ? 64.809 75.013 -183.167 1.00 44.66 790 ALA A O 1
ATOM 5885 N N . ARG A 1 791 ? 63.056 75.443 -181.833 1.00 43.44 791 ARG A N 1
ATOM 5886 C CA . ARG A 1 791 ? 62.041 74.892 -182.767 1.00 43.44 791 ARG A CA 1
ATOM 5887 C C . ARG A 1 791 ? 61.012 75.879 -183.326 1.00 43.44 791 ARG A C 1
ATOM 5889 O O . ARG A 1 791 ? 60.432 75.589 -184.367 1.00 43.44 791 ARG A O 1
ATOM 5896 N N . ALA A 1 792 ? 60.809 77.049 -182.721 1.00 42.25 792 ALA A N 1
ATOM 5897 C CA . ALA A 1 792 ? 59.761 77.993 -183.142 1.00 42.25 792 ALA A CA 1
ATOM 5898 C C . ALA A 1 792 ? 60.166 78.981 -184.265 1.00 42.25 792 ALA A C 1
ATOM 5900 O O . ALA A 1 792 ? 59.450 79.942 -184.537 1.00 42.25 792 ALA A O 1
ATOM 5901 N N . GLN A 1 793 ? 61.294 78.769 -184.955 1.00 43.97 793 GLN A N 1
ATOM 5902 C CA . GLN A 1 793 ? 61.799 79.699 -185.983 1.00 43.97 793 GLN A CA 1
ATOM 5903 C C . GLN A 1 793 ? 61.010 79.658 -187.319 1.00 43.97 793 GLN A C 1
ATOM 5905 O O . GLN A 1 793 ? 61.411 80.307 -188.287 1.00 43.97 793 GLN A O 1
ATOM 5910 N N . GLN A 1 794 ? 59.903 78.900 -187.402 1.00 34.06 794 GLN A N 1
ATOM 5911 C CA . GLN A 1 794 ? 59.091 78.717 -188.617 1.00 34.06 794 GLN A CA 1
ATOM 5912 C C . GLN A 1 794 ? 57.561 78.568 -188.338 1.00 34.06 794 GLN A C 1
ATOM 5914 O O . GLN A 1 794 ? 57.090 77.440 -188.308 1.00 34.06 794 GLN A O 1
ATOM 5919 N N . ARG A 1 795 ? 56.809 79.701 -188.276 1.00 29.81 795 ARG A N 1
ATOM 5920 C CA . ARG A 1 795 ? 55.396 79.912 -188.775 1.00 29.81 795 ARG A CA 1
ATOM 5921 C C . ARG A 1 795 ? 54.225 79.148 -188.051 1.00 29.81 795 ARG A C 1
ATOM 5923 O O . ARG A 1 795 ? 54.331 77.940 -187.929 1.00 29.81 795 ARG A O 1
ATOM 5930 N N . ASP A 1 796 ? 53.071 79.675 -187.544 1.00 29.00 796 ASP A N 1
ATOM 5931 C CA . ASP A 1 796 ? 52.233 80.916 -187.705 1.00 29.00 796 ASP A CA 1
ATOM 5932 C C . ASP A 1 796 ? 51.134 81.157 -186.542 1.00 29.00 796 ASP A C 1
ATOM 5934 O O . ASP A 1 796 ? 50.494 80.190 -186.158 1.00 29.00 796 ASP A O 1
ATOM 5938 N N . VAL A 1 797 ? 50.862 82.403 -186.019 1.00 34.84 797 VAL A N 1
ATOM 5939 C CA . VAL A 1 797 ? 49.590 83.107 -185.451 1.00 34.84 797 VAL A CA 1
ATOM 5940 C C . VAL A 1 797 ? 48.565 82.537 -184.292 1.00 34.84 797 VAL A C 1
ATOM 5942 O O . VAL A 1 797 ? 47.939 81.533 -184.592 1.00 34.84 797 VAL A O 1
ATOM 5945 N N . ALA A 1 798 ? 48.233 83.151 -183.057 1.00 38.56 798 ALA A N 1
ATOM 5946 C CA . ALA A 1 798 ? 47.260 82.711 -181.876 1.00 38.56 798 ALA A CA 1
ATOM 5947 C C . ALA A 1 798 ? 46.830 83.774 -180.682 1.00 38.56 798 ALA A C 1
ATOM 5949 O O . ALA A 1 798 ? 47.361 84.870 -180.835 1.00 38.56 798 ALA A O 1
ATOM 5950 N N . ALA A 1 799 ? 46.066 83.727 -179.477 1.00 43.34 799 ALA A N 1
ATOM 5951 C CA . ALA A 1 799 ? 44.908 83.048 -178.648 1.00 43.34 799 ALA A CA 1
ATOM 5952 C C . ALA A 1 799 ? 44.468 83.684 -177.164 1.00 43.34 799 ALA A C 1
ATOM 5954 O O . ALA A 1 799 ? 45.247 84.524 -176.724 1.00 43.34 799 ALA A O 1
ATOM 5955 N N . ALA A 1 800 ? 43.333 83.369 -176.364 1.00 45.66 800 ALA A N 1
ATOM 5956 C CA . ALA A 1 800 ? 42.882 83.904 -174.933 1.00 45.66 800 ALA A CA 1
ATOM 5957 C C . ALA A 1 800 ? 41.614 83.297 -174.036 1.00 45.66 800 ALA A C 1
ATOM 5959 O O . ALA A 1 800 ? 40.858 82.550 -174.651 1.00 45.66 800 ALA A O 1
ATOM 5960 N N . ALA A 1 801 ? 41.301 83.590 -172.676 1.00 45.94 801 ALA A N 1
ATOM 596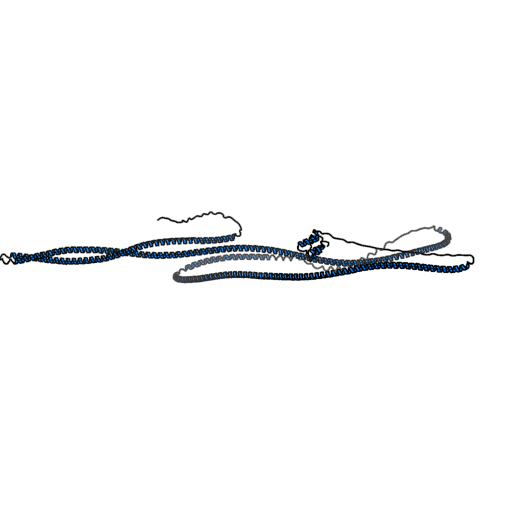1 C CA . ALA A 1 801 ? 40.111 83.088 -171.747 1.00 45.94 801 ALA A CA 1
ATOM 5962 C C . ALA A 1 801 ? 39.705 83.686 -170.235 1.00 45.94 801 ALA A C 1
ATOM 5964 O O . ALA A 1 801 ? 40.484 84.518 -169.776 1.00 45.94 801 ALA A O 1
ATOM 5965 N N . PRO A 1 802 ? 38.564 83.325 -169.446 1.00 59.09 802 PRO A N 1
ATOM 5966 C CA . PRO A 1 802 ? 37.960 83.895 -168.096 1.00 59.09 802 PRO A CA 1
ATOM 5967 C C . PRO A 1 802 ? 37.300 83.006 -166.846 1.00 59.09 802 PRO A C 1
ATOM 5969 O O . PRO A 1 802 ? 37.516 81.800 -166.873 1.00 59.09 802 PRO A O 1
ATOM 5972 N N . ALA A 1 803 ? 36.532 83.502 -165.752 1.00 45.81 803 ALA A N 1
ATOM 5973 C CA . ALA A 1 803 ? 36.130 82.836 -164.365 1.00 45.81 803 ALA A CA 1
ATOM 5974 C C . ALA A 1 803 ? 34.804 83.208 -163.400 1.00 45.81 803 ALA A C 1
ATOM 5976 O O . ALA A 1 803 ? 34.103 84.132 -163.810 1.00 45.81 803 ALA A O 1
ATOM 5977 N N . PRO A 1 804 ? 34.422 82.572 -162.170 1.00 65.88 804 PRO A N 1
ATOM 5978 C CA . PRO A 1 804 ? 33.090 82.587 -161.302 1.00 65.88 804 PRO A CA 1
ATOM 5979 C C . PRO A 1 804 ? 32.966 82.618 -159.634 1.00 65.88 804 PRO A C 1
ATOM 5981 O O . PRO A 1 804 ? 34.014 82.823 -159.031 1.00 65.88 804 PRO A O 1
ATOM 5984 N N . GLN A 1 805 ? 31.783 82.445 -158.847 1.00 53.69 805 GLN A N 1
ATOM 5985 C CA . GLN A 1 805 ? 31.564 82.583 -157.268 1.00 53.69 805 GLN A CA 1
ATOM 5986 C C . GLN A 1 805 ? 30.544 81.752 -156.196 1.00 53.69 805 GLN A C 1
ATOM 5988 O O . GLN A 1 805 ? 30.825 80.561 -156.115 1.00 53.69 805 GLN A O 1
ATOM 5993 N N . PRO A 1 806 ? 29.518 82.189 -155.285 1.00 62.03 806 PRO A N 1
ATOM 5994 C CA . PRO A 1 806 ? 29.234 81.831 -153.757 1.00 62.03 806 PRO A CA 1
ATOM 5995 C C . PRO A 1 806 ? 27.768 81.495 -153.011 1.00 62.03 806 PRO A C 1
ATOM 5997 O O . PRO A 1 806 ? 26.788 81.462 -153.749 1.00 62.03 806 PRO A O 1
ATOM 6000 N N . ALA A 1 807 ? 27.536 81.272 -151.616 1.00 51.31 807 ALA A N 1
ATOM 6001 C CA . ALA A 1 807 ? 26.226 80.828 -150.812 1.00 51.31 807 ALA A CA 1
ATOM 6002 C C . ALA A 1 807 ? 25.943 80.956 -149.153 1.00 51.31 807 ALA A C 1
ATOM 6004 O O . ALA A 1 807 ? 26.897 81.371 -148.499 1.00 51.31 807 ALA A O 1
ATOM 6005 N N . PRO A 1 808 ? 24.732 80.636 -148.439 1.00 54.06 808 PRO A N 1
ATOM 6006 C CA . PRO A 1 808 ? 24.232 80.902 -146.944 1.00 54.06 808 PRO A CA 1
ATOM 6007 C C . PRO A 1 808 ? 23.227 79.938 -145.999 1.00 54.06 808 PRO A C 1
ATOM 6009 O O . PRO A 1 808 ? 22.768 78.952 -146.565 1.00 54.06 808 PRO A O 1
ATOM 6012 N N . ALA A 1 809 ? 22.797 80.167 -144.650 1.00 43.22 809 ALA A N 1
ATOM 6013 C CA . ALA A 1 809 ? 21.815 79.334 -143.691 1.00 43.22 809 ALA A CA 1
ATOM 6014 C C . ALA A 1 809 ? 21.182 79.803 -142.195 1.00 43.22 809 ALA A C 1
ATOM 6016 O O . ALA A 1 809 ? 21.743 80.770 -141.683 1.00 43.22 809 ALA A O 1
ATOM 6017 N N . PRO A 1 810 ? 20.099 79.194 -141.464 1.00 58.38 810 PRO A N 1
ATOM 6018 C CA . PRO A 1 810 ? 19.368 79.548 -140.080 1.00 58.38 810 PRO A CA 1
ATOM 6019 C C . PRO A 1 810 ? 18.516 78.511 -139.057 1.00 58.38 810 PRO A C 1
ATOM 6021 O O . PRO A 1 810 ? 18.242 77.435 -139.574 1.00 58.38 810 PRO A O 1
ATOM 6024 N N . VAL A 1 811 ? 18.006 78.754 -137.730 1.00 43.41 811 VAL A N 1
ATOM 6025 C CA . VAL A 1 811 ? 16.874 78.019 -136.822 1.00 43.41 811 VAL A CA 1
ATOM 6026 C C . VAL A 1 811 ? 16.522 78.320 -135.203 1.00 43.41 811 VAL A C 1
ATOM 6028 O O . VAL A 1 811 ? 17.451 78.827 -134.578 1.00 43.41 811 VAL A O 1
ATOM 6031 N N . PRO A 1 812 ? 15.308 78.025 -134.483 1.00 63.59 812 PRO A N 1
ATOM 6032 C CA . PRO A 1 812 ? 14.870 78.233 -132.959 1.00 63.59 812 PRO A CA 1
ATOM 6033 C C . PRO A 1 812 ? 13.693 77.416 -132.063 1.00 63.59 812 PRO A C 1
ATOM 6035 O O . PRO A 1 812 ? 13.011 76.601 -132.675 1.00 63.59 812 PRO A O 1
ATOM 6038 N N . GLU A 1 813 ? 13.390 77.673 -130.689 1.00 39.97 813 GLU A N 1
ATOM 6039 C CA . GLU A 1 813 ? 12.099 77.640 -129.709 1.00 39.97 813 GLU A CA 1
ATOM 6040 C C . GLU A 1 813 ? 11.536 76.588 -128.507 1.00 39.97 813 GLU A C 1
ATOM 6042 O O . GLU A 1 813 ? 11.921 75.424 -128.588 1.00 39.97 813 GLU A O 1
ATOM 6047 N N . PRO A 1 814 ? 10.683 76.921 -127.385 1.00 69.19 814 PRO A N 1
ATOM 6048 C CA . PRO A 1 814 ? 10.261 76.152 -126.041 1.00 69.19 814 PRO A CA 1
ATOM 6049 C C . PRO A 1 814 ? 8.819 76.274 -125.171 1.00 69.19 814 PRO A C 1
ATOM 6051 O O . PRO A 1 814 ? 7.997 77.036 -125.664 1.00 69.19 814 PRO A O 1
ATOM 6054 N N . GLU A 1 815 ? 8.478 75.617 -123.934 1.00 47.53 815 GLU A N 1
ATOM 6055 C CA . GLU A 1 815 ? 7.508 75.946 -122.668 1.00 47.53 815 GLU A CA 1
ATOM 6056 C C . GLU A 1 815 ? 6.627 74.858 -121.712 1.00 47.53 815 GLU A C 1
ATOM 6058 O O . GLU A 1 815 ? 6.455 73.743 -122.205 1.00 47.53 815 GLU A O 1
ATOM 6063 N N . PRO A 1 816 ? 6.055 75.071 -120.401 1.00 60.84 816 PRO A N 1
ATOM 6064 C CA . PRO A 1 816 ? 5.373 74.094 -119.330 1.00 60.84 816 PRO A CA 1
ATOM 6065 C C . PRO A 1 816 ? 4.141 74.429 -118.229 1.00 60.84 816 PRO A C 1
ATOM 6067 O O . PRO A 1 816 ? 3.754 75.591 -118.190 1.00 60.84 816 PRO A O 1
ATOM 6070 N N . ALA A 1 817 ? 3.528 73.528 -117.294 1.00 48.31 817 ALA A N 1
ATOM 6071 C CA . ALA A 1 817 ? 2.448 73.756 -116.126 1.00 48.31 817 ALA A CA 1
ATOM 6072 C C . ALA A 1 817 ? 1.931 72.620 -115.000 1.00 48.31 817 ALA A C 1
ATOM 6074 O O . ALA A 1 817 ? 2.256 71.462 -115.243 1.00 48.31 817 ALA A O 1
ATOM 6075 N N . VAL A 1 818 ? 1.122 72.841 -113.833 1.00 53.44 818 VAL A N 1
ATOM 6076 C CA . VAL A 1 818 ? 0.634 71.857 -112.650 1.00 53.44 818 VAL A CA 1
ATOM 6077 C C . VAL A 1 818 ? -0.600 72.152 -111.552 1.00 53.44 818 VAL A C 1
ATOM 6079 O O . VAL A 1 818 ? -0.782 73.341 -111.296 1.00 53.44 818 VAL A O 1
ATOM 6082 N N . PRO A 1 819 ? -1.410 71.197 -110.846 1.00 53.62 819 PRO A N 1
ATOM 6083 C CA . PRO A 1 819 ? -2.475 71.356 -109.665 1.00 53.62 819 PRO A CA 1
ATOM 6084 C C . PRO A 1 819 ? -3.051 70.168 -108.621 1.00 53.62 819 PRO A C 1
ATOM 6086 O O . PRO A 1 819 ? -2.807 69.020 -108.977 1.00 53.62 819 PRO A O 1
ATOM 6089 N N . ALA A 1 820 ? -3.863 70.346 -107.451 1.00 43.75 820 ALA A N 1
ATOM 6090 C CA . ALA A 1 820 ? -4.989 69.463 -106.706 1.00 43.75 820 ALA A CA 1
ATOM 6091 C C . ALA A 1 820 ? -5.290 69.342 -105.061 1.00 43.75 820 ALA A C 1
ATOM 6093 O O . ALA A 1 820 ? -4.388 69.732 -104.331 1.00 43.75 820 ALA A O 1
ATOM 6094 N N . GLU A 1 821 ? -6.469 68.817 -104.445 1.00 42.03 821 GLU A N 1
ATOM 6095 C CA . GLU A 1 821 ? -6.907 68.633 -102.913 1.00 42.03 821 GLU A CA 1
ATOM 6096 C C . GLU A 1 821 ? -8.217 67.712 -102.410 1.00 42.03 821 GLU A C 1
ATOM 6098 O O . GLU A 1 821 ? -8.902 67.247 -103.319 1.00 42.03 821 GLU A O 1
ATOM 6103 N N . ALA A 1 822 ? -8.622 67.402 -101.074 1.00 41.69 822 ALA A N 1
ATOM 6104 C CA . ALA A 1 822 ? -9.786 66.471 -100.506 1.00 41.69 822 ALA A CA 1
ATOM 6105 C C . ALA A 1 822 ? -10.409 66.453 -98.941 1.00 41.69 822 ALA A C 1
ATOM 6107 O O . ALA A 1 822 ? -9.856 67.196 -98.134 1.00 41.69 822 ALA A O 1
ATOM 6108 N N . PRO A 1 823 ? -11.509 65.668 -98.450 1.00 46.09 823 PRO A N 1
ATOM 6109 C CA . PRO A 1 823 ? -12.375 65.744 -97.122 1.00 46.09 823 PRO A CA 1
ATOM 6110 C C . PRO A 1 823 ? -12.817 64.495 -96.099 1.00 46.09 823 PRO A C 1
ATOM 6112 O O . PRO A 1 823 ? -12.063 63.531 -96.063 1.00 46.09 823 PRO A O 1
ATOM 6115 N N . ARG A 1 824 ? -13.944 64.466 -95.220 1.00 49.34 824 ARG A N 1
ATOM 6116 C CA . ARG A 1 824 ? -14.320 63.570 -93.954 1.00 49.34 824 ARG A CA 1
ATOM 6117 C C . ARG A 1 824 ? -15.731 62.782 -93.727 1.00 49.34 824 ARG A C 1
ATOM 6119 O O . ARG A 1 824 ? -16.679 63.066 -94.452 1.00 49.34 824 ARG A O 1
ATOM 6126 N N . GLN A 1 825 ? -15.914 61.869 -92.693 1.00 58.97 825 GLN A N 1
ATOM 6127 C CA . GLN A 1 825 ? -17.096 60.937 -92.351 1.00 58.97 825 GLN A CA 1
ATOM 6128 C C . GLN A 1 825 ? -17.474 60.641 -90.820 1.00 58.97 825 GLN A C 1
ATOM 6130 O O . GLN A 1 825 ? -16.789 61.141 -89.935 1.00 58.97 825 GLN A O 1
ATOM 6135 N N . GLN A 1 826 ? -18.536 59.831 -90.504 1.00 63.62 826 GLN A N 1
ATOM 6136 C CA . GLN A 1 826 ? -19.062 59.374 -89.154 1.00 63.62 826 GLN A CA 1
ATOM 6137 C C . GLN A 1 826 ? -18.530 57.989 -88.643 1.00 63.62 826 GLN A C 1
ATOM 6139 O O . GLN A 1 826 ? -17.927 57.259 -89.425 1.00 63.62 826 GLN A O 1
ATOM 6144 N N . ARG A 1 827 ? -18.766 57.602 -87.361 1.00 75.12 827 ARG A N 1
ATOM 6145 C CA . ARG A 1 827 ? -18.156 56.427 -86.659 1.00 75.12 827 ARG A CA 1
ATOM 6146 C C . ARG A 1 827 ? -19.152 55.422 -86.020 1.00 75.12 827 ARG A C 1
ATOM 6148 O O . ARG A 1 827 ? -20.288 55.770 -85.724 1.00 75.12 827 ARG A O 1
ATOM 6155 N N . ASP A 1 828 ? -18.703 54.180 -85.778 1.00 75.69 828 ASP A N 1
ATOM 6156 C CA . ASP A 1 828 ? -19.503 53.052 -85.244 1.00 75.69 828 ASP A CA 1
ATOM 6157 C C . ASP A 1 828 ? -19.630 53.046 -83.698 1.00 75.69 828 ASP A C 1
ATOM 6159 O O . ASP A 1 828 ? -18.638 53.115 -82.966 1.00 75.69 828 ASP A O 1
ATOM 6163 N N . GLU A 1 829 ? -20.862 52.919 -83.189 1.00 74.69 829 GLU A N 1
ATOM 6164 C CA . GLU A 1 829 ? -21.186 52.956 -81.753 1.00 74.69 829 GLU A CA 1
ATOM 6165 C C . GLU A 1 829 ? -20.648 51.759 -80.950 1.00 74.69 829 GLU A C 1
ATOM 6167 O O . GLU A 1 829 ? -20.248 51.925 -79.790 1.00 74.69 829 GLU A O 1
ATOM 6172 N N . ALA A 1 830 ? -20.596 50.561 -81.537 1.00 76.00 830 ALA A N 1
ATOM 6173 C CA . ALA A 1 830 ? -20.063 49.375 -80.874 1.00 76.00 830 ALA A CA 1
ATOM 6174 C C . ALA A 1 830 ? -18.535 49.460 -80.749 1.00 76.00 830 ALA A C 1
ATOM 6176 O O . ALA A 1 830 ? -17.994 49.163 -79.680 1.00 76.00 830 ALA A O 1
ATOM 6177 N N . GLN A 1 831 ? -17.846 49.947 -81.790 1.00 76.44 831 GLN A N 1
ATOM 6178 C CA . GLN A 1 831 ? -16.396 50.173 -81.749 1.00 76.44 831 GLN A CA 1
ATOM 6179 C C . GLN A 1 831 ? -16.021 51.240 -80.708 1.00 76.44 831 GLN A C 1
ATOM 6181 O O . GLN A 1 831 ? -15.165 50.988 -79.858 1.00 76.44 831 GLN A O 1
ATOM 6186 N N . VAL A 1 832 ? -16.696 52.398 -80.708 1.00 81.75 832 VAL A N 1
ATOM 6187 C CA . VAL A 1 832 ? -16.470 53.461 -79.706 1.00 81.75 832 VAL A CA 1
ATOM 6188 C C . VAL A 1 832 ? -16.699 52.939 -78.283 1.00 81.75 832 VAL A C 1
ATOM 6190 O O . VAL A 1 832 ? -15.890 53.199 -77.390 1.00 81.75 832 VAL A O 1
ATOM 6193 N N . SER A 1 833 ? -17.755 52.149 -78.065 1.00 80.44 833 SER A N 1
ATOM 6194 C CA . SER A 1 833 ? -18.062 51.577 -76.747 1.00 80.44 833 SER A CA 1
ATOM 6195 C C . SER A 1 833 ? -17.004 50.561 -76.279 1.00 80.44 833 SER A C 1
ATOM 6197 O O . SER A 1 833 ? -16.646 50.554 -75.101 1.00 80.44 833 SER A O 1
ATOM 6199 N N . ALA A 1 834 ? -16.450 49.746 -77.185 1.00 80.00 834 ALA A N 1
ATOM 6200 C CA . ALA A 1 834 ? -15.392 48.782 -76.870 1.00 80.00 834 ALA A CA 1
ATOM 6201 C C . ALA A 1 834 ? -14.042 49.452 -76.536 1.00 80.00 834 ALA A C 1
ATOM 6203 O O . ALA A 1 834 ? -13.361 49.045 -75.590 1.00 80.00 834 ALA A O 1
ATOM 6204 N N . VAL A 1 835 ? -13.670 50.516 -77.259 1.00 80.50 835 VAL A N 1
ATOM 6205 C CA . VAL A 1 835 ? -12.452 51.291 -76.960 1.00 80.50 835 VAL A CA 1
ATOM 6206 C C . VAL A 1 835 ? -12.597 52.019 -75.620 1.00 80.50 835 VAL A C 1
ATOM 6208 O O . VAL A 1 835 ? -11.703 51.943 -74.778 1.00 80.50 835 VAL A O 1
ATOM 6211 N N . LEU A 1 836 ? -13.744 52.649 -75.341 1.00 81.94 836 LEU A N 1
ATOM 6212 C CA . LEU A 1 836 ? -13.986 53.308 -74.048 1.00 81.94 836 LEU A CA 1
ATOM 6213 C C . LEU A 1 836 ? -13.964 52.333 -72.857 1.00 81.94 836 LEU A C 1
ATOM 6215 O O . LEU A 1 836 ? -13.504 52.709 -71.783 1.00 81.94 836 LEU A O 1
ATOM 6219 N N . ALA A 1 837 ? -14.388 51.078 -73.037 1.00 79.75 837 ALA A N 1
ATOM 6220 C CA . ALA A 1 837 ? -14.307 50.050 -71.995 1.00 79.75 837 ALA A CA 1
ATOM 6221 C C . ALA A 1 837 ? -12.864 49.615 -71.658 1.00 79.75 837 ALA A C 1
ATOM 6223 O O . ALA A 1 837 ? -12.621 49.105 -70.566 1.00 79.75 837 ALA A O 1
ATOM 6224 N N . THR A 1 838 ? -11.908 49.823 -72.572 1.00 78.81 838 THR A N 1
ATOM 6225 C CA . THR A 1 838 ? -10.486 49.458 -72.402 1.00 78.81 838 THR A CA 1
ATOM 6226 C C . THR A 1 838 ? -9.564 50.660 -72.162 1.00 78.81 838 THR A C 1
ATOM 6228 O O . THR A 1 838 ? -8.412 50.478 -71.772 1.00 78.81 838 THR A O 1
ATOM 6231 N N . THR A 1 839 ? -10.061 51.889 -72.336 1.00 80.31 839 THR A N 1
ATOM 6232 C CA . THR A 1 839 ? -9.297 53.139 -72.186 1.00 80.31 839 THR A CA 1
ATOM 6233 C C . THR A 1 839 ? -9.013 53.463 -70.706 1.00 80.31 839 THR A C 1
ATOM 6235 O O . THR A 1 839 ? -9.946 53.778 -69.959 1.00 80.31 839 THR A O 1
ATOM 6238 N N . PRO A 1 840 ? -7.745 53.459 -70.243 1.00 76.00 840 PRO A N 1
ATOM 6239 C CA . PRO A 1 840 ? -7.417 53.769 -68.853 1.00 76.00 840 PRO A CA 1
ATOM 6240 C C . PRO A 1 840 ? -7.576 55.262 -68.541 1.00 76.00 840 PRO A C 1
ATOM 6242 O O . PRO A 1 840 ? -7.211 56.118 -69.344 1.00 76.00 840 PRO A O 1
ATOM 6245 N N . GLY A 1 841 ? -8.042 55.589 -67.332 1.00 74.69 841 GLY A N 1
ATOM 6246 C CA . GLY A 1 841 ? -7.989 56.960 -66.803 1.00 74.69 841 GLY A CA 1
ATOM 6247 C C . GLY A 1 841 ? -9.112 57.916 -67.233 1.00 74.69 841 GLY A C 1
ATOM 6248 O O . GLY A 1 841 ? -9.017 59.113 -66.946 1.00 74.69 841 GLY A O 1
ATOM 6249 N N . LEU A 1 842 ? -10.166 57.394 -67.871 1.00 79.31 842 LEU A N 1
ATOM 6250 C CA . LEU A 1 842 ? -11.423 58.105 -68.143 1.00 79.31 842 LEU A CA 1
ATOM 6251 C C . LEU A 1 842 ? -12.094 58.647 -66.858 1.00 79.31 842 LEU A C 1
ATOM 6253 O O . LEU A 1 842 ? -11.905 58.073 -65.779 1.00 79.31 842 LEU A O 1
ATOM 6257 N N . PRO A 1 843 ? -12.934 59.702 -66.953 1.00 71.12 843 PRO A N 1
ATOM 6258 C CA . PRO A 1 843 ? -13.687 60.243 -65.816 1.00 71.12 843 PRO A CA 1
ATOM 6259 C C . PRO A 1 843 ? -14.532 59.175 -65.101 1.00 71.12 843 PRO A C 1
ATOM 6261 O O . PRO A 1 843 ? -14.979 58.198 -65.707 1.00 71.12 843 PRO A O 1
ATOM 6264 N N . GLN A 1 844 ? -14.748 59.338 -63.792 1.00 74.69 844 GLN A N 1
ATOM 6265 C CA . GLN A 1 844 ? -15.471 58.351 -62.972 1.00 74.69 844 GLN A CA 1
ATOM 6266 C C . GLN A 1 844 ? -16.996 58.541 -62.943 1.00 74.69 844 GLN A C 1
ATOM 6268 O O . GLN A 1 844 ? -17.708 57.598 -62.608 1.00 74.69 844 GLN A O 1
ATOM 6273 N N . SER A 1 845 ? -17.515 59.713 -63.317 1.00 79.88 845 SER A N 1
ATOM 6274 C CA . SER A 1 845 ? -18.957 59.957 -63.436 1.00 79.88 845 SER A CA 1
ATOM 6275 C C . SER A 1 845 ? -19.544 59.237 -64.667 1.00 79.88 845 SER A C 1
ATOM 6277 O O . SER A 1 845 ? -19.025 59.424 -65.771 1.00 79.88 845 SER A O 1
ATOM 6279 N N . PRO A 1 846 ? -20.634 58.449 -64.530 1.00 78.00 846 PRO A N 1
ATOM 6280 C CA . PRO A 1 846 ? -21.262 57.759 -65.664 1.00 78.00 846 PRO A CA 1
ATOM 6281 C C . PRO A 1 846 ? -21.718 58.725 -66.765 1.00 78.00 846 PRO A C 1
ATOM 6283 O O . PRO A 1 846 ? -21.324 58.575 -67.917 1.00 78.00 846 PRO A O 1
ATOM 6286 N N . GLU A 1 847 ? -22.417 59.795 -66.375 1.00 79.06 847 GLU A N 1
ATOM 6287 C CA . GLU A 1 847 ? -22.946 60.840 -67.268 1.00 79.06 847 GLU A CA 1
ATOM 6288 C C . GLU A 1 847 ? -21.867 61.471 -68.169 1.00 79.06 847 GLU A C 1
ATOM 6290 O O . GLU A 1 847 ? -22.129 61.822 -69.320 1.00 79.06 847 GLU A O 1
ATOM 6295 N N . ALA A 1 848 ? -20.632 61.585 -67.666 1.00 76.88 848 ALA A N 1
ATOM 6296 C CA . ALA A 1 848 ? -19.498 62.099 -68.425 1.00 76.88 848 ALA A CA 1
ATOM 6297 C C . ALA A 1 848 ? -19.027 61.101 -69.497 1.00 76.88 848 ALA A C 1
ATOM 6299 O O . ALA A 1 848 ? -18.737 61.499 -70.625 1.00 76.88 848 ALA A O 1
ATOM 6300 N N . ARG A 1 849 ? -18.994 59.798 -69.181 1.00 81.19 849 ARG A N 1
ATOM 6301 C CA . ARG A 1 849 ? -18.650 58.748 -70.155 1.00 81.19 849 ARG A CA 1
ATOM 6302 C C . ARG A 1 849 ? -19.710 58.619 -71.237 1.00 81.19 849 ARG A C 1
ATOM 6304 O O . ARG A 1 849 ? -19.350 58.527 -72.405 1.00 81.19 849 ARG A O 1
ATOM 6311 N N . ASP A 1 850 ? -20.986 58.660 -70.867 1.00 81.50 850 ASP A N 1
ATOM 6312 C CA . ASP A 1 850 ? -22.089 58.575 -71.826 1.00 81.50 850 ASP A CA 1
ATOM 6313 C C . ASP A 1 850 ? -22.084 59.770 -72.789 1.00 81.50 850 ASP A C 1
ATOM 6315 O O . ASP A 1 850 ? -22.298 59.599 -73.988 1.00 81.50 850 ASP A O 1
ATOM 6319 N N . ARG A 1 851 ? -21.737 60.970 -72.303 1.00 81.56 851 ARG A N 1
ATOM 6320 C CA . ARG A 1 851 ? -21.560 62.155 -73.153 1.00 81.56 851 ARG A CA 1
ATOM 6321 C C . ARG A 1 851 ? -20.338 62.051 -74.072 1.00 81.56 851 ARG A C 1
ATOM 6323 O O . ARG A 1 851 ? -20.467 62.328 -75.262 1.00 81.56 851 ARG A O 1
ATOM 6330 N N . LEU A 1 852 ? -19.189 61.595 -73.564 1.00 83.56 852 LEU A N 1
ATOM 6331 C CA . LEU A 1 852 ? -17.987 61.329 -74.373 1.00 83.56 852 LEU A CA 1
ATOM 6332 C C . LEU A 1 852 ? -18.259 60.295 -75.481 1.00 83.56 852 LEU A C 1
ATOM 6334 O O . LEU A 1 852 ? -17.832 60.478 -76.621 1.00 83.56 852 LEU A O 1
ATOM 6338 N N . ARG A 1 853 ? -19.004 59.232 -75.155 1.00 84.62 853 ARG A N 1
ATOM 6339 C CA . ARG A 1 853 ? -19.428 58.180 -76.089 1.00 84.62 853 ARG A CA 1
ATOM 6340 C C . ARG A 1 853 ? -20.240 58.758 -77.248 1.00 84.62 853 ARG A C 1
ATOM 6342 O O . ARG A 1 853 ? -19.943 58.446 -78.396 1.00 84.62 853 ARG A O 1
ATOM 6349 N N . SER A 1 854 ? -21.197 59.642 -76.961 1.00 83.06 854 SER A N 1
ATOM 6350 C CA . SER A 1 854 ? -22.018 60.308 -77.983 1.00 83.06 854 SER A CA 1
ATOM 6351 C C . SER A 1 854 ? -21.185 61.174 -78.939 1.00 83.06 854 SER A C 1
ATOM 6353 O O . SER A 1 854 ? -21.271 60.995 -80.152 1.00 83.06 854 SER A O 1
ATOM 6355 N N . LEU A 1 855 ? -20.314 62.045 -78.412 1.00 83.25 855 LEU A N 1
ATOM 6356 C CA . LEU A 1 855 ? -19.483 62.957 -79.222 1.00 83.25 855 LEU A CA 1
ATOM 6357 C C . LEU A 1 855 ? -18.540 62.209 -80.188 1.00 83.25 855 LEU A C 1
ATOM 6359 O O . LEU A 1 855 ? -18.322 62.640 -81.323 1.00 83.25 855 LEU A O 1
ATOM 6363 N N . LEU A 1 856 ? -17.998 61.065 -79.754 1.00 83.00 856 LEU A N 1
ATOM 6364 C CA . LEU A 1 856 ? -17.116 60.225 -80.572 1.00 83.00 856 LEU A CA 1
ATOM 6365 C C . LEU A 1 856 ? -17.865 59.464 -81.682 1.00 83.00 856 LEU A C 1
ATOM 6367 O O . LEU A 1 856 ? -17.293 59.258 -82.752 1.00 83.00 856 LEU A O 1
ATOM 6371 N N . VAL A 1 857 ? -19.130 59.083 -81.462 1.00 83.62 857 VAL A N 1
ATOM 6372 C CA . VAL A 1 857 ? -20.001 58.465 -82.486 1.00 83.62 857 VAL A CA 1
ATOM 6373 C C . VAL A 1 857 ? -20.461 59.495 -83.521 1.00 83.62 857 VAL A C 1
ATOM 6375 O O . VAL A 1 857 ? -20.452 59.218 -84.721 1.00 83.62 857 VAL A O 1
ATOM 6378 N N . GLU A 1 858 ? -20.765 60.721 -83.085 1.00 78.06 858 GLU A N 1
ATOM 6379 C CA . GLU A 1 858 ? -21.102 61.847 -83.971 1.00 78.06 858 GLU A CA 1
ATOM 6380 C C . GLU A 1 858 ? -19.951 62.258 -84.915 1.00 78.06 858 GLU A C 1
ATOM 6382 O O . GLU A 1 858 ? -20.190 62.960 -85.899 1.00 78.06 858 GLU A O 1
ATOM 6387 N N . GLY A 1 859 ? -18.725 61.769 -84.678 1.00 74.19 859 GLY A N 1
ATOM 6388 C CA . GLY A 1 859 ? -17.575 61.925 -85.576 1.00 74.19 859 GLY A CA 1
ATOM 6389 C C . GLY A 1 859 ? -16.596 63.036 -85.186 1.00 74.19 859 GLY A C 1
ATOM 6390 O O . GLY A 1 859 ? -15.841 63.508 -86.038 1.00 74.19 859 GLY A O 1
ATOM 6391 N N . GLN A 1 860 ? -16.594 63.480 -83.924 1.00 79.00 860 GLN A N 1
ATOM 6392 C CA . GLN A 1 860 ? -15.597 64.438 -83.438 1.00 79.00 860 GLN A CA 1
ATOM 6393 C C . GLN A 1 860 ? -14.198 63.812 -83.282 1.00 79.00 860 GLN A C 1
ATOM 6395 O O . GLN A 1 860 ? -14.052 62.606 -83.056 1.00 79.00 860 GLN A O 1
ATOM 6400 N N . CYS A 1 861 ? -13.166 64.658 -83.374 1.00 81.94 861 CYS A N 1
ATOM 6401 C CA . CYS A 1 861 ? -11.776 64.271 -83.132 1.00 81.94 861 CYS A CA 1
ATOM 6402 C C . CYS A 1 861 ? -11.568 63.874 -81.658 1.00 81.94 861 CYS A C 1
ATOM 6404 O O . CYS A 1 861 ? -12.142 64.487 -80.751 1.00 81.94 861 CYS A O 1
ATOM 6406 N N . ALA A 1 862 ? -10.727 62.870 -81.402 1.00 76.44 862 ALA A N 1
ATOM 6407 C CA . ALA A 1 862 ? -10.559 62.277 -80.073 1.00 76.44 862 ALA A CA 1
ATOM 6408 C C . ALA A 1 862 ? -9.967 63.260 -79.044 1.00 76.44 862 ALA A C 1
ATOM 6410 O O . ALA A 1 862 ? -10.278 63.177 -77.856 1.00 76.44 862 ALA A O 1
ATOM 6411 N N . THR A 1 863 ? -9.158 64.223 -79.496 1.00 79.81 863 THR A N 1
ATOM 6412 C CA . THR A 1 863 ? -8.626 65.322 -78.674 1.00 79.81 863 THR A CA 1
ATOM 6413 C C . THR A 1 863 ? -9.703 66.262 -78.145 1.00 79.81 863 THR A C 1
ATOM 6415 O O . THR A 1 863 ? -9.631 66.688 -76.992 1.00 79.81 863 THR A O 1
ATOM 6418 N N . ASP A 1 864 ? -10.682 66.607 -78.981 1.00 79.62 864 ASP A N 1
ATOM 6419 C CA . ASP A 1 864 ? -11.648 67.666 -78.687 1.00 79.62 864 ASP A CA 1
ATOM 6420 C C . ASP A 1 864 ? -12.816 67.128 -77.856 1.00 79.62 864 ASP A C 1
ATOM 6422 O O . ASP A 1 864 ? -13.156 67.715 -76.827 1.00 79.62 864 ASP A O 1
ATOM 6426 N N . ALA A 1 865 ? -13.334 65.948 -78.218 1.00 79.75 865 ALA A N 1
ATOM 6427 C CA . ALA A 1 865 ? -14.377 65.262 -77.455 1.00 79.75 865 ALA A CA 1
ATOM 6428 C C . ALA A 1 865 ? -13.932 64.942 -76.014 1.00 79.75 865 ALA A C 1
ATOM 6430 O O . ALA A 1 865 ? -14.728 65.037 -75.080 1.00 79.75 865 ALA A O 1
ATOM 6431 N N . LEU A 1 866 ? -12.651 64.606 -75.806 1.00 80.00 866 LEU A N 1
ATOM 6432 C CA . LEU A 1 866 ? -12.113 64.352 -74.467 1.00 80.00 866 LEU A CA 1
ATOM 6433 C C . LEU A 1 866 ? -11.928 65.652 -73.661 1.00 80.00 866 LEU A C 1
ATOM 6435 O O . LEU A 1 866 ? -12.168 65.651 -72.454 1.00 80.00 866 LEU A O 1
ATOM 6439 N N . ARG A 1 867 ? -11.580 66.773 -74.316 1.00 82.31 867 ARG A N 1
ATOM 6440 C CA . ARG A 1 867 ? -11.437 68.093 -73.673 1.00 82.31 867 ARG A CA 1
ATOM 6441 C C . ARG A 1 867 ? -12.758 68.638 -73.127 1.00 82.31 867 ARG A C 1
ATOM 6443 O O . ARG A 1 867 ? -12.752 69.232 -72.056 1.00 82.31 867 ARG A O 1
ATOM 6450 N N . GLU A 1 868 ? -13.876 68.452 -73.834 1.00 80.19 868 GLU A N 1
ATOM 6451 C CA . GLU A 1 868 ? -15.194 68.939 -73.372 1.00 80.19 868 GLU A CA 1
ATOM 6452 C C . GLU A 1 868 ? -15.675 68.215 -72.095 1.00 80.19 868 GLU A C 1
ATOM 6454 O O . GLU A 1 868 ? -16.553 68.704 -71.386 1.00 80.19 868 GLU A O 1
ATOM 6459 N N . VAL A 1 869 ? -15.087 67.053 -71.783 1.00 82.00 869 VAL A N 1
ATOM 6460 C CA . VAL A 1 869 ? -15.516 66.161 -70.696 1.00 82.00 869 VAL A CA 1
ATOM 6461 C C . VAL A 1 869 ? -14.487 66.070 -69.553 1.00 82.00 869 VAL A C 1
ATOM 6463 O O . VAL A 1 869 ? -14.870 65.817 -68.409 1.00 82.00 869 VAL A O 1
ATOM 6466 N N . GLN A 1 870 ? -13.192 66.279 -69.821 1.00 76.88 870 GLN A N 1
ATOM 6467 C CA . GLN A 1 870 ? -12.118 66.161 -68.828 1.00 76.88 870 GLN A CA 1
ATOM 6468 C C . GLN A 1 870 ? -10.968 67.153 -69.094 1.00 76.88 870 GLN A C 1
ATOM 6470 O O . GLN A 1 870 ? -10.178 66.977 -70.021 1.00 76.88 870 GLN A O 1
ATOM 6475 N N . ASP A 1 871 ? -10.825 68.150 -68.216 1.00 73.00 871 ASP A N 1
ATOM 6476 C CA . ASP A 1 871 ? -9.696 69.090 -68.181 1.00 73.00 871 ASP A CA 1
ATOM 6477 C C . ASP A 1 871 ? -9.056 69.076 -66.772 1.00 73.00 871 ASP A C 1
ATOM 6479 O O . ASP A 1 871 ? -9.781 69.257 -65.788 1.00 73.00 871 ASP A O 1
ATOM 6483 N N . PRO A 1 872 ? -7.738 68.824 -66.619 1.00 75.12 872 PRO A N 1
ATOM 6484 C CA . PRO A 1 872 ? -6.765 68.493 -67.662 1.00 75.12 872 PRO A CA 1
ATOM 6485 C C . PRO A 1 872 ? -6.969 67.099 -68.278 1.00 75.12 872 PRO A C 1
ATOM 6487 O O . PRO A 1 872 ? -7.288 66.125 -67.594 1.00 75.12 872 PRO A O 1
ATOM 6490 N N . ILE A 1 873 ? -6.711 67.005 -69.585 1.00 78.25 873 ILE A N 1
ATOM 6491 C CA . ILE A 1 873 ? -6.815 65.771 -70.376 1.00 78.25 873 ILE A CA 1
ATOM 6492 C C . ILE A 1 873 ? -5.825 64.707 -69.880 1.00 78.25 873 ILE A C 1
ATOM 6494 O O . ILE A 1 873 ? -4.619 64.951 -69.788 1.00 78.25 873 ILE A O 1
ATOM 6498 N N . ASN A 1 874 ? -6.306 63.480 -69.657 1.00 80.12 874 ASN A N 1
ATOM 6499 C CA . ASN A 1 874 ? -5.433 62.347 -69.360 1.00 80.12 874 ASN A CA 1
ATOM 6500 C C . ASN A 1 874 ? -4.706 61.852 -70.629 1.00 80.12 874 ASN A C 1
ATOM 6502 O O . ASN A 1 874 ? -5.321 61.318 -71.554 1.00 80.12 874 ASN A O 1
ATOM 6506 N N . ARG A 1 875 ? -3.371 61.980 -70.652 1.00 80.19 875 ARG A N 1
ATOM 6507 C CA . ARG A 1 875 ? -2.517 61.585 -71.788 1.00 80.19 875 ARG A CA 1
ATOM 6508 C C . ARG A 1 875 ? -2.627 60.099 -72.155 1.00 80.19 875 ARG A C 1
ATOM 6510 O O . ARG A 1 875 ? -2.527 59.779 -73.335 1.00 80.19 875 ARG A O 1
ATOM 6517 N N . GLN A 1 876 ? -2.821 59.198 -71.188 1.00 81.44 876 GLN A N 1
ATOM 6518 C CA . GLN A 1 876 ? -2.970 57.764 -71.478 1.00 81.44 876 GLN A CA 1
ATOM 6519 C C . GLN A 1 876 ? -4.322 57.468 -72.136 1.00 81.44 876 GLN A C 1
ATOM 6521 O O . GLN A 1 876 ? -4.360 56.742 -73.127 1.00 81.44 876 GLN A O 1
ATOM 6526 N N . ALA A 1 877 ? -5.400 58.093 -71.650 1.00 77.00 877 ALA A N 1
ATOM 6527 C CA . ALA A 1 877 ? -6.726 57.957 -72.247 1.00 77.00 877 ALA A CA 1
ATOM 6528 C C . ALA A 1 877 ? -6.737 58.432 -73.711 1.00 77.00 877 ALA A C 1
ATOM 6530 O O . ALA A 1 877 ? -7.224 57.730 -74.595 1.00 77.00 877 ALA A O 1
ATOM 6531 N N . LEU A 1 878 ? -6.128 59.594 -73.974 1.00 81.00 878 LEU A N 1
ATOM 6532 C CA . LEU A 1 878 ? -6.039 60.166 -75.318 1.00 81.00 878 LEU A CA 1
ATOM 6533 C C . LEU A 1 878 ? -5.263 59.269 -76.299 1.00 81.00 878 LEU A C 1
ATOM 6535 O O . LEU A 1 878 ? -5.696 59.100 -77.435 1.00 81.00 878 LEU A O 1
ATOM 6539 N N . LEU A 1 879 ? -4.138 58.681 -75.875 1.00 81.31 879 LEU A N 1
ATOM 6540 C CA . LEU A 1 879 ? -3.336 57.803 -76.737 1.00 81.31 879 LEU A CA 1
ATOM 6541 C C . LEU A 1 879 ? -4.084 56.517 -77.119 1.00 81.31 879 LEU A C 1
ATOM 6543 O O . LEU A 1 879 ? -4.001 56.097 -78.270 1.00 81.31 879 LEU A O 1
ATOM 6547 N N . VAL A 1 880 ? -4.840 55.917 -76.193 1.00 81.44 880 VAL A N 1
ATOM 6548 C CA . VAL A 1 880 ? -5.648 54.719 -76.490 1.00 81.44 880 VAL A CA 1
ATOM 6549 C C . VAL A 1 880 ? -6.831 55.057 -77.403 1.00 81.44 880 VAL A C 1
ATOM 6551 O O . VAL A 1 880 ? -7.110 54.305 -78.333 1.00 81.44 880 VAL A O 1
ATOM 6554 N N . LEU A 1 881 ? -7.477 56.212 -77.212 1.00 81.00 881 LEU A N 1
ATOM 6555 C CA . LEU A 1 881 ? -8.562 56.664 -78.089 1.00 81.00 881 LEU A CA 1
ATOM 6556 C C . LEU A 1 881 ? -8.081 56.964 -79.517 1.00 81.00 881 LEU A C 1
ATOM 6558 O O . LEU A 1 881 ? -8.735 56.540 -80.465 1.00 81.00 881 LEU A O 1
ATOM 6562 N N . LEU A 1 882 ? -6.926 57.620 -79.680 1.00 80.75 882 LEU A N 1
ATOM 6563 C CA . LEU A 1 882 ? -6.321 57.866 -80.997 1.00 80.75 882 LEU A CA 1
ATOM 6564 C C . LEU A 1 882 ? -5.856 56.575 -81.695 1.00 80.75 882 LEU A C 1
ATOM 6566 O O . LEU A 1 882 ? -5.894 56.509 -82.918 1.00 80.75 882 LEU A O 1
ATOM 6570 N N . ALA A 1 883 ? -5.435 55.556 -80.939 1.00 79.44 883 ALA A N 1
ATOM 6571 C CA . ALA A 1 883 ? -5.005 54.267 -81.489 1.00 79.44 883 ALA A CA 1
ATOM 6572 C C . ALA A 1 883 ? -6.163 53.291 -81.785 1.00 79.44 883 ALA A C 1
ATOM 6574 O O . ALA A 1 883 ? -5.995 52.379 -82.590 1.00 79.44 883 ALA A O 1
ATOM 6575 N N . GLY A 1 884 ? -7.318 53.442 -81.123 1.00 72.25 884 GLY A N 1
ATOM 6576 C CA . GLY A 1 884 ? -8.496 52.583 -81.314 1.00 72.25 884 GLY A CA 1
ATOM 6577 C C . GLY A 1 884 ? -9.568 53.148 -82.257 1.00 72.25 884 GLY A C 1
ATOM 6578 O O . GLY A 1 884 ? -10.454 52.405 -82.690 1.00 72.25 884 GLY A O 1
ATOM 6579 N N . LEU A 1 885 ? -9.517 54.452 -82.552 1.00 74.88 885 LEU A N 1
ATOM 6580 C CA . LEU A 1 885 ? -10.484 55.177 -83.379 1.00 74.88 885 LEU A CA 1
ATOM 6581 C C . LEU A 1 885 ? -9.733 56.088 -84.369 1.00 74.88 885 LEU A C 1
ATOM 6583 O O . LEU A 1 885 ? -9.485 57.261 -84.078 1.00 74.88 885 LEU A O 1
ATOM 6587 N N . ASP A 1 886 ? -9.393 55.551 -85.544 1.00 64.19 886 ASP A N 1
ATOM 6588 C CA . ASP A 1 886 ? -8.638 56.246 -86.600 1.00 64.19 886 ASP A CA 1
ATOM 6589 C C . ASP A 1 886 ? -9.259 57.593 -87.013 1.00 64.19 886 ASP A C 1
ATOM 6591 O O . ASP A 1 886 ? -10.439 57.656 -87.366 1.00 64.19 886 ASP A O 1
ATOM 6595 N N . GLY A 1 887 ? -8.451 58.663 -86.998 1.00 58.97 887 GLY A N 1
ATOM 6596 C CA . GLY A 1 887 ? -8.723 59.986 -87.593 1.00 58.97 887 GLY A CA 1
ATOM 6597 C C . GLY A 1 887 ? -9.973 60.716 -87.065 1.00 58.97 887 GLY A C 1
ATOM 6598 O O . GLY A 1 887 ? -11.093 60.385 -87.444 1.00 58.97 887 GLY A O 1
ATOM 6599 N N . CYS A 1 888 ? -9.886 61.759 -86.239 1.00 54.09 888 CYS A N 1
ATOM 6600 C CA . CYS A 1 888 ? -8.817 62.750 -86.054 1.00 54.09 888 CYS A CA 1
ATOM 6601 C C . CYS A 1 888 ? -8.471 63.022 -84.579 1.00 54.09 888 CYS A C 1
ATOM 6603 O O . CYS A 1 888 ? -7.502 63.780 -84.376 1.00 54.09 888 CYS A O 1
#

Foldseek 3Di:
DDDDDDDDDDDDDDDDDDDDDDDDDDDDPPCVVVVVVVVVVVVVVVVVVVVVCVVVVVVVVVVVVVVVVVVVVVVVLVVVLVVLVVVLVVLVVVLVVLVVVLVVLVVVLVVLVVVLVVLVVVLVVLVVVLVVLVVVLVVLVVVLVVLVVVLVVLVVVLVVLVVVVVVVVVPDPDDDDPPPPVVVVSVVVNVVSVVVSVVSVVVSVVSVVVSVVSVVVSVVSVVSSVVSVVVSVVSVVVSVVSVVSVVVSVVSVVVSVVSVVVSVVSVVVVVVVVVVVVVVVVVVVVVVVVVVVVVVVVVVVVVVVVVVVVVVVVVVVVVVVVVVVVVVVVVVVVVVVVVVVVVVVVVVVVVVVVVVVVVVVVVVVVVVVVVVVVVVVVVVVVVVVVVVVVVVVVVVVVVVVVVVVVVVVVVVVVVVVVVVVVVVVVVVVVVVVVVVVVVVVVVVVVVVVVVVVVVVVVVVVVVVVPCVPVPDDDDDDDDDDDDDDDDDPDPDPDPPPDPPPPPPPPPPVPPDPDDDDDDDDDDDDPPPVPPPPPPVVVVVVVVVVVVVVVVVVVVVVVVVVVVVVVVVVVVVVVVVVVVVVVCPVVPVCVVVVVVVVVVVVVVVVVVVVVVVVVVVVVVVVVVVVVVVVVVVVVVVVVVVVVVVVVVVVVVVVVVVVVVVVVVVVVVVVVVVVVVVVVVVVVVVVVVVVVVVVVVVVVVVVVVVVVVVVVVVVVVVVVVVVVVVVVVVVVVVVVVVVVVVVVVVVVVVVVVVVVVVVVVVVVVVVVVVVVVVVVVVVVVVVVVVVVVVVVPPPDDDDYDDDDEDYDEDEDEYDDDDDDEDDDDDDFDDLVLLVVLLVVQPDQDPDPVLSVQLSVCVRRPDDLVVSQVVRDPVGDPSNSVSCCVSRPDD

Radius of gyration: 115.77 Å; chains: 1; bounding box: 214×153×367 Å

Secondary structure (DSSP, 8-state):
---------------------PPP----TTSHHHHHHHHHHHHHHHHHHHHHHHHHHHHHHHHHHHHHHHHHHHHHHHHHHHHHHHHHHHHHHHHHHHHHHHHHHHHHHHHHHHHHHHHHHHHHHHHHHHHHHHHHHHHHHHHHHHHHHHHHHHHHHHHHHHHHHHHHTTS-SS--STTHHHHHHHHHHHHHHHHHHHHHHHHHHHHHHHHHHHHHHHHHHHHHHHHHHHHHHHHHHHHHHHHHHHHHHHHHHHHHHHHHHHHHHHHHHHHHHHHHHHHHHHHHHHHHHHHHHHHHHHHHHHHHHHHHHHHHHHHHHHHHHHHHHHHHHHHHHHHHHHHHHHHHHHHHHHHHHHHHHHHHHHHHHHHHHHHHHHHHHHHHHHHHHHHHHHHHHHHHHHHHHHHHHHHHHHHHHHHHHHHHHHHHHHHHHHHHHHHHHHHHHHHHHHHHHHHHHHHHHHHHHHHTTTGGG-----------------------SSSTTSSGGGSSTTGGGSSSS--S-------SSSSSTTSGGGSHHHHHHHHHHHTTTHHHHHHHHHHHTHHHHHHHHHHHHHHHHHHGGGTT-TTTHHHHHHHHHHHHHHHHHHHHHHHHHHHHHHHHHHHHHHHHHHHHHHHHHHHHHHHHHHHHHHHHHHHHHHHHHHHHHHHHHHHHHHHHHHHHHHHHHHHHHHHHHHHHHHHHHHHHHHHHHHHHHHHHHHHHHHHHHHHHHHHHHHHHHHHHHHHHHHHHHHHHHHHHHHHHHHHHHHHHHHHHHHHHHHHHHHHHHHHHHHH-SS----------------------------------HHHHHHHHHH-TT--S-HHHHHHHHHHHHTT--HHHHHHTT-SS--HHHHHHHHHHS---

Sequence (888 aa):
MRLLLCYPFVTLATVSFLGMNAPAGAQSAQDVPAAQAQAQTLRQIIAEMEIEAAELEPQVEAARAALSDLTVQIETATAQLQQEQERLASLNSEAGQLSQVIVGLRELEQEQVDRLAELEAELSQASAARDEQLAAQEDMQAQLEALRRDVAALQDQRAAAQAGLAQDGQAQDGQAQDGQAQAGEGAGQLEAQETRAAALSAQIETLTAELETRGAEAGELTRRVETLRAEEEAQLERLAALEAQIAQATDGQAQQQAAQAQLEALRGEVAALEEQRDAVQAELAQAAARQAEQLSSQQDAQAQLESLRGEVAALEEQRDAVQAELAQAAAGRDEQQSAQQDAQAQLESLRGELASLEEQRDAVQAEVAQAAASRDEQQSAQQDAQARLEAVRGELAELQDQRNAVQVELEQAREGAGEIEEQAARAAALSEQVEGLTAELEARGAEAGELTQRLEDLRAAEQQQVERLAALEAQVAEATEGQAQQQEAQAQLEALRAEVAALEQQRDAGQAELAQAGEGAGQIAAQEARAAALAEQIEALTAQLDARGAESDQLAQRIESLRAEEQQQAARLAALETEIAEAASGQAEQQEAQAQLEGLRADVAALEAQRDAVQAELAQAREGADEVAAQEARAAALAEQIAAQTADLEARGAESDQLTQRVDDLRSAEQEQVQRLAALEAQIAAATNGQAQQLSAQQEAEAQLEALRRDVAALEEQRGAVQAELEAAREGAGQLETLRSEVAELSRQRDDMQAQLTRSEELSTQIAAQEARTSVLAEEIRTLTAEAAARAQQRDVAAAAPAPQPAPAPVPEPEPAVPAEAPRQQRDEAQVSAVLATTPGLPQSPEARDRLRSLLVEGQCATDALREVQDPINRQALLVLLAGLDGC

pLDDT: mean 71.23, std 15.03, range [29.0, 92.12]

Organism: NCBI:txid336292